Protein AF-0000000066513617 (afdb_homodimer)

Nearest PDB structures (foldseek):
  7zvt-assembly1_A  TM=4.987E-01  e=6.813E-11  Homo sapiens
  8asc-assembly1_K  TM=5.232E-01  e=1.321E-09  Homo sapiens
  6erh-assembly1_A  TM=5.043E-01  e=6.205E-10  Homo sapiens
  8asc-assembly1_E  TM=3.859E-01  e=6.205E-10  Homo sapiens
  7z87-assembly1_B  TM=3.832E-01  e=2.229E-09  Homo sapiens

Secondary structure (DSSP, 8-state):
--EEEEEEE-EES-HHHHHHHHHHHHHHHHHHHHHHHHHHHHHT-PPPEEEEEEE-SSSEEEEEETTT----HHHHHHHHHHSPPEE--SGGGHHHHHHHHHHHHHHHHTSTTT--EEEEEEESSS-HHHHHHHHHHTTGGG---TT-EEEEEEE-TT-SSBEEEESSSSEEEEEE-S-HHHHHHHHHHHHHHHHT----EEEEEEETTEEEEEEEE-SBPPPPBSSB-GGGTTTTTSSTTTTTSSS--EEEEETTEEEEEHHHHHHHH-SSEEEEEEEEE-GGG--GGGEEEEEEEEEE---SS-SS-HHHHHHHHHHHHTT-EEEEEES-GGGS-TTBPPPS-EEEEEEEEETTEEEEEEEPPTTTB--------S--------HHHHHHHHHHHHHHHTS-HHHHHS----HHHHHHT-EEEEEEEEEEEE------------TT-TT-/--EEEEEEE-EES-HHHHHHHHHHHHHHHHHHHHHHHHHHHHHT-PPPEEEEEEE-SSSEEEEEETTT----HHHHHHHHHHSPPEE-SSGGGHHHHHHHHHHHHHHHHTS-TT--EEEEEEESSS-HHHHHHHHHHTTGGGS-GGG-EEEEEEE-TT-SS-EEEESSSSEEEEEE-S-HHHHHHHHHHHHHHHHT---EEEEEEEETTEEEEEEEE-SBPPPPBS-B-GGGS--SSSSSTTTTSSS--EEEEETTEEEEEHHHHHHHH--SEEEEEEEEE-GGG--GGGEEEEEEEEEE---SS-SS-HHHHHHHHHHHHTT-EEEEEES-GGGS-TTBPPPS-EEEEEEEEETTEEEEEEEPPTTTB-----B--S--------HHHHHHHHHHHHHHHTS-HHHHHS----HHHHHHT-EEEEEEEEEEEE--S---------TT-TT-

pLDDT: mean 81.84, std 16.98, range [20.48, 97.69]

Sequence (904 aa):
MSSVAIVFDLRYTDWDLFESARETFVTAVGEMLALSRAASFLRGEPWLRVEIFAANGTCLVPAWDAGFDANNVADAMRILSTLDPVRSPARDTDHCVVDALQRLLYTAANGGADSSRGLFFLTTFTTIHDFSRRVHSTKILAIPFMENFWVSLHLDATAMTTTSLALTPAIRLIRCSIGPLVLRSAIQQALSPFLKLQRHVPVSLRFGRYNVPCAARHSFFSLPTRCCTAGDFDLTRKGCAEECSGDSAILFLAGRHVCTSHFERERWATKEVALTVEGILSSDAVSEELLYGDGWMLCPKETEPCERRPEEWIYHLSKELQGDVLILTTQQPHLDPPHQIALPASTFVGFFLRPTLLYVRALIPPELLAEQVESVGACATRYRHDGALSDDIKRTADNLRSASASTLLRRPVGVCRALAQLRRSQQLTLKLEGSQGPTKRGSAYSLHSLHRMSSVAIVFDLRYTDWDLFESARETFVTAVGEMLALSRAASFLRGEPWLRVEIFAANGTCLVPAWDAGFDANNVADAMRILSTLDPVRSPARDTDHCVVDALQRLLYTAANGGADSSRGLFFLTTFTTIHDFSRRVHSTKILAIPFMENFWVSLHLDATAMTTTSLALTPAIRLIRCSIGPLVLRSAIQQALSPFLKLQRHVPVSLRFGRYNVPCAARHSFFSLPTRCCTAGDFDLTRKGCAEECSGDSAILFLAGRHVCTSHFERERWATKEVALTVEGILSSDAVSEELLYGDGWMLCPKETEPCERRPEEWIYHLSKELQGDVLILTTQQPHLDPPHQIALPASTFVGFFLRPTLLYVRALIPPELLAEQVESVGACATRYRHDGALSDDIKRTADNLRSASASTLLRRPVGVCRALAQLRRSQQLTLKLEGSQGPTKRGSAYSLHSLHR

Foldseek 3Di:
DEEEEEEEELEDDDDVLNLLLLVLCLVLVLVLVLQLCLVCVLLVHDGHWYWYWYHALQATHTQDTPVPDPDDSNNSSVSSNPDHGHYDPDCVSLLNRLVRQLVVQVVQCPPDVPYEYEYEYEDAHDAPVRNLVSCVVVVCQPVPNVRYAYEYEYEDQPDPAWDWDDSDPRYIYIYFYSDSVGSSVVVCVRCCVSSVFWDKAWEWEADPPDTFTKIKTAPDGDHDDPDDWPVSPVPPDDPVVVVCVDLRFDWTDDDPDIDGDSLVVLQVPDRYWYKYFDDKAAPVVDDPLQFDAGKIKIAGDADPPDPDGSQVVLLVVLVVNVRIKTKIKTQHCNVPHPPDDGDRMWIWIWHDPDSRIIMITTGDPPVPRDDDDPCPPDDVVVVDDDPVVVVVVVVVVVVVVPDDPCCVVVPDPCSSVVSVPDDDDPVDDDDDDDPPDDPPPDPPPPPPPPPD/DEEEEEEEELEDADDVLNLLLLVLVLVLVLVLVLQLCLVCVLLVHDGHWYWYWYHALQATHTQDTPVPDPDDSNNSSVSSNPDHGHYDPDCVSLLNRLVRQLVVLVVQCVVDVPYEYEYEYEDAHDDPVRNLVSNVVVVCQPDPNVRYAYEYEYEDQPDPAKDKDDSDPRYIYIYFYSDSVGSSVVVCVRCCVSSVFWDKAWEWEADPPDTFTKIKTAPDGDHDDPDDWPVSDPPPDDDCVVVCVDLNFDWTDDDPDIDGDPLVVLQVPDRYWYKYFPDKAAPVVDDPLQFDDGKIKIAGDADPPDPDGSQVVLLVVLVVNVRIKTKIKTQHCNVPHPPDDGDRMWIWIWHDPDSRIIMITTGDPPVPRDDDDPCPPDDVVVVDDDPVVVVVVVVVVVVVVPDDPCCVVVPDPCSSVVSVPDDDDPVDDDDDDDPPDDPPPDPPPPPPPPPD

Structure (mmCIF, N/CA/C/O backbone):
data_AF-0000000066513617-model_v1
#
loop_
_entity.id
_entity.type
_entity.pdbx_description
1 polymer 'DUF7163 domain-containing protein'
#
loop_
_atom_site.group_PDB
_atom_site.id
_atom_site.type_symbol
_atom_site.label_atom_id
_atom_site.label_alt_id
_atom_site.label_comp_id
_atom_site.label_asym_id
_atom_site.label_entity_id
_atom_site.label_seq_id
_atom_site.pdbx_PDB_ins_code
_atom_site.Cartn_x
_atom_site.Cartn_y
_atom_site.Cartn_z
_atom_site.occupancy
_atom_site.B_iso_or_equiv
_atom_site.auth_seq_id
_atom_site.auth_comp_id
_atom_site.auth_asym_id
_atom_site.auth_atom_id
_atom_site.pdbx_PDB_model_num
ATOM 1 N N . MET A 1 1 ? -12.93 32.125 -5.426 1 61.88 1 MET A N 1
ATOM 2 C CA . MET A 1 1 ? -11.742 31.297 -5.273 1 61.88 1 MET A CA 1
ATOM 3 C C . MET A 1 1 ? -11.344 31.188 -3.809 1 61.88 1 MET A C 1
ATOM 5 O O . MET A 1 1 ? -11.438 32.156 -3.055 1 61.88 1 MET A O 1
ATOM 9 N N . SER A 1 2 ? -11.062 29.984 -3.271 1 78.38 2 SER A N 1
ATOM 10 C CA . SER A 1 2 ? -10.695 29.734 -1.88 1 78.38 2 SER A CA 1
ATOM 11 C C . SER A 1 2 ? -9.273 30.203 -1.591 1 78.38 2 SER A C 1
ATOM 13 O O . SER A 1 2 ? -8.391 30.062 -2.438 1 78.38 2 SER A O 1
ATOM 15 N N . SER A 1 3 ? -9.156 31.047 -0.496 1 88.62 3 SER A N 1
ATOM 16 C CA . SER A 1 3 ? -7.84 31.531 -0.098 1 88.62 3 SER A CA 1
ATOM 17 C C . SER A 1 3 ? -7.531 31.172 1.351 1 88.62 3 SER A C 1
ATOM 19 O O . SER A 1 3 ? -8.445 30.906 2.139 1 88.62 3 SER A O 1
ATOM 21 N N . VAL A 1 4 ? -6.281 31.078 1.619 1 92.25 4 VAL A N 1
ATOM 22 C CA . VAL A 1 4 ? -5.828 30.766 2.971 1 92.25 4 VAL A CA 1
ATOM 23 C C . VAL A 1 4 ? -4.742 31.75 3.398 1 92.25 4 VAL A C 1
ATOM 25 O O . VAL A 1 4 ? -3.777 31.969 2.664 1 92.25 4 VAL A O 1
ATOM 28 N N . ALA A 1 5 ? -4.996 32.375 4.555 1 93.88 5 ALA A N 1
ATOM 29 C CA . ALA A 1 5 ? -3.986 33.25 5.172 1 93.88 5 ALA A CA 1
ATOM 30 C C . ALA A 1 5 ? -3.346 32.562 6.375 1 93.88 5 ALA A C 1
ATOM 32 O O . ALA A 1 5 ? -4.047 32.094 7.273 1 93.88 5 ALA A O 1
ATOM 33 N N . ILE A 1 6 ? -2.033 32.469 6.348 1 95.25 6 ILE A N 1
ATOM 34 C CA . ILE A 1 6 ? -1.271 31.875 7.441 1 95.25 6 ILE A CA 1
ATOM 35 C C . ILE A 1 6 ? -0.432 32.938 8.133 1 95.25 6 ILE A C 1
ATOM 37 O O . ILE A 1 6 ? 0.361 33.656 7.488 1 95.25 6 ILE A O 1
ATOM 41 N N . VAL A 1 7 ? -0.629 33.094 9.453 1 96.12 7 VAL A N 1
ATOM 42 C CA . VAL A 1 7 ? 0.037 34.156 10.188 1 96.12 7 VAL A CA 1
ATOM 43 C C . VAL A 1 7 ? 0.875 33.562 11.32 1 96.12 7 VAL A C 1
ATOM 45 O O . VAL A 1 7 ? 0.378 32.781 12.117 1 96.12 7 VAL A O 1
ATOM 48 N N . PHE A 1 8 ? 2.129 33.906 11.438 1 97.12 8 PHE A N 1
ATOM 49 C CA . PHE A 1 8 ? 3.012 33.562 12.539 1 97.12 8 PHE A CA 1
ATOM 50 C C . PHE A 1 8 ? 3.281 34.781 13.43 1 97.12 8 PHE A C 1
ATOM 52 O O . PHE A 1 8 ? 3.598 35.844 12.93 1 97.12 8 PHE A O 1
ATOM 59 N N . ASP A 1 9 ? 3.15 34.625 14.719 1 96.56 9 ASP A N 1
ATOM 60 C CA . ASP A 1 9 ? 3.373 35.719 15.672 1 96.56 9 ASP A CA 1
ATOM 61 C C . ASP A 1 9 ? 4.859 35.875 15.984 1 96.56 9 ASP A C 1
ATOM 63 O O . ASP A 1 9 ? 5.473 34.969 16.578 1 96.56 9 ASP A O 1
ATOM 67 N N . LEU A 1 10 ? 5.391 37 15.742 1 95.31 10 LEU A N 1
ATOM 68 C CA . LEU A 1 10 ? 6.812 37.25 15.961 1 95.31 10 LEU A CA 1
ATOM 69 C C . LEU A 1 10 ? 7.074 37.688 17.406 1 95.31 10 LEU A C 1
ATOM 71 O O . LEU A 1 10 ? 8.227 37.719 17.844 1 95.31 10 LEU A O 1
ATOM 75 N N . ARG A 1 11 ? 6.102 37.969 18.172 1 93.5 11 ARG A N 1
ATOM 76 C CA . ARG A 1 11 ? 6.281 38.406 19.547 1 93.5 11 ARG A CA 1
ATOM 77 C C . ARG A 1 11 ? 6.684 37.219 20.438 1 93.5 11 ARG A C 1
ATOM 79 O O . ARG A 1 11 ? 6.211 36.094 20.25 1 93.5 11 ARG A O 1
ATOM 86 N N . TYR A 1 12 ? 7.523 37.531 21.328 1 92.06 12 TYR A N 1
ATOM 87 C CA . TYR A 1 12 ? 7.93 36.469 22.219 1 92.06 12 TYR A CA 1
ATOM 88 C C . TYR A 1 12 ? 8.25 37 23.609 1 92.06 12 TYR A C 1
ATOM 90 O O . TYR A 1 12 ? 8.562 38.188 23.766 1 92.06 12 TYR A O 1
ATOM 98 N N . THR A 1 13 ? 7.992 36.125 24.547 1 89.44 13 THR A N 1
ATOM 99 C CA . THR A 1 13 ? 8.477 36.344 25.891 1 89.44 13 THR A CA 1
ATOM 100 C C . THR A 1 13 ? 9.609 35.406 26.25 1 89.44 13 THR A C 1
ATOM 102 O O . THR A 1 13 ? 10.539 35.75 26.969 1 89.44 13 THR A O 1
ATOM 105 N N . ASP A 1 14 ? 9.578 34.219 25.75 1 90.81 14 ASP A N 1
ATOM 106 C CA . ASP A 1 14 ? 10.57 33.156 25.906 1 90.81 14 ASP A CA 1
ATOM 107 C C . ASP A 1 14 ? 11.242 32.844 24.562 1 90.81 14 ASP A C 1
ATOM 109 O O . ASP A 1 14 ? 10.625 32.25 23.688 1 90.81 14 ASP A O 1
ATOM 113 N N . TRP A 1 15 ? 12.508 33.094 24.562 1 92.75 15 TRP A N 1
ATOM 114 C CA . TRP A 1 15 ? 13.234 33.031 23.297 1 92.75 15 TRP A CA 1
ATOM 115 C C . TRP A 1 15 ? 13.344 31.562 22.828 1 92.75 15 TRP A C 1
ATOM 117 O O . TRP A 1 15 ? 13.141 31.266 21.656 1 92.75 15 TRP A O 1
ATOM 127 N N . ASP A 1 16 ? 13.688 30.672 23.719 1 93.06 16 ASP A N 1
ATOM 128 C CA . ASP A 1 16 ? 13.867 29.281 23.359 1 93.06 16 ASP A CA 1
ATOM 129 C C . ASP A 1 16 ? 12.57 28.672 22.844 1 93.06 16 ASP A C 1
ATOM 131 O O . ASP A 1 16 ? 12.578 27.922 21.859 1 93.06 16 ASP A O 1
ATOM 135 N N . LEU A 1 17 ? 11.547 29.078 23.5 1 93.88 17 LEU A N 1
ATOM 136 C CA . LEU A 1 17 ? 10.234 28.609 23.062 1 93.88 17 LEU A CA 1
ATOM 137 C C . LEU A 1 17 ? 9.891 29.172 21.688 1 93.88 17 LEU A C 1
ATOM 139 O O . LEU A 1 17 ? 9.398 28.438 20.828 1 93.88 17 LEU A O 1
ATOM 143 N N . PHE A 1 18 ? 10.195 30.406 21.531 1 94.44 18 PHE A N 1
ATOM 144 C CA . PHE A 1 18 ? 9.906 31.078 20.281 1 94.44 18 PHE A CA 1
ATOM 145 C C . PHE A 1 18 ? 10.68 30.438 19.125 1 94.44 18 PHE A C 1
ATOM 147 O O . PHE A 1 18 ? 10.109 30.125 18.078 1 94.44 18 PHE A O 1
ATOM 154 N N . GLU A 1 19 ? 11.922 30.188 19.281 1 95.12 19 GLU A N 1
ATOM 155 C CA . GLU A 1 19 ? 12.773 29.641 18.219 1 95.12 19 GLU A CA 1
ATOM 156 C C . GLU A 1 19 ? 12.367 28.219 17.875 1 95.12 19 GLU A C 1
ATOM 158 O O . GLU A 1 19 ? 12.312 27.859 16.688 1 95.12 19 GLU A O 1
ATOM 163 N N . SER A 1 20 ? 12.078 27.469 18.844 1 95.06 20 SER A N 1
ATOM 164 C CA . SER A 1 20 ? 11.625 26.094 18.625 1 95.06 20 SER A CA 1
ATOM 165 C C . SER A 1 20 ? 10.297 26.078 17.859 1 95.06 20 SER A C 1
ATOM 167 O O . SER A 1 20 ? 10.109 25.281 16.953 1 95.06 20 SER A O 1
ATOM 169 N N . ALA A 1 21 ? 9.445 26.953 18.281 1 96.06 21 ALA A N 1
ATOM 170 C CA . ALA A 1 21 ? 8.133 27.047 17.625 1 96.06 21 ALA A CA 1
ATOM 171 C C . ALA A 1 21 ? 8.266 27.516 16.188 1 96.06 21 ALA A C 1
ATOM 173 O O . ALA A 1 21 ? 7.586 27 15.297 1 96.06 21 ALA A O 1
ATOM 174 N N . ARG A 1 22 ? 9.07 28.5 16 1 96 22 ARG A N 1
ATOM 175 C CA . ARG A 1 22 ? 9.281 29.016 14.656 1 96 22 ARG A CA 1
ATOM 176 C C . ARG A 1 22 ? 9.836 27.938 13.727 1 96 22 ARG A C 1
ATOM 178 O O . ARG A 1 22 ? 9.359 27.781 12.602 1 96 22 ARG A O 1
ATOM 185 N N . GLU A 1 23 ? 10.781 27.234 14.195 1 94.81 23 GLU A N 1
ATOM 186 C CA . GLU A 1 23 ? 11.375 26.172 13.398 1 94.81 23 GLU A CA 1
ATOM 187 C C . GLU A 1 23 ? 10.344 25.094 13.055 1 94.81 23 GLU A C 1
ATOM 189 O O . GLU A 1 23 ? 10.258 24.656 11.906 1 94.81 23 GLU A O 1
ATOM 194 N N . THR A 1 24 ? 9.594 24.672 14.031 1 93.88 24 THR A N 1
ATOM 195 C CA . THR A 1 24 ? 8.555 23.672 13.828 1 93.88 24 THR A CA 1
ATOM 196 C C . THR A 1 24 ? 7.492 24.172 12.859 1 93.88 24 THR A C 1
ATOM 198 O O . THR A 1 24 ? 7.039 23.438 11.977 1 93.88 24 THR A O 1
ATOM 201 N N . PHE A 1 25 ? 7.191 25.469 13.039 1 95.75 25 PHE A N 1
ATOM 202 C CA . PHE A 1 25 ? 6.191 26.109 12.195 1 95.75 25 PHE A CA 1
ATOM 203 C C . PHE A 1 25 ? 6.66 26.141 10.742 1 95.75 25 PHE A C 1
ATOM 205 O O . PHE A 1 25 ? 5.93 25.734 9.836 1 95.75 25 PHE A O 1
ATOM 212 N N . VAL A 1 26 ? 7.793 26.562 10.523 1 94.25 26 VAL A N 1
ATOM 213 C CA . VAL A 1 26 ? 8.336 26.719 9.18 1 94.25 26 VAL A CA 1
ATOM 214 C C . VAL A 1 26 ? 8.445 25.359 8.5 1 94.25 26 VAL A C 1
ATOM 216 O O . VAL A 1 26 ? 8.078 25.219 7.328 1 94.25 26 VAL A O 1
ATOM 219 N N . THR A 1 27 ? 8.844 24.406 9.18 1 92.38 27 THR A N 1
ATOM 220 C CA . THR A 1 27 ? 9.008 23.062 8.617 1 92.38 27 THR A CA 1
ATOM 221 C C . THR A 1 27 ? 7.648 22.438 8.297 1 92.38 27 THR A C 1
ATOM 223 O O . THR A 1 27 ? 7.418 21.984 7.176 1 92.38 27 THR A O 1
ATOM 226 N N . ALA A 1 28 ? 6.758 22.453 9.258 1 93.38 28 ALA A N 1
ATOM 227 C CA . ALA A 1 28 ? 5.457 21.828 9.102 1 93.38 28 ALA A CA 1
ATOM 228 C C . ALA A 1 28 ? 4.637 22.516 8.016 1 93.38 28 ALA A C 1
ATOM 230 O O . ALA A 1 28 ? 4.086 21.844 7.129 1 93.38 28 ALA A O 1
ATOM 231 N N . VAL A 1 29 ? 4.582 23.797 8.055 1 94.69 29 VAL A N 1
ATOM 232 C CA . VAL A 1 29 ? 3.803 24.562 7.082 1 94.69 29 VAL A CA 1
ATOM 233 C C . VAL A 1 29 ? 4.43 24.422 5.695 1 94.69 29 VAL A C 1
ATOM 235 O O . VAL A 1 29 ? 3.721 24.25 4.703 1 94.69 29 VAL A O 1
ATOM 238 N N . GLY A 1 30 ? 5.719 24.5 5.672 1 92.5 30 GLY A N 1
ATOM 239 C CA . GLY A 1 30 ? 6.41 24.328 4.406 1 92.5 30 GLY A CA 1
ATOM 240 C C . GLY A 1 30 ? 6.102 23 3.742 1 92.5 30 GLY A C 1
ATOM 241 O O . GLY A 1 30 ? 5.828 22.938 2.541 1 92.5 30 GLY A O 1
ATOM 242 N N . GLU A 1 31 ? 6.133 22.016 4.5 1 92.12 31 GLU A N 1
ATOM 243 C CA . GLU A 1 31 ? 5.824 20.672 3.99 1 92.12 31 GLU A CA 1
ATOM 244 C C . GLU A 1 31 ? 4.383 20.594 3.496 1 92.12 31 GLU A C 1
ATOM 246 O O . GLU A 1 31 ? 4.125 20.094 2.402 1 92.12 31 GLU A O 1
ATOM 251 N N . MET A 1 32 ? 3.51 21.094 4.273 1 93.12 32 MET A N 1
ATOM 252 C CA . MET A 1 32 ? 2.09 21.031 3.941 1 93.12 32 MET A CA 1
ATOM 253 C C . MET A 1 32 ? 1.785 21.844 2.684 1 93.12 32 MET A C 1
ATOM 255 O O . MET A 1 32 ? 0.998 21.406 1.84 1 93.12 32 MET A O 1
ATOM 259 N N . LEU A 1 33 ? 2.414 22.969 2.559 1 92.44 33 LEU A N 1
ATOM 260 C CA . LEU A 1 33 ? 2.207 23.797 1.374 1 92.44 33 LEU A CA 1
ATOM 261 C C . LEU A 1 33 ? 2.783 23.109 0.133 1 92.44 33 LEU A C 1
ATOM 263 O O . LEU A 1 33 ? 2.186 23.172 -0.944 1 92.44 33 LEU A O 1
ATOM 267 N N . ALA A 1 34 ? 3.914 22.5 0.284 1 90.38 34 ALA A N 1
ATOM 268 C CA . ALA A 1 34 ? 4.5 21.766 -0.834 1 90.38 34 ALA A CA 1
ATOM 269 C C . ALA A 1 34 ? 3.568 20.641 -1.307 1 90.38 34 ALA A C 1
ATOM 271 O O . ALA A 1 34 ? 3.361 20.469 -2.51 1 90.38 34 ALA A O 1
ATOM 272 N N . LEU A 1 35 ? 3.021 19.969 -0.409 1 90.94 35 LEU A N 1
ATOM 273 C CA . LEU A 1 35 ? 2.102 18.891 -0.725 1 90.94 35 LEU A CA 1
ATOM 274 C C . LEU A 1 35 ? 0.844 19.422 -1.405 1 90.94 35 LEU A C 1
ATOM 276 O O . LEU A 1 35 ? 0.389 18.859 -2.404 1 90.94 35 LEU A O 1
ATOM 280 N N . SER A 1 36 ? 0.322 20.469 -0.853 1 91.06 36 SER A N 1
ATOM 281 C CA . SER A 1 36 ? -0.89 21.078 -1.399 1 91.06 36 SER A CA 1
ATOM 282 C C . SER A 1 36 ? -0.672 21.547 -2.83 1 91.06 36 SER A C 1
ATOM 284 O O . SER A 1 36 ? -1.519 21.328 -3.699 1 91.06 36 SER A O 1
ATOM 286 N N . ARG A 1 37 ? 0.349 22.156 -3.051 1 88.88 37 ARG A N 1
ATOM 287 C CA . ARG A 1 37 ? 0.674 22.656 -4.383 1 88.88 37 ARG A CA 1
ATOM 288 C C . ARG A 1 37 ? 0.82 21.5 -5.375 1 88.88 37 ARG A C 1
ATOM 290 O O . ARG A 1 37 ? 0.316 21.578 -6.496 1 88.88 37 ARG A O 1
ATOM 297 N N . ALA A 1 38 ? 1.515 20.516 -4.949 1 87.12 38 ALA A N 1
ATOM 298 C CA . ALA A 1 38 ? 1.704 19.359 -5.812 1 87.12 38 ALA A CA 1
ATOM 299 C C . ALA A 1 38 ? 0.369 18.688 -6.145 1 87.12 38 ALA A C 1
ATOM 301 O O . ALA A 1 38 ? 0.148 18.266 -7.273 1 87.12 38 ALA A O 1
ATOM 302 N N . ALA A 1 39 ? -0.432 18.625 -5.164 1 85.44 39 ALA A N 1
ATOM 303 C CA . ALA A 1 39 ? -1.742 18.016 -5.375 1 85.44 39 ALA A CA 1
ATOM 304 C C . ALA A 1 39 ? -2.551 18.797 -6.406 1 85.44 39 ALA A C 1
ATOM 306 O O . ALA A 1 39 ? -3.18 18.203 -7.285 1 85.44 39 ALA A O 1
ATOM 307 N N . SER A 1 40 ? -2.562 20.047 -6.301 1 84.06 40 SER A N 1
ATOM 308 C CA . SER A 1 40 ? -3.275 20.891 -7.262 1 84.06 40 SER A CA 1
ATOM 309 C C . SER A 1 40 ? -2.668 20.766 -8.656 1 84.06 40 SER A C 1
ATOM 311 O O . SER A 1 40 ? -3.393 20.75 -9.648 1 84.06 40 SER A O 1
ATOM 313 N N . PHE A 1 41 ? -1.441 20.719 -8.695 1 78.94 41 PHE A N 1
ATOM 314 C CA . PHE A 1 41 ? -0.728 20.547 -9.953 1 78.94 41 PHE A CA 1
ATOM 315 C C . PHE A 1 41 ? -1.198 19.297 -10.68 1 78.94 41 PHE A C 1
ATOM 317 O O . PHE A 1 41 ? -1.461 19.328 -11.883 1 78.94 41 PHE A O 1
ATOM 324 N N . LEU A 1 42 ? -1.396 18.391 -10.023 1 76.5 42 LEU A N 1
ATOM 325 C CA . LEU A 1 42 ? -1.769 17.094 -10.586 1 76.5 42 LEU A CA 1
ATOM 326 C C . LEU A 1 42 ? -3.207 17.109 -11.094 1 76.5 42 LEU A C 1
ATOM 328 O O . LEU A 1 42 ? -3.537 16.438 -12.07 1 76.5 42 LEU A O 1
ATOM 332 N N . ARG A 1 43 ? -3.979 17.75 -10.375 1 74.81 43 ARG A N 1
ATOM 333 C CA . ARG A 1 43 ? -5.379 17.844 -10.766 1 74.81 43 ARG A CA 1
ATOM 334 C C . ARG A 1 43 ? -5.555 18.828 -11.922 1 74.81 43 ARG A C 1
ATOM 336 O O . ARG A 1 43 ? -6.637 18.922 -12.508 1 74.81 43 ARG A O 1
ATOM 343 N N . GLY A 1 44 ? -4.605 19.484 -12.18 1 73.44 44 GLY A N 1
ATOM 344 C CA . GLY A 1 44 ? -4.703 20.484 -13.227 1 73.44 44 GLY A CA 1
ATOM 345 C C . GLY A 1 44 ? -5.539 21.688 -12.82 1 73.44 44 GLY A C 1
ATOM 346 O O . GLY A 1 44 ? -6.148 22.328 -13.672 1 73.44 44 GLY A O 1
ATOM 347 N N . GLU A 1 45 ? -5.656 21.891 -11.578 1 77.19 45 GLU A N 1
ATOM 348 C CA . GLU A 1 45 ? -6.43 23.016 -11.039 1 77.19 45 GLU A CA 1
ATOM 349 C C . GLU A 1 45 ? -5.512 24.094 -10.477 1 77.19 45 GLU A C 1
ATOM 351 O O . GLU A 1 45 ? -4.375 23.812 -10.094 1 77.19 45 GLU A O 1
ATOM 356 N N . PRO A 1 46 ? -6.055 25.188 -10.609 1 82.31 46 PRO A N 1
ATOM 357 C CA . PRO A 1 46 ? -5.27 26.234 -9.953 1 82.31 46 PRO A CA 1
ATOM 358 C C . PRO A 1 46 ? -5.141 26.016 -8.445 1 82.31 46 PRO A C 1
ATOM 360 O O . PRO A 1 46 ? -6.082 25.547 -7.805 1 82.31 46 PRO A O 1
ATOM 363 N N . TRP A 1 47 ? -3.963 26.281 -8 1 87.19 47 TRP A N 1
ATOM 364 C CA . TRP A 1 47 ? -3.748 26.172 -6.559 1 87.19 47 TRP A CA 1
ATOM 365 C C . TRP A 1 47 ? -4.496 27.281 -5.816 1 87.19 47 TRP A C 1
ATOM 367 O O . TRP A 1 47 ? -4.668 28.391 -6.336 1 87.19 47 TRP A O 1
ATOM 377 N N . LEU A 1 48 ? -4.906 27 -4.676 1 87.31 48 LEU A N 1
ATOM 378 C CA . LEU A 1 48 ? -5.547 28.016 -3.842 1 87.31 48 LEU A CA 1
ATOM 379 C C . LEU A 1 48 ? -4.59 29.156 -3.545 1 87.31 48 LEU A C 1
ATOM 381 O O . LEU A 1 48 ? -3.369 28.984 -3.594 1 87.31 48 LEU A O 1
ATOM 385 N N . ARG A 1 49 ? -5.176 30.281 -3.326 1 88.06 49 ARG A N 1
ATOM 386 C CA . ARG A 1 49 ? -4.34 31.422 -2.961 1 88.06 49 ARG A CA 1
ATOM 387 C C . ARG A 1 49 ? -3.873 31.312 -1.513 1 88.06 49 ARG A C 1
ATOM 389 O O . ARG A 1 49 ? -4.695 31.234 -0.597 1 88.06 49 ARG A O 1
ATOM 396 N N . VAL A 1 50 ? -2.588 31.266 -1.354 1 90.81 50 VAL A N 1
ATOM 397 C CA . VAL A 1 50 ? -2.01 31.188 -0.017 1 90.81 50 VAL A CA 1
ATOM 398 C C . VAL A 1 50 ? -1.209 32.469 0.269 1 90.81 50 VAL A C 1
ATOM 400 O O . VAL A 1 50 ? -0.383 32.875 -0.547 1 90.81 50 VAL A O 1
ATOM 403 N N . GLU A 1 51 ? -1.549 33.062 1.393 1 91.56 51 GLU A N 1
ATOM 404 C CA . GLU A 1 51 ? -0.813 34.25 1.865 1 91.56 51 GLU A CA 1
ATOM 405 C C . GLU A 1 51 ? -0.193 33.969 3.236 1 91.56 51 GLU A C 1
ATOM 407 O O . GLU A 1 51 ? -0.824 33.375 4.105 1 91.56 51 GLU A O 1
ATOM 412 N N . ILE A 1 52 ? 1.046 34.375 3.338 1 92.94 52 ILE A N 1
ATOM 413 C CA . ILE A 1 52 ? 1.744 34.219 4.609 1 92.94 52 ILE A CA 1
ATOM 414 C C . ILE A 1 52 ? 2.074 35.594 5.191 1 92.94 52 ILE A C 1
ATOM 416 O O . ILE A 1 52 ? 2.58 36.469 4.488 1 92.94 52 ILE A O 1
ATOM 420 N N . PHE A 1 53 ? 1.694 35.719 6.48 1 93.69 53 PHE A N 1
ATOM 421 C CA . PHE A 1 53 ? 1.949 36.969 7.199 1 93.69 53 PHE A CA 1
ATOM 422 C C . PHE A 1 53 ? 2.719 36.719 8.492 1 93.69 53 PHE A C 1
ATOM 424 O O . PHE A 1 53 ? 2.764 35.562 8.969 1 93.69 53 PHE A O 1
ATOM 431 N N . ALA A 1 54 ? 3.363 37.719 8.977 1 94.94 54 ALA A N 1
ATOM 432 C CA . ALA A 1 54 ? 3.945 37.719 10.32 1 94.94 54 ALA A CA 1
ATOM 433 C C . ALA A 1 54 ? 3.393 38.875 11.148 1 94.94 54 ALA A C 1
ATOM 435 O O . ALA A 1 54 ? 3.215 40 10.633 1 94.94 54 ALA A O 1
ATOM 436 N N . ALA A 1 55 ? 3.082 38.594 12.359 1 94.12 55 ALA A N 1
ATOM 437 C CA . ALA A 1 55 ? 2.598 39.656 13.25 1 94.12 55 ALA A CA 1
ATOM 438 C C . ALA A 1 55 ? 3.734 40.219 14.102 1 94.12 55 ALA A C 1
ATOM 440 O O . ALA A 1 55 ? 4.418 39.469 14.812 1 94.12 55 ALA A O 1
ATOM 441 N N . ASN A 1 56 ? 3.961 41.5 14.039 1 89.81 56 ASN A N 1
ATOM 442 C CA . ASN A 1 56 ? 5.047 42.094 14.797 1 89.81 56 ASN A CA 1
ATOM 443 C C . ASN A 1 56 ? 4.52 42.938 15.969 1 89.81 56 ASN A C 1
ATOM 445 O O . ASN A 1 56 ? 5.223 43.781 16.5 1 89.81 56 ASN A O 1
ATOM 449 N N . GLY A 1 57 ? 3.273 42.781 16.406 1 85.62 57 GLY A N 1
ATOM 450 C CA . GLY A 1 57 ? 2.699 43.5 17.547 1 85.62 57 GLY A CA 1
ATOM 451 C C . GLY A 1 57 ? 1.753 44.625 17.125 1 85.62 57 GLY A C 1
ATOM 452 O O . GLY A 1 57 ? 0.69 44.781 17.734 1 85.62 57 GLY A O 1
ATOM 453 N N . THR A 1 58 ? 2.129 45.344 16.047 1 85.12 58 THR A N 1
ATOM 454 C CA . THR A 1 58 ? 1.297 46.469 15.648 1 85.12 58 THR A CA 1
ATOM 455 C C . THR A 1 58 ? 0.559 46.156 14.352 1 85.12 58 THR A C 1
ATOM 457 O O . THR A 1 58 ? -0.558 46.656 14.133 1 85.12 58 THR A O 1
ATOM 460 N N . CYS A 1 59 ? 1.189 45.438 13.547 1 88.88 59 CYS A N 1
ATOM 461 C CA . CYS A 1 59 ? 0.572 45.156 12.258 1 88.88 59 CYS A CA 1
ATOM 462 C C . CYS A 1 59 ? 0.979 43.781 11.75 1 88.88 59 CYS A C 1
ATOM 464 O O . CYS A 1 59 ? 1.752 43.062 12.398 1 88.88 59 CYS A O 1
ATOM 466 N N . LEU A 1 60 ? 0.321 43.375 10.703 1 93.31 60 LEU A N 1
ATOM 467 C CA . LEU A 1 60 ? 0.706 42.188 9.961 1 93.31 60 LEU A CA 1
ATOM 468 C C . LEU A 1 60 ? 1.626 42.531 8.797 1 93.31 60 LEU A C 1
ATOM 470 O O . LEU A 1 60 ? 1.288 43.375 7.969 1 93.31 60 LEU A O 1
ATOM 474 N N . VAL A 1 61 ? 2.775 41.938 8.773 1 91.06 61 VAL A N 1
ATOM 475 C CA . VAL A 1 61 ? 3.736 42.125 7.691 1 91.06 61 VAL A CA 1
ATOM 476 C C . VAL A 1 61 ? 3.588 41 6.668 1 91.06 61 VAL A C 1
ATOM 478 O O . VAL A 1 61 ? 3.695 39.812 7.012 1 91.06 61 VAL A O 1
ATOM 481 N N . PRO A 1 62 ? 3.26 41.375 5.457 1 89.62 62 PRO A N 1
ATOM 482 C CA . PRO A 1 62 ? 3.197 40.344 4.441 1 89.62 62 PRO A CA 1
ATOM 483 C C . PRO A 1 62 ? 4.559 39.719 4.148 1 89.62 62 PRO A C 1
ATOM 485 O O . PRO A 1 62 ? 5.527 40.438 3.891 1 89.62 62 PRO A O 1
ATOM 488 N N . ALA A 1 63 ? 4.621 38.375 4.27 1 87.25 63 ALA A N 1
ATOM 489 C CA . ALA A 1 63 ? 5.867 37.688 4.004 1 87.25 63 ALA A CA 1
ATOM 490 C C . ALA A 1 63 ? 5.859 37.062 2.607 1 87.25 63 ALA A C 1
ATOM 492 O O . ALA A 1 63 ? 6.891 37.031 1.932 1 87.25 63 ALA A O 1
ATOM 493 N N . TRP A 1 64 ? 4.746 36.531 2.23 1 88.25 64 TRP A N 1
ATOM 494 C CA . TRP A 1 64 ? 4.672 35.812 0.958 1 88.25 64 TRP A CA 1
ATOM 495 C C . TRP A 1 64 ? 3.227 35.719 0.476 1 88.25 64 TRP A C 1
ATOM 497 O O . TRP A 1 64 ? 2.309 35.531 1.278 1 88.25 64 TRP A O 1
ATOM 507 N N . ASP A 1 65 ? 3.098 35.906 -0.844 1 82.62 65 ASP A N 1
ATOM 508 C CA . ASP A 1 65 ? 1.821 35.75 -1.53 1 82.62 65 ASP A CA 1
ATOM 509 C C . ASP A 1 65 ? 1.975 34.844 -2.758 1 82.62 65 ASP A C 1
ATOM 511 O O . ASP A 1 65 ? 2.629 35.219 -3.73 1 82.62 65 ASP A O 1
ATOM 515 N N . ALA A 1 66 ? 1.304 33.688 -2.721 1 77.38 66 ALA A N 1
ATOM 516 C CA . ALA A 1 66 ? 1.439 32.688 -3.779 1 77.38 66 ALA A CA 1
ATOM 517 C C . ALA A 1 66 ? 0.972 33.25 -5.121 1 77.38 66 ALA A C 1
ATOM 519 O O . ALA A 1 66 ? 1.421 32.812 -6.176 1 77.38 66 ALA A O 1
ATOM 520 N N . GLY A 1 67 ? 0.022 34.125 -5.113 1 70.75 67 GLY A N 1
ATOM 521 C CA . GLY A 1 67 ? -0.501 34.719 -6.348 1 70.75 67 GLY A CA 1
ATOM 522 C C . GLY A 1 67 ? 0.438 35.719 -6.988 1 70.75 67 GLY A C 1
ATOM 523 O O . GLY A 1 67 ? 0.363 35.969 -8.195 1 70.75 67 GLY A O 1
ATOM 524 N N . PHE A 1 68 ? 1.236 36.219 -6.172 1 67.38 68 PHE A N 1
ATOM 525 C CA . PHE A 1 68 ? 1.979 37.344 -6.688 1 67.38 68 PHE A CA 1
ATOM 526 C C . PHE A 1 68 ? 3.477 37.062 -6.695 1 67.38 68 PHE A C 1
ATOM 528 O O . PHE A 1 68 ? 4.219 37.625 -7.492 1 67.38 68 PHE A O 1
ATOM 535 N N . ASP A 1 69 ? 3.791 36.281 -5.766 1 60.69 69 ASP A N 1
ATOM 536 C CA . ASP A 1 69 ? 5.23 36.094 -5.602 1 60.69 69 ASP A CA 1
ATOM 537 C C . ASP A 1 69 ? 5.754 34.969 -6.504 1 60.69 69 ASP A C 1
ATOM 539 O O . ASP A 1 69 ? 5.125 33.906 -6.621 1 60.69 69 ASP A O 1
ATOM 543 N N . ALA A 1 70 ? 6.652 35.312 -7.141 1 53.12 70 ALA A N 1
ATOM 544 C CA . ALA A 1 70 ? 7.355 34.375 -8.008 1 53.12 70 ALA A CA 1
ATOM 545 C C . ALA A 1 70 ? 8.039 33.281 -7.191 1 53.12 70 ALA A C 1
ATOM 547 O O . ALA A 1 70 ? 8.344 32.188 -7.715 1 53.12 70 ALA A O 1
ATOM 548 N N . ASN A 1 71 ? 8.125 33.625 -5.934 1 58.03 71 ASN A N 1
ATOM 549 C CA . ASN A 1 71 ? 8.898 32.719 -5.082 1 58.03 71 ASN A CA 1
ATOM 550 C C . ASN A 1 71 ? 8.141 31.438 -4.777 1 58.03 71 ASN A C 1
ATOM 552 O O . ASN A 1 71 ? 6.906 31.422 -4.805 1 58.03 71 ASN A O 1
ATOM 556 N N . ASN A 1 72 ? 9.016 30.422 -4.668 1 73.06 72 ASN A N 1
ATOM 557 C CA . ASN A 1 72 ? 8.43 29.125 -4.332 1 73.06 72 ASN A CA 1
ATOM 558 C C . ASN A 1 72 ? 8.18 29 -2.83 1 73.06 72 ASN A C 1
ATOM 560 O O . ASN A 1 72 ? 8.516 29.906 -2.062 1 73.06 72 ASN A O 1
ATOM 564 N N . VAL A 1 73 ? 7.461 28.125 -2.408 1 77.5 73 VAL A N 1
ATOM 565 C CA . VAL A 1 73 ? 7.07 27.859 -1.03 1 77.5 73 VAL A CA 1
ATOM 566 C C . VAL A 1 73 ? 8.305 27.844 -0.133 1 77.5 73 VAL A C 1
ATOM 568 O O . VAL A 1 73 ? 8.266 28.359 0.989 1 77.5 73 VAL A O 1
ATOM 571 N N . ALA A 1 74 ? 9.383 27.391 -0.618 1 76.69 74 ALA A N 1
ATOM 572 C CA . ALA A 1 74 ? 10.617 27.328 0.163 1 76.69 74 ALA A CA 1
ATOM 573 C C . ALA A 1 74 ? 11.133 28.719 0.509 1 76.69 74 ALA A C 1
ATOM 575 O O . ALA A 1 74 ? 11.57 28.953 1.636 1 76.69 74 ALA A O 1
ATOM 576 N N . ASP A 1 75 ? 10.969 29.562 -0.399 1 77.62 75 ASP A N 1
ATOM 577 C CA . ASP A 1 75 ? 11.422 30.922 -0.183 1 77.62 75 ASP A CA 1
ATOM 578 C C . ASP A 1 75 ? 10.555 31.641 0.857 1 77.62 75 ASP A C 1
ATOM 580 O O . ASP A 1 75 ? 11.062 32.375 1.702 1 77.62 75 ASP A O 1
ATOM 584 N N . ALA A 1 76 ? 9.32 31.391 0.691 1 79.38 76 ALA A N 1
ATOM 585 C CA . ALA A 1 76 ? 8.414 31.969 1.675 1 79.38 76 ALA A CA 1
ATOM 586 C C . ALA A 1 76 ? 8.781 31.531 3.088 1 79.38 76 ALA A C 1
ATOM 588 O O . ALA A 1 76 ? 8.828 32.344 4.008 1 79.38 76 ALA A O 1
ATOM 589 N N . MET A 1 77 ? 9.117 30.297 3.27 1 86.69 77 MET A N 1
ATOM 590 C CA . MET A 1 77 ? 9.453 29.766 4.586 1 86.69 77 MET A CA 1
ATOM 591 C C . MET A 1 77 ? 10.797 30.297 5.066 1 86.69 77 MET A C 1
ATOM 593 O O . MET A 1 77 ? 10.977 30.562 6.254 1 86.69 77 MET A O 1
ATOM 597 N N . ARG A 1 78 ? 11.617 30.531 4.145 1 85.38 78 ARG A N 1
ATOM 598 C CA . ARG A 1 78 ? 12.906 31.125 4.484 1 85.38 78 ARG A CA 1
ATOM 599 C C . ARG A 1 78 ? 12.742 32.562 5 1 85.38 78 ARG A C 1
ATOM 601 O O . ARG A 1 78 ? 13.406 32.969 5.957 1 85.38 78 ARG A O 1
ATOM 608 N N . ILE A 1 79 ? 11.883 33.281 4.352 1 85.75 79 ILE A N 1
ATOM 609 C CA . ILE A 1 79 ? 11.625 34.656 4.773 1 85.75 79 ILE A CA 1
ATOM 610 C C . ILE A 1 79 ? 11.141 34.656 6.223 1 85.75 79 ILE A C 1
ATOM 612 O O . ILE A 1 79 ? 11.633 35.438 7.043 1 85.75 79 ILE A O 1
ATOM 616 N N . LEU A 1 80 ? 10.289 33.781 6.504 1 89.31 80 LEU A N 1
ATOM 617 C CA . LEU A 1 80 ? 9.734 33.719 7.855 1 89.31 80 LEU A CA 1
ATOM 618 C C . LEU A 1 80 ? 10.82 33.375 8.875 1 89.31 80 LEU A C 1
ATOM 620 O O . LEU A 1 80 ? 10.781 33.875 10.008 1 89.31 80 LEU A O 1
ATOM 624 N N . SER A 1 81 ? 11.773 32.594 8.461 1 90.19 81 SER A N 1
ATOM 625 C CA . SER A 1 81 ? 12.852 32.156 9.352 1 90.19 81 SER A CA 1
ATOM 626 C C . SER A 1 81 ? 13.82 33.312 9.633 1 90.19 81 SER A C 1
ATOM 628 O O . SER A 1 81 ? 14.547 33.281 10.625 1 90.19 81 SER A O 1
ATOM 630 N N . THR A 1 82 ? 13.781 34.281 8.781 1 90.56 82 THR A N 1
ATOM 631 C CA . THR A 1 82 ? 14.789 35.344 8.898 1 90.56 82 THR A CA 1
ATOM 632 C C . THR A 1 82 ? 14.188 36.625 9.477 1 90.56 82 THR A C 1
ATOM 634 O O . THR A 1 82 ? 14.906 37.562 9.766 1 90.56 82 THR A O 1
ATOM 637 N N . LEU A 1 83 ? 12.883 36.719 9.617 1 91.31 83 LEU A N 1
ATOM 638 C CA . LEU A 1 83 ? 12.25 37.906 10.172 1 91.31 83 LEU A CA 1
ATOM 639 C C . LEU A 1 83 ? 12.664 38.094 11.625 1 91.31 83 LEU A C 1
ATOM 641 O O . LEU A 1 83 ? 12.797 37.125 12.383 1 91.31 83 LEU A O 1
ATOM 645 N N . ASP A 1 84 ? 12.766 39.344 11.969 1 91.06 84 ASP A N 1
ATOM 646 C CA . ASP A 1 84 ? 13.211 39.656 13.328 1 91.06 84 ASP A CA 1
ATOM 647 C C . ASP A 1 84 ? 12.07 39.5 14.328 1 91.06 84 ASP A C 1
ATOM 649 O O . ASP A 1 84 ? 11.008 40.094 14.164 1 91.06 84 ASP A O 1
ATOM 653 N N . PRO A 1 85 ? 12.375 38.75 15.359 1 91.88 85 PRO A N 1
ATOM 654 C CA . PRO A 1 85 ? 11.367 38.625 16.422 1 91.88 85 PRO A CA 1
ATOM 655 C C . PRO A 1 85 ? 11.203 39.938 17.203 1 91.88 85 PRO A C 1
ATOM 657 O O . PRO A 1 85 ? 12.094 40.781 17.188 1 91.88 85 PRO A O 1
ATOM 660 N N . VAL A 1 86 ? 10.047 40.125 17.766 1 90.44 86 VAL A N 1
ATOM 661 C CA . VAL A 1 86 ? 9.742 41.312 18.547 1 90.44 86 VAL A CA 1
ATOM 662 C C . VAL A 1 86 ? 9.547 40.938 20.016 1 90.44 86 VAL A C 1
ATOM 664 O O . VAL A 1 86 ? 8.625 40.188 20.344 1 90.44 86 VAL A O 1
ATOM 667 N N . ARG A 1 87 ? 10.469 41.438 20.766 1 87.06 87 ARG A N 1
ATOM 668 C CA . ARG A 1 87 ? 10.297 41.219 22.203 1 87.06 87 ARG A CA 1
ATOM 669 C C . ARG A 1 87 ? 9.188 42.125 22.766 1 87.06 87 ARG A C 1
ATOM 671 O O . ARG A 1 87 ? 9.188 43.344 22.531 1 87.06 87 ARG A O 1
ATOM 678 N N . SER A 1 88 ? 8.156 41.562 23.141 1 76.06 88 SER A N 1
ATOM 679 C CA . SER A 1 88 ? 7.031 42.312 23.688 1 76.06 88 SER A CA 1
ATOM 680 C C . SER A 1 88 ? 6.762 41.938 25.141 1 76.06 88 SER A C 1
ATOM 682 O O . SER A 1 88 ? 6.23 40.875 25.422 1 76.06 88 SER A O 1
ATOM 684 N N . PRO A 1 89 ? 7.277 42.781 26.094 1 65.44 89 PRO A N 1
ATOM 685 C CA . PRO A 1 89 ? 7.059 42.438 27.484 1 65.44 89 PRO A CA 1
ATOM 686 C C . PRO A 1 89 ? 5.59 42.531 27.906 1 65.44 89 PRO A C 1
ATOM 688 O O . PRO A 1 89 ? 5.172 41.844 28.859 1 65.44 89 PRO A O 1
ATOM 691 N N . ALA A 1 90 ? 4.793 43.406 27.297 1 67 90 ALA A N 1
ATOM 692 C CA . ALA A 1 90 ? 3.424 43.594 27.766 1 67 90 ALA A CA 1
ATOM 693 C C . ALA A 1 90 ? 2.418 43.125 26.719 1 67 90 ALA A C 1
ATOM 695 O O . ALA A 1 90 ? 2.727 43.094 25.531 1 67 90 ALA A O 1
ATOM 696 N N . ARG A 1 91 ? 1.294 42.562 27.203 1 71.94 91 ARG A N 1
ATOM 697 C CA . ARG A 1 91 ? 0.23 42.031 26.375 1 71.94 91 ARG A CA 1
ATOM 698 C C . ARG A 1 91 ? -0.625 43.125 25.781 1 71.94 91 ARG A C 1
ATOM 700 O O . ARG A 1 91 ? -1.724 42.875 25.281 1 71.94 91 ARG A O 1
ATOM 707 N N . ASP A 1 92 ? -0.021 44.375 25.734 1 77.56 92 ASP A N 1
ATOM 708 C CA . ASP A 1 92 ? -0.776 45.531 25.266 1 77.56 92 ASP A CA 1
ATOM 709 C C . ASP A 1 92 ? -0.96 45.5 23.75 1 77.56 92 ASP A C 1
ATOM 711 O O . ASP A 1 92 ? -1.886 46.125 23.219 1 77.56 92 ASP A O 1
ATOM 715 N N . THR A 1 93 ? -0.192 44.719 23.156 1 86.44 93 THR A N 1
ATOM 716 C CA . THR A 1 93 ? -0.231 44.719 21.703 1 86.44 93 THR A CA 1
ATOM 717 C C . THR A 1 93 ? -1.228 43.656 21.203 1 86.44 93 THR A C 1
ATOM 719 O O . THR A 1 93 ? -1.472 43.562 20 1 86.44 93 THR A O 1
ATOM 722 N N . ASP A 1 94 ? -1.859 42.969 22.125 1 88.31 94 ASP A N 1
ATOM 723 C CA . ASP A 1 94 ? -2.793 41.906 21.75 1 88.31 94 ASP A CA 1
ATOM 724 C C . ASP A 1 94 ? -3.973 42.469 20.953 1 88.31 94 ASP A C 1
ATOM 726 O O . ASP A 1 94 ? -4.441 41.875 20 1 88.31 94 ASP A O 1
ATOM 730 N N . HIS A 1 95 ? -4.395 43.594 21.391 1 87.5 95 HIS A N 1
ATOM 731 C CA . HIS A 1 95 ? -5.531 44.219 20.719 1 87.5 95 HIS A CA 1
ATOM 732 C C . HIS A 1 95 ? -5.191 44.562 19.266 1 87.5 95 HIS A C 1
ATOM 734 O O . HIS A 1 95 ? -6.016 44.375 18.375 1 87.5 95 HIS A O 1
ATOM 740 N N . CYS A 1 96 ? -4 45.031 19.047 1 88.44 96 CYS A N 1
ATOM 741 C CA . CYS A 1 96 ? -3.578 45.406 17.688 1 88.44 96 CYS A CA 1
ATOM 742 C C . CYS A 1 96 ? -3.51 44.188 16.781 1 88.44 96 CYS A C 1
ATOM 744 O O . CYS A 1 96 ? -3.951 44.25 15.633 1 88.44 96 CYS A O 1
ATOM 746 N N . VAL A 1 97 ? -2.986 43.125 17.344 1 91.62 97 VAL A N 1
ATOM 747 C CA . VAL A 1 97 ? -2.83 41.906 16.547 1 91.62 97 VAL A CA 1
ATOM 748 C C . VAL A 1 97 ? -4.203 41.344 16.219 1 91.62 97 VAL A C 1
ATOM 750 O O . VAL A 1 97 ? -4.473 40.969 15.07 1 91.62 97 VAL A O 1
ATOM 753 N N . VAL A 1 98 ? -5.105 41.25 17.172 1 89.75 98 VAL A N 1
ATOM 754 C CA . VAL A 1 98 ? -6.441 40.688 16.953 1 89.75 98 VAL A CA 1
ATOM 755 C C . VAL A 1 98 ? -7.191 41.531 15.93 1 89.75 98 VAL A C 1
ATOM 757 O O . VAL A 1 98 ? -7.852 41 15.039 1 89.75 98 VAL A O 1
ATOM 760 N N . ASP A 1 99 ? -7.027 42.844 16 1 87.75 99 ASP A N 1
ATOM 761 C CA . ASP A 1 99 ? -7.672 43.75 15.055 1 87.75 99 ASP A CA 1
ATOM 762 C C . ASP A 1 99 ? -7.137 43.531 13.641 1 87.75 99 ASP A C 1
ATOM 764 O O . ASP A 1 99 ? -7.902 43.562 12.672 1 87.75 99 ASP A O 1
ATOM 768 N N . ALA A 1 100 ? -5.887 43.438 13.609 1 90.56 100 ALA A N 1
ATOM 769 C CA . ALA A 1 100 ? -5.262 43.219 12.305 1 90.56 100 ALA A CA 1
ATOM 770 C C . ALA A 1 100 ? -5.734 41.906 11.688 1 90.56 100 ALA A C 1
ATOM 772 O O . ALA A 1 100 ? -5.965 41.812 10.477 1 90.56 100 ALA A O 1
ATOM 773 N N . LEU A 1 101 ? -5.828 40.812 12.508 1 91.62 101 LEU A N 1
ATOM 774 C CA . LEU A 1 101 ? -6.309 39.5 12.039 1 91.62 101 LEU A CA 1
ATOM 775 C C . LEU A 1 101 ? -7.746 39.594 11.547 1 91.62 101 LEU A C 1
ATOM 777 O O . LEU A 1 101 ? -8.094 39.031 10.516 1 91.62 101 LEU A O 1
ATOM 781 N N . GLN A 1 102 ? -8.484 40.344 12.203 1 85.75 102 GLN A N 1
ATOM 782 C CA . GLN A 1 102 ? -9.875 40.531 11.805 1 85.75 102 GLN A CA 1
ATOM 783 C C . GLN A 1 102 ? -9.969 41.25 10.477 1 85.75 102 GLN A C 1
ATOM 785 O O . GLN A 1 102 ? -10.781 40.906 9.617 1 85.75 102 GLN A O 1
ATOM 790 N N . ARG A 1 103 ? -9.203 42.25 10.359 1 85.94 103 ARG A N 1
ATOM 791 C CA . ARG A 1 103 ? -9.188 43 9.117 1 85.94 103 ARG A CA 1
ATOM 792 C C . ARG A 1 103 ? -8.766 42.125 7.945 1 85.94 103 ARG A C 1
ATOM 794 O O . ARG A 1 103 ? -9.305 42.25 6.844 1 85.94 103 ARG A O 1
ATOM 801 N N . LEU A 1 104 ? -7.777 41.312 8.219 1 88.62 104 LEU A N 1
ATOM 802 C CA . LEU A 1 104 ? -7.297 40.406 7.188 1 88.62 104 LEU A CA 1
ATOM 803 C C . LEU A 1 104 ? -8.414 39.469 6.73 1 88.62 104 LEU A C 1
ATOM 805 O O . LEU A 1 104 ? -8.516 39.156 5.539 1 88.62 104 LEU A O 1
ATOM 809 N N . LEU A 1 105 ? -9.188 39 7.629 1 83.44 105 LEU A N 1
ATOM 810 C CA . LEU A 1 105 ? -10.289 38.094 7.324 1 83.44 105 LEU A CA 1
ATOM 811 C C . LEU A 1 105 ? -11.406 38.844 6.582 1 83.44 105 LEU A C 1
ATOM 813 O O . LEU A 1 105 ? -12.023 38.281 5.672 1 83.44 105 LEU A O 1
ATOM 817 N N . TYR A 1 106 ? -11.586 40.094 6.891 1 76.06 106 TYR A N 1
ATOM 818 C CA . TYR A 1 106 ? -12.664 40.875 6.316 1 76.06 106 TYR A CA 1
ATOM 819 C C . TYR A 1 106 ? -12.312 41.344 4.914 1 76.06 106 TYR A C 1
ATOM 821 O O . TYR A 1 106 ? -13.172 41.406 4.031 1 76.06 106 TYR A O 1
ATOM 829 N N . THR A 1 107 ? -11.133 41.75 4.758 1 72.75 107 THR A N 1
ATOM 830 C CA . THR A 1 107 ? -10.711 42.281 3.459 1 72.75 107 THR A CA 1
ATOM 831 C C . THR A 1 107 ? -10.852 41.219 2.377 1 72.75 107 THR A C 1
ATOM 833 O O . THR A 1 107 ? -11.219 41.5 1.24 1 72.75 107 THR A O 1
ATOM 836 N N . ALA A 1 108 ? -10.555 40 2.672 1 61.12 108 ALA A N 1
ATOM 837 C CA . ALA A 1 108 ? -10.656 38.938 1.696 1 61.12 108 ALA A CA 1
ATOM 838 C C . ALA A 1 108 ? -12.117 38.625 1.368 1 61.12 108 ALA A C 1
ATOM 840 O O . ALA A 1 108 ? -12.445 38.281 0.234 1 61.12 108 ALA A O 1
ATOM 841 N N . ALA A 1 109 ? -12.977 38.719 2.305 1 56.16 109 ALA A N 1
ATOM 842 C CA . ALA A 1 109 ? -14.406 38.438 2.137 1 56.16 109 ALA A CA 1
ATOM 843 C C . ALA A 1 109 ? -15.031 39.438 1.162 1 56.16 109 ALA A C 1
ATOM 845 O O . ALA A 1 109 ? -16.016 39.125 0.489 1 56.16 109 ALA A O 1
ATOM 846 N N . ASN A 1 110 ? -14.5 40.562 1.213 1 53.72 110 ASN A N 1
ATOM 847 C CA . ASN A 1 110 ? -15.086 41.562 0.34 1 53.72 110 ASN A CA 1
ATOM 848 C C . ASN A 1 110 ? -14.656 41.375 -1.111 1 53.72 110 ASN A C 1
ATOM 850 O O . ASN A 1 110 ? -15.07 42.125 -1.993 1 53.72 110 ASN A O 1
ATOM 854 N N . GLY A 1 111 ? -13.742 40.375 -1.204 1 52.16 111 GLY A N 1
ATOM 855 C CA . GLY A 1 111 ? -13.539 40 -2.594 1 52.16 111 GLY A CA 1
ATOM 856 C C . GLY A 1 111 ? -14.531 38.969 -3.086 1 52.16 111 GLY A C 1
ATOM 857 O O . GLY A 1 111 ? -15.039 38.156 -2.301 1 52.16 111 GLY A O 1
ATOM 858 N N . GLY A 1 112 ? -15.234 39.25 -4.191 1 53.31 112 GLY A N 1
ATOM 859 C CA . GLY A 1 112 ? -16.359 38.688 -4.914 1 53.31 112 GLY A CA 1
ATOM 860 C C . GLY A 1 112 ? -17.078 37.594 -4.152 1 53.31 112 GLY A C 1
ATOM 861 O O . GLY A 1 112 ? -16.516 37.031 -3.209 1 53.31 112 GLY A O 1
ATOM 862 N N . ALA A 1 113 ? -18.594 37.5 -4.164 1 53.22 113 ALA A N 1
ATOM 863 C CA . ALA A 1 113 ? -19.641 36.719 -3.506 1 53.22 113 ALA A CA 1
ATOM 864 C C . ALA A 1 113 ? -19.188 35.312 -3.252 1 53.22 113 ALA A C 1
ATOM 866 O O . ALA A 1 113 ? -19.625 34.656 -2.279 1 53.22 113 ALA A O 1
ATOM 867 N N . ASP A 1 114 ? -18.312 34.656 -3.955 1 56.19 114 ASP A N 1
ATOM 868 C CA . ASP A 1 114 ? -18.156 33.219 -3.918 1 56.19 114 ASP A CA 1
ATOM 869 C C . ASP A 1 114 ? -16.781 32.812 -3.391 1 56.19 114 ASP A C 1
ATOM 871 O O . ASP A 1 114 ? -16.328 31.688 -3.611 1 56.19 114 ASP A O 1
ATOM 875 N N . SER A 1 115 ? -16.109 33.812 -2.436 1 68 115 SER A N 1
ATOM 876 C CA . SER A 1 115 ? -14.734 33.438 -2.104 1 68 115 SER A CA 1
ATOM 877 C C . SER A 1 115 ? -14.594 33.094 -0.625 1 68 115 SER A C 1
ATOM 879 O O . SER A 1 115 ? -15.07 33.812 0.24 1 68 115 SER A O 1
ATOM 881 N N . SER A 1 116 ? -14.383 31.797 -0.218 1 78.5 116 SER A N 1
ATOM 882 C CA . SER A 1 116 ? -14.109 31.359 1.148 1 78.5 116 SER A CA 1
ATOM 883 C C . SER A 1 116 ? -12.648 31.578 1.517 1 78.5 116 SER A C 1
ATOM 885 O O . SER A 1 116 ? -11.758 31.422 0.677 1 78.5 116 SER A O 1
ATOM 887 N N . ARG A 1 117 ? -12.492 32.156 2.773 1 86.44 117 ARG A N 1
ATOM 888 C CA . ARG A 1 117 ? -11.133 32.406 3.24 1 86.44 117 ARG A CA 1
ATOM 889 C C . ARG A 1 117 ? -10.883 31.719 4.578 1 86.44 117 ARG A C 1
ATOM 891 O O . ARG A 1 117 ? -11.719 31.781 5.477 1 86.44 117 ARG A O 1
ATOM 898 N N . GLY A 1 118 ? -9.797 31 4.633 1 89.75 118 GLY A N 1
ATOM 899 C CA . GLY A 1 118 ? -9.32 30.422 5.883 1 89.75 118 GLY A CA 1
ATOM 900 C C . GLY A 1 118 ? -8.148 31.172 6.473 1 89.75 118 GLY A C 1
ATOM 901 O O . GLY A 1 118 ? -7.258 31.625 5.746 1 89.75 118 GLY A O 1
ATOM 902 N N . LEU A 1 119 ? -8.25 31.422 7.82 1 93.5 119 LEU A N 1
ATOM 903 C CA . LEU A 1 119 ? -7.16 32.094 8.531 1 93.5 119 LEU A CA 1
ATOM 904 C C . LEU A 1 119 ? -6.582 31.172 9.617 1 93.5 119 LEU A C 1
ATOM 906 O O . LEU A 1 119 ? -7.324 30.641 10.445 1 93.5 119 LEU A O 1
ATOM 910 N N . PHE A 1 120 ? -5.273 30.984 9.5 1 95.88 120 PHE A N 1
ATOM 911 C CA . PHE A 1 120 ? -4.547 30.25 10.523 1 95.88 120 PHE A CA 1
ATOM 912 C C . PHE A 1 120 ? -3.533 31.141 11.227 1 95.88 120 PHE A C 1
ATOM 914 O O . PHE A 1 120 ? -2.674 31.75 10.57 1 95.88 120 PHE A O 1
ATOM 921 N N . PHE A 1 121 ? -3.67 31.234 12.578 1 96.38 121 PHE A N 1
ATOM 922 C CA . PHE A 1 121 ? -2.791 32.094 13.383 1 96.38 121 PHE A CA 1
ATOM 923 C C . PHE A 1 121 ? -2.1 31.266 14.469 1 96.38 121 PHE A C 1
ATOM 925 O O . PHE A 1 121 ? -2.752 30.531 15.211 1 96.38 121 PHE A O 1
ATOM 932 N N . LEU A 1 122 ? -0.734 31.312 14.508 1 97.44 122 LEU A N 1
ATOM 933 C CA . LEU A 1 122 ? 0.03 30.641 15.562 1 97.44 122 LEU A CA 1
ATOM 934 C C . LEU A 1 122 ? 0.748 31.672 16.438 1 97.44 122 LEU A C 1
ATOM 936 O O . LEU A 1 122 ? 1.421 32.562 15.922 1 97.44 122 LEU A O 1
ATOM 940 N N . THR A 1 123 ? 0.63 31.469 17.797 1 95.5 123 THR A N 1
ATOM 941 C CA . THR A 1 123 ? 1.312 32.375 18.703 1 95.5 123 THR A CA 1
ATOM 942 C C . THR A 1 123 ? 1.894 31.641 19.906 1 95.5 123 THR A C 1
ATOM 944 O O . THR A 1 123 ? 1.297 30.688 20.391 1 95.5 123 THR A O 1
ATOM 947 N N . THR A 1 124 ? 3.072 32.031 20.25 1 93.75 124 THR A N 1
ATOM 948 C CA . THR A 1 124 ? 3.682 31.594 21.5 1 93.75 124 THR A CA 1
ATOM 949 C C . THR A 1 124 ? 3.541 32.656 22.578 1 93.75 124 THR A C 1
ATOM 951 O O . THR A 1 124 ? 4.016 32.469 23.703 1 93.75 124 THR A O 1
ATOM 954 N N . PHE A 1 125 ? 2.873 33.75 22.234 1 92.69 125 PHE A N 1
ATOM 955 C CA . PHE A 1 125 ? 2.891 34.938 23.078 1 92.69 125 PHE A CA 1
ATOM 956 C C . PHE A 1 125 ? 1.579 35.094 23.828 1 92.69 125 PHE A C 1
ATOM 958 O O . PHE A 1 125 ? 1.579 35.219 25.062 1 92.69 125 PHE A O 1
ATOM 965 N N . THR A 1 126 ? 0.525 35.062 23.125 1 90.38 126 THR A N 1
ATOM 966 C CA . THR A 1 126 ? -0.78 35.312 23.719 1 90.38 126 THR A CA 1
ATOM 967 C C . THR A 1 126 ? -1.406 34 24.203 1 90.38 126 THR A C 1
ATOM 969 O O . THR A 1 126 ? -1.429 33 23.469 1 90.38 126 THR A O 1
ATOM 972 N N . THR A 1 127 ? -1.905 34.062 25.359 1 89 127 THR A N 1
ATOM 973 C CA . THR A 1 127 ? -2.605 32.875 25.875 1 89 127 THR A CA 1
ATOM 974 C C . THR A 1 127 ? -3.992 32.75 25.25 1 89 127 THR A C 1
ATOM 976 O O . THR A 1 127 ? -4.555 33.75 24.766 1 89 127 THR A O 1
ATOM 979 N N . ILE A 1 128 ? -4.484 31.547 25.328 1 90.56 128 ILE A N 1
ATOM 980 C CA . ILE A 1 128 ? -5.785 31.281 24.719 1 90.56 128 ILE A CA 1
ATOM 981 C C . ILE A 1 128 ? -6.863 32.094 25.438 1 90.56 128 ILE A C 1
ATOM 983 O O . ILE A 1 128 ? -7.812 32.562 24.812 1 90.56 128 ILE A O 1
ATOM 987 N N . HIS A 1 129 ? -6.73 32.25 26.703 1 87.5 129 HIS A N 1
ATOM 988 C CA . HIS A 1 129 ? -7.707 33 27.5 1 87.5 129 HIS A CA 1
ATOM 989 C C . HIS A 1 129 ? -7.734 34.469 27.094 1 87.5 129 HIS A C 1
ATOM 991 O O . HIS A 1 129 ? -8.805 35.031 26.844 1 87.5 129 HIS A O 1
ATOM 997 N N . ASP A 1 130 ? -6.629 35.062 27.062 1 87.94 130 ASP A N 1
ATOM 998 C CA . ASP A 1 130 ? -6.535 36.469 26.703 1 87.94 130 ASP A CA 1
ATOM 999 C C . ASP A 1 130 ? -7.02 36.719 25.266 1 87.94 130 ASP A C 1
ATOM 1001 O O . ASP A 1 130 ? -7.703 37.688 25 1 87.94 130 ASP A O 1
ATOM 1005 N N . PHE A 1 131 ? -6.645 35.812 24.469 1 89 131 PHE A N 1
ATOM 1006 C CA . PHE A 1 131 ? -7.039 35.906 23.078 1 89 131 PHE A CA 1
ATOM 1007 C C . PHE A 1 131 ? -8.547 35.781 22.922 1 89 131 PHE A C 1
ATOM 1009 O O . PHE A 1 131 ? -9.18 36.562 22.219 1 89 131 PHE A O 1
ATOM 1016 N N . SER A 1 132 ? -9.109 34.781 23.562 1 87.94 132 SER A N 1
ATOM 1017 C CA . SER A 1 132 ? -10.555 34.562 23.516 1 87.94 132 SER A CA 1
ATOM 1018 C C . SER A 1 132 ? -11.32 35.781 24 1 87.94 132 SER A C 1
ATOM 1020 O O . SER A 1 132 ? -12.32 36.188 23.391 1 87.94 132 SER A O 1
ATOM 1022 N N . ARG A 1 133 ? -10.883 36.375 25.031 1 86.94 133 ARG A N 1
ATOM 1023 C CA . ARG A 1 133 ? -11.508 37.594 25.578 1 86.94 133 ARG A CA 1
ATOM 1024 C C . ARG A 1 133 ? -11.461 38.75 24.594 1 86.94 133 ARG A C 1
ATOM 1026 O O . ARG A 1 133 ? -12.438 39.469 24.438 1 86.94 133 ARG A O 1
ATOM 1033 N N . ARG A 1 134 ? -10.383 38.781 24 1 87 134 ARG A N 1
ATOM 1034 C CA . ARG A 1 134 ? -10.203 39.875 23.047 1 87 134 ARG A CA 1
ATOM 1035 C C . ARG A 1 134 ? -11.086 39.688 21.828 1 87 134 ARG A C 1
ATOM 1037 O O . ARG A 1 134 ? -11.656 40.656 21.312 1 87 134 ARG A O 1
ATOM 1044 N N . VAL A 1 135 ? -11.195 38.531 21.328 1 84.94 135 VAL A N 1
ATOM 1045 C CA . VAL A 1 135 ? -12.031 38.25 20.172 1 84.94 135 VAL A CA 1
ATOM 1046 C C . VAL A 1 135 ? -13.492 38.5 20.5 1 84.94 135 VAL A C 1
ATOM 1048 O O . VAL A 1 135 ? -14.234 39.062 19.688 1 84.94 135 VAL A O 1
ATOM 1051 N N . HIS A 1 136 ? -13.883 38.156 21.656 1 79 136 HIS A N 1
ATOM 1052 C CA . HIS A 1 136 ? -15.258 38.406 22.094 1 79 136 HIS A CA 1
ATOM 1053 C C . HIS A 1 136 ? -15.555 39.875 22.203 1 79 136 HIS A C 1
ATOM 1055 O O . HIS A 1 136 ? -16.672 40.312 21.891 1 79 136 HIS A O 1
ATOM 1061 N N . SER A 1 137 ? -14.633 40.531 22.688 1 76.56 137 SER A N 1
ATOM 1062 C CA . SER A 1 137 ? -14.828 41.938 22.891 1 76.56 137 SER A CA 1
ATOM 1063 C C . SER A 1 137 ? -14.93 42.688 21.562 1 76.56 137 SER A C 1
ATOM 1065 O O . SER A 1 137 ? -15.547 43.75 21.5 1 76.56 137 SER A O 1
ATOM 1067 N N . THR A 1 138 ? -14.203 42.25 20.641 1 65.44 138 THR A N 1
ATOM 1068 C CA . THR A 1 138 ? -14.188 42.938 19.344 1 65.44 138 THR A CA 1
ATOM 1069 C C . THR A 1 138 ? -15.438 42.594 18.547 1 65.44 138 THR A C 1
ATOM 1071 O O . THR A 1 138 ? -15.602 43.094 17.422 1 65.44 138 THR A O 1
ATOM 1074 N N . LYS A 1 139 ? -16.641 42.188 19.141 1 56 139 LYS A N 1
ATOM 1075 C CA . LYS A 1 139 ? -17.953 41.938 18.547 1 56 139 LYS A CA 1
ATOM 1076 C C . LYS A 1 139 ? -17.828 41.125 17.266 1 56 139 LYS A C 1
ATOM 1078 O O . LYS A 1 139 ? -18.672 41.219 16.375 1 56 139 LYS A O 1
ATOM 1083 N N . ILE A 1 140 ? -16.859 40.562 17.047 1 53.34 140 ILE A N 1
ATOM 1084 C CA . ILE A 1 140 ? -16.547 39.781 15.844 1 53.34 140 ILE A CA 1
ATOM 1085 C C . ILE A 1 140 ? -17.516 38.625 15.719 1 53.34 140 ILE A C 1
ATOM 1087 O O . ILE A 1 140 ? -17.547 37.938 14.688 1 53.34 140 ILE A O 1
ATOM 1091 N N . LEU A 1 141 ? -18.156 38.312 16.828 1 53.38 141 LEU A N 1
ATOM 1092 C CA . LEU A 1 141 ? -18.953 37.125 16.891 1 53.38 141 LEU A CA 1
ATOM 1093 C C . LEU A 1 141 ? -20.031 37.125 15.805 1 53.38 141 LEU A C 1
ATOM 1095 O O . LEU A 1 141 ? -20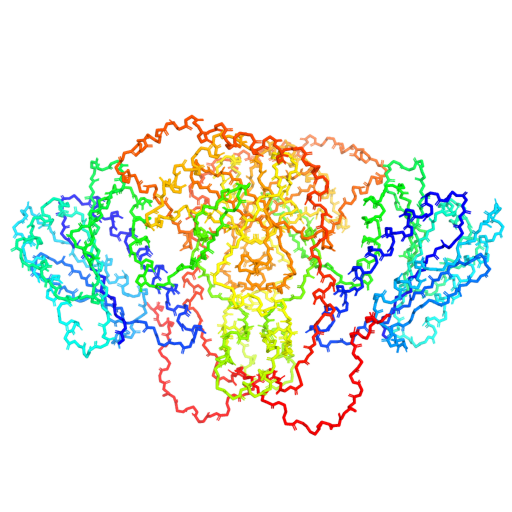.594 36.062 15.461 1 53.38 141 LEU A O 1
ATOM 1099 N N . ALA A 1 142 ? -20.562 38.344 15.57 1 46.97 142 ALA A N 1
ATOM 1100 C CA . ALA A 1 142 ? -21.625 38.406 14.578 1 46.97 142 ALA A CA 1
ATOM 1101 C C . ALA A 1 142 ? -21.078 38.25 13.164 1 46.97 142 ALA A C 1
ATOM 1103 O O . ALA A 1 142 ? -21.656 38.75 12.203 1 46.97 142 ALA A O 1
ATOM 1104 N N . ILE A 1 143 ? -19.891 38.062 13.047 1 46.75 143 ILE A N 1
ATOM 1105 C CA . ILE A 1 143 ? -19.375 38.031 11.68 1 46.75 143 ILE A CA 1
ATOM 1106 C C . ILE A 1 143 ? -20.297 37.188 10.805 1 46.75 143 ILE A C 1
ATOM 1108 O O . ILE A 1 143 ? -20.5 36 11.062 1 46.75 143 ILE A O 1
ATOM 1112 N N . PRO A 1 144 ? -21.234 37.781 10.07 1 45.25 144 PRO A N 1
ATOM 1113 C CA . PRO A 1 144 ? -21.969 37.094 9.023 1 45.25 144 PRO A CA 1
ATOM 1114 C C . PRO A 1 144 ? -21.125 36.062 8.289 1 45.25 144 PRO A C 1
ATOM 1116 O O . PRO A 1 144 ? -21.547 35.531 7.25 1 45.25 144 PRO A O 1
ATOM 1119 N N . PHE A 1 145 ? -19.875 36.062 8.359 1 49.34 145 PHE A N 1
ATOM 1120 C CA . PHE A 1 145 ? -18.969 35.5 7.359 1 49.34 145 PHE A CA 1
ATOM 1121 C C . PHE A 1 145 ? -19.031 33.969 7.34 1 49.34 145 PHE A C 1
ATOM 1123 O O . PHE A 1 145 ? -18.203 33.312 7.957 1 49.34 145 PHE A O 1
ATOM 1130 N N . MET A 1 146 ? -20.219 33.562 7.082 1 54.84 146 MET A N 1
ATOM 1131 C CA . MET A 1 146 ? -20.594 32.125 7.055 1 54.84 146 MET A CA 1
ATOM 1132 C C . MET A 1 146 ? -19.578 31.328 6.246 1 54.84 146 MET A C 1
ATOM 1134 O O . MET A 1 146 ? -19.453 30.109 6.445 1 54.84 146 MET A O 1
ATOM 1138 N N . GLU A 1 147 ? -18.797 32.062 5.398 1 64.88 147 GLU A N 1
ATOM 1139 C CA . GLU A 1 147 ? -18.016 31.203 4.523 1 64.88 147 GLU A CA 1
ATOM 1140 C C . GLU A 1 147 ? -16.531 31.25 4.902 1 64.88 147 GLU A C 1
ATOM 1142 O O . GLU A 1 147 ? -15.727 30.484 4.363 1 64.88 147 GLU A O 1
ATOM 1147 N N . ASN A 1 148 ? -16.203 32.094 6.055 1 79.12 148 ASN A N 1
ATOM 1148 C CA . ASN A 1 148 ? -14.797 32.188 6.445 1 79.12 148 ASN A CA 1
ATOM 1149 C C . ASN A 1 148 ? -14.516 31.406 7.723 1 79.12 148 ASN A C 1
ATOM 1151 O O . ASN A 1 148 ? -15.398 31.234 8.562 1 79.12 148 ASN A O 1
ATOM 1155 N N . PHE A 1 149 ? -13.281 30.844 7.848 1 85.19 149 PHE A N 1
ATOM 1156 C CA . PHE A 1 149 ? -12.875 30.047 9 1 85.19 149 PHE A CA 1
ATOM 1157 C C . PHE A 1 149 ? -11.586 30.594 9.602 1 85.19 149 PHE A C 1
ATOM 1159 O O . PHE A 1 149 ? -10.68 31.016 8.875 1 85.19 149 PHE A O 1
ATOM 1166 N N . TRP A 1 150 ? -11.609 30.75 10.93 1 89.75 150 TRP A N 1
ATOM 1167 C CA . TRP A 1 150 ? -10.445 31.219 11.672 1 89.75 150 TRP A CA 1
ATOM 1168 C C . TRP A 1 150 ? -10.023 30.203 12.734 1 89.75 150 TRP A C 1
ATOM 1170 O O . TRP A 1 150 ? -10.828 29.828 13.594 1 89.75 150 TRP A O 1
ATOM 1180 N N . VAL A 1 151 ? -8.75 29.688 12.602 1 92.44 151 VAL A N 1
ATOM 1181 C CA . VAL A 1 151 ? -8.188 28.797 13.617 1 92.44 151 VAL A CA 1
ATOM 1182 C C . VAL A 1 151 ? -6.938 29.438 14.219 1 92.44 151 VAL A C 1
ATOM 1184 O O . VAL A 1 151 ? -6.031 29.859 13.492 1 92.44 151 VAL A O 1
ATOM 1187 N N . SER A 1 152 ? -6.949 29.594 15.539 1 94.38 152 SER A N 1
ATOM 1188 C CA . SER A 1 152 ? -5.777 30.109 16.234 1 94.38 152 SER A CA 1
ATOM 1189 C C . SER A 1 152 ? -5.164 29.047 17.141 1 94.38 152 SER A C 1
ATOM 1191 O O . SER A 1 152 ? -5.875 28.406 17.922 1 94.38 152 SER A O 1
ATOM 1193 N N . LEU A 1 153 ? -3.879 28.906 17.016 1 95.25 153 LEU A N 1
ATOM 1194 C CA . LEU A 1 153 ? -3.133 27.953 17.844 1 95.25 153 LEU A CA 1
ATOM 1195 C C . LEU A 1 153 ? -2.277 28.688 18.875 1 95.25 153 LEU A C 1
ATOM 1197 O O . LEU A 1 153 ? -1.471 29.547 18.516 1 95.25 153 LEU A O 1
ATOM 1201 N N . HIS A 1 154 ? -2.477 28.344 20.125 1 94.69 154 HIS A N 1
ATOM 1202 C CA . HIS A 1 154 ? -1.793 28.984 21.25 1 94.69 154 HIS A CA 1
ATOM 1203 C C . HIS A 1 154 ? -0.922 27.984 22 1 94.69 154 HIS A C 1
ATOM 1205 O O . HIS A 1 154 ? -1.43 27.016 22.562 1 94.69 154 HIS A O 1
ATOM 1211 N N . LEU A 1 155 ? 0.322 28.297 22.016 1 95 155 LEU A N 1
ATOM 1212 C CA . LEU A 1 155 ? 1.227 27.438 22.781 1 95 155 LEU A CA 1
ATOM 1213 C C . LEU A 1 155 ? 1.184 27.781 24.266 1 95 155 LEU A C 1
ATOM 1215 O O . LEU A 1 155 ? 1.17 28.953 24.641 1 95 155 LEU A O 1
ATOM 1219 N N . ASP A 1 156 ? 1.052 26.688 25.016 1 90.38 156 ASP A N 1
ATOM 1220 C CA . ASP A 1 156 ? 0.972 26.812 26.469 1 90.38 156 ASP A CA 1
ATOM 1221 C C . ASP A 1 156 ? 1.866 25.797 27.172 1 90.38 156 ASP A C 1
ATOM 1223 O O . ASP A 1 156 ? 1.62 24.594 27.078 1 90.38 156 ASP A O 1
ATOM 1227 N N . ALA A 1 157 ? 2.812 26.297 27.875 1 86.88 157 ALA A N 1
ATOM 1228 C CA . ALA A 1 157 ? 3.775 25.438 28.547 1 86.88 157 ALA A CA 1
ATOM 1229 C C . ALA A 1 157 ? 3.09 24.578 29.609 1 86.88 157 ALA A C 1
ATOM 1231 O O . ALA A 1 157 ? 3.59 23.516 29.969 1 86.88 157 ALA A O 1
ATOM 1232 N N . THR A 1 158 ? 2.008 24.984 30.062 1 85.06 158 THR A N 1
ATOM 1233 C CA . THR A 1 158 ? 1.315 24.266 31.125 1 85.06 158 THR A CA 1
ATOM 1234 C C . THR A 1 158 ? 0.31 23.281 30.547 1 85.06 158 THR A C 1
ATOM 1236 O O . THR A 1 158 ? -0.296 22.5 31.297 1 85.06 158 THR A O 1
ATOM 1239 N N . ALA A 1 159 ? 0.194 23.375 29.266 1 86.31 159 ALA A N 1
ATOM 1240 C CA . ALA A 1 159 ? -0.771 22.469 28.641 1 86.31 159 ALA A CA 1
ATOM 1241 C C . ALA A 1 159 ? -0.23 21.047 28.562 1 86.31 159 ALA A C 1
ATOM 1243 O O . ALA A 1 159 ? 0.866 20.812 28.047 1 86.31 159 ALA A O 1
ATOM 1244 N N . MET A 1 160 ? -0.925 20.125 29.078 1 76.81 160 MET A N 1
ATOM 1245 C CA . MET A 1 160 ? -0.545 18.719 29.016 1 76.81 160 MET A CA 1
ATOM 1246 C C . MET A 1 160 ? -1.172 18.047 27.797 1 76.81 160 MET A C 1
ATOM 1248 O O . MET A 1 160 ? -0.656 17.031 27.297 1 76.81 160 MET A O 1
ATOM 1252 N N . THR A 1 161 ? -2.248 18.641 27.422 1 76.75 161 THR A N 1
ATOM 1253 C CA . THR A 1 161 ? -2.955 18.094 26.266 1 76.75 161 THR A CA 1
ATOM 1254 C C . THR A 1 161 ? -3.395 19.219 25.328 1 76.75 161 THR A C 1
ATOM 1256 O O . THR A 1 161 ? -3.383 20.391 25.703 1 76.75 161 THR A O 1
ATOM 1259 N N . THR A 1 162 ? -3.619 18.812 24.141 1 83.19 162 THR A N 1
ATOM 1260 C CA . THR A 1 162 ? -4.129 19.766 23.156 1 83.19 162 THR A CA 1
ATOM 1261 C C . THR A 1 162 ? -5.645 19.906 23.281 1 83.19 162 THR A C 1
ATOM 1263 O O . THR A 1 162 ? -6.367 18.906 23.266 1 83.19 162 THR A O 1
ATOM 1266 N N . THR A 1 163 ? -6.137 21.062 23.516 1 81.62 163 THR A N 1
ATOM 1267 C CA . THR A 1 163 ? -7.566 21.328 23.641 1 81.62 163 THR A CA 1
ATOM 1268 C C . THR A 1 163 ? -8.023 22.328 22.578 1 81.62 163 THR A C 1
ATOM 1270 O O . THR A 1 163 ? -7.238 23.156 22.109 1 81.62 163 THR A O 1
ATOM 1273 N N . SER A 1 164 ? -9.273 22.141 22.188 1 82.69 164 SER A N 1
ATOM 1274 C CA . SER A 1 164 ? -9.867 23.031 21.203 1 82.69 164 SER A CA 1
ATOM 1275 C C . SER A 1 164 ? -11.109 23.719 21.766 1 82.69 164 SER A C 1
ATOM 1277 O O . SER A 1 164 ? -11.922 23.078 22.438 1 82.69 164 SER A O 1
ATOM 1279 N N . LEU A 1 165 ? -11.148 25.016 21.578 1 81.31 165 LEU A N 1
ATOM 1280 C CA . LEU A 1 165 ? -12.281 25.844 21.984 1 81.31 165 LEU A CA 1
ATOM 1281 C C . LEU A 1 165 ? -12.938 26.484 20.766 1 81.31 165 LEU A C 1
ATOM 1283 O O . LEU A 1 165 ? -12.289 27.219 20.016 1 81.31 165 LEU A O 1
ATOM 1287 N N . ALA A 1 166 ? -14.234 26.156 20.594 1 81.12 166 ALA A N 1
ATOM 1288 C CA . ALA A 1 166 ? -14.992 26.828 19.547 1 81.12 166 ALA A CA 1
ATOM 1289 C C . ALA A 1 166 ? -15.641 28.109 20.078 1 81.12 166 ALA A C 1
ATOM 1291 O O . ALA A 1 166 ? -16.547 28.047 20.922 1 81.12 166 ALA A O 1
ATOM 1292 N N . LEU A 1 167 ? -15.141 29.172 19.625 1 80.75 167 LEU A N 1
ATOM 1293 C CA . LEU A 1 167 ? -15.766 30.438 20.016 1 80.75 167 LEU A CA 1
ATOM 1294 C C . LEU A 1 167 ? -17.047 30.672 19.234 1 80.75 167 LEU A C 1
ATOM 1296 O O . LEU A 1 167 ? -18.047 31.109 19.797 1 80.75 167 LEU A O 1
ATOM 1300 N N . THR A 1 168 ? -16.969 30.406 17.938 1 77 168 THR A N 1
ATOM 1301 C CA . THR A 1 168 ? -18.078 30.375 17 1 77 168 THR A CA 1
ATOM 1302 C C . THR A 1 168 ? -17.938 29.203 16.047 1 77 168 THR A C 1
ATOM 1304 O O . THR A 1 168 ? -16.922 28.5 16.047 1 77 168 THR A O 1
ATOM 1307 N N . PRO A 1 169 ? -18.969 28.984 15.281 1 74.31 169 PRO A N 1
ATOM 1308 C CA . PRO A 1 169 ? -18.828 27.922 14.297 1 74.31 169 PRO A CA 1
ATOM 1309 C C . PRO A 1 169 ? -17.672 28.156 13.336 1 74.31 169 PRO A C 1
ATOM 1311 O O . PRO A 1 169 ? -17.141 27.203 12.75 1 74.31 169 PRO A O 1
ATOM 1314 N N . ALA A 1 170 ? -17.281 29.359 13.227 1 80.69 170 ALA A N 1
ATOM 1315 C CA . ALA A 1 170 ? -16.266 29.688 12.234 1 80.69 170 ALA A CA 1
ATOM 1316 C C . ALA A 1 170 ? -14.93 29.984 12.898 1 80.69 170 ALA A C 1
ATOM 1318 O O . ALA A 1 170 ? -13.906 30.094 12.219 1 80.69 170 ALA A O 1
ATOM 1319 N N . ILE A 1 171 ? -14.922 30.141 14.258 1 85 171 ILE A N 1
ATOM 1320 C CA . ILE A 1 171 ? -13.688 30.516 14.945 1 85 171 ILE A CA 1
ATOM 1321 C C . ILE A 1 171 ? -13.344 29.453 15.984 1 85 171 ILE A C 1
ATOM 1323 O O . ILE A 1 171 ? -14.109 29.219 16.922 1 85 171 ILE A O 1
ATOM 1327 N N . ARG A 1 172 ? -12.164 28.891 15.828 1 88.25 172 ARG A N 1
ATOM 1328 C CA . ARG A 1 172 ? -11.688 27.844 16.734 1 88.25 172 ARG A CA 1
ATOM 1329 C C . ARG A 1 172 ? -10.328 28.219 17.328 1 88.25 172 ARG A C 1
ATOM 1331 O O . ARG A 1 172 ? -9.453 28.719 16.609 1 88.25 172 ARG A O 1
ATOM 1338 N N . LEU A 1 173 ? -10.219 28.062 18.594 1 90.12 173 LEU A N 1
ATOM 1339 C CA . LEU A 1 173 ? -8.953 28.25 19.281 1 90.12 173 LEU A CA 1
ATOM 1340 C C . LEU A 1 173 ? -8.406 26.906 19.781 1 90.12 173 LEU A C 1
ATOM 1342 O O . LEU A 1 173 ? -9.164 26.094 20.312 1 90.12 173 LEU A O 1
ATOM 1346 N N . ILE A 1 174 ? -7.082 26.703 19.578 1 90.38 174 ILE A N 1
ATOM 1347 C CA . ILE A 1 174 ? -6.438 25.469 19.984 1 90.38 174 ILE A CA 1
ATOM 1348 C C . ILE A 1 174 ? -5.32 25.781 20.984 1 90.38 174 ILE A C 1
ATOM 1350 O O . ILE A 1 174 ? -4.488 26.656 20.75 1 90.38 174 ILE A O 1
ATOM 1354 N N . ARG A 1 175 ? -5.395 25.156 22.109 1 91.31 175 ARG A N 1
ATOM 1355 C CA . ARG A 1 175 ? -4.328 25.188 23.094 1 91.31 175 ARG A CA 1
ATOM 1356 C C . ARG A 1 175 ? -3.449 23.953 23.016 1 91.31 175 ARG A C 1
ATOM 1358 O O . ARG A 1 175 ? -3.943 22.828 23.094 1 91.31 175 ARG A O 1
ATOM 1365 N N . CYS A 1 176 ? -2.182 24.234 22.812 1 89.5 176 CYS A N 1
ATOM 1366 C CA . CYS A 1 176 ? -1.277 23.109 22.562 1 89.5 176 CYS A CA 1
ATOM 1367 C C . CYS A 1 176 ? -0.032 23.219 23.438 1 89.5 176 CYS A C 1
ATOM 1369 O O . CYS A 1 176 ? 0.392 24.312 23.797 1 89.5 176 CYS A O 1
ATOM 1371 N N . SER A 1 177 ? 0.524 22.016 23.781 1 89.12 177 SER A N 1
ATOM 1372 C CA . SER A 1 177 ? 1.774 21.984 24.531 1 89.12 177 SER A CA 1
ATOM 1373 C C . SER A 1 177 ? 2.945 22.453 23.672 1 89.12 177 SER A C 1
ATOM 1375 O O . SER A 1 177 ? 2.826 22.562 22.453 1 89.12 177 SER A O 1
ATOM 1377 N N . ILE A 1 178 ? 4.062 22.688 24.328 1 90.62 178 ILE A N 1
ATOM 1378 C CA . ILE A 1 178 ? 5.188 23.359 23.688 1 90.62 178 ILE A CA 1
ATOM 1379 C C . ILE A 1 178 ? 6.07 22.328 22.984 1 90.62 178 ILE A C 1
ATOM 1381 O O . ILE A 1 178 ? 7.004 22.688 22.25 1 90.62 178 ILE A O 1
ATOM 1385 N N . GLY A 1 179 ? 5.805 21.047 23.109 1 87.81 179 GLY A N 1
ATOM 1386 C CA . GLY A 1 179 ? 6.605 20.031 22.438 1 87.81 179 GLY A CA 1
ATOM 1387 C C . GLY A 1 179 ? 6.512 20.109 20.922 1 87.81 179 GLY A C 1
ATOM 1388 O O . GLY A 1 179 ? 5.418 20.25 20.359 1 87.81 179 GLY A O 1
ATOM 1389 N N . PRO A 1 180 ? 7.695 20.031 20.234 1 88.31 180 PRO A N 1
ATOM 1390 C CA . PRO A 1 180 ? 7.703 20.188 18.781 1 88.31 180 PRO A CA 1
ATOM 1391 C C . PRO A 1 180 ? 6.797 19.188 18.062 1 88.31 180 PRO A C 1
ATOM 1393 O O . PRO A 1 180 ? 6.137 19.531 17.078 1 88.31 180 PRO A O 1
ATOM 1396 N N . LEU A 1 181 ? 6.738 18 18.562 1 84.69 181 LEU A N 1
ATOM 1397 C CA . LEU A 1 181 ? 5.914 16.969 17.922 1 84.69 181 LEU A CA 1
ATOM 1398 C C . LEU A 1 181 ? 4.43 17.297 18.078 1 84.69 181 LEU A C 1
ATOM 1400 O O . LEU A 1 181 ? 3.646 17.109 17.156 1 84.69 181 LEU A O 1
ATOM 1404 N N . VAL A 1 182 ? 4.133 17.797 19.266 1 86.62 182 VAL A N 1
ATOM 1405 C CA . VAL A 1 182 ? 2.744 18.156 19.531 1 86.62 182 VAL A CA 1
ATOM 1406 C C . VAL A 1 182 ? 2.359 19.375 18.703 1 86.62 182 VAL A C 1
ATOM 1408 O O . VAL A 1 182 ? 1.274 19.422 18.125 1 86.62 182 VAL A O 1
ATOM 1411 N N . LEU A 1 183 ? 3.232 20.312 18.672 1 92 183 LEU A N 1
ATOM 1412 C CA . LEU A 1 183 ? 2.988 21.5 17.875 1 92 183 LEU A CA 1
ATOM 1413 C C . LEU A 1 183 ? 2.805 21.141 16.406 1 92 183 LEU A C 1
ATOM 1415 O O . LEU A 1 183 ? 1.883 21.625 15.75 1 92 183 LEU A O 1
ATOM 1419 N N . ARG A 1 184 ? 3.627 20.312 15.891 1 91.81 184 ARG A N 1
ATOM 1420 C CA . ARG A 1 184 ? 3.508 19.859 14.508 1 91.81 184 ARG A CA 1
ATOM 1421 C C . ARG A 1 184 ? 2.143 19.234 14.25 1 91.81 184 ARG A C 1
ATOM 1423 O O . ARG A 1 184 ? 1.479 19.562 13.266 1 91.81 184 ARG A O 1
ATOM 1430 N N . SER A 1 185 ? 1.791 18.406 15.133 1 88.62 185 SER A N 1
ATOM 1431 C CA . SER A 1 185 ? 0.501 17.734 15.008 1 88.62 185 SER A CA 1
ATOM 1432 C C . SER A 1 185 ? -0.646 18.734 15 1 88.62 185 SER A C 1
ATOM 1434 O O . SER A 1 185 ? -1.574 18.625 14.195 1 88.62 185 SER A O 1
ATOM 1436 N N . ALA A 1 186 ? -0.549 19.688 15.875 1 90.25 186 ALA A N 1
ATOM 1437 C CA . ALA A 1 186 ? -1.596 20.703 15.969 1 90.25 186 ALA A CA 1
ATOM 1438 C C . ALA A 1 186 ? -1.664 21.531 14.695 1 90.25 186 ALA A C 1
ATOM 1440 O O . ALA A 1 186 ? -2.752 21.859 14.211 1 90.25 186 ALA A O 1
ATOM 1441 N N . ILE A 1 187 ? -0.549 21.844 14.195 1 93.62 187 ILE A N 1
ATOM 1442 C CA . ILE A 1 187 ? -0.49 22.625 12.953 1 93.62 187 ILE A CA 1
ATOM 1443 C C . ILE A 1 187 ? -1.118 21.812 11.82 1 93.62 187 ILE A C 1
ATOM 1445 O O . ILE A 1 187 ? -1.942 22.344 11.062 1 93.62 187 ILE A O 1
ATOM 1449 N N . GLN A 1 188 ? -0.745 20.625 11.703 1 91.75 188 GLN A N 1
ATOM 1450 C CA . GLN A 1 188 ? -1.248 19.75 10.641 1 91.75 188 GLN A CA 1
ATOM 1451 C C . GLN A 1 188 ? -2.764 19.609 10.727 1 91.75 188 GLN A C 1
ATOM 1453 O O . GLN A 1 188 ? -3.461 19.703 9.711 1 91.75 188 GLN A O 1
ATOM 1458 N N . GLN A 1 189 ? -3.215 19.438 11.891 1 85.25 189 GLN A N 1
ATOM 1459 C CA . GLN A 1 189 ? -4.652 19.266 12.086 1 85.25 189 GLN A CA 1
ATOM 1460 C C . GLN A 1 189 ? -5.406 20.547 11.727 1 85.25 189 GLN A C 1
ATOM 1462 O O . GLN A 1 189 ? -6.496 20.5 11.156 1 85.25 189 GLN A O 1
ATOM 1467 N N . ALA A 1 190 ? -4.844 21.594 12.055 1 89.12 190 ALA A N 1
ATOM 1468 C CA . ALA A 1 190 ? -5.496 22.875 11.836 1 89.12 190 ALA A CA 1
ATOM 1469 C C . ALA A 1 190 ? -5.473 23.25 10.352 1 89.12 190 ALA A C 1
ATOM 1471 O O . ALA A 1 190 ? -6.453 23.797 9.836 1 89.12 190 ALA A O 1
ATOM 1472 N N . LEU A 1 191 ? -4.418 22.953 9.703 1 92.44 191 LEU A N 1
ATOM 1473 C CA . LEU A 1 191 ? -4.215 23.453 8.352 1 92.44 191 LEU A CA 1
ATOM 1474 C C . LEU A 1 191 ? -4.715 22.453 7.316 1 92.44 191 LEU A C 1
ATOM 1476 O O . LEU A 1 191 ? -4.996 22.828 6.172 1 92.44 191 LEU A O 1
ATOM 1480 N N . SER A 1 192 ? -4.812 21.203 7.625 1 89.75 192 SER A N 1
ATOM 1481 C CA . SER A 1 192 ? -5.129 20.125 6.68 1 89.75 192 SER A CA 1
ATOM 1482 C C . SER A 1 192 ? -6.449 20.391 5.969 1 89.75 192 SER A C 1
ATOM 1484 O O . SER A 1 192 ? -6.539 20.281 4.746 1 89.75 192 SER A O 1
ATOM 1486 N N . PRO A 1 193 ? -7.461 20.812 6.695 1 85.25 193 PRO A N 1
ATOM 1487 C CA . PRO A 1 193 ? -8.719 21.078 6.004 1 85.25 193 PRO A CA 1
ATOM 1488 C C . PRO A 1 193 ? -8.625 22.25 5.016 1 85.25 193 PRO A C 1
ATOM 1490 O O . PRO A 1 193 ? -9.25 22.219 3.953 1 85.25 193 PRO A O 1
ATOM 1493 N N . PHE A 1 194 ? -7.828 23.25 5.344 1 89.5 194 PHE A N 1
ATOM 1494 C CA . PHE A 1 194 ? -7.672 24.422 4.473 1 89.5 194 PHE A CA 1
ATOM 1495 C C . PHE A 1 194 ? -6.953 24.031 3.186 1 89.5 194 PHE A C 1
ATOM 1497 O O . PHE A 1 194 ? -7.258 24.562 2.117 1 89.5 194 PHE A O 1
ATOM 1504 N N . LEU A 1 195 ? -6.074 23.078 3.393 1 91.19 195 LEU A N 1
ATOM 1505 C CA . LEU A 1 195 ? -5.195 22.766 2.273 1 91.19 195 LEU A CA 1
ATOM 1506 C C . LEU A 1 195 ? -5.66 21.484 1.574 1 91.19 195 LEU A C 1
ATOM 1508 O O . LEU A 1 195 ? -5.016 21.016 0.631 1 91.19 195 LEU A O 1
ATOM 1512 N N . LYS A 1 196 ? -6.668 20.797 2.004 1 82.5 196 LYS A N 1
ATOM 1513 C CA . LYS A 1 196 ? -7.27 19.609 1.415 1 82.5 196 LYS A CA 1
ATOM 1514 C C . LYS A 1 196 ? -6.25 18.469 1.291 1 82.5 196 LYS A C 1
ATOM 1516 O O . LYS A 1 196 ? -6.113 17.875 0.227 1 82.5 196 LYS A O 1
ATOM 1521 N N . LEU A 1 197 ? -5.566 18.188 2.346 1 87.81 197 LEU A N 1
ATOM 1522 C CA . LEU A 1 197 ? -4.445 17.266 2.311 1 87.81 197 LEU A CA 1
ATOM 1523 C C . LEU A 1 197 ? -4.883 15.867 2.748 1 87.81 197 LEU A C 1
ATOM 1525 O O . LEU A 1 197 ? -4.145 14.891 2.562 1 87.81 197 LEU A O 1
ATOM 1529 N N . GLN A 1 198 ? -5.98 15.609 3.281 1 82.56 198 GLN A N 1
ATOM 1530 C CA . GLN A 1 198 ? -6.375 14.289 3.758 1 82.56 198 GLN A CA 1
ATOM 1531 C C . GLN A 1 198 ? -7.742 13.891 3.205 1 82.56 198 GLN A C 1
ATOM 1533 O O . GLN A 1 198 ? -8.664 14.703 3.174 1 82.56 198 GLN A O 1
ATOM 1538 N N . ARG A 1 199 ? -7.738 12.656 2.779 1 79.5 199 ARG A N 1
ATOM 1539 C CA . ARG A 1 199 ? -8.984 12.055 2.318 1 79.5 199 ARG A CA 1
ATOM 1540 C C . ARG A 1 199 ? -9.672 11.289 3.441 1 79.5 199 ARG A C 1
ATOM 1542 O O . ARG A 1 199 ? -9.016 10.578 4.207 1 79.5 199 ARG A O 1
ATOM 1549 N N . HIS A 1 200 ? -10.961 11.562 3.586 1 84.81 200 HIS A N 1
ATOM 1550 C CA . HIS A 1 200 ? -11.797 10.82 4.523 1 84.81 200 HIS A CA 1
ATOM 1551 C C . HIS A 1 200 ? -12.852 9.992 3.793 1 84.81 200 HIS A C 1
ATOM 1553 O O . HIS A 1 200 ? -13.453 10.469 2.826 1 84.81 200 HIS A O 1
ATOM 1559 N N . VAL A 1 201 ? -12.945 8.766 4.223 1 90.44 201 VAL A N 1
ATOM 1560 C CA . VAL A 1 201 ? -13.961 7.883 3.662 1 90.44 201 VAL A CA 1
ATOM 1561 C C . VAL A 1 201 ? -14.977 7.52 4.738 1 90.44 201 VAL A C 1
ATOM 1563 O O . VAL A 1 201 ? -14.625 6.965 5.781 1 90.44 201 VAL A O 1
ATOM 1566 N N . PRO A 1 202 ? -16.203 7.883 4.523 1 93.44 202 PRO A N 1
ATOM 1567 C CA . PRO A 1 202 ? -17.219 7.453 5.492 1 93.44 202 PRO A CA 1
ATOM 1568 C C . PRO A 1 202 ? -17.391 5.938 5.527 1 93.44 202 PRO A C 1
ATOM 1570 O O . PRO A 1 202 ? -17.5 5.297 4.477 1 93.44 202 PRO A O 1
ATOM 1573 N N . VAL A 1 203 ? -17.438 5.414 6.719 1 95.56 203 VAL A N 1
ATOM 1574 C CA . VAL A 1 203 ? -17.547 3.969 6.902 1 95.56 203 VAL A CA 1
ATOM 1575 C C . VAL A 1 203 ? -18.609 3.648 7.949 1 95.56 203 VAL A C 1
ATOM 1577 O O . VAL A 1 203 ? -18.703 4.336 8.969 1 95.56 203 VAL A O 1
ATOM 1580 N N . SER A 1 204 ? -19.422 2.697 7.641 1 95.38 204 SER A N 1
ATOM 1581 C CA . SER A 1 204 ? -20.312 2.09 8.625 1 95.38 204 SER A CA 1
ATOM 1582 C C . SER A 1 204 ? -19.781 0.735 9.086 1 95.38 204 SER A C 1
ATOM 1584 O O . SER A 1 204 ? -19.766 -0.225 8.312 1 95.38 204 SER A O 1
ATOM 1586 N N . LEU A 1 205 ? -19.328 0.716 10.328 1 96.94 205 LEU A N 1
ATOM 1587 C CA . LEU A 1 205 ? -18.875 -0.547 10.898 1 96.94 205 LEU A CA 1
ATOM 1588 C C . LEU A 1 205 ? -20.062 -1.374 11.398 1 96.94 205 LEU A C 1
ATOM 1590 O O . LEU A 1 205 ? -20.781 -0.951 12.312 1 96.94 205 LEU A O 1
ATOM 1594 N N . ARG A 1 206 ? -20.234 -2.537 10.797 1 96.75 206 ARG A N 1
ATOM 1595 C CA . ARG A 1 206 ? -21.344 -3.422 11.156 1 96.75 206 ARG A CA 1
ATOM 1596 C C . ARG A 1 206 ? -20.859 -4.57 12.039 1 96.75 206 ARG A C 1
ATOM 1598 O O . ARG A 1 206 ? -20.094 -5.422 11.586 1 96.75 206 ARG A O 1
ATOM 1605 N N . PHE A 1 207 ? -21.281 -4.559 13.242 1 96.62 207 PHE A N 1
ATOM 1606 C CA . PHE A 1 207 ? -20.969 -5.586 14.234 1 96.62 207 PHE A CA 1
ATOM 1607 C C . PHE A 1 207 ? -22.25 -6.191 14.797 1 96.62 207 PHE A C 1
ATOM 1609 O O . PHE A 1 207 ? -22.859 -5.629 15.711 1 96.62 207 PHE A O 1
ATOM 1616 N N . GLY A 1 208 ? -22.578 -7.375 14.227 1 92.81 208 GLY A N 1
ATOM 1617 C CA . GLY A 1 208 ? -23.859 -7.926 14.594 1 92.81 208 GLY A CA 1
ATOM 1618 C C . GLY A 1 208 ? -25.031 -7.027 14.219 1 92.81 208 GLY A C 1
ATOM 1619 O O . GLY A 1 208 ? -25.203 -6.672 13.055 1 92.81 208 GLY A O 1
ATOM 1620 N N . ARG A 1 209 ? -25.719 -6.598 15.195 1 91.31 209 ARG A N 1
ATOM 1621 C CA . ARG A 1 209 ? -26.891 -5.754 14.945 1 91.31 209 ARG A CA 1
ATOM 1622 C C . ARG A 1 209 ? -26.5 -4.277 14.969 1 91.31 209 ARG A C 1
ATOM 1624 O O . ARG A 1 209 ? -27.328 -3.418 14.633 1 91.31 209 ARG A O 1
ATOM 1631 N N . TYR A 1 210 ? -25.328 -4.004 15.375 1 92.38 210 TYR A N 1
ATOM 1632 C CA . TYR A 1 210 ? -24.922 -2.609 15.539 1 92.38 210 TYR A CA 1
ATOM 1633 C C . TYR A 1 210 ? -24.312 -2.061 14.258 1 92.38 210 TYR A C 1
ATOM 1635 O O . TYR A 1 210 ? -23.578 -2.764 13.57 1 92.38 210 TYR A O 1
ATOM 1643 N N . ASN A 1 211 ? -24.641 -0.859 14.008 1 93.25 211 ASN A N 1
ATOM 1644 C CA . ASN A 1 211 ? -24.016 -0.045 12.984 1 93.25 211 ASN A CA 1
ATOM 1645 C C . ASN A 1 211 ? -23.359 1.201 13.578 1 93.25 211 ASN A C 1
ATOM 1647 O O . ASN A 1 211 ? -24.047 2.09 14.078 1 93.25 211 ASN A O 1
ATOM 1651 N N . VAL A 1 212 ? -22.094 1.253 13.531 1 93.88 212 VAL A N 1
ATOM 1652 C CA . VAL A 1 212 ? -21.359 2.348 14.156 1 93.88 212 VAL A CA 1
ATOM 1653 C C . VAL A 1 212 ? -20.75 3.25 13.078 1 93.88 212 VAL A C 1
ATOM 1655 O O . VAL A 1 212 ? -19.922 2.809 12.281 1 93.88 212 VAL A O 1
ATOM 1658 N N . PRO A 1 213 ? -21.156 4.449 13.031 1 93.5 213 PRO A N 1
ATOM 1659 C CA . PRO A 1 213 ? -20.578 5.367 12.047 1 93.5 213 PRO A CA 1
ATOM 1660 C C . PRO A 1 213 ? -19.109 5.691 12.336 1 93.5 213 PRO A C 1
ATOM 1662 O O . PRO A 1 213 ? -18.766 6.062 13.461 1 93.5 213 PRO A O 1
ATOM 1665 N N . CYS A 1 214 ? -18.281 5.508 11.312 1 94.06 214 CYS A N 1
ATOM 1666 C CA . CYS A 1 214 ? -16.859 5.793 11.398 1 94.06 214 CYS A CA 1
ATOM 1667 C C . CYS A 1 214 ? -16.375 6.535 10.156 1 94.06 214 CYS A C 1
ATOM 1669 O O . CYS A 1 214 ? -17.141 6.742 9.219 1 94.06 214 CYS A O 1
ATOM 1671 N N . ALA A 1 215 ? -15.211 7.09 10.258 1 92.62 215 ALA A N 1
ATOM 1672 C CA . ALA A 1 215 ? -14.469 7.645 9.133 1 92.62 215 ALA A CA 1
ATOM 1673 C C . ALA A 1 215 ? -13.086 7.008 9.016 1 92.62 215 ALA A C 1
ATOM 1675 O O . ALA A 1 215 ? -12.398 6.812 10.023 1 92.62 215 ALA A O 1
ATOM 1676 N N . ALA A 1 216 ? -12.789 6.578 7.82 1 94.31 216 ALA A N 1
ATOM 1677 C CA . ALA A 1 216 ? -11.469 6.012 7.566 1 94.31 216 ALA A CA 1
ATOM 1678 C C . ALA A 1 216 ? -10.516 7.07 7.008 1 94.31 216 ALA A C 1
ATOM 1680 O O . ALA A 1 216 ? -10.891 7.84 6.117 1 94.31 216 ALA A O 1
ATOM 1681 N N . ARG A 1 217 ? -9.297 7.102 7.531 1 91.75 217 ARG A N 1
ATOM 1682 C CA . ARG A 1 217 ? -8.258 8.008 7.031 1 91.75 217 ARG A CA 1
ATOM 1683 C C . ARG A 1 217 ? -6.883 7.352 7.098 1 91.75 217 ARG A C 1
ATOM 1685 O O . ARG A 1 217 ? -6.656 6.453 7.91 1 91.75 217 ARG A O 1
ATOM 1692 N N . HIS A 1 218 ? -6.023 7.758 6.297 1 92.31 218 HIS A N 1
ATOM 1693 C CA . HIS A 1 218 ? -4.633 7.324 6.371 1 92.31 218 HIS A CA 1
ATOM 1694 C C . HIS A 1 218 ? -3.871 8.094 7.445 1 92.31 218 HIS A C 1
ATOM 1696 O O . HIS A 1 218 ? -4.285 9.18 7.848 1 92.31 218 HIS A O 1
ATOM 1702 N N . SER A 1 219 ? -2.799 7.5 7.879 1 90.56 219 SER A N 1
ATOM 1703 C CA . SER A 1 219 ? -1.944 8.156 8.859 1 90.56 219 SER A CA 1
ATOM 1704 C C . SER A 1 219 ? -0.939 9.086 8.188 1 90.56 219 SER A C 1
ATOM 1706 O O . SER A 1 219 ? -0.024 9.594 8.836 1 90.56 219 SER A O 1
ATOM 1708 N N . PHE A 1 220 ? -1.055 9.328 6.965 1 92.19 220 PHE A N 1
ATOM 1709 C CA . PHE A 1 220 ? -0.11 10.164 6.234 1 92.19 220 PHE A CA 1
ATOM 1710 C C . PHE A 1 220 ? -0.819 10.945 5.137 1 92.19 220 PHE A C 1
ATOM 1712 O O . PHE A 1 220 ? -1.906 10.57 4.699 1 92.19 220 PHE A O 1
ATOM 1719 N N . PHE A 1 221 ? -0.208 12.062 4.723 1 91.38 221 PHE A N 1
ATOM 1720 C CA . PHE A 1 221 ? -0.672 12.852 3.586 1 91.38 221 PHE A CA 1
ATOM 1721 C C . PHE A 1 221 ? -0.294 12.18 2.271 1 91.38 221 PHE A C 1
ATOM 1723 O O . PHE A 1 221 ? 0.815 11.656 2.129 1 91.38 221 PHE A O 1
ATOM 1730 N N . SER A 1 222 ? -1.195 12.094 1.393 1 84.25 222 SER A N 1
ATOM 1731 C CA . SER A 1 222 ? -0.942 11.391 0.137 1 84.25 222 SER A CA 1
ATOM 1732 C C . SER A 1 222 ? -0 12.188 -0.76 1 84.25 222 SER A C 1
ATOM 1734 O O . SER A 1 222 ? -0.099 13.414 -0.841 1 84.25 222 SER A O 1
ATOM 1736 N N . LEU A 1 223 ? 0.896 11.469 -1.34 1 84.06 223 LEU A N 1
ATOM 1737 C CA . LEU A 1 223 ? 1.764 12.008 -2.381 1 84.06 223 LEU A CA 1
ATOM 1738 C C . LEU A 1 223 ? 1.102 11.906 -3.75 1 84.06 223 LEU A C 1
ATOM 1740 O O . LEU A 1 223 ? 0.282 11.016 -3.98 1 84.06 223 LEU A O 1
ATOM 1744 N N . PRO A 1 224 ? 1.498 12.875 -4.57 1 79.81 224 PRO A N 1
ATOM 1745 C CA . PRO A 1 224 ? 1.073 12.695 -5.961 1 79.81 224 PRO A CA 1
ATOM 1746 C C . PRO A 1 224 ? 1.547 11.375 -6.555 1 79.81 224 PRO A C 1
ATOM 1748 O O . PRO A 1 224 ? 2.66 10.93 -6.27 1 79.81 224 PRO A O 1
ATOM 1751 N N . THR A 1 225 ? 0.694 10.773 -7.293 1 88.19 225 THR A N 1
ATOM 1752 C CA . THR A 1 225 ? 0.997 9.477 -7.891 1 88.19 225 THR A CA 1
ATOM 1753 C C . THR A 1 225 ? 1.688 9.648 -9.242 1 88.19 225 THR A C 1
ATOM 1755 O O . THR A 1 225 ? 1.578 10.703 -9.867 1 88.19 225 THR A O 1
ATOM 1758 N N . ARG A 1 226 ? 2.412 8.641 -9.664 1 89.5 226 ARG A N 1
ATOM 1759 C CA . ARG A 1 226 ? 3.068 8.672 -10.969 1 89.5 226 ARG A CA 1
ATOM 1760 C C . ARG A 1 226 ? 2.229 7.957 -12.023 1 89.5 226 ARG A C 1
ATOM 1762 O O . ARG A 1 226 ? 2.768 7.25 -12.875 1 89.5 226 ARG A O 1
ATOM 1769 N N . CYS A 1 227 ? 0.915 7.996 -11.852 1 91.19 227 CYS A N 1
ATOM 1770 C CA . CYS A 1 227 ? 0.015 7.305 -12.773 1 91.19 227 CYS A CA 1
ATOM 1771 C C . CYS A 1 227 ? -1.221 8.148 -13.062 1 91.19 227 CYS A C 1
ATOM 1773 O O . CYS A 1 227 ? -1.444 9.172 -12.422 1 91.19 227 CYS A O 1
ATOM 1775 N N . CYS A 1 228 ? -1.84 7.746 -14.078 1 90.62 228 CYS A N 1
ATOM 1776 C CA . CYS A 1 228 ? -3.076 8.383 -14.523 1 90.62 228 CYS A CA 1
ATOM 1777 C C . CYS A 1 228 ? -4.258 7.426 -14.391 1 90.62 228 CYS A C 1
ATOM 1779 O O . CYS A 1 228 ? -4.129 6.23 -14.672 1 90.62 228 CYS A O 1
ATOM 1781 N N . THR A 1 229 ? -5.297 7.957 -13.891 1 88.19 229 THR A N 1
ATOM 1782 C CA . THR A 1 229 ? -6.523 7.172 -13.812 1 88.19 229 THR A CA 1
ATOM 1783 C C . THR A 1 229 ? -7.613 7.785 -14.688 1 88.19 229 THR A C 1
ATOM 1785 O O . THR A 1 229 ? -7.477 8.914 -15.156 1 88.19 229 THR A O 1
ATOM 1788 N N . ALA A 1 230 ? -8.648 7.074 -14.836 1 85.38 230 ALA A N 1
ATOM 1789 C CA . ALA A 1 230 ? -9.766 7.574 -15.625 1 85.38 230 ALA A CA 1
ATOM 1790 C C . ALA A 1 230 ? -10.391 8.812 -14.984 1 85.38 230 ALA A C 1
ATOM 1792 O O . ALA A 1 230 ? -10.891 9.695 -15.672 1 85.38 230 ALA A O 1
ATOM 1793 N N . GLY A 1 231 ? -10.281 8.875 -13.672 1 80.5 231 GLY A N 1
ATOM 1794 C CA . GLY A 1 231 ? -10.828 10 -12.922 1 80.5 231 GLY A CA 1
ATOM 1795 C C . GLY A 1 231 ? -10.125 11.305 -13.219 1 80.5 231 GLY A C 1
ATOM 1796 O O . GLY A 1 231 ? -10.664 12.383 -12.953 1 80.5 231 GLY A O 1
ATOM 1797 N N . ASP A 1 232 ? -9 11.141 -13.734 1 83.69 232 ASP A N 1
ATOM 1798 C CA . ASP A 1 232 ? -8.242 12.344 -14.07 1 83.69 232 ASP A CA 1
ATOM 1799 C C . ASP A 1 232 ? -8.812 13.023 -15.312 1 83.69 232 ASP A C 1
ATOM 1801 O O . ASP A 1 232 ? -8.508 14.188 -15.586 1 83.69 232 ASP A O 1
ATOM 1805 N N . PHE A 1 233 ? -9.531 12.156 -15.992 1 81.5 233 PHE A N 1
ATOM 1806 C CA . PHE A 1 233 ? -10.164 12.695 -17.188 1 81.5 233 PHE A CA 1
ATOM 1807 C C . PHE A 1 233 ? -11.617 13.047 -16.922 1 81.5 233 PHE A C 1
ATOM 1809 O O . PHE A 1 233 ? -12.281 12.398 -16.109 1 81.5 233 PHE A O 1
ATOM 1816 N N . ASP A 1 234 ? -12.062 14.289 -16.766 1 65.75 234 ASP A N 1
ATOM 1817 C CA . ASP A 1 234 ? -13.453 14.68 -16.531 1 65.75 234 ASP A CA 1
ATOM 1818 C C . ASP A 1 234 ? -14.406 13.781 -17.328 1 65.75 234 ASP A C 1
ATOM 1820 O O . ASP A 1 234 ? -15.281 14.273 -18.031 1 65.75 234 ASP A O 1
ATOM 1824 N N . LEU A 1 235 ? -14.188 12.602 -17.5 1 55.94 235 LEU A N 1
ATOM 1825 C CA . LEU A 1 235 ? -14.945 11.688 -18.328 1 55.94 235 LEU A CA 1
ATOM 1826 C C . LEU A 1 235 ? -16.359 11.5 -17.781 1 55.94 235 LEU A C 1
ATOM 1828 O O . LEU A 1 235 ? -17.203 10.859 -18.422 1 55.94 235 LEU A O 1
ATOM 1832 N N . THR A 1 236 ? -16.609 11.461 -16.5 1 45.78 236 THR A N 1
ATOM 1833 C CA . THR A 1 236 ? -18 11.289 -16.125 1 45.78 236 THR A CA 1
ATOM 1834 C C . THR A 1 236 ? -18.891 12.25 -16.906 1 45.78 236 THR A C 1
ATOM 1836 O O . THR A 1 236 ? -20.094 12 -17.062 1 45.78 236 THR A O 1
ATOM 1839 N N . ARG A 1 237 ? -18.75 13.539 -16.938 1 42.59 237 ARG A N 1
ATOM 1840 C CA . ARG A 1 237 ? -19.812 14.516 -17.203 1 42.59 237 ARG A CA 1
ATOM 1841 C C . ARG A 1 237 ? -20.328 14.383 -18.625 1 42.59 237 ARG A C 1
ATOM 1843 O O . ARG A 1 237 ? -21.547 14.336 -18.859 1 42.59 237 ARG A O 1
ATOM 1850 N N . LYS A 1 238 ? -19.734 15.219 -19.719 1 43.06 238 LYS A N 1
ATOM 1851 C CA . LYS A 1 238 ? -20.531 15.648 -20.859 1 43.06 238 LYS A CA 1
ATOM 1852 C C . LYS A 1 238 ? -20.859 14.469 -21.766 1 43.06 238 LYS A C 1
ATOM 1854 O O . LYS A 1 238 ? -22.031 14.219 -22.094 1 43.06 238 LYS A O 1
ATOM 1859 N N . GLY A 1 239 ? -20.094 14.227 -22.922 1 38.62 239 GLY A N 1
ATOM 1860 C CA . GLY A 1 239 ? -20.453 13.594 -24.172 1 38.62 239 GLY A CA 1
ATOM 1861 C C . GLY A 1 239 ? -20.422 12.078 -24.109 1 38.62 239 GLY A C 1
ATOM 1862 O O . GLY A 1 239 ? -20.719 11.406 -25.109 1 38.62 239 GLY A O 1
ATOM 1863 N N . CYS A 1 240 ? -19.625 11.453 -23.297 1 39.34 240 CYS A N 1
ATOM 1864 C CA . CYS A 1 240 ? -19.672 10 -23.438 1 39.34 240 CYS A CA 1
ATOM 1865 C C . CYS A 1 240 ? -20.844 9.414 -22.641 1 39.34 240 CYS A C 1
ATOM 1867 O O . CYS A 1 240 ? -20.875 8.219 -22.375 1 39.34 240 CYS A O 1
ATOM 1869 N N . ALA A 1 241 ? -21.547 10.109 -22.031 1 41.22 241 ALA A N 1
ATOM 1870 C CA . ALA A 1 241 ? -22.859 9.75 -21.484 1 41.22 241 ALA A CA 1
ATOM 1871 C C . ALA A 1 241 ? -23.672 8.938 -22.5 1 41.22 241 ALA A C 1
ATOM 1873 O O . ALA A 1 241 ? -24.578 8.195 -22.125 1 41.22 241 ALA A O 1
ATOM 1874 N N . GLU A 1 242 ? -23.594 9.281 -23.719 1 42 242 GLU A N 1
ATOM 1875 C CA . GLU A 1 242 ? -24.438 8.562 -24.656 1 42 242 GLU A CA 1
ATOM 1876 C C . GLU A 1 242 ? -24.109 7.07 -24.672 1 42 242 GLU A C 1
ATOM 1878 O O . GLU A 1 242 ? -24.938 6.246 -25.062 1 42 242 GLU A O 1
ATOM 1883 N N . GLU A 1 243 ? -22.828 6.82 -24.734 1 40.91 243 GLU A N 1
ATOM 1884 C CA . GLU A 1 243 ? -22.594 5.383 -24.797 1 40.91 243 GLU A CA 1
ATOM 1885 C C . GLU A 1 243 ? -23.031 4.691 -23.5 1 40.91 243 GLU A C 1
ATOM 1887 O O . GLU A 1 243 ? -23.172 3.469 -23.469 1 40.91 243 GLU A O 1
ATOM 1892 N N . CYS A 1 244 ? -23.031 5.496 -22.281 1 42.03 244 CYS A N 1
ATOM 1893 C CA . CYS A 1 244 ? -23.516 4.844 -21.062 1 42.03 244 CYS A CA 1
ATOM 1894 C C . CYS A 1 244 ? -25.031 4.945 -20.953 1 42.03 244 CYS A C 1
ATOM 1896 O O . CYS A 1 244 ? -25.547 5.344 -19.906 1 42.03 244 CYS A O 1
ATOM 1898 N N . SER A 1 245 ? -25.703 5.371 -21.641 1 41.44 245 SER A N 1
ATOM 1899 C CA . SER A 1 245 ? -27.156 5.383 -21.484 1 41.44 245 SER A CA 1
ATOM 1900 C C . SER A 1 245 ? -27.609 4.297 -20.5 1 41.44 245 SER A C 1
ATOM 1902 O O . SER A 1 245 ? -28.578 4.488 -19.766 1 41.44 245 SER A O 1
ATOM 1904 N N . GLY A 1 246 ? -27.406 2.936 -20.781 1 42.38 246 GLY A N 1
ATOM 1905 C CA . GLY A 1 246 ? -27.906 1.902 -19.891 1 42.38 246 GLY A CA 1
ATOM 1906 C C . GLY A 1 246 ? -27.062 1.747 -18.641 1 42.38 246 GLY A C 1
ATOM 1907 O O . GLY A 1 246 ? -26.469 2.717 -18.156 1 42.38 246 GLY A O 1
ATOM 1908 N N . ASP A 1 247 ? -26.609 0.412 -18.219 1 48.16 247 ASP A N 1
ATOM 1909 C CA . ASP A 1 247 ? -25.766 -0.021 -17.094 1 48.16 247 ASP A CA 1
ATOM 1910 C C . ASP A 1 247 ? -24.391 0.617 -17.172 1 48.16 247 ASP A C 1
ATOM 1912 O O . ASP A 1 247 ? -23.484 0.065 -17.797 1 48.16 247 ASP A O 1
ATOM 1916 N N . SER A 1 248 ? -24.219 1.853 -17.109 1 52.06 248 SER A N 1
ATOM 1917 C CA . SER A 1 248 ? -23.078 2.668 -17.5 1 52.06 248 SER A CA 1
ATOM 1918 C C . SER A 1 248 ? -21.812 2.246 -16.766 1 52.06 248 SER A C 1
ATOM 1920 O O . SER A 1 248 ? -21.688 2.463 -15.555 1 52.06 248 SER A O 1
ATOM 1922 N N . ALA A 1 249 ? -21.141 1.237 -17.156 1 59.84 249 ALA A N 1
ATOM 1923 C CA . ALA A 1 249 ? -19.812 0.82 -16.719 1 59.84 249 ALA A CA 1
ATOM 1924 C C . ALA A 1 249 ? -18.859 2.012 -16.641 1 59.84 249 ALA A C 1
ATOM 1926 O O . ALA A 1 249 ? -19 2.971 -17.406 1 59.84 249 ALA A O 1
ATOM 1927 N N . ILE A 1 250 ? -18.281 2.232 -15.375 1 75.25 250 ILE A N 1
ATOM 1928 C CA . ILE A 1 250 ? -17.297 3.291 -15.195 1 75.25 250 ILE A CA 1
ATOM 1929 C C . ILE A 1 250 ? -15.969 2.869 -15.812 1 75.25 250 ILE A C 1
ATOM 1931 O O . ILE A 1 250 ? -15.594 1.695 -15.742 1 75.25 250 ILE A O 1
ATOM 1935 N N . LEU A 1 251 ? -15.367 3.746 -16.453 1 80.94 251 LEU A N 1
ATOM 1936 C CA . LEU A 1 251 ? -14.102 3.572 -17.156 1 80.94 251 LEU A CA 1
ATOM 1937 C C . LEU A 1 251 ? -12.938 3.508 -16.172 1 80.94 251 LEU A C 1
ATOM 1939 O O . LEU A 1 251 ? -12.977 4.137 -15.109 1 80.94 251 LEU A O 1
ATOM 1943 N N . PHE A 1 252 ? -12.133 2.617 -16.453 1 87.88 252 PHE A N 1
ATOM 1944 C CA . PHE A 1 252 ? -10.836 2.643 -15.789 1 87.88 252 PHE A CA 1
ATOM 1945 C C . PHE A 1 252 ? -9.719 2.359 -16.781 1 87.88 252 PHE A C 1
ATOM 1947 O O . PHE A 1 252 ? -9.977 1.921 -17.906 1 87.88 252 PHE A O 1
ATOM 1954 N N . LEU A 1 253 ? -8.594 2.717 -16.375 1 89 253 LEU A N 1
ATOM 1955 C CA . LEU A 1 253 ? -7.441 2.492 -17.234 1 89 253 LEU A CA 1
ATOM 1956 C C . LEU A 1 253 ? -6.738 1.187 -16.875 1 89 253 LEU A C 1
ATOM 1958 O O . LEU A 1 253 ? -6.504 0.906 -15.695 1 89 253 LEU A O 1
ATOM 1962 N N . ALA A 1 254 ? -6.523 0.396 -17.75 1 88.12 254 ALA A N 1
ATOM 1963 C CA . ALA A 1 254 ? -5.645 -0.766 -17.641 1 88.12 254 ALA A CA 1
ATOM 1964 C C . ALA A 1 254 ? -4.461 -0.646 -18.594 1 88.12 254 ALA A C 1
ATOM 1966 O O . ALA A 1 254 ? -4.539 -1.073 -19.75 1 88.12 254 ALA A O 1
ATOM 1967 N N . GLY A 1 255 ? -3.398 -0.154 -17.953 1 83.69 255 GLY A N 1
ATOM 1968 C CA . GLY A 1 255 ? -2.359 0.304 -18.859 1 83.69 255 GLY A CA 1
ATOM 1969 C C . GLY A 1 255 ? -2.826 1.41 -19.781 1 83.69 255 GLY A C 1
ATOM 1970 O O . GLY A 1 255 ? -3.395 2.406 -19.328 1 83.69 255 GLY A O 1
ATOM 1971 N N . ARG A 1 256 ? -2.609 1.213 -21.078 1 84.69 256 ARG A N 1
ATOM 1972 C CA . ARG A 1 256 ? -2.99 2.242 -22.047 1 84.69 256 ARG A CA 1
ATOM 1973 C C . ARG A 1 256 ? -4.426 2.047 -22.516 1 84.69 256 ARG A C 1
ATOM 1975 O O . ARG A 1 256 ? -4.926 2.816 -23.344 1 84.69 256 ARG A O 1
ATOM 1982 N N . HIS A 1 257 ? -5.016 1.032 -22.031 1 86.69 257 HIS A N 1
ATOM 1983 C CA . HIS A 1 257 ? -6.352 0.703 -22.516 1 86.69 257 HIS A CA 1
ATOM 1984 C C . HIS A 1 257 ? -7.426 1.262 -21.594 1 86.69 257 HIS A C 1
ATOM 1986 O O . HIS A 1 257 ? -7.254 1.276 -20.359 1 86.69 257 HIS A O 1
ATOM 1992 N N . VAL A 1 258 ? -8.391 1.674 -22.266 1 88.69 258 VAL A N 1
ATOM 1993 C CA . VAL A 1 258 ? -9.578 2.057 -21.516 1 88.69 258 VAL A CA 1
ATOM 1994 C C . VAL A 1 258 ? -10.516 0.853 -21.375 1 88.69 258 VAL A C 1
ATOM 1996 O O . VAL A 1 258 ? -10.859 0.212 -22.375 1 88.69 258 VAL A O 1
ATOM 1999 N N . CYS A 1 259 ? -10.805 0.631 -20.172 1 88.56 259 CYS A N 1
ATOM 2000 C CA . CYS A 1 259 ? -11.633 -0.541 -19.906 1 88.56 259 CYS A CA 1
ATOM 2001 C C . CYS A 1 259 ? -12.852 -0.167 -19.078 1 88.56 259 CYS A C 1
ATOM 2003 O O . CYS A 1 259 ? -12.938 0.948 -18.547 1 88.56 259 CYS A O 1
ATOM 2005 N N . THR A 1 260 ? -13.766 -1.06 -19.125 1 83.81 260 THR A N 1
ATOM 2006 C CA . THR A 1 260 ? -14.961 -0.911 -18.297 1 83.81 260 THR A CA 1
ATOM 2007 C C . THR A 1 260 ? -15.148 -2.123 -17.391 1 83.81 260 THR A C 1
ATOM 2009 O O . THR A 1 260 ? -14.734 -3.232 -17.734 1 83.81 260 THR A O 1
ATOM 2012 N N . SER A 1 261 ? -15.648 -1.875 -16.234 1 83.31 261 SER A N 1
ATOM 2013 C CA . SER A 1 261 ? -15.969 -2.934 -15.289 1 83.31 261 SER A CA 1
ATOM 2014 C C . SER A 1 261 ? -17.141 -2.541 -14.398 1 83.31 261 SER A C 1
ATOM 2016 O O . SER A 1 261 ? -17.219 -1.407 -13.922 1 83.31 261 SER A O 1
ATOM 2018 N N . HIS A 1 262 ? -18.031 -3.498 -14.156 1 82.56 262 HIS A N 1
ATOM 2019 C CA . HIS A 1 262 ? -19.156 -3.285 -13.25 1 82.56 262 HIS A CA 1
ATOM 2020 C C . HIS A 1 262 ? -18.688 -3.033 -11.828 1 82.56 262 HIS A C 1
ATOM 2022 O O . HIS A 1 262 ? -19.281 -2.236 -11.102 1 82.56 262 HIS A O 1
ATOM 2028 N N . PHE A 1 263 ? -17.656 -3.623 -11.469 1 83.5 263 PHE A N 1
ATOM 2029 C CA . PHE A 1 263 ? -17.172 -3.477 -10.102 1 83.5 263 PHE A CA 1
ATOM 2030 C C . PHE A 1 263 ? -16.578 -2.09 -9.883 1 83.5 263 PHE A C 1
ATOM 2032 O O . PHE A 1 263 ? -16.625 -1.55 -8.773 1 83.5 263 PHE A O 1
ATOM 2039 N N . GLU A 1 264 ? -16.016 -1.538 -10.945 1 85.56 264 GLU A N 1
ATOM 2040 C CA . GLU A 1 264 ? -15.508 -0.174 -10.859 1 85.56 264 GLU A CA 1
ATOM 2041 C C . GLU A 1 264 ? -16.641 0.833 -10.688 1 85.56 264 GLU A C 1
ATOM 2043 O O . GLU A 1 264 ? -16.469 1.861 -10.031 1 85.56 264 GLU A O 1
ATOM 2048 N N . ARG A 1 265 ? -17.703 0.514 -11.172 1 83.12 265 ARG A N 1
ATOM 2049 C CA . ARG A 1 265 ? -18.875 1.363 -11.023 1 83.12 265 ARG A CA 1
ATOM 2050 C C . ARG A 1 265 ? -19.281 1.491 -9.555 1 83.12 265 ARG A C 1
ATOM 2052 O O . ARG A 1 265 ? -19.641 2.576 -9.094 1 83.12 265 ARG A O 1
ATOM 2059 N N . GLU A 1 266 ? -19.172 0.435 -8.898 1 81.25 266 GLU A N 1
ATOM 2060 C CA . GLU A 1 266 ? -19.531 0.431 -7.484 1 81.25 266 GLU A CA 1
ATOM 2061 C C . GLU A 1 266 ? -18.625 1.36 -6.68 1 81.25 266 GLU A C 1
ATOM 2063 O O . GLU A 1 266 ? -19.062 1.986 -5.715 1 81.25 266 GLU A O 1
ATOM 2068 N N . ARG A 1 267 ? -17.422 1.466 -7.07 1 80.69 267 ARG A N 1
ATOM 2069 C CA . ARG A 1 267 ? -16.453 2.35 -6.414 1 80.69 267 ARG A CA 1
ATOM 2070 C C . ARG A 1 267 ? -16.922 3.803 -6.48 1 80.69 267 ARG A C 1
ATOM 2072 O O . ARG A 1 267 ? -16.734 4.562 -5.531 1 80.69 267 ARG A O 1
ATOM 2079 N N . TRP A 1 268 ? -17.531 4.121 -7.5 1 75.81 268 TRP A N 1
ATOM 2080 C CA . TRP A 1 268 ? -17.922 5.512 -7.723 1 75.81 268 TRP A CA 1
ATOM 2081 C C . TRP A 1 268 ? -19.328 5.781 -7.199 1 75.81 268 TRP A C 1
ATOM 2083 O O . TRP A 1 268 ? -19.641 6.906 -6.812 1 75.81 268 TRP A O 1
ATOM 2093 N N . ALA A 1 269 ? -20.062 4.773 -7.223 1 75.56 269 ALA A N 1
ATOM 2094 C CA . ALA A 1 269 ? -21.469 4.945 -6.891 1 75.56 269 ALA A CA 1
ATOM 2095 C C . ALA A 1 269 ? -21.688 4.941 -5.379 1 75.56 269 ALA A C 1
ATOM 2097 O O . ALA A 1 269 ? -22.609 5.57 -4.875 1 75.56 269 ALA A O 1
ATOM 2098 N N . THR A 1 270 ? -20.812 4.316 -4.746 1 79.69 270 THR A N 1
ATOM 2099 C CA . THR A 1 270 ? -21.047 4.156 -3.314 1 79.69 270 THR A CA 1
ATOM 2100 C C . THR A 1 270 ? -20.391 5.301 -2.537 1 79.69 270 THR A C 1
ATOM 2102 O O . THR A 1 270 ? -19.25 5.66 -2.791 1 79.69 270 THR A O 1
ATOM 2105 N N . LYS A 1 271 ? -21.234 5.848 -1.66 1 79 271 LYS A N 1
ATOM 2106 C CA . LYS A 1 271 ? -20.75 6.98 -0.876 1 79 271 LYS A CA 1
ATOM 2107 C C . LYS A 1 271 ? -20.203 6.52 0.469 1 79 271 LYS A C 1
ATOM 2109 O O . LYS A 1 271 ? -19.359 7.207 1.071 1 79 271 LYS A O 1
ATOM 2114 N N . GLU A 1 272 ? -20.75 5.422 0.884 1 87.88 272 GLU A N 1
ATOM 2115 C CA . GLU A 1 272 ? -20.359 4.906 2.191 1 87.88 272 GLU A CA 1
ATOM 2116 C C . GLU A 1 272 ? -19.938 3.443 2.104 1 87.88 272 GLU A C 1
ATOM 2118 O O . GLU A 1 272 ? -20.5 2.67 1.334 1 87.88 272 GLU A O 1
ATOM 2123 N N . VAL A 1 273 ? -18.922 3.223 2.854 1 93.94 273 VAL A N 1
ATOM 2124 C CA . VAL A 1 273 ? -18.438 1.849 2.9 1 93.94 273 VAL A CA 1
ATOM 2125 C C . VAL A 1 273 ? -19.016 1.132 4.117 1 93.94 273 VAL A C 1
ATOM 2127 O O . VAL A 1 273 ? -18.953 1.647 5.234 1 93.94 273 VAL A O 1
ATOM 2130 N N . ALA A 1 274 ? -19.609 0.032 3.854 1 96.06 274 ALA A N 1
ATOM 2131 C CA . ALA A 1 274 ? -20.062 -0.834 4.941 1 96.06 274 ALA A CA 1
ATOM 2132 C C . ALA A 1 274 ? -19.047 -1.937 5.219 1 96.06 274 ALA A C 1
ATOM 2134 O O . ALA A 1 274 ? -18.812 -2.807 4.375 1 96.06 274 ALA A O 1
ATOM 2135 N N . LEU A 1 275 ? -18.453 -1.834 6.363 1 97.19 275 LEU A N 1
ATOM 2136 C CA . LEU A 1 275 ? -17.547 -2.877 6.809 1 97.19 275 LEU A CA 1
ATOM 2137 C C . LEU A 1 275 ? -18.234 -3.828 7.781 1 97.19 275 LEU A C 1
ATOM 2139 O O . LEU A 1 275 ? -18.578 -3.438 8.898 1 97.19 275 LEU A O 1
ATOM 2143 N N . THR A 1 276 ? -18.375 -5.059 7.383 1 97.62 276 THR A N 1
ATOM 2144 C CA . THR A 1 276 ? -19.078 -6.043 8.203 1 97.62 276 THR A CA 1
ATOM 2145 C C . THR A 1 276 ? -18.094 -6.984 8.875 1 97.62 276 THR A C 1
ATOM 2147 O O . THR A 1 276 ? -17.234 -7.57 8.219 1 97.62 276 THR A O 1
ATOM 2150 N N . VAL A 1 277 ? -18.234 -7.09 10.18 1 97.69 277 VAL A N 1
ATOM 2151 C CA . VAL A 1 277 ? -17.406 -8.039 10.906 1 97.69 277 VAL A CA 1
ATOM 2152 C C . VAL A 1 277 ? -17.922 -9.453 10.695 1 97.69 277 VAL A C 1
ATOM 2154 O O . VAL A 1 277 ? -19.062 -9.766 11.055 1 97.69 277 VAL A O 1
ATOM 2157 N N . GLU A 1 278 ? -17.031 -10.297 10.156 1 96.31 278 GLU A N 1
ATOM 2158 C CA . GLU A 1 278 ? -17.422 -11.664 9.828 1 96.31 278 GLU A CA 1
ATOM 2159 C C . GLU A 1 278 ? -16.844 -12.656 10.828 1 96.31 278 GLU A C 1
ATOM 2161 O O . GLU A 1 278 ? -17.328 -13.789 10.938 1 96.31 278 GLU A O 1
ATOM 2166 N N . GLY A 1 279 ? -15.789 -12.188 11.461 1 96.62 279 GLY A N 1
ATOM 2167 C CA . GLY A 1 279 ? -15.156 -13.094 12.406 1 96.62 279 GLY A CA 1
ATOM 2168 C C . GLY A 1 279 ? -14.094 -12.422 13.258 1 96.62 279 GLY A C 1
ATOM 2169 O O . GLY A 1 279 ? -13.672 -11.305 12.969 1 96.62 279 GLY A O 1
ATOM 2170 N N . ILE A 1 280 ? -13.805 -13.039 14.367 1 96.94 280 ILE A N 1
ATOM 2171 C CA . ILE A 1 280 ? -12.742 -12.617 15.281 1 96.94 280 ILE A CA 1
ATOM 2172 C C . ILE A 1 280 ? -11.719 -13.742 15.43 1 96.94 280 ILE A C 1
ATOM 2174 O O . ILE A 1 280 ? -12.086 -14.898 15.672 1 96.94 280 ILE A O 1
ATOM 2178 N N . LEU A 1 281 ? -10.469 -13.438 15.172 1 96 281 LEU A N 1
ATOM 2179 C CA . LEU A 1 281 ? -9.383 -14.406 15.273 1 96 281 LEU A CA 1
ATOM 2180 C C . LEU A 1 281 ? -8.312 -13.922 16.25 1 96 281 LEU A C 1
ATOM 2182 O O . LEU A 1 281 ? -8.242 -12.734 16.562 1 96 281 LEU A O 1
ATOM 2186 N N . SER A 1 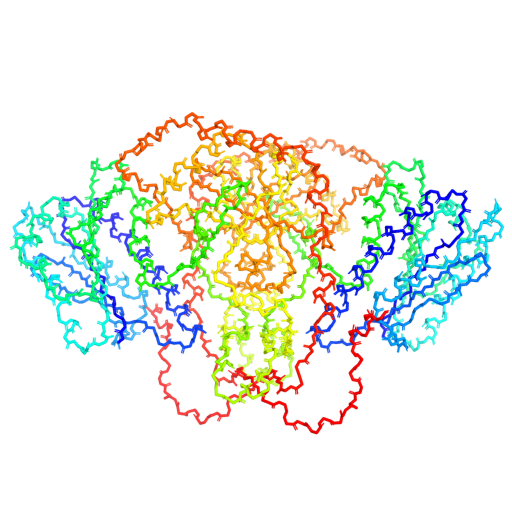282 ? -7.543 -14.883 16.656 1 93.69 282 SER A N 1
ATOM 2187 C CA . SER A 1 282 ? -6.359 -14.516 17.422 1 93.69 282 SER A CA 1
ATOM 2188 C C . SER A 1 282 ? -5.344 -13.773 16.562 1 93.69 282 SER A C 1
ATOM 2190 O O . SER A 1 282 ? -5.25 -14.023 15.359 1 93.69 282 SER A O 1
ATOM 2192 N N . SER A 1 283 ? -4.637 -12.883 17.172 1 90.06 283 SER A N 1
ATOM 2193 C CA . SER A 1 283 ? -3.652 -12.094 16.438 1 90.06 283 SER A CA 1
ATOM 2194 C C . SER A 1 283 ? -2.596 -12.984 15.805 1 90.06 283 SER A C 1
ATOM 2196 O O . SER A 1 283 ? -1.999 -12.625 14.789 1 90.06 283 SER A O 1
ATOM 2198 N N . ASP A 1 284 ? -2.373 -14.141 16.344 1 87.44 284 ASP A N 1
ATOM 2199 C CA . ASP A 1 284 ? -1.349 -15.055 15.836 1 87.44 284 ASP A CA 1
ATOM 2200 C C . ASP A 1 284 ? -1.786 -15.711 14.531 1 87.44 284 ASP A C 1
ATOM 2202 O O . ASP A 1 284 ? -0.964 -16.281 13.812 1 87.44 284 ASP A O 1
ATOM 2206 N N . ALA A 1 285 ? -3.041 -15.562 14.258 1 89.62 285 ALA A N 1
ATOM 2207 C CA . ALA A 1 285 ? -3.578 -16.219 13.07 1 89.62 285 ALA A CA 1
ATOM 2208 C C . ALA A 1 285 ? -3.264 -15.43 11.812 1 89.62 285 ALA A C 1
ATOM 2210 O O . ALA A 1 285 ? -3.379 -15.953 10.695 1 89.62 285 ALA A O 1
ATOM 2211 N N . VAL A 1 286 ? -2.936 -14.227 11.961 1 91.5 286 VAL A N 1
ATOM 2212 C CA . VAL A 1 286 ? -2.709 -13.375 10.789 1 91.5 286 VAL A CA 1
ATOM 2213 C C . VAL A 1 286 ? -1.258 -12.906 10.766 1 91.5 286 VAL A C 1
ATOM 2215 O O . VAL A 1 286 ? -0.783 -12.289 11.727 1 91.5 286 VAL A O 1
ATOM 2218 N N . SER A 1 287 ? -0.624 -13.227 9.688 1 90.69 287 SER A N 1
ATOM 2219 C CA . SER A 1 287 ? 0.754 -12.797 9.477 1 90.69 287 SER A CA 1
ATOM 2220 C C . SER A 1 287 ? 0.825 -11.625 8.5 1 90.69 287 SER A C 1
ATOM 2222 O O . SER A 1 287 ? -0.071 -11.445 7.672 1 90.69 287 SER A O 1
ATOM 2224 N N . GLU A 1 288 ? 1.909 -10.867 8.57 1 92 288 GLU A N 1
ATOM 2225 C CA . GLU A 1 288 ? 2.104 -9.711 7.703 1 92 288 GLU A CA 1
ATOM 2226 C C . GLU A 1 288 ? 2.137 -10.117 6.234 1 92 288 GLU A C 1
ATOM 2228 O O . GLU A 1 288 ? 1.761 -9.336 5.355 1 92 288 GLU A O 1
ATOM 2233 N N . GLU A 1 289 ? 2.574 -11.312 6.012 1 91 289 GLU A N 1
ATOM 2234 C CA . GLU A 1 289 ? 2.709 -11.758 4.629 1 91 289 GLU A CA 1
ATOM 2235 C C . GLU A 1 289 ? 1.345 -11.961 3.98 1 91 289 GLU A C 1
ATOM 2237 O O . GLU A 1 289 ? 1.248 -12.109 2.76 1 91 289 GLU A O 1
ATOM 2242 N N . LEU A 1 290 ? 0.269 -11.922 4.785 1 93.44 290 LEU A N 1
ATOM 2243 C CA . LEU A 1 290 ? -1.085 -12.102 4.273 1 93.44 290 LEU A CA 1
ATOM 2244 C C . LEU A 1 290 ? -1.745 -10.758 3.984 1 93.44 290 LEU A C 1
ATOM 2246 O O . LEU A 1 290 ? -2.883 -10.711 3.51 1 93.44 290 LEU A O 1
ATOM 2250 N N . LEU A 1 291 ? -1.074 -9.68 4.273 1 94.44 291 LEU A N 1
ATOM 2251 C CA . LEU A 1 291 ? -1.668 -8.352 4.164 1 94.44 291 LEU A CA 1
ATOM 2252 C C . LEU A 1 291 ? -0.997 -7.543 3.057 1 94.44 291 LEU A C 1
ATOM 2254 O O . LEU A 1 291 ? 0.144 -7.824 2.682 1 94.44 291 LEU A O 1
ATOM 2258 N N . TYR A 1 292 ? -1.756 -6.637 2.471 1 92.44 292 TYR A N 1
ATOM 2259 C CA . TYR A 1 292 ? -1.172 -5.773 1.449 1 92.44 292 TYR A CA 1
ATOM 2260 C C . TYR A 1 292 ? -1.824 -4.395 1.463 1 92.44 292 TYR A C 1
ATOM 2262 O O . TYR A 1 292 ? -2.838 -4.188 2.133 1 92.44 292 TYR A O 1
ATOM 2270 N N . GLY A 1 293 ? -1.078 -3.422 0.862 1 91.88 293 GLY A N 1
ATOM 2271 C CA . GLY A 1 293 ? -1.602 -2.072 0.721 1 91.88 293 GLY A CA 1
ATOM 2272 C C . GLY A 1 293 ? -1.42 -1.228 1.969 1 91.88 293 GLY A C 1
ATOM 2273 O O . GLY A 1 293 ? -0.751 -1.646 2.916 1 91.88 293 GLY A O 1
ATOM 2274 N N . ASP A 1 294 ? -2.02 -0.056 1.88 1 92.56 294 ASP A N 1
ATOM 2275 C CA . ASP A 1 294 ? -1.985 0.893 2.988 1 92.56 294 ASP A CA 1
ATOM 2276 C C . ASP A 1 294 ? -3.055 0.563 4.027 1 92.56 294 ASP A C 1
ATOM 2278 O O . ASP A 1 294 ? -4.098 -0.007 3.693 1 92.56 294 ASP A O 1
ATOM 2282 N N . GLY A 1 295 ? -2.688 0.923 5.238 1 93.94 295 GLY A N 1
ATOM 2283 C CA . GLY A 1 295 ? -3.682 0.778 6.289 1 93.94 295 GLY A CA 1
ATOM 2284 C C . GLY A 1 295 ? -4.555 2.008 6.457 1 93.94 295 GLY A C 1
ATOM 2285 O O . GLY A 1 295 ? -4.164 3.111 6.074 1 93.94 295 GLY A O 1
ATOM 2286 N N . TRP A 1 296 ? -5.727 1.79 6.984 1 95.5 296 TRP A N 1
ATOM 2287 C CA . TRP A 1 296 ? -6.68 2.844 7.316 1 95.5 296 TRP A CA 1
ATOM 2288 C C . TRP A 1 296 ? -6.902 2.924 8.82 1 95.5 296 TRP A C 1
ATOM 2290 O O . TRP A 1 296 ? -6.992 1.896 9.5 1 95.5 296 TRP A O 1
ATOM 2300 N N . MET A 1 297 ? -6.984 4.082 9.297 1 93.62 297 MET A N 1
ATOM 2301 C CA . MET A 1 297 ? -7.426 4.316 10.664 1 93.62 297 MET A CA 1
ATOM 2302 C C . MET A 1 297 ? -8.922 4.617 10.711 1 93.62 297 MET A C 1
ATOM 2304 O O . MET A 1 297 ? -9.383 5.586 10.109 1 93.62 297 MET A O 1
ATOM 2308 N N . LEU A 1 298 ? -9.609 3.768 11.367 1 94.81 298 LEU A N 1
ATOM 2309 C CA . LEU A 1 298 ? -11.039 4.008 11.555 1 94.81 298 LEU A CA 1
ATOM 2310 C C . LEU A 1 298 ? -11.297 4.781 12.844 1 94.81 298 LEU A C 1
ATOM 2312 O O . LEU A 1 298 ? -10.969 4.309 13.93 1 94.81 298 LEU A O 1
ATOM 2316 N N . CYS A 1 299 ? -11.844 5.91 12.633 1 86.81 299 CYS A N 1
ATOM 2317 C CA . CYS A 1 299 ? -12.188 6.77 13.758 1 86.81 299 CYS A CA 1
ATOM 2318 C C . CYS A 1 299 ? -13.695 6.953 13.867 1 86.81 299 CYS A C 1
ATOM 2320 O O . CYS A 1 299 ? -14.375 7.176 12.867 1 86.81 299 CYS A O 1
ATOM 2322 N N . PRO A 1 300 ? -14.164 6.832 15.117 1 89.31 300 PRO A N 1
ATOM 2323 C CA . PRO A 1 300 ? -15.602 7.066 15.281 1 89.31 300 PRO A CA 1
ATOM 2324 C C . PRO A 1 300 ? -16.016 8.477 14.867 1 89.31 300 PRO A C 1
ATOM 2326 O O . PRO A 1 300 ? -15.281 9.438 15.094 1 89.31 300 PRO A O 1
ATOM 2329 N N . LYS A 1 301 ? -17.078 8.523 14.18 1 84.12 301 LYS A N 1
ATOM 2330 C CA . LYS A 1 301 ? -17.641 9.797 13.75 1 84.12 301 LYS A CA 1
ATOM 2331 C C . LYS A 1 301 ? -18.922 10.117 14.523 1 84.12 301 LYS A C 1
ATOM 2333 O O . LYS A 1 301 ? -19.859 9.305 14.555 1 84.12 301 LYS A O 1
ATOM 2338 N N . GLU A 1 302 ? -18.828 11.289 15.164 1 75.56 302 GLU A N 1
ATOM 2339 C CA . GLU A 1 302 ? -20.016 11.68 15.906 1 75.56 302 GLU A CA 1
ATOM 2340 C C . GLU A 1 302 ? -21.125 12.125 14.961 1 75.56 302 GLU A C 1
ATOM 2342 O O . GLU A 1 302 ? -20.891 12.883 14.023 1 75.56 302 GLU A O 1
ATOM 2347 N N . THR A 1 303 ? -22.078 11.258 14.789 1 67.69 303 THR A N 1
ATOM 2348 C CA . THR A 1 303 ? -23.234 11.672 14.016 1 67.69 303 THR A CA 1
ATOM 2349 C C . THR A 1 303 ? -24.391 12.086 14.938 1 67.69 303 THR A C 1
ATOM 2351 O O . THR A 1 303 ? -24.516 11.57 16.047 1 67.69 303 THR A O 1
ATOM 2354 N N . GLU A 1 304 ? -24.812 13.289 14.992 1 62.53 304 GLU A N 1
ATOM 2355 C CA . GLU A 1 304 ? -26 13.656 15.758 1 62.53 304 GLU A CA 1
ATOM 2356 C C . GLU A 1 304 ? -27.203 12.812 15.344 1 62.53 304 GLU A C 1
ATOM 2358 O O . GLU A 1 304 ? -27.328 12.422 14.18 1 62.53 304 GLU A O 1
ATOM 2363 N N . PRO A 1 305 ? -28.312 12.719 16.281 1 60.72 305 PRO A N 1
ATOM 2364 C CA . PRO A 1 305 ? -28.641 12.211 17.609 1 60.72 305 PRO A CA 1
ATOM 2365 C C . PRO A 1 305 ? -28.438 10.703 17.734 1 60.72 305 PRO A C 1
ATOM 2367 O O . PRO A 1 305 ? -29.141 9.93 17.062 1 60.72 305 PRO A O 1
ATOM 2370 N N . CYS A 1 306 ? -27.219 10.172 17.781 1 58.72 306 CYS A N 1
ATOM 2371 C CA . CYS A 1 306 ? -27.125 8.734 17.984 1 58.72 306 CYS A CA 1
ATOM 2372 C C . CYS A 1 306 ? -27.281 8.367 19.453 1 58.72 306 CYS A C 1
ATOM 2374 O O . CYS A 1 306 ? -26.938 9.164 20.328 1 58.72 306 CYS A O 1
ATOM 2376 N N . GLU A 1 307 ? -28.203 7.371 19.812 1 62.16 307 GLU A N 1
ATOM 2377 C CA . GLU A 1 307 ? -28.453 6.879 21.172 1 62.16 307 GLU A CA 1
ATOM 2378 C C . GLU A 1 307 ? -27.141 6.676 21.922 1 62.16 307 GLU A C 1
ATOM 2380 O O . GLU A 1 307 ? -27.031 7.027 23.094 1 62.16 307 GLU A O 1
ATOM 2385 N N . ARG A 1 308 ? -26.141 6.102 21.172 1 76.06 308 ARG A N 1
ATOM 2386 C CA . ARG A 1 308 ? -24.844 5.891 21.797 1 76.06 308 ARG A CA 1
ATOM 2387 C C . ARG A 1 308 ? -23.719 6.539 21 1 76.06 308 ARG A C 1
ATOM 2389 O O . ARG A 1 308 ? -23.734 6.496 19.766 1 76.06 308 ARG A O 1
ATOM 2396 N N . ARG A 1 309 ? -22.922 7.102 21.734 1 84.5 309 ARG A N 1
ATOM 2397 C CA . ARG A 1 309 ? -21.797 7.758 21.062 1 84.5 309 ARG A CA 1
ATOM 2398 C C . ARG A 1 309 ? -20.875 6.738 20.406 1 84.5 309 ARG A C 1
ATOM 2400 O O . ARG A 1 309 ? -20.453 5.781 21.062 1 84.5 309 ARG A O 1
ATOM 2407 N N . PRO A 1 310 ? -20.609 6.824 19.203 1 88.31 310 PRO A N 1
ATOM 2408 C CA . PRO A 1 310 ? -19.734 5.879 18.5 1 88.31 310 PRO A CA 1
ATOM 2409 C C . PRO A 1 310 ? -18.406 5.672 19.219 1 88.31 310 PRO A C 1
ATOM 2411 O O . PRO A 1 310 ? -17.891 4.551 19.266 1 88.31 310 PRO A O 1
ATOM 2414 N N . GLU A 1 311 ? -17.891 6.652 19.859 1 87.12 311 GLU A N 1
ATOM 2415 C CA . GLU A 1 311 ? -16.609 6.547 20.531 1 87.12 311 GLU A CA 1
ATOM 2416 C C . GLU A 1 311 ? -16.703 5.617 21.75 1 87.12 311 GLU A C 1
ATOM 2418 O O . GLU A 1 311 ? -15.789 4.824 21.984 1 87.12 311 GLU A O 1
ATOM 2423 N N . GLU A 1 312 ? -17.734 5.73 22.469 1 86.25 312 GLU A N 1
ATOM 2424 C CA . GLU A 1 312 ? -17.953 4.848 23.609 1 86.25 312 GLU A CA 1
ATOM 2425 C C . GLU A 1 312 ? -18.125 3.4 23.172 1 86.25 312 GLU A C 1
ATOM 2427 O O . GLU A 1 312 ? -17.594 2.484 23.797 1 86.25 312 GLU A O 1
ATOM 2432 N N . TRP A 1 313 ? -18.875 3.246 22.141 1 90.81 313 TRP A N 1
ATOM 2433 C CA . TRP A 1 313 ? -19.094 1.907 21.609 1 90.81 313 TRP A CA 1
ATOM 2434 C C . TRP A 1 313 ? -17.781 1.259 21.203 1 90.81 313 TRP A C 1
ATOM 2436 O O . TRP A 1 313 ? -17.5 0.119 21.578 1 90.81 313 TRP A O 1
ATOM 2446 N N . ILE A 1 314 ? -16.938 1.99 20.5 1 92.44 314 ILE A N 1
ATOM 2447 C CA . ILE A 1 314 ? -15.664 1.474 20.016 1 92.44 314 ILE A CA 1
ATOM 2448 C C . ILE A 1 314 ? -14.742 1.168 21.188 1 92.44 314 ILE A C 1
ATOM 2450 O O . ILE A 1 314 ? -13.984 0.197 21.156 1 92.44 314 ILE A O 1
ATOM 2454 N N . TYR A 1 315 ? -14.859 1.965 22.203 1 90.94 315 TYR A N 1
ATOM 2455 C CA . TYR A 1 315 ? -14.086 1.717 23.406 1 90.94 315 TYR A CA 1
ATOM 2456 C C . TYR A 1 315 ? -14.438 0.364 24.016 1 90.94 315 TYR A C 1
ATOM 2458 O O . TYR A 1 315 ? -13.547 -0.42 24.359 1 90.94 315 TYR A O 1
ATOM 2466 N N . HIS A 1 316 ? -15.703 0.099 24.156 1 93.62 316 HIS A N 1
ATOM 2467 C CA . HIS A 1 316 ? -16.141 -1.172 24.719 1 93.62 316 HIS A CA 1
ATOM 2468 C C . HIS A 1 316 ? -15.703 -2.342 23.844 1 93.62 316 HIS A C 1
ATOM 2470 O O . HIS A 1 316 ? -15.312 -3.393 24.359 1 93.62 316 HIS A O 1
ATOM 2476 N N . LEU A 1 317 ? -15.781 -2.137 22.531 1 95.12 317 LEU A N 1
ATOM 2477 C CA . LEU A 1 317 ? -15.328 -3.182 21.625 1 95.12 317 LEU A CA 1
ATOM 2478 C C . LEU A 1 317 ? -13.844 -3.459 21.812 1 95.12 317 LEU A C 1
ATOM 2480 O O . LEU A 1 317 ? -13.422 -4.617 21.828 1 95.12 317 LEU A O 1
ATOM 2484 N N . SER A 1 318 ? -13.023 -2.424 21.922 1 94.56 318 SER A N 1
ATOM 2485 C CA . SER A 1 318 ? -11.578 -2.57 22.094 1 94.56 318 SER A CA 1
ATOM 2486 C C . SER A 1 318 ? -11.258 -3.355 23.359 1 94.56 318 SER A C 1
ATOM 2488 O O . SER A 1 318 ? -10.312 -4.145 23.391 1 94.56 318 SER A O 1
ATOM 2490 N N . LYS A 1 319 ? -12.039 -3.166 24.375 1 92.62 319 LYS A N 1
ATOM 2491 C CA . LYS A 1 319 ? -11.828 -3.873 25.641 1 92.62 319 LYS A CA 1
ATOM 2492 C C . LYS A 1 319 ? -12.172 -5.352 25.5 1 92.62 319 LYS A C 1
ATOM 2494 O O . LYS A 1 319 ? -11.508 -6.211 26.078 1 92.62 319 LYS A O 1
ATOM 2499 N N . GLU A 1 320 ? -13.172 -5.543 24.75 1 94.56 320 GLU A N 1
ATOM 2500 C CA . GLU A 1 320 ? -13.602 -6.926 24.547 1 94.56 320 GLU A CA 1
ATOM 2501 C C . GLU A 1 320 ? -12.594 -7.703 23.719 1 94.56 320 GLU A C 1
ATOM 2503 O O . GLU A 1 320 ? -12.32 -8.875 24 1 94.56 320 GLU A O 1
ATOM 2508 N N . LEU A 1 321 ? -12.016 -7.207 22.625 1 93.94 321 LEU A N 1
ATOM 2509 C CA . LEU A 1 321 ? -11.18 -7.906 21.656 1 93.94 321 LEU A CA 1
ATOM 2510 C C . LEU A 1 321 ? -9.812 -8.219 22.234 1 93.94 321 LEU A C 1
ATOM 2512 O O . LEU A 1 321 ? -9.18 -9.219 21.859 1 93.94 321 LEU A O 1
ATOM 2516 N N . GLN A 1 322 ? -9.25 -7.52 23.281 1 85.19 322 GLN A N 1
ATOM 2517 C CA . GLN A 1 322 ? -8.023 -7.762 24.031 1 85.19 322 GLN A CA 1
ATOM 2518 C C . GLN A 1 322 ? -6.91 -8.289 23.141 1 85.19 322 GLN A C 1
ATOM 2520 O O . GLN A 1 322 ? -6.281 -9.297 23.438 1 85.19 322 GLN A O 1
ATOM 2525 N N . GLY A 1 323 ? -6.621 -7.746 21.984 1 86.62 323 GLY A N 1
ATOM 2526 C CA . GLY A 1 323 ? -5.516 -8.172 21.141 1 86.62 323 GLY A CA 1
ATOM 2527 C C . GLY A 1 323 ? -5.961 -9 19.953 1 86.62 323 GLY A C 1
ATOM 2528 O O . GLY A 1 323 ? -5.172 -9.258 19.047 1 86.62 323 GLY A O 1
ATOM 2529 N N . ASP A 1 324 ? -7.207 -9.461 19.922 1 94.69 324 ASP A N 1
ATOM 2530 C CA . ASP A 1 324 ? -7.758 -10.172 18.781 1 94.69 324 ASP A CA 1
ATOM 2531 C C . ASP A 1 324 ? -7.867 -9.25 17.562 1 94.69 324 ASP A C 1
ATOM 2533 O O . ASP A 1 324 ? -7.734 -8.031 17.688 1 94.69 324 ASP A O 1
ATOM 2537 N N . VAL A 1 325 ? -7.992 -9.969 16.469 1 96.62 325 VAL A N 1
ATOM 2538 C CA . VAL A 1 325 ? -8.164 -9.227 15.219 1 96.62 325 VAL A CA 1
ATOM 2539 C C . VAL A 1 325 ? -9.555 -9.477 14.648 1 96.62 325 VAL A C 1
ATOM 2541 O O . VAL A 1 325 ? -10.125 -10.555 14.844 1 96.62 325 VAL A O 1
ATOM 2544 N N . LEU A 1 326 ? -10.094 -8.5 14.039 1 97.25 326 LEU A N 1
ATOM 2545 C CA . LEU A 1 326 ? -11.383 -8.586 13.359 1 97.25 326 LEU A CA 1
ATOM 2546 C C . LEU A 1 326 ? -11.195 -8.93 11.883 1 97.25 326 LEU A C 1
ATOM 2548 O O . LEU A 1 326 ? -10.273 -8.43 11.234 1 97.25 326 LEU A O 1
ATOM 2552 N N . ILE A 1 327 ? -11.992 -9.82 11.367 1 97.69 327 ILE A N 1
ATOM 2553 C CA . ILE A 1 327 ? -12.109 -10.039 9.922 1 97.69 327 ILE A CA 1
ATOM 2554 C C . ILE A 1 327 ? -13.305 -9.266 9.383 1 97.69 327 ILE A C 1
ATOM 2556 O O . ILE A 1 327 ? -14.445 -9.531 9.766 1 97.69 327 ILE A O 1
ATOM 2560 N N . LEU A 1 328 ? -13 -8.281 8.562 1 97.38 328 LEU A N 1
ATOM 2561 C CA . LEU A 1 328 ? -14.023 -7.387 8.031 1 97.38 328 LEU A CA 1
ATOM 2562 C C . LEU A 1 328 ? -14.172 -7.566 6.523 1 97.38 328 LEU A C 1
ATOM 2564 O O . LEU A 1 328 ? -13.18 -7.766 5.812 1 97.38 328 LEU A O 1
ATOM 2568 N N . THR A 1 329 ? -15.375 -7.492 6.062 1 96.19 329 THR A N 1
ATOM 2569 C CA . THR A 1 329 ? -15.625 -7.621 4.629 1 96.19 329 THR A CA 1
ATOM 2570 C C . THR A 1 329 ? -16.484 -6.465 4.129 1 96.19 329 THR A C 1
ATOM 2572 O O . THR A 1 329 ? -17.25 -5.871 4.895 1 96.19 329 THR A O 1
ATOM 2575 N N . THR A 1 330 ? -16.266 -6.109 2.934 1 95.62 330 THR A N 1
ATOM 2576 C CA . THR A 1 330 ? -17.078 -5.102 2.268 1 95.62 330 THR A CA 1
ATOM 2577 C C . THR A 1 330 ? -17.203 -5.398 0.777 1 95.62 330 THR A C 1
ATOM 2579 O O . THR A 1 330 ? -16.328 -6.035 0.192 1 95.62 330 THR A O 1
ATOM 2582 N N . GLN A 1 331 ? -18.281 -4.98 0.194 1 91.75 331 GLN A N 1
ATOM 2583 C CA . GLN A 1 331 ? -18.484 -5.102 -1.245 1 91.75 331 GLN A CA 1
ATOM 2584 C C . GLN A 1 331 ? -18.188 -3.781 -1.955 1 91.75 331 GLN A C 1
ATOM 2586 O O . GLN A 1 331 ? -18.234 -3.711 -3.186 1 91.75 331 GLN A O 1
ATOM 2591 N N . GLN A 1 332 ? -17.859 -2.76 -1.157 1 90.75 332 GLN A N 1
ATOM 2592 C CA . GLN A 1 332 ? -17.547 -1.45 -1.714 1 90.75 332 GLN A CA 1
ATOM 2593 C C . GLN A 1 332 ? -16.031 -1.243 -1.801 1 90.75 332 GLN A C 1
ATOM 2595 O O . GLN A 1 332 ? -15.344 -1.285 -0.785 1 90.75 332 GLN A O 1
ATOM 2600 N N . PRO A 1 333 ? -15.492 -0.959 -2.906 1 88.25 333 PRO A N 1
ATOM 2601 C CA . PRO A 1 333 ? -14.039 -0.968 -3.096 1 88.25 333 PRO A CA 1
ATOM 2602 C C . PRO A 1 333 ? -13.391 0.367 -2.742 1 88.25 333 PRO A C 1
ATOM 2604 O O . PRO A 1 333 ? -12.312 0.688 -3.25 1 88.25 333 PRO A O 1
ATOM 2607 N N . HIS A 1 334 ? -13.875 1.207 -1.821 1 88.56 334 HIS A N 1
ATOM 2608 C CA . HIS A 1 334 ? -13.344 2.531 -1.516 1 88.56 334 HIS A CA 1
ATOM 2609 C C . HIS A 1 334 ? -12.078 2.436 -0.667 1 88.56 334 HIS A C 1
ATOM 2611 O O . HIS A 1 334 ? -11.266 3.361 -0.654 1 88.56 334 HIS A O 1
ATOM 2617 N N . LEU A 1 335 ? -11.992 1.331 0.019 1 90.88 335 LEU A N 1
ATOM 2618 C CA . LEU A 1 335 ? -10.844 1.175 0.908 1 90.88 335 LEU A CA 1
ATOM 2619 C C . LEU A 1 335 ? -9.766 0.313 0.259 1 90.88 335 LEU A C 1
ATOM 2621 O O . LEU A 1 335 ? -8.703 0.096 0.844 1 90.88 335 LEU A O 1
ATOM 2625 N N . ASP A 1 336 ? -10.023 -0.158 -0.977 1 86.56 336 ASP A N 1
ATOM 2626 C CA . ASP A 1 336 ? -9.016 -0.94 -1.69 1 86.56 336 ASP A CA 1
ATOM 2627 C C . ASP A 1 336 ? -7.781 -0.098 -1.995 1 86.56 336 ASP A C 1
ATOM 2629 O O . ASP A 1 336 ? -7.859 1.132 -2.041 1 86.56 336 ASP A O 1
ATOM 2633 N N . PRO A 1 337 ? -6.684 -0.835 -2.135 1 83.69 337 PRO A N 1
ATOM 2634 C CA . PRO A 1 337 ? -5.527 -0.065 -2.596 1 83.69 337 PRO A CA 1
ATOM 2635 C C . PRO A 1 337 ? -5.844 0.799 -3.816 1 83.69 337 PRO A C 1
ATOM 2637 O O . PRO A 1 337 ? -6.582 0.372 -4.707 1 83.69 337 PRO A O 1
ATOM 2640 N N . PRO A 1 338 ? -5.52 2.033 -3.855 1 77.5 338 PRO A N 1
ATOM 2641 C CA . PRO A 1 338 ? -5.977 3.027 -4.828 1 77.5 338 PRO A CA 1
ATOM 2642 C C . PRO A 1 338 ? -5.699 2.611 -6.27 1 77.5 338 PRO A C 1
ATOM 2644 O O . PRO A 1 338 ? -6.441 2.992 -7.18 1 77.5 338 PRO A O 1
ATOM 2647 N N . HIS A 1 339 ? -4.73 1.888 -6.523 1 88.06 339 HIS A N 1
ATOM 2648 C CA . HIS A 1 339 ? -4.367 1.599 -7.906 1 88.06 339 HIS A CA 1
ATOM 2649 C C . HIS A 1 339 ? -4.754 0.175 -8.289 1 88.06 339 HIS A C 1
ATOM 2651 O O . HIS A 1 339 ? -4.43 -0.288 -9.391 1 88.06 339 HIS A O 1
ATOM 2657 N N . GLN A 1 340 ? -5.555 -0.365 -7.457 1 88.25 340 GLN A N 1
ATOM 2658 C CA . GLN A 1 340 ? -6.012 -1.726 -7.719 1 88.25 340 GLN A CA 1
ATOM 2659 C C . GLN A 1 340 ? -7.402 -1.728 -8.352 1 88.25 340 GLN A C 1
ATOM 2661 O O . GLN A 1 340 ? -8.258 -0.922 -7.98 1 88.25 340 GLN A O 1
ATOM 2666 N N . ILE A 1 341 ? -7.641 -2.678 -9.227 1 89.62 341 ILE A N 1
ATOM 2667 C CA . ILE A 1 341 ? -8.969 -2.869 -9.789 1 89.62 341 ILE A CA 1
ATOM 2668 C C . ILE A 1 341 ? -9.945 -3.254 -8.68 1 89.62 341 ILE A C 1
ATOM 2670 O O . ILE A 1 341 ? -9.586 -3.963 -7.742 1 89.62 341 ILE A O 1
ATOM 2674 N N . ALA A 1 342 ? -11.133 -2.801 -8.906 1 89.94 342 ALA A N 1
ATOM 2675 C CA . ALA A 1 342 ? -12.172 -3.121 -7.93 1 89.94 342 ALA A CA 1
ATOM 2676 C C . ALA A 1 342 ? -12.508 -4.609 -7.953 1 89.94 342 ALA A C 1
ATOM 2678 O O . ALA A 1 342 ? -12.672 -5.199 -9.023 1 89.94 342 ALA A O 1
ATOM 2679 N N . LEU A 1 343 ? -12.578 -5.164 -6.828 1 90.81 343 LEU A N 1
ATOM 2680 C CA . LEU A 1 343 ? -12.961 -6.566 -6.668 1 90.81 343 LEU A CA 1
ATOM 2681 C C . LEU A 1 343 ? -14.406 -6.684 -6.188 1 90.81 343 LEU A C 1
ATOM 2683 O O . LEU A 1 343 ? -14.961 -5.73 -5.645 1 90.81 343 LEU A O 1
ATOM 2687 N N . PRO A 1 344 ? -15.039 -7.832 -6.41 1 90.75 344 PRO A N 1
ATOM 2688 C CA . PRO A 1 344 ? -16.406 -8.031 -5.941 1 90.75 344 PRO A CA 1
ATOM 2689 C C . PRO A 1 344 ? -16.547 -7.859 -4.43 1 90.75 344 PRO A C 1
ATOM 2691 O O . PRO A 1 344 ? -17.594 -7.391 -3.951 1 90.75 344 PRO A O 1
ATOM 2694 N N . ALA A 1 345 ? -15.516 -8.305 -3.793 1 92.88 345 ALA A N 1
ATOM 2695 C CA . ALA A 1 345 ? -15.461 -8.172 -2.342 1 92.88 345 ALA A CA 1
ATOM 2696 C C . ALA A 1 345 ? -14.023 -7.977 -1.861 1 92.88 345 ALA A C 1
ATOM 2698 O O . ALA A 1 345 ? -13.078 -8.32 -2.572 1 92.88 345 ALA A O 1
ATOM 2699 N N . SER A 1 346 ? -13.938 -7.344 -0.813 1 93.94 346 SER A N 1
ATOM 2700 C CA . SER A 1 346 ? -12.641 -7.172 -0.17 1 93.94 346 SER A CA 1
ATOM 2701 C C . SER A 1 346 ? -12.695 -7.551 1.307 1 93.94 346 SER A C 1
ATOM 2703 O O . SER A 1 346 ? -13.742 -7.41 1.946 1 93.94 346 SER A O 1
ATOM 2705 N N . THR A 1 347 ? -11.656 -8.148 1.711 1 96.31 347 THR A N 1
ATOM 2706 C CA . THR A 1 347 ? -11.539 -8.547 3.109 1 96.31 347 THR A CA 1
ATOM 2707 C C . THR A 1 347 ? -10.414 -7.777 3.799 1 96.31 347 THR A C 1
ATOM 2709 O O . THR A 1 347 ? -9.359 -7.551 3.207 1 96.31 347 THR A O 1
ATOM 2712 N N . PHE A 1 348 ? -10.68 -7.363 5.023 1 97 348 PHE A N 1
ATOM 2713 C CA . PHE A 1 348 ? -9.719 -6.602 5.816 1 97 348 PHE A CA 1
ATOM 2714 C C . PHE A 1 348 ? -9.516 -7.246 7.18 1 97 348 PHE A C 1
ATOM 2716 O O . PHE A 1 348 ? -10.383 -7.98 7.664 1 97 348 PHE A O 1
ATOM 2723 N N . VAL A 1 349 ? -8.375 -7.012 7.684 1 97.12 349 VAL A N 1
ATOM 2724 C CA . VAL A 1 349 ? -8.062 -7.332 9.07 1 97.12 349 VAL A CA 1
ATOM 2725 C C . VAL A 1 349 ? -8.047 -6.055 9.906 1 97.12 349 VAL A C 1
ATOM 2727 O O . VAL A 1 349 ? -7.418 -5.066 9.523 1 97.12 349 VAL A O 1
ATOM 2730 N N . GLY A 1 350 ? -8.797 -6.043 10.984 1 97.12 350 GLY A N 1
ATOM 2731 C CA . GLY A 1 350 ? -8.836 -4.898 11.883 1 97.12 350 GLY A CA 1
ATOM 2732 C C . GLY A 1 350 ? -8.305 -5.211 13.266 1 97.12 350 GLY A C 1
ATOM 2733 O O . GLY A 1 350 ? -8.555 -6.297 13.805 1 97.12 350 GLY A O 1
ATOM 2734 N N . PHE A 1 351 ? -7.539 -4.359 13.797 1 96.44 351 PHE A N 1
ATOM 2735 C CA . PHE A 1 351 ? -7.07 -4.496 15.172 1 96.44 351 PHE A CA 1
ATOM 2736 C C . PHE A 1 351 ? -6.863 -3.129 15.812 1 96.44 351 PHE A C 1
ATOM 2738 O O . PHE A 1 351 ? -6.672 -2.133 15.117 1 96.44 351 PHE A O 1
ATOM 2745 N N . PHE A 1 352 ? -6.895 -3.072 17.125 1 94.38 352 PHE A N 1
ATOM 2746 C CA . PHE A 1 352 ? -6.844 -1.798 17.828 1 94.38 352 PHE A CA 1
ATOM 2747 C C . PHE A 1 352 ? -5.402 -1.403 18.125 1 94.38 352 PHE A C 1
ATOM 2749 O O . PHE A 1 352 ? -4.656 -2.174 18.734 1 94.38 352 PHE A O 1
ATOM 2756 N N . LEU A 1 353 ? -4.996 -0.264 17.641 1 89.12 353 LEU A N 1
ATOM 2757 C CA . LEU A 1 353 ? -3.711 0.319 18.016 1 89.12 353 LEU A CA 1
ATOM 2758 C C . LEU A 1 353 ? -3.809 1.059 19.344 1 89.12 353 LEU A C 1
ATOM 2760 O O . LEU A 1 353 ? -2.852 1.077 20.109 1 89.12 353 LEU A O 1
ATOM 2764 N N . ARG A 1 354 ? -4.922 1.67 19.516 1 84.19 354 ARG A N 1
ATOM 2765 C CA . ARG A 1 354 ? -5.336 2.373 20.719 1 84.19 354 ARG A CA 1
ATOM 2766 C C . ARG A 1 354 ? -6.805 2.098 21.047 1 84.19 354 ARG A C 1
ATOM 2768 O O . ARG A 1 354 ? -7.539 1.58 20.203 1 84.19 354 ARG A O 1
ATOM 2775 N N . PRO A 1 355 ? -7.309 2.365 22.172 1 83.75 355 PRO A N 1
ATOM 2776 C CA . PRO A 1 355 ? -8.656 1.971 22.594 1 83.75 355 PRO A CA 1
ATOM 2777 C C . PRO A 1 355 ? -9.742 2.514 21.672 1 83.75 355 PRO A C 1
ATOM 2779 O O . PRO A 1 355 ? -10.844 1.963 21.625 1 83.75 355 PRO A O 1
ATOM 2782 N N . THR A 1 356 ? -9.531 3.545 20.922 1 86.56 356 THR A N 1
ATOM 2783 C CA . THR A 1 356 ? -10.594 4.047 20.062 1 86.56 356 THR A CA 1
ATOM 2784 C C . THR A 1 356 ? -10.102 4.18 18.625 1 86.56 356 THR A C 1
ATOM 2786 O O . THR A 1 356 ? -10.719 4.883 17.812 1 86.56 356 THR A O 1
ATOM 2789 N N . LEU A 1 357 ? -9.031 3.502 18.422 1 89 357 LEU A N 1
ATOM 2790 C CA . LEU A 1 357 ? -8.469 3.588 17.094 1 89 357 LEU A CA 1
ATOM 2791 C C . LEU A 1 357 ? -8.289 2.199 16.484 1 89 357 LEU A C 1
ATOM 2793 O O . LEU A 1 357 ? -7.359 1.477 16.828 1 89 357 LEU A O 1
ATOM 2797 N N . LEU A 1 358 ? -9.227 1.93 15.609 1 95.19 358 LEU A N 1
ATOM 2798 C CA . LEU A 1 358 ? -9.172 0.663 14.891 1 95.19 358 LEU A CA 1
ATOM 2799 C C . LEU A 1 358 ? -8.383 0.804 13.594 1 95.19 358 LEU A C 1
ATOM 2801 O O . LEU A 1 358 ? -8.672 1.679 12.773 1 95.19 358 LEU A O 1
ATOM 2805 N N . TYR A 1 359 ? -7.324 0.043 13.516 1 96.25 359 TYR A N 1
ATOM 2806 C CA . TYR A 1 359 ? -6.512 -0.005 12.312 1 96.25 359 TYR A CA 1
ATOM 2807 C C . TYR A 1 359 ? -6.941 -1.151 11.406 1 96.25 359 TYR A C 1
ATOM 2809 O O . TYR A 1 359 ? -7.152 -2.273 11.867 1 96.25 359 TYR A O 1
ATOM 2817 N N . VAL A 1 360 ? -7.129 -0.849 10.109 1 97 360 VAL A N 1
ATOM 2818 C CA . VAL A 1 360 ? -7.617 -1.853 9.172 1 97 360 VAL A CA 1
ATOM 2819 C C . VAL A 1 360 ? -6.645 -1.982 8 1 97 360 VAL A C 1
ATOM 2821 O O . VAL A 1 360 ? -6.211 -0.979 7.43 1 97 360 VAL A O 1
ATOM 2824 N N . ARG A 1 361 ? -6.293 -3.205 7.641 1 96.5 361 ARG A N 1
ATOM 2825 C CA . ARG A 1 361 ? -5.434 -3.521 6.504 1 96.5 361 ARG A CA 1
ATOM 2826 C C . ARG A 1 361 ? -6.059 -4.609 5.633 1 96.5 361 ARG A C 1
ATOM 2828 O O . ARG A 1 361 ? -6.688 -5.535 6.148 1 96.5 361 ARG A O 1
ATOM 2835 N N . ALA A 1 362 ? -5.832 -4.496 4.375 1 95.88 362 ALA A N 1
ATOM 2836 C CA . ALA A 1 362 ? -6.449 -5.438 3.441 1 95.88 362 ALA A CA 1
ATOM 2837 C C . ALA A 1 362 ? -5.77 -6.801 3.508 1 95.88 362 ALA A C 1
ATOM 2839 O O . ALA A 1 362 ? -4.547 -6.887 3.629 1 95.88 362 ALA A O 1
ATOM 2840 N N . LEU A 1 363 ? -6.586 -7.789 3.492 1 95.81 363 LEU A N 1
ATOM 2841 C CA . LEU A 1 363 ? -6.117 -9.156 3.322 1 95.81 363 LEU A CA 1
ATOM 2842 C C . LEU A 1 363 ? -5.918 -9.484 1.847 1 95.81 363 LEU A C 1
ATOM 2844 O O . LEU A 1 363 ? -6.75 -9.133 1.009 1 95.81 363 LEU A O 1
ATOM 2848 N N . ILE A 1 364 ? -4.781 -10.078 1.577 1 94.38 364 ILE A N 1
ATOM 2849 C CA . ILE A 1 364 ? -4.555 -10.531 0.209 1 94.38 364 ILE A CA 1
ATOM 2850 C C . ILE A 1 364 ? -5.617 -11.555 -0.18 1 94.38 364 ILE A C 1
ATOM 2852 O O . ILE A 1 364 ? -5.832 -12.539 0.532 1 94.38 364 ILE A O 1
ATOM 2856 N N . PRO A 1 365 ? -6.305 -11.266 -1.287 1 93.38 365 PRO A N 1
ATOM 2857 C CA . PRO A 1 365 ? -7.215 -12.32 -1.741 1 93.38 365 PRO A CA 1
ATOM 2858 C C . PRO A 1 365 ? -6.52 -13.68 -1.873 1 93.38 365 PRO A C 1
ATOM 2860 O O . PRO A 1 365 ? -5.418 -13.766 -2.422 1 93.38 365 PRO A O 1
ATOM 2863 N N . PRO A 1 366 ? -7.18 -14.664 -1.355 1 90.56 366 PRO A N 1
ATOM 2864 C CA . PRO A 1 366 ? -6.555 -15.992 -1.416 1 90.56 366 PRO A CA 1
ATOM 2865 C C . PRO A 1 366 ? -6.18 -16.406 -2.838 1 90.56 366 PRO A C 1
ATOM 2867 O O . PRO A 1 366 ? -5.203 -17.125 -3.039 1 90.56 366 PRO A O 1
ATOM 2870 N N . GLU A 1 367 ? -6.883 -15.93 -3.822 1 90.31 367 GLU A N 1
ATOM 2871 C CA . GLU A 1 367 ? -6.629 -16.25 -5.223 1 90.31 367 GLU A CA 1
ATOM 2872 C C . GLU A 1 367 ? -5.293 -15.68 -5.688 1 90.31 367 GLU A C 1
ATOM 2874 O O . GLU A 1 367 ? -4.715 -16.156 -6.672 1 90.31 367 GLU A O 1
ATOM 2879 N N . LEU A 1 368 ? -4.82 -14.648 -4.973 1 92 368 LEU A N 1
ATOM 2880 C CA . LEU A 1 368 ? -3.588 -13.969 -5.359 1 92 368 LEU A CA 1
ATOM 2881 C C . LEU A 1 368 ? -2.42 -14.422 -4.488 1 92 368 LEU A C 1
ATOM 2883 O O . LEU A 1 368 ? -1.261 -14.141 -4.801 1 92 368 LEU A O 1
ATOM 2887 N N . LEU A 1 369 ? -2.711 -15.086 -3.428 1 91.19 369 LEU A N 1
ATOM 2888 C CA . LEU A 1 369 ? -1.678 -15.438 -2.459 1 91.19 369 LEU A CA 1
ATOM 2889 C C . LEU A 1 369 ? -0.674 -16.406 -3.068 1 91.19 369 LEU A C 1
ATOM 2891 O O . LEU A 1 369 ? -1.062 -17.422 -3.672 1 91.19 369 LEU A O 1
ATOM 2895 N N . ALA A 1 370 ? 0.558 -16.031 -3.029 1 87 370 ALA A N 1
ATOM 2896 C CA . ALA A 1 370 ? 1.638 -16.938 -3.412 1 87 370 ALA A CA 1
ATOM 2897 C C . ALA A 1 370 ? 2.088 -17.781 -2.229 1 87 370 ALA A C 1
ATOM 2899 O O . ALA A 1 370 ? 2.838 -17.312 -1.369 1 87 370 ALA A O 1
ATOM 2900 N N . GLU A 1 371 ? 1.593 -18.953 -2.297 1 76.19 371 GLU A N 1
ATOM 2901 C CA . GLU A 1 371 ? 1.901 -19.844 -1.185 1 76.19 371 GLU A CA 1
ATOM 2902 C C . GLU A 1 371 ? 3.377 -20.234 -1.184 1 76.19 371 GLU A C 1
ATOM 2904 O O . GLU A 1 371 ? 3.961 -20.469 -2.242 1 76.19 371 GLU A O 1
ATOM 2909 N N . GLN A 1 372 ? 3.982 -19.875 -0.137 1 63.91 372 GLN A N 1
ATOM 2910 C CA . GLN A 1 372 ? 5.387 -20.266 -0.048 1 63.91 372 GLN A CA 1
ATOM 2911 C C . GLN A 1 372 ? 5.539 -21.609 0.666 1 63.91 372 GLN A C 1
ATOM 2913 O O . GLN A 1 372 ? 4.973 -21.812 1.741 1 63.91 372 GLN A O 1
ATOM 2918 N N . VAL A 1 373 ? 5.488 -22.672 -0.047 1 54.62 373 VAL A N 1
ATOM 2919 C CA . VAL A 1 373 ? 5.707 -23.922 0.661 1 54.62 373 VAL A CA 1
ATOM 2920 C C . VAL A 1 373 ? 7.191 -24.078 0.984 1 54.62 373 VAL A C 1
ATOM 2922 O O . VAL A 1 373 ? 8.055 -23.766 0.16 1 54.62 373 VAL A O 1
ATOM 2925 N N . GLU A 1 374 ? 7.426 -24.047 2.262 1 50.5 374 GLU A N 1
ATOM 2926 C CA . GLU A 1 374 ? 8.766 -24.344 2.756 1 50.5 374 GLU A CA 1
ATOM 2927 C C . GLU A 1 374 ? 9.383 -25.516 1.994 1 50.5 374 GLU A C 1
ATOM 2929 O O . GLU A 1 374 ? 8.75 -26.562 1.817 1 50.5 374 GLU A O 1
ATOM 2934 N N . SER A 1 375 ? 9.906 -25.219 0.724 1 43.88 375 SER A N 1
ATOM 2935 C CA . SER A 1 375 ? 10.656 -26.391 0.292 1 43.88 375 SER A CA 1
ATOM 2936 C C . SER A 1 375 ? 11.117 -27.219 1.484 1 43.88 375 SER A C 1
ATOM 2938 O O . SER A 1 375 ? 11.836 -26.719 2.357 1 43.88 375 SER A O 1
ATOM 2940 N N . VAL A 1 376 ? 10.133 -27.875 2.047 1 39.38 376 VAL A N 1
ATOM 2941 C CA . VAL A 1 376 ? 10.75 -28.812 2.986 1 39.38 376 VAL A CA 1
ATOM 2942 C C . VAL A 1 376 ? 11.938 -29.5 2.328 1 39.38 376 VAL A C 1
ATOM 2944 O O . VAL A 1 376 ? 11.797 -30.578 1.753 1 39.38 376 VAL A O 1
ATOM 2947 N N . GLY A 1 377 ? 12.086 -29.219 0.998 1 35.91 377 GLY A N 1
ATOM 2948 C CA . GLY A 1 377 ? 13.219 -30.109 0.778 1 35.91 377 GLY A CA 1
ATOM 2949 C C . GLY A 1 377 ? 13.953 -30.469 2.057 1 35.91 377 GLY A C 1
ATOM 2950 O O . GLY A 1 377 ? 13.742 -29.844 3.096 1 35.91 377 GLY A O 1
ATOM 2951 N N . ALA A 1 378 ? 15.008 -31.219 1.638 1 34.16 378 ALA A N 1
ATOM 2952 C CA . ALA A 1 378 ? 15.82 -32.125 2.471 1 34.16 378 ALA A CA 1
ATOM 2953 C C . ALA A 1 378 ? 16 -31.531 3.871 1 34.16 378 ALA A C 1
ATOM 2955 O O . ALA A 1 378 ? 15.727 -32.219 4.867 1 34.16 378 ALA A O 1
ATOM 2956 N N . CYS A 1 379 ? 17.234 -30.875 4.082 1 33.19 379 CYS A N 1
ATOM 2957 C CA . CYS A 1 379 ? 18.125 -30.797 5.246 1 33.19 379 CYS A CA 1
ATOM 2958 C C . CYS A 1 379 ? 17.656 -29.734 6.215 1 33.19 379 CYS A C 1
ATOM 2960 O O . CYS A 1 379 ? 17.516 -28.562 5.84 1 33.19 379 CYS A O 1
ATOM 2962 N N . ALA A 1 380 ? 16.469 -29.766 6.957 1 44.22 380 ALA A N 1
ATOM 2963 C CA . ALA A 1 380 ? 16.781 -29.156 8.242 1 44.22 380 ALA A CA 1
ATOM 2964 C C . ALA A 1 380 ? 18.156 -28.484 8.219 1 44.22 380 ALA A C 1
ATOM 2966 O O . ALA A 1 380 ? 19.156 -29.094 8.602 1 44.22 380 ALA A O 1
ATOM 2967 N N . THR A 1 381 ? 18.266 -27.938 6.977 1 49.81 381 THR A N 1
ATOM 2968 C CA . THR A 1 381 ? 19.625 -27.422 6.852 1 49.81 381 THR A CA 1
ATOM 2969 C C . THR A 1 381 ? 20.125 -26.875 8.188 1 49.81 381 THR A C 1
ATOM 2971 O O . THR A 1 381 ? 19.578 -25.891 8.703 1 49.81 381 THR A O 1
ATOM 2974 N N . ARG A 1 382 ? 20.188 -27.766 9.047 1 60.12 382 ARG A N 1
ATOM 2975 C CA . ARG A 1 382 ? 20.922 -27.391 10.25 1 60.12 382 ARG A CA 1
ATOM 2976 C C . ARG A 1 382 ? 22.062 -26.438 9.922 1 60.12 382 ARG A C 1
ATOM 2978 O O . ARG A 1 382 ? 23.031 -26.828 9.266 1 60.12 382 ARG A O 1
ATOM 2985 N N . TYR A 1 383 ? 21.562 -25.219 9.742 1 73.69 383 TYR A N 1
ATOM 2986 C CA . TYR A 1 383 ? 22.641 -24.25 9.57 1 73.69 383 TYR A CA 1
ATOM 2987 C C . TYR A 1 383 ? 23.672 -24.391 10.688 1 73.69 383 TYR A C 1
ATOM 2989 O O . TYR A 1 383 ? 23.312 -24.484 11.859 1 73.69 383 TYR A O 1
ATOM 2997 N N . ARG A 1 384 ? 24.797 -24.844 10.219 1 77.75 384 ARG A N 1
ATOM 2998 C CA . ARG A 1 384 ? 25.875 -24.938 11.203 1 77.75 384 ARG A CA 1
ATOM 2999 C C . ARG A 1 384 ? 26.172 -23.562 11.812 1 77.75 384 ARG A C 1
ATOM 3001 O O . ARG A 1 384 ? 26.156 -22.547 11.117 1 77.75 384 ARG A O 1
ATOM 3008 N N . HIS A 1 385 ? 26.281 -23.609 13.055 1 86.44 385 HIS A N 1
ATOM 3009 C CA . HIS A 1 385 ? 26.625 -22.375 13.758 1 86.44 385 HIS A CA 1
ATOM 3010 C C . HIS A 1 385 ? 28.047 -21.922 13.422 1 86.44 385 HIS A C 1
ATOM 3012 O O . HIS A 1 385 ? 28.984 -22.703 13.547 1 86.44 385 HIS A O 1
ATOM 3018 N N . ASP A 1 386 ? 28.172 -20.797 12.797 1 88.88 386 ASP A N 1
ATOM 3019 C CA . ASP A 1 386 ? 29.469 -20.141 12.57 1 88.88 386 ASP A CA 1
ATOM 3020 C C . ASP A 1 386 ? 29.75 -19.109 13.656 1 88.88 386 ASP A C 1
ATOM 3022 O O . ASP A 1 386 ? 29.234 -17.984 13.586 1 88.88 386 ASP A O 1
ATOM 3026 N N . GLY A 1 387 ? 30.547 -19.484 14.539 1 90.44 387 GLY A N 1
ATOM 3027 C CA . GLY A 1 387 ? 30.828 -18.641 15.688 1 90.44 387 GLY A CA 1
ATOM 3028 C C . GLY A 1 387 ? 31.422 -17.297 15.305 1 90.44 387 GLY A C 1
ATOM 3029 O O . GLY A 1 387 ? 31.062 -16.266 15.875 1 90.44 387 GLY A O 1
ATOM 3030 N N . ALA A 1 388 ? 32.344 -17.406 14.391 1 91.44 388 ALA A N 1
ATOM 3031 C CA . ALA A 1 388 ? 33.031 -16.172 13.977 1 91.44 388 ALA A CA 1
ATOM 3032 C C . ALA A 1 388 ? 32.031 -15.203 13.328 1 91.44 388 ALA A C 1
ATOM 3034 O O . ALA A 1 388 ? 32.062 -14.008 13.617 1 91.44 388 ALA A O 1
ATOM 3035 N N . LEU A 1 389 ? 31.234 -15.727 12.492 1 91.88 389 LEU A N 1
ATOM 3036 C CA . LEU A 1 389 ? 30.234 -14.891 11.836 1 91.88 389 LEU A CA 1
ATOM 3037 C C . LEU A 1 389 ? 29.234 -14.336 12.852 1 91.88 389 LEU A C 1
ATOM 3039 O O . LEU A 1 389 ? 28.891 -13.156 12.805 1 91.88 389 LEU A O 1
ATOM 3043 N N . SER A 1 390 ? 28.859 -15.188 13.742 1 93.56 390 SER A N 1
ATOM 3044 C CA . SER A 1 390 ? 27.906 -14.766 14.766 1 93.56 390 SER A CA 1
ATOM 3045 C C . SER A 1 390 ? 28.469 -13.633 15.617 1 93.56 390 SER A C 1
ATOM 3047 O O . SER A 1 390 ? 27.766 -12.672 15.922 1 93.56 390 SER A O 1
ATOM 3049 N N . ASP A 1 391 ? 29.734 -13.75 15.914 1 94.62 391 ASP A N 1
ATOM 3050 C CA . ASP A 1 391 ? 30.375 -12.711 16.719 1 94.62 391 ASP A CA 1
ATOM 3051 C C . ASP A 1 391 ? 30.438 -11.391 15.945 1 94.62 391 ASP A C 1
ATOM 3053 O O . ASP A 1 391 ? 30.219 -10.328 16.516 1 94.62 391 ASP A O 1
ATOM 3057 N N . ASP A 1 392 ? 30.734 -11.469 14.734 1 94 392 ASP A N 1
ATOM 3058 C CA . ASP A 1 392 ? 30.812 -10.273 13.906 1 94 392 ASP A CA 1
ATOM 3059 C C . ASP A 1 392 ? 29.453 -9.609 13.758 1 94 392 ASP A C 1
ATOM 3061 O O . ASP A 1 392 ? 29.328 -8.383 13.844 1 94 392 ASP A O 1
ATOM 3065 N N . ILE A 1 393 ? 28.453 -10.391 13.5 1 94.81 393 ILE A N 1
ATOM 3066 C CA . ILE A 1 393 ? 27.094 -9.883 13.359 1 94.81 393 ILE A CA 1
ATOM 3067 C C . ILE A 1 393 ? 26.672 -9.219 14.664 1 94.81 393 ILE A C 1
ATOM 3069 O O . ILE A 1 393 ? 26.062 -8.148 14.656 1 94.81 393 ILE A O 1
ATOM 3073 N N . LYS A 1 394 ? 27 -9.859 15.75 1 95.12 394 LYS A N 1
ATOM 3074 C CA . LYS A 1 394 ? 26.625 -9.32 17.047 1 95.12 394 LYS A CA 1
ATOM 3075 C C . LYS A 1 394 ? 27.297 -7.973 17.297 1 95.12 394 LYS A C 1
ATOM 3077 O O . LYS A 1 394 ? 26.656 -7.027 17.766 1 95.12 394 LYS A O 1
ATOM 3082 N N . ARG A 1 395 ? 28.594 -7.883 16.953 1 95.25 395 ARG A N 1
ATOM 3083 C CA . ARG A 1 395 ? 29.328 -6.633 17.141 1 95.25 395 ARG A CA 1
ATOM 3084 C C . ARG A 1 395 ? 28.703 -5.512 16.312 1 95.25 395 ARG A C 1
ATOM 3086 O O . ARG A 1 395 ? 28.5 -4.402 16.812 1 95.25 395 ARG A O 1
ATOM 3093 N N . THR A 1 396 ? 28.422 -5.836 15.109 1 95.12 396 THR A N 1
ATOM 3094 C CA . THR A 1 396 ? 27.812 -4.848 14.227 1 95.12 396 THR A CA 1
ATOM 3095 C C . THR A 1 396 ? 26.422 -4.465 14.734 1 95.12 396 THR A C 1
ATOM 3097 O O . THR A 1 396 ? 26.062 -3.285 14.734 1 95.12 396 THR A O 1
ATOM 3100 N N . ALA A 1 397 ? 25.656 -5.438 15.148 1 95.56 397 ALA A N 1
ATOM 3101 C CA . ALA A 1 397 ? 24.297 -5.199 15.656 1 95.56 397 ALA A CA 1
ATOM 3102 C C . ALA A 1 397 ? 24.328 -4.293 16.891 1 95.56 397 ALA A C 1
ATOM 3104 O O . ALA A 1 397 ? 23.516 -3.381 17 1 95.56 397 ALA A O 1
ATOM 3105 N N . ASP A 1 398 ? 25.297 -4.516 17.766 1 93.94 398 ASP A N 1
ATOM 3106 C CA . ASP A 1 398 ? 25.406 -3.709 18.969 1 93.94 398 ASP A CA 1
ATOM 3107 C C . ASP A 1 398 ? 25.688 -2.246 18.641 1 93.94 398 ASP A C 1
ATOM 3109 O O . ASP A 1 398 ? 25.141 -1.344 19.281 1 93.94 398 ASP A O 1
ATOM 3113 N N . ASN A 1 399 ? 26.453 -2.074 17.625 1 92.94 399 ASN A N 1
ATOM 3114 C CA . ASN A 1 399 ? 26.719 -0.712 17.188 1 92.94 399 ASN A CA 1
ATOM 3115 C C . ASN A 1 399 ? 25.484 -0.056 16.594 1 92.94 399 ASN A C 1
ATOM 3117 O O . ASN A 1 399 ? 25.234 1.13 16.828 1 92.94 399 ASN A O 1
ATOM 3121 N N . LEU A 1 400 ? 24.703 -0.789 15.914 1 94.19 400 LEU A N 1
ATOM 3122 C CA . LEU A 1 400 ? 23.516 -0.279 15.234 1 94.19 400 LEU A CA 1
ATOM 3123 C C . LEU A 1 400 ? 22.375 -0.044 16.219 1 94.19 400 LEU A C 1
ATOM 3125 O O . LEU A 1 400 ? 21.469 0.747 15.945 1 94.19 400 LEU A O 1
ATOM 3129 N N . ARG A 1 401 ? 22.375 -0.728 17.375 1 93.81 401 ARG A N 1
ATOM 3130 C CA . ARG A 1 401 ? 21.359 -0.566 18.406 1 93.81 401 ARG A CA 1
ATOM 3131 C C . ARG A 1 401 ? 21.547 0.741 19.156 1 93.81 401 ARG A C 1
ATOM 3133 O O . ARG A 1 401 ? 20.609 1.228 19.812 1 93.81 401 ARG A O 1
ATOM 3140 N N . SER A 1 402 ? 22.625 1.373 19.031 1 87 402 SER A N 1
ATOM 3141 C CA . SER A 1 402 ? 22.922 2.582 19.781 1 87 402 SER A CA 1
ATOM 3142 C C . SER A 1 402 ? 22.281 3.811 19.156 1 87 402 SER A C 1
ATOM 3144 O O . SER A 1 402 ? 22.156 4.852 19.797 1 87 402 SER A O 1
ATOM 3146 N N . ALA A 1 403 ? 21.797 3.59 18 1 82.56 403 ALA A N 1
ATOM 3147 C CA . ALA A 1 403 ? 21.188 4.727 17.312 1 82.56 403 ALA A CA 1
ATOM 3148 C C . ALA A 1 403 ? 19.828 5.059 17.906 1 82.56 403 ALA A C 1
ATOM 3150 O O . ALA A 1 403 ? 19.094 4.164 18.344 1 82.56 403 ALA A O 1
ATOM 3151 N N . SER A 1 404 ? 19.5 6.32 17.984 1 83.88 404 SER A N 1
ATOM 3152 C CA . SER A 1 404 ? 18.234 6.797 18.531 1 83.88 404 SER A CA 1
ATOM 3153 C C . SER A 1 404 ? 17.062 6.488 17.594 1 83.88 404 SER A C 1
ATOM 3155 O O . SER A 1 404 ? 17.156 6.738 16.391 1 83.88 404 SER A O 1
ATOM 3157 N N . ALA A 1 405 ? 16.078 5.973 18.266 1 83.88 405 ALA A N 1
ATOM 3158 C CA . ALA A 1 405 ? 14.859 5.668 17.516 1 83.88 405 ALA A CA 1
ATOM 3159 C C . ALA A 1 405 ? 14.297 6.922 16.859 1 83.88 405 ALA A C 1
ATOM 3161 O O . ALA A 1 405 ? 13.875 6.891 15.703 1 83.88 405 ALA A O 1
ATOM 3162 N N . SER A 1 406 ? 14.336 7.949 17.594 1 81.38 406 SER A N 1
ATOM 3163 C CA . SER A 1 406 ? 13.766 9.195 17.094 1 81.38 406 SER A CA 1
ATOM 3164 C C . SER A 1 406 ? 14.539 9.703 15.875 1 81.38 406 SER A C 1
ATOM 3166 O O . SER A 1 406 ? 13.938 10.203 14.922 1 81.38 406 SER A O 1
ATOM 3168 N N . THR A 1 407 ? 15.781 9.5 15.891 1 83.56 407 THR A N 1
ATOM 3169 C CA . THR A 1 407 ? 16.609 9.953 14.781 1 83.56 407 THR A CA 1
ATOM 3170 C C . THR A 1 407 ? 16.391 9.07 13.547 1 83.56 407 THR A C 1
ATOM 3172 O O . THR A 1 407 ? 16.312 9.578 12.43 1 83.56 407 THR A O 1
ATOM 3175 N N . LEU A 1 408 ? 16.188 7.887 13.812 1 88.81 408 LEU A N 1
ATOM 3176 C CA . LEU A 1 408 ? 16.062 6.945 12.703 1 88.81 408 LEU A CA 1
ATOM 3177 C C . LEU A 1 408 ? 14.688 7.027 12.07 1 88.81 408 LEU A C 1
ATOM 3179 O O . LEU A 1 408 ? 14.555 6.965 10.844 1 88.81 408 LEU A O 1
ATOM 3183 N N . LEU A 1 409 ? 13.711 7.258 12.883 1 89.06 409 LEU A N 1
ATOM 3184 C CA . LEU A 1 409 ? 12.336 7.184 12.406 1 89.06 409 LEU A CA 1
ATOM 3185 C C . LEU A 1 409 ? 11.867 8.539 11.883 1 89.06 409 LEU A C 1
ATOM 3187 O O . LEU A 1 409 ? 10.883 8.617 11.141 1 89.06 409 LEU A O 1
ATOM 3191 N N . ARG A 1 410 ? 12.594 9.617 12.234 1 86.25 410 ARG A N 1
ATOM 3192 C CA . ARG A 1 410 ? 12.094 10.945 11.875 1 86.25 410 ARG A CA 1
ATOM 3193 C C . ARG A 1 410 ? 13.07 11.664 10.953 1 86.25 410 ARG A C 1
ATOM 3195 O O . ARG A 1 410 ? 13.008 12.891 10.812 1 86.25 410 ARG A O 1
ATOM 3202 N N . ARG A 1 411 ? 13.875 10.938 10.391 1 87.31 411 ARG A N 1
ATOM 3203 C CA . ARG A 1 411 ? 14.797 11.523 9.422 1 87.31 411 ARG A CA 1
ATOM 3204 C C . ARG A 1 411 ? 14.086 11.875 8.117 1 87.31 411 ARG A C 1
ATOM 3206 O O . ARG A 1 411 ? 13.484 11 7.48 1 87.31 411 ARG A O 1
ATOM 3213 N N . PRO A 1 412 ? 14.117 13.156 7.75 1 88.75 412 PRO A N 1
ATOM 3214 C CA . PRO A 1 412 ? 13.484 13.523 6.48 1 88.75 412 PRO A CA 1
ATOM 3215 C C . PRO A 1 412 ? 14.102 12.797 5.285 1 88.75 412 PRO A C 1
ATOM 3217 O O . PRO A 1 412 ? 15.312 12.57 5.258 1 88.75 412 PRO A O 1
ATOM 3220 N N . VAL A 1 413 ? 13.242 12.453 4.289 1 90.62 413 VAL A N 1
ATOM 3221 C CA . VAL A 1 413 ? 13.742 11.711 3.137 1 90.62 413 VAL A CA 1
ATOM 3222 C C . VAL A 1 413 ? 13.742 12.617 1.903 1 90.62 413 VAL A C 1
ATOM 3224 O O . VAL A 1 413 ? 14.203 12.211 0.833 1 90.62 413 VAL A O 1
ATOM 3227 N N . GLY A 1 414 ? 13.203 13.797 2.014 1 88.69 414 GLY A N 1
ATOM 3228 C CA . GLY A 1 414 ? 13.273 14.742 0.911 1 88.69 414 GLY A CA 1
ATOM 3229 C C . GLY A 1 414 ? 12.016 14.766 0.063 1 88.69 414 GLY A C 1
ATOM 3230 O O . GLY A 1 414 ? 12.094 14.867 -1.164 1 88.69 414 GLY A O 1
ATOM 3231 N N . VAL A 1 415 ? 10.891 14.648 0.708 1 90.69 415 VAL A N 1
ATOM 3232 C CA . VAL A 1 415 ? 9.625 14.672 -0.021 1 90.69 415 VAL A CA 1
ATOM 3233 C C . VAL A 1 415 ? 9.453 16.031 -0.713 1 90.69 415 VAL A C 1
ATOM 3235 O O . VAL A 1 415 ? 9.164 16.078 -1.91 1 90.69 415 VAL A O 1
ATOM 3238 N N . CYS A 1 416 ? 9.695 17.047 0.003 1 88.31 416 CYS A N 1
ATOM 3239 C CA . CYS A 1 416 ? 9.523 18.391 -0.549 1 88.31 416 CYS A CA 1
ATOM 3240 C C . CYS A 1 416 ? 10.5 18.641 -1.69 1 88.31 416 CYS A C 1
ATOM 3242 O O . CYS A 1 416 ? 10.164 19.297 -2.672 1 88.31 416 CYS A O 1
ATOM 3244 N N . ARG A 1 417 ? 11.664 18.125 -1.541 1 85.5 417 ARG A N 1
ATOM 3245 C CA . ARG A 1 417 ? 12.656 18.25 -2.607 1 85.5 417 ARG A CA 1
ATOM 3246 C C . ARG A 1 417 ? 12.164 17.562 -3.881 1 85.5 417 ARG A C 1
ATOM 3248 O O . ARG A 1 417 ? 12.336 18.094 -4.98 1 85.5 417 ARG A O 1
ATOM 3255 N N . ALA A 1 418 ? 11.586 16.438 -3.734 1 87.81 418 ALA A N 1
ATOM 3256 C CA . ALA A 1 418 ? 11.055 15.703 -4.879 1 87.81 418 ALA A CA 1
ATOM 3257 C C . ALA A 1 418 ? 9.898 16.453 -5.531 1 87.81 418 ALA A C 1
ATOM 3259 O O . ALA A 1 418 ? 9.828 16.562 -6.758 1 87.81 418 ALA A O 1
ATOM 3260 N N . LEU A 1 419 ? 9.07 16.984 -4.719 1 87.81 419 LEU A N 1
ATOM 3261 C CA . LEU A 1 419 ? 7.883 17.672 -5.219 1 87.81 419 LEU A CA 1
ATOM 3262 C C . LEU A 1 419 ? 8.25 18.969 -5.922 1 87.81 419 LEU A C 1
ATOM 3264 O O . LEU A 1 419 ? 7.582 19.375 -6.871 1 87.81 419 LEU A O 1
ATOM 3268 N N . ALA A 1 420 ? 9.281 19.578 -5.48 1 83.25 420 ALA A N 1
ATOM 3269 C CA . ALA A 1 420 ? 9.719 20.828 -6.074 1 83.25 420 ALA A CA 1
ATOM 3270 C C . ALA A 1 420 ? 10.258 20.625 -7.484 1 83.25 420 ALA A C 1
ATOM 3272 O O . ALA A 1 420 ? 10.352 21.562 -8.273 1 83.25 420 ALA A O 1
ATOM 3273 N N . GLN A 1 421 ? 10.523 19.438 -7.836 1 81.12 421 GLN A N 1
ATOM 3274 C CA . GLN A 1 421 ? 11.109 19.141 -9.141 1 81.12 421 GLN A CA 1
ATOM 3275 C C . GLN A 1 421 ? 10.031 18.828 -10.172 1 81.12 421 GLN A C 1
ATOM 3277 O O . GLN A 1 421 ? 10.328 18.656 -11.352 1 81.12 421 GLN A O 1
ATOM 3282 N N . LEU A 1 422 ? 8.883 18.703 -9.703 1 81.94 422 LEU A N 1
ATOM 3283 C CA . LEU A 1 422 ? 7.816 18.359 -10.641 1 81.94 422 LEU A CA 1
ATOM 3284 C C . LEU A 1 422 ? 7.664 19.422 -11.711 1 81.94 422 LEU A C 1
ATOM 3286 O O . LEU A 1 422 ? 7.531 20.609 -11.398 1 81.94 422 LEU A O 1
ATOM 3290 N N . ARG A 1 423 ? 7.859 18.969 -12.977 1 80.56 423 ARG A N 1
ATOM 3291 C CA . ARG A 1 423 ? 7.68 19.844 -14.125 1 80.56 423 ARG A CA 1
ATOM 3292 C C . ARG A 1 423 ? 6.848 19.172 -15.211 1 80.56 423 ARG A C 1
ATOM 3294 O O . ARG A 1 423 ? 7.02 17.984 -15.477 1 80.56 423 ARG A O 1
ATOM 3301 N N . ARG A 1 424 ? 5.949 19.938 -15.734 1 84 424 ARG A N 1
ATOM 3302 C CA . ARG A 1 424 ? 5.152 19.422 -16.84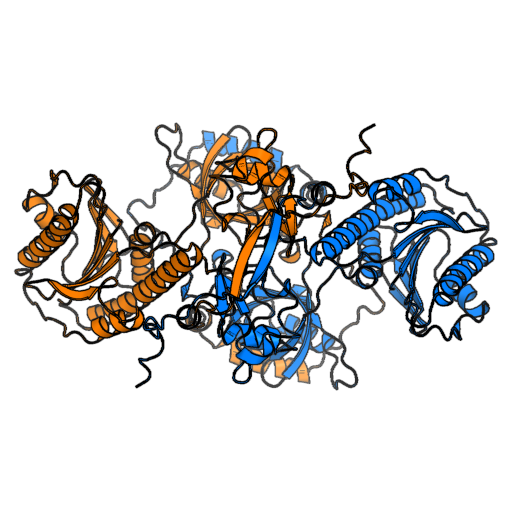4 1 84 424 A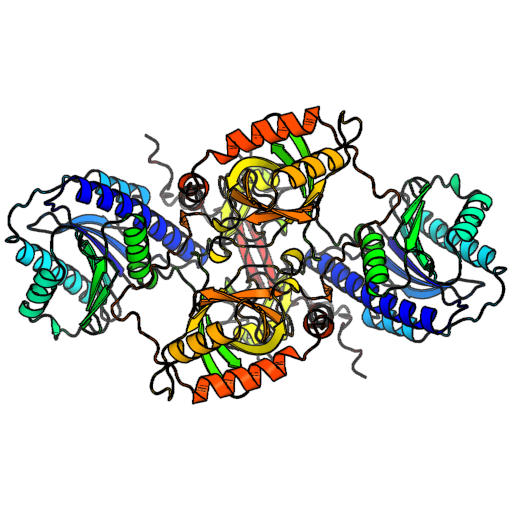RG A CA 1
ATOM 3303 C C . ARG A 1 424 ? 5.961 19.391 -18.141 1 84 424 ARG A C 1
ATOM 3305 O O . ARG A 1 424 ? 6.73 20.312 -18.422 1 84 424 ARG A O 1
ATOM 3312 N N . SER A 1 425 ? 5.723 18.312 -18.734 1 82.06 425 SER A N 1
ATOM 3313 C CA . SER A 1 425 ? 6.332 18.25 -20.062 1 82.06 425 SER A CA 1
ATOM 3314 C C . SER A 1 425 ? 5.621 19.172 -21.047 1 82.06 425 SER A C 1
ATOM 3316 O O . SER A 1 425 ? 4.391 19.203 -21.094 1 82.06 425 SER A O 1
ATOM 3318 N N . GLN A 1 426 ? 6.375 19.891 -21.797 1 78.94 426 GLN A N 1
ATOM 3319 C CA . GLN A 1 426 ? 5.801 20.766 -22.812 1 78.94 426 GLN A CA 1
ATOM 3320 C C . GLN A 1 426 ? 5.637 20.047 -24.141 1 78.94 426 GLN A C 1
ATOM 3322 O O . GLN A 1 426 ? 4.941 20.516 -25.047 1 78.94 426 GLN A O 1
ATOM 3327 N N . GLN A 1 427 ? 6.121 18.906 -24.203 1 80.5 427 GLN A N 1
ATOM 3328 C CA . GLN A 1 427 ? 6.168 18.188 -25.469 1 80.5 427 GLN A CA 1
ATOM 3329 C C . GLN A 1 427 ? 5.078 17.125 -25.547 1 80.5 427 GLN A C 1
ATOM 3331 O O . GLN A 1 427 ? 4.652 16.734 -26.625 1 80.5 427 GLN A O 1
ATOM 3336 N N . LEU A 1 428 ? 4.727 16.719 -24.328 1 85.81 428 LEU A N 1
ATOM 3337 C CA . LEU A 1 428 ? 3.818 15.578 -24.344 1 85.81 428 LEU A CA 1
ATOM 3338 C C . LEU A 1 428 ? 2.564 15.867 -23.516 1 85.81 428 LEU A C 1
ATOM 3340 O O . LEU A 1 428 ? 2.641 16.5 -22.469 1 85.81 428 LEU A O 1
ATOM 3344 N N . THR A 1 429 ? 1.528 15.406 -24.109 1 84.19 429 THR A N 1
ATOM 3345 C CA . THR A 1 429 ? 0.253 15.492 -23.406 1 84.19 429 THR A CA 1
ATOM 3346 C C . THR A 1 429 ? -0.515 14.18 -23.516 1 84.19 429 THR A C 1
ATOM 3348 O O . THR A 1 429 ? -0.47 13.508 -24.562 1 84.19 429 THR A O 1
ATOM 3351 N N . LEU A 1 430 ? -1.042 13.852 -22.406 1 88.81 430 LEU A N 1
ATOM 3352 C CA . LEU A 1 430 ? -1.903 12.672 -22.375 1 88.81 430 LEU A CA 1
ATOM 3353 C C . LEU A 1 430 ? -3.352 13.055 -22.672 1 88.81 430 LEU A C 1
ATOM 3355 O O . LEU A 1 430 ? -3.895 13.969 -22.047 1 88.81 430 LEU A O 1
ATOM 3359 N N . LYS A 1 431 ? -3.855 12.32 -23.688 1 86.81 431 LYS A N 1
ATOM 3360 C CA . LYS A 1 431 ? -5.227 12.617 -24.094 1 86.81 431 LYS A CA 1
ATOM 3361 C C . LYS A 1 431 ? -6.07 11.352 -24.156 1 86.81 431 LYS A C 1
ATOM 3363 O O . LYS A 1 431 ? -5.562 10.281 -24.484 1 86.81 431 LYS A O 1
ATOM 3368 N N . LEU A 1 432 ? -7.156 11.469 -23.766 1 86.62 432 LEU A N 1
ATOM 3369 C CA . LEU A 1 432 ? -8.18 10.445 -23.969 1 86.62 432 LEU A CA 1
ATOM 3370 C C . LEU A 1 432 ? -9.102 10.828 -25.125 1 86.62 432 LEU A C 1
ATOM 3372 O O . LEU A 1 432 ? -9.789 11.852 -25.062 1 86.62 432 LEU A O 1
ATOM 3376 N N . GLU A 1 433 ? -8.945 10.062 -26.297 1 83.38 433 GLU A N 1
ATOM 3377 C CA . GLU A 1 433 ? -9.672 10.422 -27.516 1 83.38 433 GLU A CA 1
ATOM 3378 C C . GLU A 1 433 ? -10.703 9.359 -27.875 1 83.38 433 GLU A C 1
ATOM 3380 O O . GLU A 1 433 ? -10.562 8.195 -27.5 1 83.38 433 GLU A O 1
ATOM 3385 N N . GLY A 1 434 ? -11.75 9.867 -28.562 1 78.38 434 GLY A N 1
ATOM 3386 C CA . GLY A 1 434 ? -12.703 8.938 -29.156 1 78.38 434 GLY A CA 1
ATOM 3387 C C . GLY A 1 434 ? -12.125 8.141 -30.312 1 78.38 434 GLY A C 1
ATOM 3388 O O . GLY A 1 434 ? -11.305 8.656 -31.078 1 78.38 434 GLY A O 1
ATOM 3389 N N . SER A 1 435 ? -12.055 6.828 -30.297 1 63.53 435 SER A N 1
ATOM 3390 C CA . SER A 1 435 ? -11.57 6 -31.391 1 63.53 435 SER A CA 1
ATOM 3391 C C . SER A 1 435 ? -12.438 6.18 -32.625 1 63.53 435 SER A C 1
ATOM 3393 O O . SER A 1 435 ? -13.656 6.023 -32.594 1 63.53 435 SER A O 1
ATOM 3395 N N . GLN A 1 436 ? -12.305 7.137 -33.625 1 54.06 436 GLN A N 1
ATOM 3396 C CA . GLN A 1 436 ? -13.047 7.168 -34.875 1 54.06 436 GLN A CA 1
ATOM 3397 C C . GLN A 1 436 ? -12.93 5.836 -35.594 1 54.06 436 GLN A C 1
ATOM 3399 O O . GLN A 1 436 ? -13.148 5.773 -36.812 1 54.06 436 GLN A O 1
ATOM 3404 N N . GLY A 1 437 ? -12.25 4.938 -35.375 1 43.69 437 GLY A N 1
ATOM 3405 C CA . GLY A 1 437 ? -12.008 3.977 -36.438 1 43.69 437 GLY A CA 1
ATOM 3406 C C . GLY A 1 437 ? -13.273 3.35 -37 1 43.69 437 GLY A C 1
ATOM 3407 O O . GLY A 1 437 ? -14.32 3.391 -36.344 1 43.69 437 GLY A O 1
ATOM 3408 N N . PRO A 1 438 ? -13.328 3.113 -38.344 1 41.47 438 PRO A N 1
ATOM 3409 C CA . PRO A 1 438 ? -14.344 2.246 -38.969 1 41.47 438 PRO A CA 1
ATOM 3410 C C . PRO A 1 438 ? -14.562 0.957 -38.188 1 41.47 438 PRO A C 1
ATOM 3412 O O . PRO A 1 438 ? -13.602 0.269 -37.844 1 41.47 438 PRO A O 1
ATOM 3415 N N . THR A 1 439 ? -15.578 0.89 -37.406 1 39.31 439 THR A N 1
ATOM 3416 C CA . THR A 1 439 ? -16.016 -0.345 -36.75 1 39.31 439 THR A CA 1
ATOM 3417 C C . THR A 1 439 ? -15.984 -1.509 -37.719 1 39.31 439 THR A C 1
ATOM 3419 O O . THR A 1 439 ? -16.906 -1.678 -38.531 1 39.31 439 THR A O 1
ATOM 3422 N N . LYS A 1 440 ? -15.078 -1.872 -38.531 1 35.19 440 LYS A N 1
ATOM 3423 C CA . LYS A 1 440 ? -15.414 -3.242 -38.906 1 35.19 440 LYS A CA 1
ATOM 3424 C C . LYS A 1 440 ? -15.609 -4.125 -37.688 1 35.19 440 LYS A C 1
ATOM 3426 O O . LYS A 1 440 ? -14.766 -4.133 -36.781 1 35.19 440 LYS A O 1
ATOM 3431 N N . ARG A 1 441 ? -16.844 -4.562 -37.406 1 34.22 441 ARG A N 1
ATOM 3432 C CA . ARG A 1 441 ? -17.406 -5.559 -36.5 1 34.22 441 ARG A CA 1
ATOM 3433 C C . ARG A 1 441 ? -16.453 -6.746 -36.344 1 34.22 441 ARG A C 1
ATOM 3435 O O . ARG A 1 441 ? -16.484 -7.672 -37.156 1 34.22 441 ARG A O 1
ATOM 3442 N N . GLY A 1 442 ? -15.273 -6.668 -36.188 1 29.28 442 GLY A N 1
ATOM 3443 C CA . GLY A 1 442 ? -14.852 -8.031 -35.875 1 29.28 442 GLY A CA 1
ATOM 3444 C C . GLY A 1 442 ? -15.453 -8.57 -34.594 1 29.28 442 GLY A C 1
ATOM 3445 O O . GLY A 1 442 ? -15.852 -7.801 -33.719 1 29.28 442 GLY A O 1
ATOM 3446 N N . SER A 1 443 ? -15.93 -9.836 -34.625 1 25.8 443 SER A N 1
ATOM 3447 C CA . SER A 1 443 ? -16.578 -10.703 -33.656 1 25.8 443 SER A CA 1
ATOM 3448 C C . SER A 1 443 ? -15.93 -10.602 -32.281 1 25.8 443 SER A C 1
ATOM 3450 O O . SER A 1 443 ? -14.727 -10.852 -32.125 1 25.8 443 SER A O 1
ATOM 3452 N N . ALA A 1 444 ? -16.375 -9.734 -31.516 1 30.11 444 ALA A N 1
ATOM 3453 C CA . ALA A 1 444 ? -16.094 -9.68 -30.078 1 30.11 444 ALA A CA 1
ATOM 3454 C C . ALA A 1 444 ? -16.219 -11.062 -29.453 1 30.11 444 ALA A C 1
ATOM 3456 O O . ALA A 1 444 ? -17.25 -11.727 -29.594 1 30.11 444 ALA A O 1
ATOM 3457 N N . TYR A 1 445 ? -15.141 -11.727 -29.359 1 27.31 445 TYR A N 1
ATOM 3458 C CA . TYR A 1 445 ? -15.266 -12.93 -28.547 1 27.31 445 TYR A CA 1
ATOM 3459 C C . TYR A 1 445 ? -15.766 -12.594 -27.141 1 27.31 445 TYR A C 1
ATOM 3461 O O . TYR A 1 445 ? -15.133 -11.82 -26.422 1 27.31 445 TYR A O 1
ATOM 3469 N N . SER A 1 446 ? -17.031 -12.406 -26.984 1 26.95 446 SER A N 1
ATOM 3470 C CA . SER A 1 446 ? -17.719 -12.273 -25.703 1 26.95 446 SER A CA 1
ATOM 3471 C C . SER A 1 446 ? -17.141 -13.234 -24.656 1 26.95 446 SER A C 1
ATOM 3473 O O . SER A 1 446 ? -17.109 -14.445 -24.891 1 26.95 446 SER A O 1
ATOM 3475 N N . LEU A 1 447 ? -16.328 -12.711 -23.875 1 30.5 447 LEU A N 1
ATOM 3476 C CA . LEU A 1 447 ? -15.977 -13.586 -22.766 1 30.5 447 LEU A CA 1
ATOM 3477 C C . LEU A 1 447 ? -17.219 -14.031 -22.016 1 30.5 447 LEU A C 1
ATOM 3479 O O . LEU A 1 447 ? -17.125 -14.75 -21.016 1 30.5 447 LEU A O 1
ATOM 3483 N N . HIS A 1 448 ? -18.469 -13.461 -22.266 1 25.66 448 HIS A N 1
ATOM 3484 C CA . HIS A 1 448 ? -19.672 -13.68 -21.469 1 25.66 448 HIS A CA 1
ATOM 3485 C C . HIS A 1 448 ? -20.203 -15.094 -21.672 1 25.66 448 HIS A C 1
ATOM 3487 O O . HIS A 1 448 ? -21.109 -15.531 -20.938 1 25.66 448 HIS A O 1
ATOM 3493 N N . SER A 1 449 ? -20.281 -15.703 -22.938 1 24.48 449 SER A N 1
ATOM 3494 C CA . SER A 1 449 ? -21.516 -16.438 -23.172 1 24.48 449 SER A CA 1
ATOM 3495 C C . SER A 1 449 ? -21.688 -17.578 -22.172 1 24.48 449 SER A C 1
ATOM 3497 O O . SER A 1 449 ? -22.594 -18.406 -22.328 1 24.48 449 SER A O 1
ATOM 3499 N N . LEU A 1 450 ? -20.859 -17.969 -21.328 1 21.83 450 LEU A N 1
ATOM 3500 C CA . LEU A 1 450 ? -21.266 -19.281 -20.828 1 21.83 450 LEU A CA 1
ATOM 3501 C C . LEU A 1 450 ? -22.312 -19.141 -19.734 1 21.83 450 LEU A C 1
ATOM 3503 O O . LEU A 1 450 ? -21.969 -19.141 -18.547 1 21.83 450 LEU A O 1
ATOM 3507 N N . HIS A 1 451 ? -23.25 -18.031 -19.812 1 20.8 451 HIS A N 1
ATOM 3508 C CA . HIS A 1 451 ? -24.297 -18.281 -18.828 1 20.8 451 HIS A CA 1
ATOM 3509 C C . HIS A 1 451 ? -25.031 -19.578 -19.125 1 20.8 451 HIS A C 1
ATOM 3511 O O . HIS A 1 451 ? -25.625 -20.188 -18.219 1 20.8 451 HIS A O 1
ATOM 3517 N N . ARG A 1 452 ? -25.391 -20 -20.359 1 20.5 452 ARG A N 1
ATOM 3518 C CA . ARG A 1 452 ? -26.453 -21 -20.188 1 20.5 452 ARG A CA 1
ATOM 3519 C C . ARG A 1 452 ? -25.891 -22.312 -19.656 1 20.5 452 ARG A C 1
ATOM 3521 O O . ARG A 1 452 ? -24.828 -22.75 -20.094 1 20.5 452 ARG A O 1
ATOM 3528 N N . MET B 1 1 ? 7.637 -17.578 -30.469 1 61.34 1 MET B N 1
ATOM 3529 C CA . MET B 1 1 ? 6.625 -17.266 -29.453 1 61.34 1 MET B CA 1
ATOM 3530 C C . MET B 1 1 ? 6.641 -18.297 -28.328 1 61.34 1 MET B C 1
ATOM 3532 O O . MET B 1 1 ? 6.812 -19.484 -28.578 1 61.34 1 MET B O 1
ATOM 3536 N N . SER B 1 2 ? 6.645 -17.891 -27.047 1 78.38 2 SER B N 1
ATOM 3537 C CA . SER B 1 2 ? 6.688 -18.766 -25.875 1 78.38 2 SER B CA 1
ATOM 3538 C C . SER B 1 2 ? 5.34 -19.453 -25.656 1 78.38 2 SER B C 1
ATOM 3540 O O . SER B 1 2 ? 4.289 -18.844 -25.859 1 78.38 2 SER B O 1
ATOM 3542 N N . SER B 1 3 ? 5.402 -20.828 -25.547 1 88.56 3 SER B N 1
ATOM 3543 C CA . SER B 1 3 ? 4.18 -21.594 -25.297 1 88.56 3 SER B CA 1
ATOM 3544 C C . SER B 1 3 ? 4.309 -22.422 -24.016 1 88.56 3 SER B C 1
ATOM 3546 O O . SER B 1 3 ? 5.418 -22.719 -23.578 1 88.56 3 SER B O 1
ATOM 3548 N N . VAL B 1 4 ? 3.188 -22.703 -23.453 1 92 4 VAL B N 1
ATOM 3549 C CA . VAL B 1 4 ? 3.148 -23.516 -22.25 1 92 4 VAL B CA 1
ATOM 3550 C C . VAL B 1 4 ? 2.098 -24.609 -22.391 1 92 4 VAL B C 1
ATOM 3552 O O . VAL B 1 4 ? 0.958 -24.344 -22.766 1 92 4 VAL B O 1
ATOM 3555 N N . ALA B 1 5 ? 2.562 -25.859 -22.172 1 93.69 5 ALA B N 1
ATOM 3556 C CA . ALA B 1 5 ? 1.648 -27 -22.109 1 93.69 5 ALA B CA 1
ATOM 3557 C C . ALA B 1 5 ? 1.435 -27.453 -20.672 1 93.69 5 ALA B C 1
ATOM 3559 O O . ALA B 1 5 ? 2.398 -27.703 -19.953 1 93.69 5 ALA B O 1
ATOM 3560 N N . ILE B 1 6 ? 0.175 -27.531 -20.281 1 95.12 6 ILE B N 1
ATOM 3561 C CA . ILE B 1 6 ? -0.194 -28 -18.953 1 95.12 6 ILE B CA 1
ATOM 3562 C C . ILE B 1 6 ? -0.951 -29.312 -19.047 1 95.12 6 ILE B C 1
ATOM 3564 O O . ILE B 1 6 ? -1.962 -29.406 -19.75 1 95.12 6 ILE B O 1
ATOM 3568 N N . VAL B 1 7 ? -0.435 -30.344 -18.359 1 95.88 7 VAL B N 1
ATOM 3569 C CA . VAL B 1 7 ? -1.016 -31.672 -18.484 1 95.88 7 VAL B CA 1
ATOM 3570 C C . VAL B 1 7 ? -1.451 -32.188 -17.109 1 95.88 7 VAL B C 1
ATOM 3572 O O . VAL B 1 7 ? -0.671 -32.156 -16.141 1 95.88 7 VAL B O 1
ATOM 3575 N N . PHE B 1 8 ? -2.678 -32.625 -16.953 1 97.12 8 PHE B N 1
ATOM 3576 C CA . PHE B 1 8 ? -3.189 -33.281 -15.758 1 97.12 8 PHE B CA 1
ATOM 3577 C C . PHE B 1 8 ? -3.367 -34.781 -15.992 1 97.12 8 PHE B C 1
ATOM 3579 O O . PHE B 1 8 ? -3.934 -35.188 -17 1 97.12 8 PHE B O 1
ATOM 3586 N N . ASP B 1 9 ? -2.893 -35.594 -15.07 1 96.69 9 ASP B N 1
ATOM 3587 C CA . ASP B 1 9 ? -2.992 -37.062 -15.188 1 96.69 9 ASP B CA 1
ATOM 3588 C C . ASP B 1 9 ? -4.355 -37.562 -14.703 1 96.69 9 ASP B C 1
ATOM 3590 O O . ASP B 1 9 ? -4.684 -37.438 -13.523 1 96.69 9 ASP B O 1
ATOM 3594 N N . LEU B 1 10 ? -5.074 -38.219 -15.547 1 95.56 10 LEU B N 1
ATOM 3595 C CA . LEU B 1 10 ? -6.41 -38.688 -15.203 1 95.56 10 LEU B CA 1
ATOM 3596 C C . LEU B 1 10 ? -6.336 -40.062 -14.516 1 95.56 10 LEU B C 1
ATOM 3598 O O . LEU B 1 10 ? -7.336 -40.531 -13.969 1 95.56 10 LEU B O 1
ATOM 3602 N N . ARG B 1 11 ? -5.234 -40.688 -14.484 1 93.69 11 ARG B N 1
ATOM 3603 C CA . ARG B 1 11 ? -5.102 -42 -13.859 1 93.69 11 ARG B CA 1
ATOM 3604 C C . ARG B 1 11 ? -5.109 -41.906 -12.336 1 93.69 11 ARG B C 1
ATOM 3606 O O . ARG B 1 11 ? -4.562 -40.938 -11.781 1 93.69 11 ARG B O 1
ATOM 3613 N N . TYR B 1 12 ? -5.719 -42.844 -11.781 1 92.19 12 TYR B N 1
ATOM 3614 C CA . TYR B 1 12 ? -5.734 -42.812 -10.32 1 92.19 12 TYR B CA 1
ATOM 3615 C C . TYR B 1 12 ? -5.758 -44.219 -9.742 1 92.19 12 TYR B C 1
ATOM 3617 O O . TYR B 1 12 ? -6.164 -45.156 -10.414 1 92.19 12 TYR B O 1
ATOM 3625 N N . THR B 1 13 ? -5.164 -44.25 -8.562 1 89.81 13 THR B N 1
ATOM 3626 C CA . THR B 1 13 ? -5.316 -45.438 -7.746 1 89.81 13 THR B CA 1
ATOM 3627 C C . THR B 1 13 ? -6.191 -45.156 -6.527 1 89.81 13 THR B C 1
ATOM 3629 O O . THR B 1 13 ? -6.934 -46.031 -6.074 1 89.81 13 THR B O 1
ATOM 3632 N N . ASP B 1 14 ? -6.16 -43.969 -6.004 1 90.81 14 ASP B N 1
ATOM 3633 C CA . ASP B 1 14 ? -6.945 -43.469 -4.883 1 90.81 14 ASP B CA 1
ATOM 3634 C C . ASP B 1 14 ? -7.891 -42.375 -5.332 1 90.81 14 ASP B C 1
ATOM 3636 O O . ASP B 1 14 ? -7.453 -41.25 -5.641 1 90.81 14 ASP B O 1
ATOM 3640 N N . TRP B 1 15 ? -9.141 -42.688 -5.188 1 92.75 15 TRP B N 1
ATOM 3641 C CA . TRP B 1 15 ? -10.148 -41.781 -5.738 1 92.75 15 TRP B CA 1
ATOM 3642 C C . TRP B 1 15 ? -10.195 -40.469 -4.969 1 92.75 15 TRP B C 1
ATOM 3644 O O . TRP B 1 15 ? -10.258 -39.406 -5.566 1 92.75 15 TRP B O 1
ATOM 3654 N N . ASP B 1 16 ? -10.172 -40.531 -3.668 1 93 16 ASP B N 1
ATOM 3655 C CA . ASP B 1 16 ? -10.273 -39.344 -2.842 1 93 16 ASP B CA 1
ATOM 3656 C C . ASP B 1 16 ? -9.094 -38.406 -3.086 1 93 16 ASP B C 1
ATOM 3658 O O . ASP B 1 16 ? -9.266 -37.188 -3.184 1 93 16 ASP B O 1
ATOM 3662 N N . LEU B 1 17 ? -7.977 -39.062 -3.217 1 93.94 17 LEU B N 1
ATOM 3663 C CA . LEU B 1 17 ? -6.781 -38.281 -3.51 1 93.94 17 LEU B CA 1
ATOM 3664 C C . LEU B 1 17 ? -6.875 -37.625 -4.891 1 93.94 17 LEU B C 1
ATOM 3666 O O . LEU B 1 17 ? -6.539 -36.469 -5.059 1 93.94 17 LEU B O 1
ATOM 3670 N N . PHE B 1 18 ? -7.363 -38.406 -5.797 1 94.56 18 PHE B N 1
ATOM 3671 C CA . PHE B 1 18 ? -7.496 -37.906 -7.164 1 94.56 18 PHE B CA 1
ATOM 3672 C C . PHE B 1 18 ? -8.453 -36.75 -7.234 1 94.56 18 PHE B C 1
ATOM 3674 O O . PHE B 1 18 ? -8.133 -35.719 -7.832 1 94.56 18 PHE B O 1
ATOM 3681 N N . GLU B 1 19 ? -9.586 -36.812 -6.641 1 95.12 19 GLU B N 1
ATOM 3682 C CA . GLU B 1 19 ? -10.602 -35.781 -6.703 1 95.12 19 GLU B CA 1
ATOM 3683 C C . GLU B 1 19 ? -10.133 -34.5 -6.016 1 95.12 19 GLU B C 1
ATOM 3685 O O . GLU B 1 19 ? -10.336 -33.375 -6.535 1 95.12 19 GLU B O 1
ATOM 3690 N N . SER B 1 20 ? -9.516 -34.625 -4.91 1 95.12 20 SER B N 1
ATOM 3691 C CA . SER B 1 20 ? -8.977 -33.5 -4.199 1 95.12 20 SER B CA 1
ATOM 3692 C C . SER B 1 20 ? -7.895 -32.781 -5.02 1 95.12 20 SER B C 1
ATOM 3694 O O . SER B 1 20 ? -7.859 -31.562 -5.09 1 95.12 20 SER B O 1
ATOM 3696 N N . ALA B 1 21 ? -7.074 -33.594 -5.605 1 96.12 21 ALA B N 1
ATOM 3697 C CA . ALA B 1 21 ? -5.996 -33.062 -6.43 1 96.12 21 ALA B CA 1
ATOM 3698 C C . ALA B 1 21 ? -6.551 -32.344 -7.664 1 96.12 21 ALA B C 1
ATOM 3700 O O . ALA B 1 21 ? -6.066 -31.297 -8.047 1 96.12 21 ALA B O 1
ATOM 3701 N N . ARG B 1 22 ? -7.496 -32.969 -8.281 1 96 22 ARG B N 1
ATOM 3702 C CA . ARG B 1 22 ? -8.109 -32.375 -9.469 1 96 22 ARG B CA 1
ATOM 3703 C C . ARG B 1 22 ? -8.742 -31.031 -9.141 1 96 22 ARG B C 1
ATOM 3705 O O . ARG B 1 22 ? -8.547 -30.062 -9.867 1 96 22 ARG B O 1
ATOM 3712 N N . GLU B 1 23 ? -9.43 -30.984 -8.078 1 94.81 23 GLU B N 1
ATOM 3713 C CA . GLU B 1 23 ? -10.07 -29.734 -7.672 1 94.81 23 GLU B CA 1
ATOM 3714 C C . GLU B 1 23 ? -9.039 -28.656 -7.395 1 94.81 23 GLU B C 1
ATOM 3716 O O . GLU B 1 23 ? -9.195 -27.516 -7.848 1 94.81 23 GLU B O 1
ATOM 3721 N N . THR B 1 24 ? -8.023 -29 -6.664 1 94.06 24 THR B N 1
ATOM 3722 C CA . THR B 1 24 ? -6.957 -28.047 -6.348 1 94.06 24 THR B CA 1
ATOM 3723 C C . THR B 1 24 ? -6.254 -27.578 -7.621 1 94.06 24 THR B C 1
ATOM 3725 O O . THR B 1 24 ? -5.957 -26.391 -7.773 1 94.06 24 THR B O 1
ATOM 3728 N N . PHE B 1 25 ? -6.094 -28.562 -8.508 1 95.69 25 PHE B N 1
ATOM 3729 C CA . PHE B 1 25 ? -5.43 -28.281 -9.773 1 95.69 25 PHE B CA 1
ATOM 3730 C C . PHE B 1 25 ? -6.258 -27.312 -10.609 1 95.69 25 PHE B C 1
ATOM 3732 O O . PHE B 1 25 ? -5.742 -26.297 -11.086 1 95.69 25 PHE B O 1
ATOM 3739 N N . VAL B 1 26 ? -7.438 -27.562 -10.75 1 94.5 26 VAL B N 1
ATOM 3740 C CA . VAL B 1 26 ? -8.328 -26.75 -11.578 1 94.5 26 VAL B CA 1
ATOM 3741 C C . VAL B 1 26 ? -8.445 -25.344 -11.016 1 94.5 26 VAL B C 1
ATOM 3743 O O . VAL B 1 26 ? -8.367 -24.359 -11.758 1 94.5 26 VAL B O 1
ATOM 3746 N N . THR B 1 27 ? -8.531 -25.219 -9.773 1 92.44 27 THR B N 1
ATOM 3747 C CA . THR B 1 27 ? -8.68 -23.922 -9.133 1 92.44 27 THR B CA 1
ATOM 3748 C C . THR B 1 27 ? -7.383 -23.109 -9.25 1 92.44 27 THR B C 1
ATOM 3750 O O . THR B 1 27 ? -7.398 -21.969 -9.695 1 92.44 27 THR B O 1
ATOM 3753 N N . ALA B 1 28 ? -6.277 -23.719 -8.883 1 93.5 28 ALA B N 1
ATOM 3754 C CA . ALA B 1 28 ? -4.988 -23.031 -8.867 1 93.5 28 ALA B CA 1
ATOM 3755 C C . ALA B 1 28 ? -4.566 -22.625 -10.273 1 93.5 28 ALA B C 1
ATOM 3757 O O . ALA B 1 28 ? -4.191 -21.484 -10.508 1 93.5 28 ALA B O 1
ATOM 3758 N N . VAL B 1 29 ? -4.66 -23.531 -11.188 1 94.75 29 VAL B N 1
ATOM 3759 C CA . VAL B 1 29 ? -4.254 -23.266 -12.562 1 94.75 29 VAL B CA 1
ATOM 3760 C C . VAL B 1 29 ? -5.199 -22.234 -13.195 1 94.75 29 VAL B C 1
ATOM 3762 O O . VAL B 1 29 ? -4.754 -21.312 -13.891 1 94.75 29 VAL B O 1
ATOM 3765 N N . GLY B 1 30 ? -6.457 -22.406 -12.93 1 92.5 30 GLY B N 1
ATOM 3766 C CA . GLY B 1 30 ? -7.426 -21.453 -13.43 1 92.5 30 GLY B CA 1
ATOM 3767 C C . GLY B 1 30 ? -7.141 -20.031 -12.977 1 92.5 30 GLY B C 1
ATOM 3768 O O . GLY B 1 30 ? -7.184 -19.094 -13.781 1 92.5 30 GLY B O 1
ATOM 3769 N N . GLU B 1 31 ? -6.863 -19.906 -11.773 1 92.31 31 GLU B N 1
ATOM 3770 C CA . GLU B 1 31 ? -6.539 -18.594 -11.219 1 92.31 31 GLU B CA 1
ATOM 3771 C C . GLU B 1 31 ? -5.277 -18.031 -11.859 1 92.31 31 GLU B C 1
ATOM 3773 O O . GLU B 1 31 ? -5.25 -16.859 -12.266 1 92.31 31 GLU B O 1
ATOM 3778 N N . MET B 1 32 ? -4.289 -18.844 -11.945 1 93.44 32 MET B N 1
ATOM 3779 C CA . MET B 1 32 ? -3.006 -18.391 -12.484 1 93.44 32 MET B CA 1
ATOM 3780 C C . MET B 1 32 ? -3.135 -18.016 -13.953 1 93.44 32 MET B C 1
ATOM 3782 O O . MET B 1 32 ? -2.545 -17.016 -14.391 1 93.44 32 MET B O 1
ATOM 3786 N N . LEU B 1 33 ? -3.912 -18.734 -14.688 1 92.56 33 LEU B N 1
ATOM 3787 C CA . LEU B 1 33 ? -4.121 -18.422 -16.094 1 92.56 33 LEU B CA 1
ATOM 3788 C C . LEU B 1 33 ? -4.91 -17.141 -16.25 1 92.56 33 LEU B C 1
ATOM 3790 O O . LEU B 1 33 ? -4.621 -16.328 -17.141 1 92.56 33 LEU B O 1
ATOM 3794 N N . ALA B 1 34 ? -5.883 -16.953 -15.414 1 90.44 34 ALA B N 1
ATOM 3795 C CA . ALA B 1 34 ? -6.645 -15.703 -15.445 1 90.44 34 ALA B CA 1
ATOM 3796 C C . ALA B 1 34 ? -5.742 -14.5 -15.195 1 90.44 34 ALA B C 1
ATOM 3798 O O . ALA B 1 34 ? -5.832 -13.484 -15.891 1 90.44 34 ALA B O 1
ATOM 3799 N N . LEU B 1 35 ? -4.902 -14.617 -14.266 1 91.19 35 LEU B N 1
ATOM 3800 C CA . LEU B 1 35 ? -3.973 -13.547 -13.922 1 91.19 35 LEU B CA 1
ATOM 3801 C C . LEU B 1 35 ? -3.004 -13.281 -15.07 1 91.19 35 LEU B C 1
ATOM 3803 O O . LEU B 1 35 ? -2.754 -12.125 -15.43 1 91.19 35 LEU B O 1
ATOM 3807 N N . SER B 1 36 ? -2.482 -14.359 -15.609 1 91.25 36 SER B N 1
ATOM 3808 C CA . SER B 1 36 ? -1.532 -14.242 -16.719 1 91.25 36 SER B CA 1
ATOM 3809 C C . SER B 1 36 ? -2.162 -13.555 -17.922 1 91.25 36 SER B C 1
ATOM 3811 O O . SER B 1 36 ? -1.548 -12.68 -18.531 1 91.25 36 SER B O 1
ATOM 3813 N N . ARG B 1 37 ? -3.277 -13.914 -18.219 1 88.88 37 ARG B N 1
ATOM 3814 C CA . ARG B 1 37 ? -3.988 -13.312 -19.344 1 88.88 37 ARG B CA 1
ATOM 3815 C C . ARG B 1 37 ? -4.238 -11.828 -19.109 1 88.88 37 ARG B C 1
ATOM 3817 O O . ARG B 1 37 ? -4.055 -11.008 -20.016 1 88.88 37 ARG B O 1
ATOM 3824 N N . ALA B 1 38 ? -4.664 -11.531 -17.953 1 87.38 38 ALA B N 1
ATOM 3825 C CA . ALA B 1 38 ? -4.926 -10.133 -17.609 1 87.38 38 ALA B CA 1
ATOM 3826 C C . ALA B 1 38 ? -3.652 -9.297 -17.688 1 87.38 38 ALA B C 1
ATOM 3828 O O . ALA B 1 38 ? -3.68 -8.156 -18.141 1 87.38 38 ALA B O 1
ATOM 3829 N N . ALA B 1 39 ? -2.633 -9.883 -17.234 1 85.88 39 ALA B N 1
ATOM 3830 C CA . ALA B 1 39 ? -1.353 -9.18 -17.266 1 85.88 39 ALA B CA 1
ATOM 3831 C C . ALA B 1 39 ? -0.939 -8.867 -18.703 1 85.88 39 ALA B C 1
ATOM 3833 O O . ALA B 1 39 ? -0.47 -7.77 -19 1 85.88 39 ALA B O 1
ATOM 3834 N N . SER B 1 40 ? -1.071 -9.781 -19.562 1 84.31 40 SER B N 1
ATOM 3835 C CA . SER B 1 40 ? -0.744 -9.57 -20.969 1 84.31 40 SER B CA 1
ATOM 3836 C C . SER B 1 40 ? -1.66 -8.531 -21.594 1 84.31 40 SER B C 1
ATOM 3838 O O . SER B 1 40 ? -1.219 -7.727 -22.422 1 84.31 40 SER B O 1
ATOM 3840 N N . PHE B 1 41 ? -2.834 -8.586 -21.25 1 80.38 41 PHE B N 1
ATOM 3841 C CA . PHE B 1 41 ? -3.811 -7.613 -21.719 1 80.38 41 PHE B CA 1
ATOM 3842 C C . PHE B 1 41 ? -3.361 -6.195 -21.406 1 80.38 41 PHE B C 1
ATOM 3844 O O . PHE B 1 41 ? -3.42 -5.309 -22.25 1 80.38 41 PHE B O 1
ATOM 3851 N N . LEU B 1 42 ? -2.85 -6.02 -20.344 1 77.38 42 LEU B N 1
ATOM 3852 C CA . LEU B 1 42 ? -2.424 -4.703 -19.875 1 77.38 42 LEU B CA 1
ATOM 3853 C C . LEU B 1 42 ? -1.203 -4.219 -20.641 1 77.38 42 LEU B C 1
ATOM 3855 O O . LEU B 1 42 ? -1.057 -3.021 -20.891 1 77.38 42 LEU B O 1
ATOM 3859 N N . ARG B 1 43 ? -0.378 -5.113 -20.875 1 75.56 43 ARG B N 1
ATOM 3860 C CA . ARG B 1 43 ? 0.843 -4.762 -21.594 1 75.56 43 ARG B CA 1
ATOM 3861 C C . ARG B 1 43 ? 0.57 -4.582 -23.078 1 75.56 43 ARG B C 1
ATOM 3863 O O . ARG B 1 43 ? 1.437 -4.121 -23.828 1 75.56 43 ARG B O 1
ATOM 3870 N N . GLY B 1 44 ? -0.508 -4.938 -23.438 1 73.88 44 GLY B N 1
ATOM 3871 C CA . GLY B 1 44 ? -0.829 -4.852 -24.844 1 73.88 44 GLY B CA 1
ATOM 3872 C C . GLY B 1 44 ? -0.095 -5.879 -25.688 1 73.88 44 GLY B C 1
ATOM 3873 O O . GLY B 1 44 ? 0.163 -5.648 -26.875 1 73.88 44 GLY B O 1
ATOM 3874 N N . GLU B 1 45 ? 0.323 -6.922 -25.094 1 77.31 45 GLU B N 1
ATOM 3875 C CA . GLU B 1 45 ? 1.048 -7.996 -25.766 1 77.31 45 GLU B CA 1
ATOM 3876 C C . GLU B 1 45 ? 0.169 -9.234 -25.938 1 77.31 45 GLU B C 1
ATOM 3878 O O . GLU B 1 45 ? -0.781 -9.438 -25.188 1 77.31 45 GLU B O 1
ATOM 3883 N N . PRO B 1 46 ? 0.502 -9.844 -26.969 1 82.56 46 PRO B N 1
ATOM 3884 C CA . PRO B 1 46 ? -0.214 -11.117 -27.094 1 82.56 46 PRO B CA 1
ATOM 3885 C C . PRO B 1 46 ? 0.088 -12.07 -25.938 1 82.56 46 PRO B C 1
ATOM 3887 O O . PRO B 1 46 ? 1.22 -12.117 -25.453 1 82.56 46 PRO B O 1
ATOM 3890 N N . TRP B 1 47 ? -0.965 -12.719 -25.547 1 87.19 47 TRP B N 1
ATOM 3891 C CA . TRP B 1 47 ? -0.782 -13.711 -24.484 1 87.19 47 TRP B CA 1
ATOM 3892 C C . TRP B 1 47 ? -0.014 -14.922 -25 1 87.19 47 TRP B C 1
ATOM 3894 O O . TRP B 1 47 ? -0.133 -15.289 -26.172 1 87.19 47 TRP B O 1
ATOM 3904 N N . LEU B 1 48 ? 0.719 -15.5 -24.188 1 87.44 48 LEU B N 1
ATOM 3905 C CA . LEU B 1 48 ? 1.425 -16.719 -24.562 1 87.44 48 LEU B CA 1
ATOM 3906 C C . LEU B 1 48 ? 0.441 -17.828 -24.938 1 87.44 48 LEU B C 1
ATOM 3908 O O . LEU B 1 48 ? -0.716 -17.812 -24.516 1 87.44 48 LEU B O 1
ATOM 3912 N N . ARG B 1 49 ? 0.924 -18.703 -25.75 1 88.06 49 ARG B N 1
ATOM 3913 C CA . ARG B 1 49 ? 0.077 -19.828 -26.109 1 88.06 49 ARG B CA 1
ATOM 3914 C C . ARG B 1 49 ? 0.027 -20.859 -24.984 1 88.06 49 ARG B C 1
ATOM 3916 O O . ARG B 1 49 ? 1.063 -21.375 -24.562 1 88.06 49 ARG B O 1
ATOM 3923 N N . VAL B 1 50 ? -1.143 -21.078 -24.5 1 90.62 50 VAL B N 1
ATOM 3924 C CA . VAL B 1 50 ? -1.335 -22.062 -23.438 1 90.62 50 VAL B CA 1
ATOM 3925 C C . VAL B 1 50 ? -2.188 -23.219 -23.953 1 90.62 50 VAL B C 1
ATOM 3927 O O . VAL B 1 50 ? -3.246 -23 -24.547 1 90.62 50 VAL B O 1
ATOM 3930 N N . GLU B 1 51 ? -1.653 -24.406 -23.766 1 91.31 51 GLU B N 1
ATOM 3931 C CA . GLU B 1 51 ? -2.385 -25.625 -24.094 1 91.31 51 GLU B CA 1
ATOM 3932 C C . GLU B 1 51 ? -2.588 -26.516 -22.875 1 91.31 51 GLU B C 1
ATOM 3934 O O . GLU B 1 51 ? -1.683 -26.656 -22.047 1 91.31 51 GLU B O 1
ATOM 3939 N N . ILE B 1 52 ? -3.799 -27 -22.766 1 92.81 52 ILE B N 1
ATOM 3940 C CA . ILE B 1 52 ? -4.113 -27.891 -21.656 1 92.81 52 ILE B CA 1
ATOM 3941 C C . ILE B 1 52 ? -4.449 -29.281 -22.172 1 92.81 52 ILE B C 1
ATOM 3943 O O . ILE B 1 52 ? -5.227 -29.422 -23.125 1 92.81 52 ILE B O 1
ATOM 3947 N N . PHE B 1 53 ? -3.77 -30.266 -21.547 1 93.69 53 PHE B N 1
ATOM 3948 C CA . PHE B 1 53 ? -3.98 -31.656 -21.922 1 93.69 53 PHE B CA 1
ATOM 3949 C C . PHE B 1 53 ? -4.348 -32.5 -20.688 1 93.69 53 PHE B C 1
ATOM 3951 O O . PHE B 1 53 ? -4.137 -32.062 -19.562 1 93.69 53 PHE B O 1
ATOM 3958 N N . ALA B 1 54 ? -4.953 -33.594 -20.922 1 95 54 ALA B N 1
ATOM 3959 C CA . ALA B 1 54 ? -5.156 -34.625 -19.906 1 95 54 ALA B CA 1
ATOM 3960 C C . ALA B 1 54 ? -4.562 -35.969 -20.359 1 95 54 ALA B C 1
ATOM 3962 O O . ALA B 1 54 ? -4.668 -36.344 -21.531 1 95 54 ALA B O 1
ATOM 3963 N N . ALA B 1 55 ? -3.908 -36.625 -19.469 1 94.38 55 ALA B N 1
ATOM 3964 C CA . ALA B 1 55 ? -3.346 -37.938 -19.781 1 94.38 55 ALA B CA 1
ATOM 3965 C C . ALA B 1 55 ? -4.285 -39.062 -19.344 1 94.38 55 ALA B C 1
ATOM 3967 O O . ALA B 1 55 ? -4.672 -39.125 -18.172 1 94.38 55 ALA B O 1
ATOM 3968 N N . ASN B 1 56 ? -4.672 -39.906 -20.234 1 90.19 56 ASN B N 1
ATOM 3969 C CA . ASN B 1 56 ? -5.594 -41 -19.906 1 90.19 56 ASN B CA 1
ATOM 3970 C C . ASN B 1 56 ? -4.887 -42.344 -19.891 1 90.19 56 ASN B C 1
ATOM 3972 O O . ASN B 1 56 ? -5.535 -43.375 -19.969 1 90.19 56 ASN B O 1
ATOM 3976 N N . GLY B 1 57 ? -3.572 -42.438 -19.844 1 86.25 57 GLY B N 1
ATOM 3977 C CA . GLY B 1 57 ? -2.818 -43.688 -19.781 1 86.25 57 GLY B CA 1
ATOM 3978 C C . GLY B 1 57 ? -2.174 -44.062 -21.109 1 86.25 57 GLY B C 1
ATOM 3979 O O . GLY B 1 57 ? -1.04 -44.531 -21.141 1 86.25 57 GLY B O 1
ATOM 3980 N N . THR B 1 58 ? -2.896 -43.781 -22.234 1 85.19 58 THR B N 1
ATOM 3981 C CA . THR B 1 58 ? -2.365 -44.188 -23.531 1 85.19 58 THR B CA 1
ATOM 3982 C C . THR B 1 58 ? -1.948 -42.938 -24.328 1 85.19 58 THR B C 1
ATOM 3984 O O . THR B 1 58 ? -0.991 -43 -25.109 1 85.19 58 THR B O 1
ATOM 3987 N N . CYS B 1 59 ? -2.652 -41.938 -24.125 1 89.25 59 CYS B N 1
ATOM 3988 C CA . CYS B 1 59 ? -2.354 -40.75 -24.922 1 89.25 59 CYS B CA 1
ATOM 3989 C C . CYS B 1 59 ? -2.705 -39.5 -24.141 1 89.25 59 CYS B C 1
ATOM 3991 O O . CYS B 1 59 ? -3.172 -39.562 -23 1 89.25 59 CYS B O 1
ATOM 3993 N N . LEU B 1 60 ? -2.301 -38.375 -24.703 1 93.44 60 LEU B N 1
ATOM 3994 C CA . LEU B 1 60 ? -2.713 -37.062 -24.219 1 93.44 60 LEU B CA 1
ATOM 3995 C C . LEU B 1 60 ? -3.945 -36.562 -24.953 1 93.44 60 LEU B C 1
ATOM 3997 O O . LEU B 1 60 ? -3.943 -36.5 -26.188 1 93.44 60 LEU B O 1
ATOM 4001 N N . VAL B 1 61 ? -4.977 -36.281 -24.234 1 91.25 61 VAL B N 1
ATOM 4002 C CA . VAL B 1 61 ? -6.207 -35.719 -24.797 1 91.25 61 VAL B CA 1
ATOM 4003 C C . VAL B 1 61 ? -6.184 -34.188 -24.703 1 91.25 61 VAL B C 1
ATOM 4005 O O . VAL B 1 61 ? -6.039 -33.656 -23.609 1 91.25 61 VAL B O 1
ATOM 4008 N N . PRO B 1 62 ? -6.25 -33.594 -25.844 1 89.56 62 PRO B N 1
ATOM 4009 C CA . PRO B 1 62 ? -6.316 -32.125 -25.781 1 89.56 62 PRO B CA 1
ATOM 4010 C C . PRO B 1 62 ? -7.621 -31.625 -25.156 1 89.56 62 PRO B C 1
ATOM 4012 O O . PRO B 1 62 ? -8.703 -32.031 -25.578 1 89.56 62 PRO B O 1
ATOM 4015 N N . ALA B 1 63 ? -7.469 -30.797 -24.109 1 86.88 63 ALA B N 1
ATOM 4016 C CA . ALA B 1 63 ? -8.641 -30.25 -23.438 1 86.88 63 ALA B CA 1
ATOM 4017 C C . ALA B 1 63 ? -8.922 -28.812 -23.891 1 86.88 63 ALA B C 1
ATOM 4019 O O . ALA B 1 63 ? -10.078 -28.422 -24.031 1 86.88 63 ALA B O 1
ATOM 4020 N N . TRP B 1 64 ? -7.891 -28.078 -24.062 1 87.94 64 TRP B N 1
ATOM 4021 C CA . TRP B 1 64 ? -8.055 -26.656 -24.375 1 87.94 64 TRP B CA 1
ATOM 4022 C C . TRP B 1 64 ? -6.789 -26.094 -25 1 87.94 64 TRP B C 1
ATOM 4024 O O . TRP B 1 64 ? -5.676 -26.453 -24.609 1 87.94 64 TRP B O 1
ATOM 4034 N N . ASP B 1 65 ? -7.035 -25.219 -26 1 82.19 65 ASP B N 1
ATOM 4035 C CA . ASP B 1 65 ? -5.969 -24.469 -26.656 1 82.19 65 ASP B CA 1
ATOM 4036 C C . ASP B 1 65 ? -6.32 -23 -26.766 1 82.19 65 ASP B C 1
ATOM 4038 O O . ASP B 1 65 ? -7.258 -22.625 -27.469 1 82.19 65 ASP B O 1
ATOM 4042 N N . ALA B 1 66 ? -5.523 -22.156 -26.078 1 76.88 66 ALA B N 1
ATOM 4043 C CA . ALA B 1 66 ? -5.805 -20.734 -26.016 1 76.88 66 ALA B CA 1
ATOM 4044 C C . ALA B 1 66 ? -5.777 -20.094 -27.406 1 76.88 66 ALA B C 1
ATOM 4046 O O . ALA B 1 66 ? -6.43 -19.078 -27.641 1 76.88 66 ALA B O 1
ATOM 4047 N N . GLY B 1 67 ? -4.992 -20.594 -28.281 1 70.31 67 GLY B N 1
ATOM 4048 C CA . GLY B 1 67 ? -4.887 -20.047 -29.609 1 70.31 67 GLY B CA 1
ATOM 4049 C C . GLY B 1 67 ? -6.086 -20.359 -30.484 1 70.31 67 GLY B C 1
ATOM 4050 O O . GLY B 1 67 ? -6.359 -19.656 -31.469 1 70.31 67 GLY B O 1
ATOM 4051 N N . PHE B 1 68 ? -6.684 -21.375 -30.141 1 66.12 68 PHE B N 1
ATOM 4052 C CA . PHE B 1 68 ? -7.68 -21.859 -31.078 1 66.12 68 PHE B CA 1
ATOM 4053 C C . PHE B 1 68 ? -9.078 -21.828 -30.469 1 66.12 68 PHE B C 1
ATOM 4055 O O . PHE B 1 68 ? -10.078 -21.766 -31.188 1 66.12 68 PHE B O 1
ATOM 4062 N N . ASP B 1 69 ? -9.031 -21.969 -29.234 1 59.84 69 ASP B N 1
ATOM 4063 C CA . ASP B 1 69 ? -10.336 -22.156 -28.594 1 59.84 69 ASP B CA 1
ATOM 4064 C C . ASP B 1 69 ? -10.938 -20.797 -28.203 1 59.84 69 ASP B C 1
ATOM 4066 O O . ASP B 1 69 ? -10.25 -19.938 -27.656 1 59.84 69 ASP B O 1
ATOM 4070 N N . ALA B 1 70 ? -12.008 -20.641 -28.672 1 53.47 70 ALA B N 1
ATOM 4071 C CA . ALA B 1 70 ? -12.805 -19.453 -28.359 1 53.47 70 ALA B CA 1
ATOM 4072 C C . ALA B 1 70 ? -13.133 -19.406 -26.859 1 53.47 70 ALA B C 1
ATOM 4074 O O . ALA B 1 70 ? -13.492 -18.344 -26.344 1 53.47 70 ALA B O 1
ATOM 4075 N N . ASN B 1 71 ? -12.898 -20.547 -26.297 1 57.62 71 ASN B N 1
ATOM 4076 C CA . ASN B 1 71 ? -13.32 -20.641 -24.891 1 57.62 71 ASN B CA 1
ATOM 4077 C C . ASN B 1 71 ? -12.375 -19.891 -23.969 1 57.62 71 ASN B C 1
ATOM 4079 O O . ASN B 1 71 ? -11.195 -19.719 -24.281 1 57.62 71 ASN B O 1
ATOM 4083 N N . ASN B 1 72 ? -13.062 -19.359 -22.938 1 72.56 72 ASN B N 1
ATOM 4084 C CA . ASN B 1 72 ? -12.273 -18.656 -21.938 1 72.56 72 ASN B CA 1
ATOM 4085 C C . ASN B 1 72 ? -11.625 -19.609 -20.953 1 72.56 72 ASN B C 1
ATOM 4087 O O . ASN B 1 72 ? -11.859 -20.828 -21.016 1 72.56 72 ASN B O 1
ATOM 4091 N N . VAL B 1 73 ? -10.68 -19.266 -20.281 1 77.38 73 VAL B N 1
ATOM 4092 C CA . VAL B 1 73 ? -9.906 -20.031 -19.297 1 77.38 73 VAL B CA 1
ATOM 4093 C C . VAL B 1 73 ? -10.852 -20.797 -18.391 1 77.38 73 VAL B C 1
ATOM 4095 O O . VAL B 1 73 ? -10.594 -21.953 -18.047 1 77.38 73 VAL B O 1
ATOM 4098 N N . ALA B 1 74 ? -11.961 -20.266 -18.078 1 76.5 74 ALA B N 1
ATOM 4099 C CA . ALA B 1 74 ? -12.922 -20.906 -17.188 1 76.5 74 ALA B CA 1
ATOM 4100 C C . ALA B 1 74 ? -13.5 -22.156 -17.828 1 76.5 74 ALA B C 1
ATOM 4102 O O . ALA B 1 74 ? -13.664 -23.188 -17.156 1 76.5 74 ALA B O 1
ATOM 4103 N N . ASP B 1 75 ? -13.688 -22.078 -19.062 1 77.44 75 ASP B N 1
ATOM 4104 C CA . ASP B 1 75 ? -14.242 -23.219 -19.781 1 77.44 75 ASP B CA 1
ATOM 4105 C C . ASP B 1 75 ? -13.227 -24.359 -19.859 1 77.44 75 ASP B C 1
ATOM 4107 O O . ASP B 1 75 ? -13.586 -25.531 -19.703 1 77.44 75 ASP B O 1
ATOM 4111 N N . ALA B 1 76 ? -12.062 -23.953 -20.109 1 78.44 76 ALA B N 1
ATOM 4112 C CA . ALA B 1 76 ? -11.008 -24.969 -20.156 1 78.44 76 ALA B CA 1
ATOM 4113 C C . ALA B 1 76 ? -10.93 -25.734 -18.828 1 78.44 76 ALA B C 1
ATOM 4115 O O . ALA B 1 76 ? -10.836 -26.953 -18.812 1 78.44 76 ALA B O 1
ATOM 4116 N N . MET B 1 77 ? -11.031 -25.047 -17.734 1 86.31 77 MET B N 1
ATOM 4117 C CA . MET B 1 77 ? -10.945 -25.656 -16.422 1 86.31 77 MET B CA 1
ATOM 4118 C C . MET B 1 77 ? -12.172 -26.516 -16.141 1 86.31 77 MET B C 1
ATOM 4120 O O . MET B 1 77 ? -12.07 -27.578 -15.516 1 86.31 77 MET B O 1
ATOM 4124 N N . ARG B 1 78 ? -13.234 -26.109 -16.688 1 84.75 78 ARG B N 1
ATOM 4125 C CA . ARG B 1 78 ? -14.453 -26.891 -16.531 1 84.75 78 ARG B CA 1
ATOM 4126 C C . ARG B 1 78 ? -14.344 -28.219 -17.281 1 84.75 78 ARG B C 1
ATOM 4128 O O . ARG B 1 78 ? -14.773 -29.25 -16.781 1 84.75 78 ARG B O 1
ATOM 4135 N N . ILE B 1 79 ? -13.781 -28.156 -18.453 1 85.5 79 ILE B N 1
ATOM 4136 C CA . ILE B 1 79 ? -13.602 -29.375 -19.25 1 85.5 79 ILE B CA 1
ATOM 4137 C C . ILE B 1 79 ? -12.758 -30.375 -18.453 1 85.5 79 ILE B C 1
ATOM 4139 O O . ILE B 1 79 ? -13.117 -31.547 -18.375 1 85.5 79 ILE B O 1
ATOM 4143 N N . LEU B 1 80 ? -11.766 -29.875 -17.859 1 89.12 80 LEU B N 1
ATOM 4144 C CA . LEU B 1 80 ? -10.875 -30.75 -17.109 1 89.12 80 LEU B CA 1
ATOM 4145 C C . LEU B 1 80 ? -11.602 -31.375 -15.922 1 89.12 80 LEU B C 1
ATOM 4147 O O . LEU B 1 80 ? -11.344 -32.531 -15.57 1 89.12 80 LEU B O 1
ATOM 4151 N N . SER B 1 81 ? -12.531 -30.641 -15.359 1 90.12 81 SER B N 1
ATOM 4152 C CA . SER B 1 81 ? -13.281 -31.109 -14.195 1 90.12 81 SER B CA 1
ATOM 4153 C C . SER B 1 81 ? -14.281 -32.188 -14.594 1 90.12 81 SER B C 1
ATOM 4155 O O . SER B 1 81 ? -14.711 -32.969 -13.75 1 90.12 81 SER B O 1
ATOM 4157 N N . THR B 1 82 ? -14.586 -32.25 -15.859 1 90.56 82 THR B N 1
ATOM 4158 C CA . THR B 1 82 ? -15.656 -33.156 -16.266 1 90.56 82 THR B CA 1
ATOM 4159 C C . THR B 1 82 ? -15.078 -34.375 -16.969 1 90.56 82 THR B C 1
ATOM 4161 O O . THR B 1 82 ? -15.805 -35.312 -17.266 1 90.56 82 THR B O 1
ATOM 4164 N N . LEU B 1 83 ? -13.812 -34.406 -17.297 1 91.5 83 LEU B N 1
ATOM 4165 C CA . LEU B 1 83 ? -13.203 -35.562 -17.953 1 91.5 83 LEU B CA 1
ATOM 4166 C C . LEU B 1 83 ? -13.242 -36.781 -17.047 1 91.5 83 LEU B C 1
ATOM 4168 O O . LEU B 1 83 ? -13.055 -36.688 -15.836 1 91.5 83 LEU B O 1
ATOM 4172 N N . ASP B 1 84 ? -13.398 -37.875 -17.703 1 91.19 84 ASP B N 1
ATOM 4173 C CA . ASP B 1 84 ? -13.508 -39.125 -16.938 1 91.19 84 ASP B CA 1
ATOM 4174 C C . ASP B 1 84 ? -12.141 -39.625 -16.5 1 91.19 84 ASP B C 1
ATOM 4176 O O . ASP B 1 84 ? -11.234 -39.812 -17.312 1 91.19 84 ASP B O 1
ATOM 4180 N N . PRO B 1 85 ? -12.07 -39.875 -15.195 1 92.06 85 PRO B N 1
ATOM 4181 C CA . PRO B 1 85 ? -10.812 -40.469 -14.711 1 92.06 85 PRO B CA 1
ATOM 4182 C C . PRO B 1 85 ? -10.617 -41.906 -15.164 1 92.06 85 PRO B C 1
ATOM 4184 O O . PRO B 1 85 ? -11.586 -42.562 -15.539 1 92.06 85 PRO B O 1
ATOM 4187 N N . VAL B 1 86 ? -9.383 -42.312 -15.227 1 90.62 86 VAL B N 1
ATOM 4188 C CA . VAL B 1 86 ? -9.039 -43.656 -15.648 1 90.62 86 VAL B CA 1
ATOM 4189 C C . VAL B 1 86 ? -8.43 -44.438 -14.477 1 90.62 86 VAL B C 1
ATOM 4191 O O . VAL B 1 86 ? -7.359 -44.062 -13.977 1 90.62 86 VAL B O 1
ATOM 4194 N N . ARG B 1 87 ? -9.172 -45.438 -14.086 1 87.81 87 ARG B N 1
ATOM 4195 C CA . ARG B 1 87 ? -8.602 -46.281 -13.047 1 87.81 87 ARG B CA 1
ATOM 4196 C C . ARG B 1 87 ? -7.516 -47.188 -13.609 1 87.81 87 ARG B C 1
ATOM 4198 O O . ARG B 1 87 ? -7.723 -47.844 -14.625 1 87.81 87 ARG B O 1
ATOM 4205 N N . SER B 1 88 ? -6.367 -47 -13.203 1 76.5 88 SER B N 1
ATOM 4206 C CA . SER B 1 88 ? -5.25 -47.781 -13.688 1 76.5 88 SER B CA 1
ATOM 4207 C C . SER B 1 88 ? -4.57 -48.531 -12.539 1 76.5 88 SER B C 1
ATOM 4209 O O . SER B 1 88 ? -3.84 -47.938 -11.75 1 76.5 88 SER B O 1
ATOM 4211 N N . PRO B 1 89 ? -4.926 -49.875 -12.359 1 66.62 89 PRO B N 1
ATOM 4212 C CA . PRO B 1 89 ? -4.309 -50.594 -11.25 1 66.62 89 PRO B CA 1
ATOM 4213 C C . PRO B 1 89 ? -2.803 -50.781 -11.43 1 66.62 89 PRO B C 1
ATOM 4215 O O . PRO B 1 89 ? -2.076 -50.969 -10.453 1 66.62 89 PRO B O 1
ATOM 4218 N N . ALA B 1 90 ? -2.287 -50.906 -12.664 1 69.06 90 ALA B N 1
ATOM 4219 C CA . ALA B 1 90 ? -0.87 -51.188 -12.875 1 69.06 90 ALA B CA 1
ATOM 4220 C C . ALA B 1 90 ? -0.162 -50 -13.531 1 69.06 90 ALA B C 1
ATOM 4222 O O . ALA B 1 90 ? -0.801 -49.156 -14.18 1 69.06 90 ALA B O 1
ATOM 4223 N N . ARG B 1 91 ? 1.112 -49.812 -13.156 1 72.94 91 ARG B N 1
ATOM 4224 C CA . ARG B 1 91 ? 1.931 -48.719 -13.633 1 72.94 91 ARG B CA 1
ATOM 4225 C C . ARG B 1 91 ? 2.461 -49 -15.039 1 72.94 91 ARG B C 1
ATOM 4227 O O . ARG B 1 91 ? 3.449 -48.406 -15.461 1 72.94 91 ARG B O 1
ATOM 4234 N N . ASP B 1 92 ? 1.706 -49.875 -15.797 1 78.56 92 ASP B N 1
ATOM 4235 C CA . ASP B 1 92 ? 2.162 -50.281 -17.125 1 78.56 92 ASP B CA 1
ATOM 4236 C C . ASP B 1 92 ? 1.983 -49.188 -18.141 1 78.56 92 ASP B C 1
ATOM 4238 O O . ASP B 1 92 ? 2.656 -49.156 -19.172 1 78.56 92 ASP B O 1
ATOM 4242 N N . THR B 1 93 ? 1.212 -48.25 -17.781 1 87 93 THR B N 1
ATOM 4243 C CA . THR B 1 93 ? 0.898 -47.219 -18.75 1 87 93 THR B CA 1
ATOM 4244 C C . THR B 1 93 ? 1.854 -46.031 -18.594 1 87 93 THR B C 1
ATOM 4246 O O . THR B 1 93 ? 1.781 -45.062 -19.359 1 87 93 THR B O 1
ATOM 4249 N N . ASP B 1 94 ? 2.812 -46.125 -17.641 1 88.75 94 ASP B N 1
ATOM 4250 C CA . ASP B 1 94 ? 3.734 -45.031 -17.375 1 88.75 94 ASP B CA 1
ATOM 4251 C C . ASP B 1 94 ? 4.586 -44.719 -18.609 1 88.75 94 ASP B C 1
ATOM 4253 O O . ASP B 1 94 ? 4.855 -43.562 -18.906 1 88.75 94 ASP B O 1
ATOM 4257 N N . HIS B 1 95 ? 4.969 -45.75 -19.266 1 87.69 95 HIS B N 1
ATOM 4258 C CA . HIS B 1 95 ? 5.809 -45.562 -20.438 1 87.69 95 HIS B CA 1
ATOM 4259 C C . HIS B 1 95 ? 5.062 -44.812 -21.531 1 87.69 95 HIS B C 1
ATOM 4261 O O . HIS B 1 95 ? 5.641 -43.938 -22.203 1 87.69 95 HIS B O 1
ATOM 4267 N N . CYS B 1 96 ? 3.793 -45.094 -21.703 1 88.56 96 CYS B N 1
ATOM 4268 C CA . CYS B 1 96 ? 2.99 -44.438 -22.719 1 88.56 96 CYS B CA 1
ATOM 4269 C C . CYS B 1 96 ? 2.836 -42.969 -22.406 1 88.56 96 CYS B C 1
ATOM 4271 O O . CYS B 1 96 ? 2.961 -42.125 -23.297 1 88.56 96 CYS B O 1
ATOM 4273 N N . VAL B 1 97 ? 2.613 -42.688 -21.141 1 91.62 97 VAL B N 1
ATOM 4274 C CA . VAL B 1 97 ? 2.406 -41.281 -20.734 1 91.62 97 VAL B CA 1
ATOM 4275 C C . VAL B 1 97 ? 3.705 -40.5 -20.891 1 91.62 97 VAL B C 1
ATOM 4277 O O . VAL B 1 97 ? 3.707 -39.406 -21.453 1 91.62 97 VAL B O 1
ATOM 4280 N N . VAL B 1 98 ? 4.832 -41.031 -20.469 1 89.81 98 VAL B N 1
ATOM 4281 C CA . VAL B 1 98 ? 6.121 -40.344 -20.562 1 89.81 98 VAL B CA 1
ATOM 4282 C C . VAL B 1 98 ? 6.473 -40.125 -22.031 1 89.81 98 VAL B C 1
ATOM 4284 O O . VAL B 1 98 ? 6.93 -39.031 -22.391 1 89.81 98 VAL B O 1
ATOM 4287 N N . ASP B 1 99 ? 6.184 -41.094 -22.891 1 87.94 99 ASP B N 1
ATOM 4288 C CA . ASP B 1 99 ? 6.441 -40.938 -24.312 1 87.94 99 ASP B CA 1
ATOM 4289 C C . ASP B 1 99 ? 5.59 -39.844 -24.922 1 87.94 99 ASP B C 1
ATOM 4291 O O . ASP B 1 99 ? 6.066 -39.062 -25.766 1 87.94 99 ASP B O 1
ATOM 4295 N N . ALA B 1 100 ? 4.391 -39.875 -24.531 1 90.5 100 ALA B N 1
ATOM 4296 C CA . ALA B 1 100 ? 3.48 -38.844 -25.031 1 90.5 100 ALA B CA 1
ATOM 4297 C C . ALA B 1 100 ? 3.934 -37.469 -24.625 1 90.5 100 ALA B C 1
ATOM 4299 O O . ALA B 1 100 ? 3.857 -36.5 -25.406 1 90.5 100 ALA B O 1
ATOM 4300 N N . LEU B 1 101 ? 4.359 -37.281 -23.328 1 91.75 101 LEU B N 1
ATOM 4301 C CA . LEU B 1 101 ? 4.859 -36 -22.828 1 91.75 101 LEU B CA 1
ATOM 4302 C C . LEU B 1 101 ? 6.102 -35.562 -23.594 1 91.75 101 LEU B C 1
ATOM 4304 O O . LEU B 1 101 ? 6.242 -34.375 -23.953 1 91.75 101 LEU B O 1
ATOM 4308 N N . GLN B 1 102 ? 6.898 -36.438 -23.906 1 85.88 102 GLN B N 1
ATOM 4309 C CA . GLN B 1 102 ? 8.109 -36.125 -24.672 1 85.88 102 GLN B CA 1
ATOM 4310 C C . GLN B 1 102 ? 7.762 -35.688 -26.078 1 85.88 102 GLN B C 1
ATOM 4312 O O . GLN B 1 102 ? 8.367 -34.75 -26.594 1 85.88 102 GLN B O 1
ATOM 4317 N N . ARG B 1 103 ? 6.871 -36.344 -26.641 1 85.94 103 ARG B N 1
ATOM 4318 C CA . ARG B 1 103 ? 6.441 -35.969 -27.984 1 85.94 103 ARG B CA 1
ATOM 4319 C C . ARG B 1 103 ? 5.84 -34.562 -27.984 1 85.94 103 ARG B C 1
ATOM 4321 O O . ARG B 1 103 ? 6.07 -33.812 -28.922 1 85.94 103 ARG B O 1
ATOM 4328 N N . LEU B 1 104 ? 5.062 -34.344 -26.984 1 88.56 104 LEU B N 1
ATOM 4329 C CA . LEU B 1 104 ? 4.457 -33 -26.859 1 88.56 104 LEU B CA 1
ATOM 4330 C C . LEU B 1 104 ? 5.523 -31.922 -26.797 1 88.56 104 LEU B C 1
ATOM 4332 O O . LEU B 1 104 ? 5.367 -30.859 -27.375 1 88.56 104 LEU B O 1
ATOM 4336 N N . LEU B 1 105 ? 6.551 -32.156 -26.094 1 83.44 105 LEU B N 1
ATOM 4337 C CA . LEU B 1 105 ? 7.641 -31.203 -25.938 1 83.44 105 LEU B CA 1
ATOM 4338 C C . LEU B 1 105 ? 8.43 -31.062 -27.234 1 83.44 105 LEU B C 1
ATOM 4340 O O . LEU B 1 105 ? 8.852 -29.953 -27.578 1 83.44 105 LEU B O 1
ATOM 4344 N N . TYR B 1 106 ? 8.508 -32.125 -27.969 1 75.75 106 TYR B N 1
ATOM 4345 C CA . TYR B 1 106 ? 9.297 -32.125 -29.203 1 75.75 106 TYR B CA 1
ATOM 4346 C C . TYR B 1 106 ? 8.531 -31.484 -30.344 1 75.75 106 TYR B C 1
ATOM 4348 O O . TYR B 1 106 ? 9.125 -30.781 -31.172 1 75.75 106 TYR B O 1
ATOM 4356 N N . THR B 1 107 ? 7.324 -31.75 -30.422 1 72.56 107 THR B N 1
ATOM 4357 C CA . THR B 1 107 ? 6.52 -31.219 -31.516 1 72.56 107 THR B CA 1
ATOM 4358 C C . THR B 1 107 ? 6.512 -29.703 -31.484 1 72.56 107 THR B C 1
ATOM 4360 O O . THR B 1 107 ? 6.539 -29.047 -32.531 1 72.56 107 THR B O 1
ATOM 4363 N N . ALA B 1 108 ? 6.453 -29.109 -30.344 1 61.47 108 ALA B N 1
ATOM 4364 C CA . ALA B 1 108 ? 6.438 -27.656 -30.234 1 61.47 108 ALA B CA 1
ATOM 4365 C C . ALA B 1 108 ? 7.793 -27.062 -30.609 1 61.47 108 ALA B C 1
ATOM 4367 O O . ALA B 1 108 ? 7.863 -25.969 -31.172 1 61.47 108 ALA B O 1
ATOM 4368 N N . ALA B 1 109 ? 8.844 -27.688 -30.266 1 56.38 109 ALA B N 1
ATOM 4369 C CA . ALA B 1 109 ? 10.195 -27.219 -30.547 1 56.38 109 ALA B CA 1
ATOM 4370 C C . ALA B 1 109 ? 10.43 -27.125 -32.062 1 56.38 109 ALA B C 1
ATOM 4372 O O . ALA B 1 109 ? 11.234 -26.312 -32.5 1 56.38 109 ALA B O 1
ATOM 4373 N N . ASN B 1 110 ? 9.711 -27.906 -32.75 1 53.47 110 ASN B N 1
ATOM 4374 C CA . ASN B 1 110 ? 9.938 -27.906 -34.219 1 53.47 110 ASN B CA 1
ATOM 4375 C C . ASN B 1 110 ? 9.148 -26.797 -34.906 1 53.47 110 ASN B C 1
ATOM 4377 O O . ASN B 1 110 ? 9.227 -26.641 -36.125 1 53.47 110 ASN B O 1
ATOM 4381 N N . GLY B 1 111 ? 8.25 -26.109 -34.125 1 52.75 111 GLY B N 1
ATOM 4382 C CA . GLY B 1 111 ? 7.445 -25.062 -34.719 1 52.75 111 GLY B CA 1
ATOM 4383 C C . GLY B 1 111 ? 8.156 -23.719 -34.75 1 52.75 111 GLY B C 1
ATOM 4384 O O . GLY B 1 111 ? 7.508 -22.672 -34.875 1 52.75 111 GLY B O 1
ATOM 4385 N N . GLY B 1 112 ? 9.422 -23.641 -35.125 1 53.91 112 GLY B N 1
ATOM 4386 C CA . GLY B 1 112 ? 10.312 -22.547 -35.5 1 53.91 112 GLY B CA 1
ATOM 4387 C C . GLY B 1 112 ? 11.312 -22.203 -34.406 1 53.91 112 GLY B C 1
ATOM 4388 O O . GLY B 1 112 ? 11.125 -22.547 -33.25 1 53.91 112 GLY B O 1
ATOM 4389 N N . ALA B 1 113 ? 12.719 -21.875 -34.812 1 53.03 113 ALA B N 1
ATOM 4390 C CA . ALA B 1 113 ? 13.984 -21.688 -34.125 1 53.03 113 ALA B CA 1
ATOM 4391 C C . ALA B 1 113 ? 13.797 -20.891 -32.844 1 53.03 113 ALA B C 1
ATOM 4393 O O . ALA B 1 113 ? 14.531 -21.078 -31.859 1 53.03 113 ALA B O 1
ATOM 4394 N N . ASP B 1 114 ? 12.859 -19.984 -32.719 1 55.56 114 ASP B N 1
ATOM 4395 C CA . ASP B 1 114 ? 12.891 -19.016 -31.641 1 55.56 114 ASP B CA 1
ATOM 4396 C C . ASP B 1 114 ? 11.758 -19.25 -30.641 1 55.56 114 ASP B C 1
ATOM 4398 O O . ASP B 1 114 ? 11.406 -18.359 -29.859 1 55.56 114 ASP B O 1
ATOM 4402 N N . SER B 1 115 ? 11.242 -20.625 -30.578 1 67.56 115 SER B N 1
ATOM 4403 C CA . SER B 1 115 ? 10.055 -20.766 -29.734 1 67.56 115 SER B CA 1
ATOM 4404 C C . SER B 1 115 ? 10.344 -21.609 -28.5 1 67.56 115 SER B C 1
ATOM 4406 O O . SER B 1 115 ? 10.938 -22.688 -28.594 1 67.56 115 SER B O 1
ATOM 4408 N N . SER B 1 116 ? 10.422 -21.016 -27.266 1 78.19 116 SER B N 1
ATOM 4409 C CA . SER B 1 116 ? 10.562 -21.734 -26 1 78.19 116 SER B CA 1
ATOM 4410 C C . SER B 1 116 ? 9.227 -22.297 -25.531 1 78.19 116 SER B C 1
ATOM 4412 O O . SER B 1 116 ? 8.188 -21.672 -25.719 1 78.19 116 SER B O 1
ATOM 4414 N N . ARG B 1 117 ? 9.336 -23.641 -25.141 1 86.19 117 ARG B N 1
ATOM 4415 C CA . ARG B 1 117 ? 8.117 -24.266 -24.641 1 86.19 117 ARG B CA 1
ATOM 4416 C C . ARG B 1 117 ? 8.305 -24.781 -23.219 1 86.19 117 ARG B C 1
ATOM 4418 O O . ARG B 1 117 ? 9.336 -25.375 -22.906 1 86.19 117 ARG B O 1
ATOM 4425 N N . GLY B 1 118 ? 7.352 -24.453 -22.375 1 89.75 118 GLY B N 1
ATOM 4426 C CA . GLY B 1 118 ? 7.285 -25.016 -21.031 1 89.75 118 GLY B CA 1
ATOM 4427 C C . GLY B 1 118 ? 6.223 -26.078 -20.891 1 89.75 118 GLY B C 1
ATOM 4428 O O . GLY B 1 118 ? 5.133 -25.969 -21.453 1 89.75 118 GLY B O 1
ATOM 4429 N N . LEU B 1 119 ? 6.645 -27.203 -20.234 1 93.44 119 LEU B N 1
ATOM 4430 C CA . LEU B 1 119 ? 5.711 -28.281 -19.969 1 93.44 119 LEU B CA 1
ATOM 4431 C C . LEU B 1 119 ? 5.551 -28.5 -18.469 1 93.44 119 LEU B C 1
ATOM 4433 O O . LEU B 1 119 ? 6.543 -28.656 -17.75 1 93.44 119 LEU B O 1
ATOM 4437 N N . PHE B 1 120 ? 4.305 -28.438 -18.016 1 95.38 120 PHE B N 1
ATOM 4438 C CA . PHE B 1 120 ? 3.971 -28.766 -16.641 1 95.38 120 PHE B CA 1
ATOM 4439 C C . PHE B 1 120 ? 3.072 -29.984 -16.562 1 95.38 120 PHE B C 1
ATOM 4441 O O . PHE B 1 120 ? 2.01 -30.016 -17.188 1 95.38 120 PHE B O 1
ATOM 4448 N N . PHE B 1 121 ? 3.529 -31.031 -15.828 1 96.12 121 PHE B N 1
ATOM 4449 C CA . PHE B 1 121 ? 2.789 -32.281 -15.688 1 96.12 121 PHE B CA 1
ATOM 4450 C C . PHE B 1 121 ? 2.508 -32.562 -14.219 1 96.12 121 PHE B C 1
ATOM 4452 O O . PHE B 1 121 ? 3.416 -32.531 -13.391 1 96.12 121 PHE B O 1
ATOM 4459 N N . LEU B 1 122 ? 1.206 -32.781 -13.859 1 97.44 122 LEU B N 1
ATOM 4460 C CA . LEU B 1 122 ? 0.829 -33.156 -12.508 1 97.44 122 LEU B CA 1
ATOM 4461 C C . LEU B 1 122 ? 0.24 -34.562 -12.492 1 97.44 122 LEU B C 1
ATOM 4463 O O . LEU B 1 122 ? -0.646 -34.875 -13.289 1 97.44 122 LEU B O 1
ATOM 4467 N N . THR B 1 123 ? 0.725 -35.406 -11.5 1 95.69 123 THR B N 1
ATOM 4468 C CA . THR B 1 123 ? 0.192 -36.75 -11.398 1 95.69 123 THR B CA 1
ATOM 4469 C C . THR B 1 123 ? 0.037 -37.188 -9.938 1 95.69 123 THR B C 1
ATOM 4471 O O . THR B 1 123 ? 0.855 -36.812 -9.094 1 95.69 123 THR B O 1
ATOM 4474 N N . THR B 1 124 ? -1.043 -37.812 -9.695 1 93.81 124 THR B N 1
ATOM 4475 C CA . THR B 1 124 ? -1.249 -38.5 -8.414 1 93.81 124 THR B CA 1
ATOM 4476 C C . THR B 1 124 ? -0.969 -39.969 -8.523 1 93.81 124 THR B C 1
ATOM 4478 O O . THR B 1 124 ? -1.104 -40.719 -7.543 1 93.81 124 THR B O 1
ATOM 4481 N N . PHE B 1 125 ? -0.555 -40.406 -9.688 1 93.06 125 PHE B N 1
ATOM 4482 C CA . PHE B 1 125 ? -0.503 -41.812 -10.016 1 93.06 125 PHE B CA 1
ATOM 4483 C C . PHE B 1 125 ? 0.932 -42.344 -9.984 1 93.06 125 PHE B C 1
ATOM 4485 O O . PHE B 1 125 ? 1.229 -43.312 -9.305 1 93.06 125 PHE B O 1
ATOM 4492 N N . THR B 1 126 ? 1.771 -41.688 -10.703 1 90.81 126 THR B N 1
ATOM 4493 C CA . THR B 1 126 ? 3.148 -42.156 -10.828 1 90.81 126 THR B CA 1
ATOM 4494 C C . THR B 1 126 ? 4.027 -41.531 -9.75 1 90.81 126 THR B C 1
ATOM 4496 O O . THR B 1 126 ? 3.992 -40.312 -9.523 1 90.81 126 THR B O 1
ATOM 4499 N N . THR B 1 127 ? 4.789 -42.344 -9.156 1 89.5 127 THR B N 1
ATOM 4500 C CA . THR B 1 127 ? 5.734 -41.844 -8.164 1 89.5 127 THR B CA 1
ATOM 4501 C C . THR B 1 127 ? 6.91 -41.156 -8.844 1 89.5 127 THR B C 1
ATOM 4503 O O . THR B 1 127 ? 7.207 -41.406 -10.016 1 89.5 127 THR B O 1
ATOM 4506 N N . ILE B 1 128 ? 7.555 -40.312 -8.078 1 90.69 128 ILE B N 1
ATOM 4507 C CA . ILE B 1 128 ? 8.68 -39.562 -8.609 1 90.69 128 ILE B CA 1
ATOM 4508 C C . ILE B 1 128 ? 9.797 -40.531 -9.023 1 90.69 128 ILE B C 1
ATOM 4510 O O . ILE B 1 128 ? 10.477 -40.281 -10.023 1 90.69 128 ILE B O 1
ATOM 4514 N N . HIS B 1 129 ? 9.977 -41.594 -8.281 1 87.94 129 HIS B N 1
ATOM 4515 C CA . HIS B 1 129 ? 11.023 -42.562 -8.57 1 87.94 129 HIS B CA 1
ATOM 4516 C C . HIS B 1 129 ? 10.766 -43.25 -9.898 1 87.94 129 HIS B C 1
ATOM 4518 O O . HIS B 1 129 ? 11.656 -43.344 -10.742 1 87.94 129 HIS B O 1
ATOM 4524 N N . ASP B 1 130 ? 9.633 -43.781 -10.07 1 88.31 130 ASP B N 1
ATOM 4525 C CA . ASP B 1 130 ? 9.281 -44.5 -11.289 1 88.31 130 ASP B CA 1
ATOM 4526 C C . ASP B 1 130 ? 9.344 -43.562 -12.508 1 88.31 130 ASP B C 1
ATOM 4528 O O . ASP B 1 130 ? 9.82 -43.969 -13.57 1 88.31 130 ASP B O 1
ATOM 4532 N N . PHE B 1 131 ? 8.883 -42.406 -12.25 1 89.25 131 PHE B N 1
ATOM 4533 C CA . PHE B 1 131 ? 8.883 -41.438 -13.344 1 89.25 131 PHE B CA 1
ATOM 4534 C C . PHE B 1 131 ? 10.312 -41.062 -13.734 1 89.25 131 PHE B C 1
ATOM 4536 O O . PHE B 1 131 ? 10.648 -41.031 -14.922 1 89.25 131 PHE B O 1
ATOM 4543 N N . SER B 1 132 ? 11.141 -40.781 -12.758 1 88.19 132 SER B N 1
ATOM 4544 C CA . SER B 1 132 ? 12.539 -40.438 -13.016 1 88.19 132 SER B CA 1
ATOM 4545 C C . SER B 1 132 ? 13.25 -41.531 -13.789 1 88.19 132 SER B C 1
ATOM 4547 O O . SER B 1 132 ? 14.008 -41.281 -14.719 1 88.19 132 SER B O 1
ATOM 4549 N N . ARG B 1 133 ? 13.008 -42.75 -13.43 1 87.12 133 ARG B N 1
ATOM 4550 C CA . ARG B 1 133 ? 13.617 -43.906 -14.102 1 87.12 133 ARG B CA 1
ATOM 4551 C C . ARG B 1 133 ? 13.172 -44 -15.555 1 87.12 133 ARG B C 1
ATOM 4553 O O . ARG B 1 133 ? 13.977 -44.281 -16.438 1 87.12 133 ARG B O 1
ATOM 4560 N N . ARG B 1 134 ? 11.984 -43.688 -15.703 1 87.12 134 ARG B N 1
ATOM 4561 C CA . ARG B 1 134 ? 11.43 -43.781 -17.047 1 87.12 134 ARG B CA 1
ATOM 4562 C C . ARG B 1 134 ? 11.984 -42.688 -17.938 1 87.12 134 ARG B C 1
ATOM 4564 O O . ARG B 1 134 ? 12.289 -42.906 -19.109 1 87.12 134 ARG B O 1
ATOM 4571 N N . VAL B 1 135 ? 12.094 -41.5 -17.438 1 84.69 135 VAL B N 1
ATOM 4572 C CA . VAL B 1 135 ? 12.625 -40.375 -18.203 1 84.69 135 VAL B CA 1
ATOM 4573 C C . VAL B 1 135 ? 14.086 -40.625 -18.562 1 84.69 135 VAL B C 1
ATOM 4575 O O . VAL B 1 135 ? 14.516 -40.344 -19.688 1 84.69 135 VAL B O 1
ATOM 4578 N N . HIS B 1 136 ? 14.797 -41.188 -17.672 1 78.81 136 HIS B N 1
ATOM 4579 C CA . HIS B 1 136 ? 16.203 -41.5 -17.922 1 78.81 136 HIS B CA 1
ATOM 4580 C C . HIS B 1 136 ? 16.344 -42.562 -19 1 78.81 136 HIS B C 1
ATOM 4582 O O . HIS B 1 136 ? 17.297 -42.531 -19.781 1 78.81 136 HIS B O 1
ATOM 4588 N N . SER B 1 137 ? 15.539 -43.469 -18.922 1 76 137 SER B N 1
ATOM 4589 C CA . SER B 1 137 ? 15.617 -44.562 -19.859 1 76 137 SER B CA 1
ATOM 4590 C C . SER B 1 137 ? 15.281 -44.125 -21.281 1 76 137 SER B C 1
ATOM 4592 O O . SER B 1 137 ? 15.719 -44.75 -22.25 1 76 137 SER B O 1
ATOM 4594 N N . THR B 1 138 ? 14.414 -43.25 -21.406 1 65 138 THR B N 1
ATOM 4595 C CA . THR B 1 138 ? 13.977 -42.781 -22.719 1 65 138 THR B CA 1
ATOM 4596 C C . THR B 1 138 ? 15.031 -41.906 -23.375 1 65 138 THR B C 1
ATOM 4598 O O . THR B 1 138 ? 14.875 -41.469 -24.516 1 65 138 THR B O 1
ATOM 4601 N N . LYS B 1 139 ? 16.438 -42 -23.125 1 54.62 139 LYS B N 1
ATOM 4602 C CA . LYS B 1 139 ? 17.594 -41.344 -23.703 1 54.62 139 LYS B CA 1
ATOM 4603 C C . LYS B 1 139 ? 17.328 -39.844 -23.938 1 54.62 139 LYS B C 1
ATOM 4605 O O . LYS B 1 139 ? 18.047 -39.188 -24.688 1 54.62 139 LYS B O 1
ATOM 4610 N N . ILE B 1 140 ? 16.375 -39.375 -23.625 1 51.31 140 ILE B N 1
ATOM 4611 C CA . ILE B 1 140 ? 15.891 -38.031 -23.969 1 51.31 140 ILE B CA 1
ATOM 4612 C C . ILE B 1 140 ? 16.766 -36.969 -23.281 1 51.31 140 ILE B C 1
ATOM 4614 O O . ILE B 1 140 ? 16.609 -35.781 -23.531 1 51.31 140 ILE B O 1
ATOM 4618 N N . LEU B 1 141 ? 17.578 -37.5 -22.375 1 51.44 141 LEU B N 1
ATOM 4619 C CA . LEU B 1 141 ? 18.281 -36.5 -21.547 1 51.44 141 LEU B CA 1
ATOM 4620 C C . LEU B 1 141 ? 19.141 -35.594 -22.391 1 51.44 141 LEU B C 1
ATOM 4622 O O . LEU B 1 141 ? 19.594 -34.531 -21.922 1 51.44 141 LEU B O 1
ATOM 4626 N N . ALA B 1 142 ? 19.781 -36.156 -23.484 1 44.69 142 ALA B N 1
ATOM 4627 C CA . ALA B 1 142 ? 20.734 -35.344 -24.234 1 44.69 142 ALA B CA 1
ATOM 4628 C C . ALA B 1 142 ? 20.047 -34.188 -24.969 1 44.69 142 ALA B C 1
ATOM 4630 O O . ALA B 1 142 ? 20.703 -33.438 -25.688 1 44.69 142 ALA B O 1
ATOM 4631 N N . ILE B 1 143 ? 18.859 -34.406 -25.484 1 46.81 143 ILE B N 1
ATOM 4632 C CA . ILE B 1 143 ? 18.344 -33.562 -26.547 1 46.81 143 ILE B CA 1
ATOM 4633 C C . ILE B 1 143 ? 18.641 -32.094 -26.25 1 46.81 143 ILE B C 1
ATOM 4635 O O . ILE B 1 143 ? 18.609 -31.672 -25.078 1 46.81 143 ILE B O 1
ATOM 4639 N N . PRO B 1 144 ? 18.859 -31.359 -27.406 1 46.88 144 PRO B N 1
ATOM 4640 C CA . PRO B 1 144 ? 19.109 -29.953 -27.734 1 46.88 144 PRO B CA 1
ATOM 4641 C C . PRO B 1 144 ? 18.109 -29 -27.078 1 46.88 144 PRO B C 1
ATOM 4643 O O . PRO B 1 144 ? 18.031 -27.828 -27.453 1 46.88 144 PRO B O 1
ATOM 4646 N N . PHE B 1 145 ? 17.312 -29.422 -26.266 1 50.88 145 PHE B N 1
ATOM 4647 C CA . PHE B 1 145 ? 16.141 -28.688 -25.781 1 50.88 145 PHE B CA 1
ATOM 4648 C C . PHE B 1 145 ? 16.562 -27.469 -24.984 1 50.88 145 PHE B C 1
ATOM 4650 O O . PHE B 1 145 ? 16.172 -27.312 -23.828 1 50.88 145 PHE B O 1
ATOM 4657 N N . MET B 1 146 ? 17.609 -26.953 -25.328 1 55.56 146 MET B N 1
ATOM 4658 C CA . MET B 1 146 ? 18.188 -25.906 -24.516 1 55.56 146 MET B CA 1
ATOM 4659 C C . MET B 1 146 ? 17.156 -24.828 -24.172 1 55.56 146 MET B C 1
ATOM 4661 O O . MET B 1 146 ? 17.234 -24.188 -23.125 1 55.56 146 MET B O 1
ATOM 4665 N N . GLU B 1 147 ? 16.109 -24.828 -25.094 1 64.81 147 GLU B N 1
ATOM 4666 C CA . GLU B 1 147 ? 15.258 -23.688 -24.828 1 64.81 147 GLU B CA 1
ATOM 4667 C C . GLU B 1 147 ? 13.922 -24.109 -24.219 1 64.81 147 GLU B C 1
ATOM 4669 O O . GLU B 1 147 ? 13.117 -23.266 -23.828 1 64.81 147 GLU B O 1
ATOM 4674 N N . ASN B 1 148 ? 13.758 -25.531 -23.953 1 78.88 148 ASN B N 1
ATOM 4675 C CA . ASN B 1 148 ? 12.5 -26 -23.406 1 78.88 148 ASN B CA 1
ATOM 4676 C C . ASN B 1 148 ? 12.648 -26.406 -21.938 1 78.88 148 ASN B C 1
ATOM 4678 O O . ASN B 1 148 ? 13.727 -26.812 -21.516 1 78.88 148 ASN B O 1
ATOM 4682 N N . PHE B 1 149 ? 11.547 -26.25 -21.141 1 85.19 149 PHE B N 1
ATOM 4683 C CA . PHE B 1 149 ? 11.547 -26.578 -19.719 1 85.19 149 PHE B CA 1
ATOM 4684 C C . PHE B 1 149 ? 10.406 -27.531 -19.375 1 85.19 149 PHE B C 1
ATOM 4686 O O . PHE B 1 149 ? 9.297 -27.375 -19.906 1 85.19 149 PHE B O 1
ATOM 4693 N N . TRP B 1 150 ? 10.758 -28.609 -18.641 1 89.88 150 TRP B N 1
ATOM 4694 C CA . TRP B 1 150 ? 9.773 -29.578 -18.188 1 89.88 150 TRP B CA 1
ATOM 4695 C C . TRP B 1 150 ? 9.781 -29.703 -16.672 1 89.88 150 TRP B C 1
ATOM 4697 O O . TRP B 1 150 ? 10.812 -30 -16.062 1 89.88 150 TRP B O 1
ATOM 4707 N N . VAL B 1 151 ? 8.578 -29.406 -16.031 1 92.19 151 VAL B N 1
ATOM 4708 C CA . VAL B 1 151 ? 8.414 -29.594 -14.602 1 92.19 151 VAL B CA 1
ATOM 4709 C C . VAL B 1 151 ? 7.293 -30.609 -14.344 1 92.19 151 VAL B C 1
ATOM 4711 O O . VAL B 1 151 ? 6.184 -30.453 -14.852 1 92.19 151 VAL B O 1
ATOM 4714 N N . SER B 1 152 ? 7.637 -31.672 -13.609 1 94.31 152 SER B N 1
ATOM 4715 C CA . SER B 1 152 ? 6.637 -32.656 -13.227 1 94.31 152 SER B CA 1
ATOM 4716 C C . SER B 1 152 ? 6.41 -32.656 -11.719 1 94.31 152 SER B C 1
ATOM 4718 O O . SER B 1 152 ? 7.367 -32.688 -10.938 1 94.31 152 SER B O 1
ATOM 4720 N N . LEU B 1 153 ? 5.164 -32.594 -11.352 1 95.31 153 LEU B N 1
ATOM 4721 C CA . LEU B 1 153 ? 4.777 -32.625 -9.945 1 95.31 153 LEU B CA 1
ATOM 4722 C C . LEU B 1 153 ? 4.133 -33.938 -9.586 1 95.31 153 LEU B C 1
ATOM 4724 O O . LEU B 1 153 ? 3.164 -34.375 -10.219 1 95.31 153 LEU B O 1
ATOM 4728 N N . HIS B 1 154 ? 4.688 -34.594 -8.586 1 94.75 154 HIS B N 1
ATOM 4729 C CA . HIS B 1 154 ? 4.242 -35.938 -8.148 1 94.75 154 HIS B CA 1
ATOM 4730 C C . HIS B 1 154 ? 3.723 -35.875 -6.715 1 94.75 154 HIS B C 1
ATOM 4732 O O . HIS B 1 154 ? 4.473 -35.562 -5.789 1 94.75 154 HIS B O 1
ATOM 4738 N N . LEU B 1 155 ? 2.494 -36.25 -6.59 1 95.12 155 LEU B N 1
ATOM 4739 C CA . LEU B 1 155 ? 1.923 -36.281 -5.246 1 95.12 155 LEU B CA 1
ATOM 4740 C C . LEU B 1 155 ? 2.297 -37.594 -4.547 1 95.12 155 LEU B C 1
ATOM 4742 O O . LEU B 1 155 ? 2.246 -38.656 -5.148 1 95.12 155 LEU B O 1
ATOM 4746 N N . ASP B 1 156 ? 2.764 -37.375 -3.314 1 90.56 156 ASP B N 1
ATOM 4747 C CA . ASP B 1 156 ? 3.189 -38.5 -2.492 1 90.56 156 ASP B CA 1
ATOM 4748 C C . ASP B 1 156 ? 2.633 -38.406 -1.075 1 90.56 156 ASP B C 1
ATOM 4750 O O . ASP B 1 156 ? 2.99 -37.469 -0.331 1 90.56 156 ASP B O 1
ATOM 4754 N N . ALA B 1 157 ? 1.828 -39.344 -0.729 1 87.12 157 ALA B N 1
ATOM 4755 C CA . ALA B 1 157 ? 1.183 -39.344 0.58 1 87.12 157 ALA B CA 1
ATOM 4756 C C . ALA B 1 157 ? 2.213 -39.469 1.701 1 87.12 157 ALA B C 1
ATOM 4758 O O . ALA B 1 157 ? 1.954 -39.031 2.83 1 87.12 157 ALA B O 1
ATOM 4759 N N . THR B 1 158 ? 3.33 -39.938 1.418 1 85.31 158 THR B N 1
ATOM 4760 C CA . THR B 1 158 ? 4.352 -40.125 2.439 1 85.31 158 THR B CA 1
ATOM 4761 C C . THR B 1 158 ? 5.289 -38.938 2.514 1 85.31 158 THR B C 1
ATOM 4763 O O . THR B 1 158 ? 6.156 -38.875 3.387 1 85.31 158 THR B O 1
ATOM 4766 N N . ALA B 1 159 ? 5.07 -38.062 1.586 1 86.5 159 ALA B N 1
ATOM 4767 C CA . ALA B 1 159 ? 5.949 -36.906 1.574 1 86.5 159 ALA B CA 1
ATOM 4768 C C . ALA B 1 159 ? 5.582 -35.906 2.693 1 86.5 159 ALA B C 1
ATOM 4770 O O . ALA B 1 159 ? 4.43 -35.5 2.811 1 86.5 159 ALA B O 1
ATOM 4771 N N . MET B 1 160 ? 6.492 -35.594 3.512 1 77 160 MET B N 1
ATOM 4772 C CA . MET B 1 160 ? 6.281 -34.625 4.578 1 77 160 MET B CA 1
ATOM 4773 C C . MET B 1 160 ? 6.66 -33.219 4.113 1 77 160 MET B C 1
ATOM 4775 O O . MET B 1 160 ? 6.152 -32.219 4.637 1 77 160 MET B O 1
ATOM 4779 N N . THR B 1 161 ? 7.523 -33.25 3.17 1 77.25 161 THR B N 1
ATOM 4780 C CA . THR B 1 161 ? 7.977 -31.969 2.625 1 77.25 161 THR B CA 1
ATOM 4781 C C . THR B 1 161 ? 8.016 -32 1.1 1 77.25 161 THR B C 1
ATOM 4783 O O . THR B 1 161 ? 7.949 -33.094 0.504 1 77.25 161 THR B O 1
ATOM 4786 N N . THR B 1 162 ? 7.961 -30.844 0.554 1 83.19 162 THR B N 1
ATOM 4787 C CA . THR B 1 162 ? 8.086 -30.75 -0.897 1 83.19 162 THR B CA 1
ATOM 4788 C C . THR B 1 162 ? 9.547 -30.75 -1.319 1 83.19 162 THR B C 1
ATOM 4790 O O . THR B 1 162 ? 10.359 -29.984 -0.801 1 83.19 162 THR B O 1
ATOM 4793 N N . THR B 1 163 ? 9.945 -31.672 -2.131 1 81.81 163 THR B N 1
ATOM 4794 C CA . THR B 1 163 ? 11.312 -31.781 -2.623 1 81.81 163 THR B CA 1
ATOM 4795 C C . THR B 1 163 ? 11.352 -31.641 -4.141 1 81.81 163 THR B C 1
ATOM 4797 O O . THR B 1 163 ? 10.375 -31.969 -4.824 1 81.81 163 THR B O 1
ATOM 4800 N N . SER B 1 164 ? 12.469 -31.109 -4.594 1 83.06 164 SER B N 1
ATOM 4801 C CA . SER B 1 164 ? 12.68 -30.938 -6.031 1 83.06 164 SER B CA 1
ATOM 4802 C C . SER B 1 164 ? 13.93 -31.672 -6.496 1 83.06 164 SER B C 1
ATOM 4804 O O . SER B 1 164 ? 14.961 -31.656 -5.816 1 83.06 164 SER B O 1
ATOM 4806 N N . LEU B 1 165 ? 13.758 -32.438 -7.551 1 81.69 165 LEU B N 1
ATOM 4807 C CA . LEU B 1 165 ? 14.852 -33.156 -8.18 1 81.69 165 LEU B CA 1
ATOM 4808 C C . LEU B 1 165 ? 15.086 -32.688 -9.602 1 81.69 165 LEU B C 1
ATOM 4810 O O . LEU B 1 165 ? 14.18 -32.719 -10.438 1 81.69 165 LEU B O 1
ATOM 4814 N N . ALA B 1 166 ? 16.328 -32.188 -9.828 1 82.12 166 ALA B N 1
ATOM 4815 C CA . ALA B 1 166 ? 16.703 -31.812 -11.195 1 82.12 166 ALA B CA 1
ATOM 4816 C C . ALA B 1 166 ? 17.297 -33 -11.93 1 82.12 166 ALA B C 1
ATOM 4818 O O . ALA B 1 166 ? 18.375 -33.469 -11.594 1 82.12 166 ALA B O 1
ATOM 4819 N N . LEU B 1 167 ? 16.578 -33.469 -12.859 1 81.06 167 LEU B N 1
ATOM 4820 C CA . LEU B 1 167 ? 17.109 -34.531 -13.68 1 81.06 167 LEU B CA 1
ATOM 4821 C C . LEU B 1 167 ? 18.109 -34 -14.703 1 81.06 167 LEU B C 1
ATOM 4823 O O . LEU B 1 167 ? 19.156 -34.625 -14.93 1 81.06 167 LEU B O 1
ATOM 4827 N N . THR B 1 168 ? 17.75 -32.906 -15.336 1 77.44 168 THR B N 1
ATOM 4828 C CA . THR B 1 168 ? 18.578 -32.094 -16.219 1 77.44 168 THR B CA 1
ATOM 4829 C C . THR B 1 168 ? 18.344 -30.609 -15.953 1 77.44 168 THR B C 1
ATOM 4831 O O . THR B 1 168 ? 17.453 -30.234 -15.18 1 77.44 168 THR B O 1
ATOM 4834 N N . PRO B 1 169 ? 19.156 -29.797 -16.578 1 74.69 169 PRO B N 1
ATOM 4835 C CA . PRO B 1 169 ? 18.906 -28.375 -16.406 1 74.69 169 PRO B CA 1
ATOM 4836 C C . PRO B 1 169 ? 17.516 -27.953 -16.875 1 74.69 169 PRO B C 1
ATOM 4838 O O . PRO B 1 169 ? 16.984 -26.938 -16.422 1 74.69 169 PRO B O 1
ATOM 4841 N N . ALA B 1 170 ? 16.953 -28.75 -17.719 1 80.88 170 ALA B N 1
ATOM 4842 C CA . ALA B 1 170 ? 15.68 -28.375 -18.328 1 80.88 170 ALA B CA 1
ATOM 4843 C C . ALA B 1 170 ? 14.531 -29.188 -17.75 1 80.88 170 ALA B C 1
ATOM 4845 O O . ALA B 1 170 ? 13.359 -28.875 -17.984 1 80.88 170 ALA B O 1
ATOM 4846 N N . ILE B 1 171 ? 14.867 -30.281 -16.984 1 84.62 171 ILE B N 1
ATOM 4847 C CA . ILE B 1 171 ? 13.812 -31.156 -16.484 1 84.62 171 ILE B CA 1
ATOM 4848 C C . ILE B 1 171 ? 13.883 -31.219 -14.953 1 84.62 171 ILE B C 1
ATOM 4850 O O . ILE B 1 171 ? 14.898 -31.656 -14.398 1 84.62 171 ILE B O 1
ATOM 4854 N N . ARG B 1 172 ? 12.789 -30.844 -14.32 1 88.31 172 ARG B N 1
ATOM 4855 C CA . ARG B 1 172 ? 12.703 -30.844 -12.867 1 88.31 172 ARG B CA 1
ATOM 4856 C C . ARG B 1 172 ? 11.5 -31.656 -12.391 1 88.31 172 ARG B C 1
ATOM 4858 O O . ARG B 1 172 ? 10.422 -31.578 -12.977 1 88.31 172 ARG B O 1
ATOM 4865 N N . LEU B 1 173 ? 11.75 -32.469 -11.43 1 90.44 173 LEU B N 1
ATOM 4866 C CA . LEU B 1 173 ? 10.68 -33.219 -10.781 1 90.44 173 LEU B CA 1
ATOM 4867 C C . LEU B 1 173 ? 10.453 -32.719 -9.352 1 90.44 173 LEU B C 1
ATOM 4869 O O . LEU B 1 173 ? 11.414 -32.438 -8.625 1 90.44 173 LEU B O 1
ATOM 4873 N N . ILE B 1 174 ? 9.156 -32.594 -9 1 90.44 174 ILE B N 1
ATOM 4874 C CA . ILE B 1 174 ? 8.797 -32.125 -7.672 1 90.44 174 ILE B CA 1
ATOM 4875 C C . ILE B 1 174 ? 7.949 -33.156 -6.957 1 90.44 174 ILE B C 1
ATOM 4877 O O . ILE B 1 174 ? 6.984 -33.688 -7.523 1 90.44 174 ILE B O 1
ATOM 4881 N N . ARG B 1 175 ? 8.391 -33.531 -5.797 1 91.5 175 ARG B N 1
ATOM 4882 C CA . ARG B 1 175 ? 7.621 -34.406 -4.902 1 91.5 175 ARG B CA 1
ATOM 4883 C C . ARG B 1 175 ? 6.895 -33.562 -3.842 1 91.5 175 ARG B C 1
ATOM 4885 O O . ARG B 1 175 ? 7.523 -32.812 -3.105 1 91.5 175 ARG B O 1
ATOM 4892 N N . CYS B 1 176 ? 5.59 -33.75 -3.836 1 89.88 176 CYS B N 1
ATOM 4893 C CA . CYS B 1 176 ? 4.781 -32.906 -2.969 1 89.88 176 CYS B CA 1
ATOM 4894 C C . CYS B 1 176 ? 3.807 -33.75 -2.145 1 89.88 176 CYS B C 1
ATOM 4896 O O . CYS B 1 176 ? 3.357 -34.812 -2.59 1 89.88 176 CYS B O 1
ATOM 4898 N N . SER B 1 177 ? 3.518 -33.219 -0.92 1 89.19 177 SER B N 1
ATOM 4899 C CA . SER B 1 177 ? 2.52 -33.875 -0.076 1 89.19 177 SER B CA 1
ATOM 4900 C C . SER B 1 177 ? 1.118 -33.719 -0.655 1 89.19 177 SER B C 1
ATOM 4902 O O . SER B 1 177 ? 0.898 -32.875 -1.549 1 89.19 177 SER B O 1
ATOM 4904 N N . ILE B 1 178 ? 0.174 -34.469 -0.102 1 90.62 178 ILE B N 1
ATOM 4905 C CA . ILE B 1 178 ? -1.155 -34.562 -0.691 1 90.62 178 ILE B CA 1
ATOM 4906 C C . ILE B 1 178 ? -2.053 -33.469 -0.157 1 90.62 178 ILE B C 1
ATOM 4908 O O . ILE B 1 178 ? -3.182 -33.281 -0.624 1 90.62 178 ILE B O 1
ATOM 4912 N N . GLY B 1 179 ? -1.604 -32.656 0.764 1 87.88 179 GLY B N 1
ATOM 4913 C CA . GLY B 1 179 ? -2.418 -31.547 1.276 1 87.88 179 GLY B CA 1
ATOM 4914 C C . GLY B 1 179 ? -2.729 -30.5 0.232 1 87.88 179 GLY B C 1
ATOM 4915 O O . GLY B 1 179 ? -1.842 -30.062 -0.51 1 87.88 179 GLY B O 1
ATOM 4916 N N . PRO B 1 180 ? -4.035 -30.062 0.161 1 88.44 180 PRO B N 1
ATOM 4917 C CA . PRO B 1 180 ? -4.438 -29.109 -0.881 1 88.44 180 PRO B CA 1
ATOM 4918 C C . PRO B 1 180 ? -3.625 -27.828 -0.85 1 88.44 180 PRO B C 1
ATOM 4920 O O . PRO B 1 180 ? -3.287 -27.281 -1.902 1 88.44 180 PRO B O 1
ATOM 4923 N N . LEU B 1 181 ? -3.291 -27.375 0.32 1 85.25 181 LEU B N 1
ATOM 4924 C CA . LEU B 1 181 ? -2.541 -26.125 0.423 1 85.25 181 LEU B CA 1
ATOM 4925 C C . LEU B 1 181 ? -1.118 -26.297 -0.096 1 85.25 181 LEU B C 1
ATOM 4927 O O . LEU B 1 181 ? -0.586 -25.422 -0.773 1 85.25 181 LEU B O 1
ATOM 4931 N N . VAL B 1 182 ? -0.594 -27.469 0.234 1 86.75 182 VAL B N 1
ATOM 4932 C CA . VAL B 1 182 ? 0.761 -27.75 -0.22 1 86.75 182 VAL B CA 1
ATOM 4933 C C . VAL B 1 182 ? 0.767 -27.953 -1.733 1 86.75 182 VAL B C 1
ATOM 4935 O O . VAL B 1 182 ? 1.647 -27.453 -2.432 1 86.75 182 VAL B O 1
ATOM 4938 N N . LEU B 1 183 ? -0.183 -28.656 -2.189 1 92.06 183 LEU B N 1
ATOM 4939 C CA . LEU B 1 183 ? -0.302 -28.859 -3.629 1 92.06 183 LEU B CA 1
ATOM 4940 C C . LEU B 1 183 ? -0.458 -27.547 -4.363 1 92.06 183 LEU B C 1
ATOM 4942 O O . LEU B 1 183 ? 0.202 -27.312 -5.379 1 92.06 183 LEU B O 1
ATOM 4946 N N . ARG B 1 184 ? -1.277 -26.688 -3.883 1 91.88 184 ARG B N 1
ATOM 4947 C CA . ARG B 1 184 ? -1.463 -25.375 -4.48 1 91.88 184 ARG B CA 1
ATOM 4948 C C . ARG B 1 184 ? -0.143 -24.609 -4.555 1 91.88 184 ARG B C 1
ATOM 4950 O O . ARG B 1 184 ? 0.2 -24.047 -5.598 1 91.88 184 ARG B O 1
ATOM 4957 N N . SER B 1 185 ? 0.519 -24.641 -3.488 1 88.69 185 SER B N 1
ATOM 4958 C CA . SER B 1 185 ? 1.806 -23.953 -3.428 1 88.69 185 SER B CA 1
ATOM 4959 C C . SER B 1 185 ? 2.779 -24.516 -4.461 1 88.69 185 SER B C 1
ATOM 4961 O O . SER B 1 185 ? 3.477 -23.766 -5.141 1 88.69 185 SER B O 1
ATOM 4963 N N . ALA B 1 186 ? 2.791 -25.812 -4.559 1 90.25 186 ALA B N 1
ATOM 4964 C CA . ALA B 1 186 ? 3.691 -26.469 -5.504 1 90.25 186 ALA B CA 1
ATOM 4965 C C . ALA B 1 186 ? 3.326 -26.109 -6.941 1 90.25 186 ALA B C 1
ATOM 4967 O O . ALA B 1 186 ? 4.203 -25.859 -7.77 1 90.25 186 ALA B O 1
ATOM 4968 N N . ILE B 1 187 ? 2.098 -26.078 -7.199 1 93.62 187 ILE B N 1
ATOM 4969 C CA . ILE B 1 187 ? 1.626 -25.719 -8.531 1 93.62 187 ILE B CA 1
ATOM 4970 C C . ILE B 1 187 ? 2.037 -24.281 -8.852 1 93.62 187 ILE B C 1
ATOM 4972 O O . ILE B 1 187 ? 2.574 -24.016 -9.93 1 93.62 187 ILE B O 1
ATOM 4976 N N . GLN B 1 188 ? 1.792 -23.422 -7.961 1 91.94 188 GLN B N 1
ATOM 4977 C CA . GLN B 1 188 ? 2.105 -22 -8.164 1 91.94 188 GLN B CA 1
ATOM 4978 C C . GLN B 1 188 ? 3.6 -21.797 -8.406 1 91.94 188 GLN B C 1
ATOM 4980 O O . GLN B 1 188 ? 3.994 -21.062 -9.305 1 91.94 188 GLN B O 1
ATOM 4985 N N . GLN B 1 189 ? 4.352 -22.484 -7.652 1 85.38 189 GLN B N 1
ATOM 4986 C CA . GLN B 1 189 ? 5.801 -22.359 -7.785 1 85.38 189 GLN B CA 1
ATOM 4987 C C . GLN B 1 189 ? 6.273 -22.891 -9.133 1 85.38 189 GLN B C 1
ATOM 4989 O O . GLN B 1 189 ? 7.176 -22.328 -9.75 1 85.38 189 GLN B O 1
ATOM 4994 N N . ALA B 1 190 ? 5.695 -23.906 -9.523 1 89.31 190 ALA B N 1
ATOM 4995 C CA . ALA B 1 190 ? 6.102 -24.562 -10.766 1 89.31 190 ALA B CA 1
ATOM 4996 C C . ALA B 1 190 ? 5.656 -23.75 -11.984 1 89.31 190 ALA B C 1
ATOM 4998 O O . ALA B 1 190 ? 6.391 -23.641 -12.961 1 89.31 190 ALA B O 1
ATOM 4999 N N . LEU B 1 191 ? 4.504 -23.172 -11.906 1 92.44 191 LEU B N 1
ATOM 5000 C CA . LEU B 1 191 ? 3.896 -22.562 -13.086 1 92.44 191 LEU B CA 1
ATOM 5001 C C . LEU B 1 191 ? 4.23 -21.078 -13.164 1 92.44 191 LEU B C 1
ATOM 5003 O O . LEU B 1 191 ? 4.164 -20.484 -14.242 1 92.44 191 LEU B O 1
ATOM 5007 N N . SER B 1 192 ? 4.551 -20.422 -12.086 1 89.75 192 SER B N 1
ATOM 5008 C CA . SER B 1 192 ? 4.734 -18.969 -12.008 1 89.75 192 SER B CA 1
ATOM 5009 C C . SER B 1 192 ? 5.785 -18.5 -13.008 1 89.75 192 SER B C 1
ATOM 5011 O O . SER B 1 192 ? 5.562 -17.516 -13.727 1 89.75 192 SER B O 1
ATOM 5013 N N . PRO B 1 193 ? 6.898 -19.203 -13.109 1 85.12 193 PRO B N 1
ATOM 5014 C CA . PRO B 1 193 ? 7.895 -18.75 -14.078 1 85.12 193 PRO B CA 1
ATOM 5015 C C . PRO B 1 193 ? 7.395 -18.828 -15.523 1 85.12 193 PRO B C 1
ATOM 5017 O O . PRO B 1 193 ? 7.727 -17.969 -16.344 1 85.12 193 PRO B O 1
ATOM 5020 N N . PHE B 1 194 ? 6.59 -19.828 -15.844 1 89.44 194 PHE B N 1
ATOM 5021 C CA . PHE B 1 194 ? 6.074 -20 -17.188 1 89.44 194 PHE B CA 1
ATOM 5022 C C . PHE B 1 194 ? 5.086 -18.906 -17.547 1 89.44 194 PHE B C 1
ATOM 5024 O O . PHE B 1 194 ? 5.031 -18.453 -18.703 1 89.44 194 PHE B O 1
ATOM 5031 N N . LEU B 1 195 ? 4.418 -18.5 -16.484 1 91.19 195 LEU B N 1
ATOM 5032 C CA . LEU B 1 195 ? 3.322 -17.562 -16.734 1 91.19 195 LEU B CA 1
ATOM 5033 C C . LEU B 1 195 ? 3.732 -16.141 -16.391 1 91.19 195 LEU B C 1
ATOM 5035 O O . LEU B 1 195 ? 2.922 -15.211 -16.484 1 91.19 195 LEU B O 1
ATOM 5039 N N . LYS B 1 196 ? 4.883 -15.859 -15.898 1 82.62 196 LYS B N 1
ATOM 5040 C CA . LYS B 1 196 ? 5.445 -14.547 -15.586 1 82.62 196 LYS B CA 1
ATOM 5041 C C . LYS B 1 196 ? 4.574 -13.797 -14.586 1 82.62 196 LYS B C 1
ATOM 5043 O O . LYS B 1 196 ? 4.234 -12.633 -14.797 1 82.62 196 LYS B O 1
ATOM 5048 N N . LEU B 1 197 ? 4.238 -14.43 -13.516 1 87.88 197 LEU B N 1
ATOM 5049 C CA . LEU B 1 197 ? 3.268 -13.898 -12.57 1 87.88 197 LEU B CA 1
ATOM 5050 C C . LEU B 1 197 ? 3.973 -13.203 -11.406 1 87.88 197 LEU B C 1
ATOM 5052 O O . LEU B 1 197 ? 3.338 -12.492 -10.625 1 87.88 197 LEU B O 1
ATOM 5056 N N . GLN B 1 198 ? 5.203 -13.266 -11.18 1 82.38 198 GLN B N 1
ATOM 5057 C CA . GLN B 1 198 ? 5.867 -12.664 -10.031 1 82.38 198 GLN B CA 1
ATOM 5058 C C . GLN B 1 198 ? 7.059 -11.812 -10.469 1 82.38 198 GLN B C 1
ATOM 5060 O O . GLN B 1 198 ? 7.832 -12.219 -11.336 1 82.38 198 GLN B O 1
ATOM 5065 N N . ARG B 1 199 ? 7.074 -10.656 -9.859 1 79.19 199 ARG B N 1
ATOM 5066 C CA . ARG B 1 199 ? 8.203 -9.758 -10.055 1 79.19 199 ARG B CA 1
ATOM 5067 C C . ARG B 1 199 ? 9.258 -9.945 -8.969 1 79.19 199 ARG B C 1
ATOM 5069 O O . ARG B 1 199 ? 8.922 -10.102 -7.789 1 79.19 199 ARG B O 1
ATOM 5076 N N . HIS B 1 200 ? 10.5 -10.086 -9.422 1 84.56 200 HIS B N 1
ATOM 5077 C CA . HIS B 1 200 ? 11.633 -10.156 -8.508 1 84.56 200 HIS B CA 1
ATOM 5078 C C . HIS B 1 200 ? 12.539 -8.938 -8.664 1 84.56 200 HIS B C 1
ATOM 5080 O O . HIS B 1 200 ? 12.789 -8.484 -9.789 1 84.56 200 HIS B O 1
ATOM 5086 N N . VAL B 1 201 ? 12.898 -8.398 -7.52 1 90.44 201 VAL B N 1
ATOM 5087 C CA . VAL B 1 201 ? 13.828 -7.27 -7.516 1 90.44 201 VAL B CA 1
ATOM 5088 C C . VAL B 1 201 ? 15.133 -7.676 -6.844 1 90.44 201 VAL B C 1
ATOM 5090 O O . VAL B 1 201 ? 15.141 -8.086 -5.68 1 90.44 201 VAL B O 1
ATOM 5093 N N . PRO B 1 202 ? 16.203 -7.629 -7.578 1 93.12 202 PRO B N 1
ATOM 5094 C CA . PRO B 1 202 ? 17.484 -7.918 -6.926 1 93.12 202 PRO B CA 1
ATOM 5095 C C . PRO B 1 202 ? 17.844 -6.887 -5.855 1 93.12 202 PRO B C 1
ATOM 5097 O O . PRO B 1 202 ? 17.734 -5.68 -6.094 1 93.12 202 PRO B O 1
ATOM 5100 N N . VAL B 1 203 ? 18.281 -7.383 -4.73 1 95.5 203 VAL B N 1
ATOM 5101 C CA . VAL B 1 203 ? 18.594 -6.512 -3.602 1 95.5 203 VAL B CA 1
ATOM 5102 C C . VAL B 1 203 ? 19.938 -6.914 -2.992 1 95.5 203 VAL B C 1
ATOM 5104 O O . VAL B 1 203 ? 20.234 -8.102 -2.867 1 95.5 203 VAL B O 1
ATOM 5107 N N . SER B 1 204 ? 20.734 -5.945 -2.73 1 95.19 204 SER B N 1
ATOM 5108 C CA . SER B 1 204 ? 21.938 -6.125 -1.906 1 95.19 204 SER B CA 1
ATOM 5109 C C . SER B 1 204 ? 21.719 -5.59 -0.495 1 95.19 204 SER B C 1
ATOM 5111 O O . SER B 1 204 ? 21.609 -4.379 -0.294 1 95.19 204 SER B O 1
ATOM 5113 N N . LEU B 1 205 ? 21.609 -6.527 0.435 1 96.94 205 LEU B N 1
ATOM 5114 C CA . LEU B 1 205 ? 21.469 -6.121 1.83 1 96.94 205 LEU B CA 1
ATOM 5115 C C . LEU B 1 205 ? 22.828 -5.777 2.438 1 96.94 205 LEU B C 1
ATOM 5117 O O . LEU B 1 205 ? 23.703 -6.637 2.531 1 96.94 205 LEU B O 1
ATOM 5121 N N . ARG B 1 206 ? 22.969 -4.52 2.842 1 96.69 206 ARG B N 1
ATOM 5122 C CA . ARG B 1 206 ? 24.234 -4.043 3.412 1 96.69 206 ARG B CA 1
ATOM 5123 C C . ARG B 1 206 ? 24.141 -3.949 4.93 1 96.69 206 ARG B C 1
ATOM 5125 O O . ARG B 1 206 ? 23.375 -3.141 5.465 1 96.69 206 ARG B O 1
ATOM 5132 N N . PHE B 1 207 ? 24.891 -4.777 5.586 1 96.56 207 PHE B N 1
ATOM 5133 C CA . PHE B 1 207 ? 24.984 -4.828 7.043 1 96.56 207 PHE B CA 1
ATOM 5134 C C . PHE B 1 207 ? 26.422 -4.672 7.496 1 96.56 207 PHE B C 1
ATOM 5136 O O . PHE B 1 207 ? 27.188 -5.641 7.508 1 96.56 207 PHE B O 1
ATOM 5143 N N . GLY B 1 208 ? 26.703 -3.412 7.898 1 92.69 208 GLY B N 1
ATOM 5144 C CA . GLY B 1 208 ? 28.109 -3.146 8.18 1 92.69 208 GLY B CA 1
ATOM 5145 C C . GLY B 1 208 ? 29.016 -3.344 6.973 1 92.69 208 GLY B C 1
ATOM 5146 O O . GLY B 1 208 ? 28.812 -2.721 5.93 1 92.69 208 GLY B O 1
ATOM 5147 N N . ARG B 1 209 ? 29.891 -4.242 7.09 1 91.19 209 ARG B N 1
ATOM 5148 C CA . ARG B 1 209 ? 30.828 -4.484 6 1 91.19 209 ARG B CA 1
ATOM 5149 C C . ARG B 1 209 ? 30.312 -5.562 5.059 1 91.19 209 ARG B C 1
ATOM 5151 O O . ARG B 1 209 ? 30.891 -5.801 3.996 1 91.19 209 ARG B O 1
ATOM 5158 N N . TYR B 1 210 ? 29.234 -6.184 5.445 1 92.5 210 TYR B N 1
ATOM 5159 C CA . TYR B 1 210 ? 28.75 -7.305 4.66 1 92.5 210 TYR B CA 1
ATOM 5160 C C . TYR B 1 210 ? 27.734 -6.836 3.609 1 92.5 210 TYR B C 1
ATOM 5162 O O . TYR B 1 210 ? 26.922 -5.949 3.875 1 92.5 210 TYR B O 1
ATOM 5170 N N . ASN B 1 211 ? 27.859 -7.449 2.502 1 93.25 211 ASN B N 1
ATOM 5171 C CA . ASN B 1 211 ? 26.875 -7.348 1.43 1 93.25 211 ASN B CA 1
ATOM 5172 C C . ASN B 1 211 ? 26.266 -8.711 1.094 1 93.25 211 ASN B C 1
ATOM 5174 O O . ASN B 1 211 ? 26.953 -9.594 0.587 1 93.25 211 ASN B O 1
ATOM 5178 N N . VAL B 1 212 ? 25.031 -8.859 1.377 1 93.75 212 VAL B N 1
ATOM 5179 C CA . VAL B 1 212 ? 24.375 -10.148 1.189 1 93.75 212 VAL B CA 1
ATOM 5180 C C . VAL B 1 212 ? 23.406 -10.062 0.008 1 93.75 212 VAL B C 1
ATOM 5182 O O . VAL B 1 212 ? 22.453 -9.289 0.037 1 93.75 212 VAL B O 1
ATOM 5185 N N . PRO B 1 213 ? 23.641 -10.805 -0.981 1 93.5 213 PRO B N 1
ATOM 5186 C CA . PRO B 1 213 ? 22.719 -10.797 -2.113 1 93.5 213 PRO B CA 1
ATOM 5187 C C . PRO B 1 213 ? 21.359 -11.406 -1.768 1 93.5 213 PRO B C 1
ATOM 5189 O O . PRO B 1 213 ? 21.297 -12.508 -1.22 1 93.5 213 PRO B O 1
ATOM 5192 N N . CYS B 1 214 ? 20.312 -10.633 -2.084 1 94.06 214 CYS B N 1
ATOM 5193 C CA . CYS B 1 214 ? 18.938 -11.062 -1.849 1 94.06 214 CYS B CA 1
ATOM 5194 C C . CYS B 1 214 ? 18.062 -10.734 -3.045 1 94.06 214 CYS B C 1
ATOM 5196 O O . CYS B 1 214 ? 18.516 -10.102 -4.004 1 94.06 214 CYS B O 1
ATOM 5198 N N . ALA B 1 215 ? 16.906 -11.32 -3.057 1 92.62 215 ALA B N 1
ATOM 5199 C CA . ALA B 1 215 ? 15.82 -10.984 -3.979 1 92.62 215 ALA B CA 1
ATOM 5200 C C . ALA B 1 215 ? 14.547 -10.625 -3.219 1 92.62 215 ALA B C 1
ATOM 5202 O O . ALA B 1 215 ? 14.188 -11.297 -2.25 1 92.62 215 ALA B O 1
ATOM 5203 N N . ALA B 1 216 ? 14 -9.5 -3.605 1 94.31 216 ALA B N 1
ATOM 5204 C CA . ALA B 1 216 ? 12.734 -9.086 -3.008 1 94.31 216 ALA B CA 1
ATOM 5205 C C . ALA B 1 216 ? 11.547 -9.523 -3.867 1 94.31 216 ALA B C 1
ATOM 5207 O O . ALA B 1 216 ? 11.57 -9.367 -5.09 1 94.31 216 ALA B O 1
ATOM 5208 N N . ARG B 1 217 ? 10.531 -10.07 -3.219 1 91.88 217 ARG B N 1
ATOM 5209 C CA . ARG B 1 217 ? 9.305 -10.461 -3.912 1 91.88 217 ARG B CA 1
ATOM 5210 C C . ARG B 1 217 ? 8.078 -10.219 -3.031 1 91.88 217 ARG B C 1
ATOM 5212 O O . ARG B 1 217 ? 8.188 -10.219 -1.804 1 91.88 217 ARG B O 1
ATOM 5219 N N . HIS B 1 218 ? 6.984 -10.023 -3.617 1 92.38 218 HIS B N 1
ATOM 5220 C CA . HIS B 1 218 ? 5.723 -9.945 -2.887 1 92.38 218 HIS B CA 1
ATOM 5221 C C . HIS B 1 218 ? 5.199 -11.344 -2.551 1 92.38 218 HIS B C 1
ATOM 5223 O O . HIS B 1 218 ? 5.582 -12.32 -3.188 1 92.38 218 HIS B O 1
ATOM 5229 N N . SER B 1 219 ? 4.348 -11.383 -1.563 1 90.69 219 SER B N 1
ATOM 5230 C CA . SER B 1 219 ? 3.721 -12.641 -1.182 1 90.69 219 SER B CA 1
ATOM 5231 C C . SER B 1 219 ? 2.467 -12.906 -2.006 1 90.69 219 SER B C 1
ATOM 5233 O O . SER B 1 219 ? 1.693 -13.812 -1.695 1 90.69 219 SER B O 1
ATOM 5235 N N . PHE B 1 220 ? 2.225 -12.18 -3 1 92.38 220 PHE B N 1
ATOM 5236 C CA . PHE B 1 220 ? 1.021 -12.336 -3.811 1 92.38 220 PHE B CA 1
ATOM 5237 C C . PHE B 1 220 ? 1.307 -12.016 -5.27 1 92.38 220 PHE B C 1
ATOM 5239 O O . PHE B 1 220 ? 2.27 -11.305 -5.578 1 92.38 220 PHE B O 1
ATOM 5246 N N . PHE B 1 221 ? 0.473 -12.547 -6.168 1 91.56 221 PHE B N 1
ATOM 5247 C CA . PHE B 1 221 ? 0.506 -12.219 -7.59 1 91.56 221 PHE B CA 1
ATOM 5248 C C . PHE B 1 221 ? -0.15 -10.867 -7.852 1 91.56 221 PHE B C 1
ATOM 5250 O O . PHE B 1 221 ? -1.195 -10.562 -7.277 1 91.56 221 PHE B O 1
ATOM 5257 N N . SER B 1 222 ? 0.465 -10.047 -8.586 1 84.12 222 SER B N 1
ATOM 5258 C CA . SER B 1 222 ? -0.047 -8.695 -8.812 1 84.12 222 SER B CA 1
ATOM 5259 C C . SER B 1 222 ? -1.271 -8.719 -9.719 1 84.12 222 SER B C 1
ATOM 5261 O O . SER B 1 222 ? -1.323 -9.484 -10.688 1 84.12 222 SER B O 1
ATOM 5263 N N . LEU B 1 223 ? -2.211 -7.934 -9.359 1 84.31 223 LEU B N 1
ATOM 5264 C CA . LEU B 1 223 ? -3.379 -7.66 -10.188 1 84.31 223 LEU B CA 1
ATOM 5265 C C . LEU B 1 223 ? -3.104 -6.508 -11.148 1 84.31 223 LEU B C 1
ATOM 5267 O O . LEU B 1 223 ? -2.27 -5.645 -10.867 1 84.31 223 LEU B O 1
ATOM 5271 N N . PRO B 1 224 ? -3.83 -6.605 -12.273 1 79.75 224 PRO B N 1
ATOM 5272 C CA . PRO B 1 224 ? -3.779 -5.418 -13.125 1 79.75 224 PRO B CA 1
ATOM 5273 C C . PRO B 1 224 ? -4.23 -4.148 -12.398 1 79.75 224 PRO B C 1
ATOM 5275 O O . PRO B 1 224 ? -5.168 -4.191 -11.602 1 79.75 224 PRO B O 1
ATOM 5278 N N . THR B 1 225 ? -3.523 -3.107 -12.625 1 88 225 THR B N 1
ATOM 5279 C CA . THR B 1 225 ? -3.824 -1.839 -11.977 1 88 225 THR B CA 1
ATOM 5280 C C . THR B 1 225 ? -4.891 -1.07 -12.75 1 88 225 THR B C 1
ATOM 5282 O O . THR B 1 225 ? -5.121 -1.338 -13.93 1 88 225 THR B O 1
ATOM 5285 N N . ARG B 1 226 ? -5.559 -0.165 -12.109 1 89.69 226 ARG B N 1
ATOM 5286 C CA . ARG B 1 226 ? -6.559 0.68 -12.75 1 89.69 226 ARG B CA 1
ATOM 5287 C C . ARG B 1 226 ? -5.961 2.021 -13.164 1 89.69 226 ARG B C 1
ATOM 5289 O O . ARG B 1 226 ? -6.609 3.062 -13.031 1 89.69 226 ARG B O 1
ATOM 5296 N N . CYS B 1 227 ? -4.684 1.996 -13.508 1 91.31 227 CYS B N 1
ATOM 5297 C CA . CYS B 1 227 ? -3.977 3.23 -13.828 1 91.31 227 CYS B CA 1
ATOM 5298 C C . CYS B 1 227 ? -3.027 3.02 -15 1 91.31 227 CYS B C 1
ATOM 5300 O O . CYS B 1 227 ? -2.785 1.885 -15.414 1 91.31 227 CYS B O 1
ATOM 5302 N N . CYS B 1 228 ? -2.686 4.117 -15.531 1 90.56 228 CYS B N 1
ATOM 5303 C CA . CYS B 1 228 ? -1.726 4.164 -16.625 1 90.56 228 CYS B CA 1
ATOM 5304 C C . CYS B 1 228 ? -0.447 4.879 -16.203 1 90.56 228 CYS B C 1
ATOM 5306 O O . CYS B 1 228 ? -0.496 5.863 -15.469 1 90.56 228 CYS B O 1
ATOM 5308 N N . THR B 1 229 ? 0.631 4.285 -16.547 1 88.25 229 THR B N 1
ATOM 5309 C CA . THR B 1 229 ? 1.916 4.93 -16.312 1 88.25 229 THR B CA 1
ATOM 5310 C C . THR B 1 229 ? 2.617 5.262 -17.625 1 88.25 229 THR B C 1
ATOM 5312 O O . THR B 1 229 ? 2.211 4.793 -18.688 1 88.25 229 THR B O 1
ATOM 5315 N N . ALA B 1 230 ? 3.635 6.02 -17.531 1 85.62 230 ALA B N 1
ATOM 5316 C CA . ALA B 1 230 ? 4.395 6.383 -18.719 1 85.62 230 ALA B CA 1
ATOM 5317 C C . ALA B 1 230 ? 5.023 5.152 -19.359 1 85.62 230 ALA B C 1
ATOM 5319 O O . ALA B 1 230 ? 5.176 5.094 -20.578 1 85.62 230 ALA B O 1
ATOM 5320 N N . GLY B 1 231 ? 5.309 4.156 -18.516 1 80.69 231 GLY B N 1
ATOM 5321 C CA . GLY B 1 231 ? 5.918 2.93 -19 1 80.69 231 GLY B CA 1
ATOM 5322 C C . GLY B 1 231 ? 5 2.113 -19.891 1 80.69 231 GLY B C 1
ATOM 5323 O O . GLY B 1 231 ? 5.457 1.229 -20.609 1 80.69 231 GLY B O 1
ATOM 5324 N N . ASP B 1 232 ? 3.805 2.43 -19.797 1 83.62 232 ASP B N 1
ATOM 5325 C CA . ASP B 1 232 ? 2.838 1.716 -20.625 1 83.62 232 ASP B CA 1
ATOM 5326 C C . ASP B 1 232 ? 2.916 2.174 -22.078 1 83.62 232 ASP B C 1
ATOM 5328 O O . ASP B 1 232 ? 2.383 1.511 -22.984 1 83.62 232 ASP B O 1
ATOM 5332 N N . PHE B 1 233 ? 3.553 3.314 -22.188 1 82 233 PHE B N 1
ATOM 5333 C CA . PHE B 1 233 ? 3.691 3.852 -23.531 1 82 233 PHE B CA 1
ATOM 5334 C C . PHE B 1 233 ? 5.082 3.562 -24.094 1 82 233 PHE B C 1
ATOM 5336 O O . PHE B 1 233 ? 6.051 3.477 -23.344 1 82 233 PHE B O 1
ATOM 5343 N N . ASP B 1 234 ? 5.262 2.912 -25.234 1 66.12 234 ASP B N 1
ATOM 5344 C CA . ASP B 1 234 ? 6.555 2.664 -25.859 1 66.12 234 ASP B CA 1
ATOM 5345 C C . ASP B 1 234 ? 7.352 3.959 -26.016 1 66.12 234 ASP B C 1
ATOM 5347 O O . ASP B 1 234 ? 7.469 4.496 -27.125 1 66.12 234 ASP B O 1
ATOM 5351 N N . LEU B 1 235 ? 7.426 4.816 -25.156 1 55.84 235 LEU B N 1
ATOM 5352 C CA . LEU B 1 235 ? 8.07 6.125 -25.234 1 55.84 235 LEU B CA 1
ATOM 5353 C C . LEU B 1 235 ? 9.562 5.984 -25.484 1 55.84 235 LEU B C 1
ATOM 5355 O O . LEU B 1 235 ? 10.266 6.98 -25.688 1 55.84 235 LEU B O 1
ATOM 5359 N N . THR B 1 236 ? 10.312 5.082 -24.938 1 44.31 236 THR B N 1
ATOM 5360 C CA . THR B 1 236 ? 11.734 5.059 -25.266 1 44.31 236 THR B CA 1
ATOM 5361 C C . THR B 1 236 ? 11.945 5.094 -26.781 1 44.31 236 THR B C 1
ATOM 5363 O O . THR B 1 236 ? 13.016 5.488 -27.25 1 44.31 236 THR B O 1
ATOM 5366 N N . ARG B 1 237 ? 11.531 4.215 -27.609 1 42.19 237 ARG B N 1
ATOM 5367 C CA . ARG B 1 237 ? 12.172 3.98 -28.891 1 42.19 237 ARG B CA 1
ATOM 5368 C C . ARG B 1 237 ? 12.18 5.246 -29.75 1 42.19 237 ARG B C 1
ATOM 5370 O O . ARG B 1 237 ? 13.219 5.652 -30.266 1 42.19 237 ARG B O 1
ATOM 5377 N N . LYS B 1 238 ? 11.164 5.418 -30.812 1 42.56 238 LYS B N 1
ATOM 5378 C CA . LYS B 1 238 ? 11.477 6.129 -32.062 1 42.56 238 LYS B CA 1
ATOM 5379 C C . LYS B 1 238 ? 11.656 7.625 -31.797 1 42.56 238 LYS B C 1
ATOM 5381 O O . LYS B 1 238 ? 12.656 8.211 -32.219 1 42.56 238 LYS B O 1
ATOM 5386 N N . GLY B 1 239 ? 10.594 8.516 -31.859 1 38.56 239 GLY B N 1
ATOM 5387 C CA . GLY B 1 239 ? 10.625 9.938 -32.188 1 38.56 239 GLY B CA 1
ATOM 5388 C C . GLY B 1 239 ? 10.906 10.812 -30.984 1 38.56 239 GLY B C 1
ATOM 5389 O O . GLY B 1 239 ? 10.992 12.039 -31.109 1 38.56 239 GLY B O 1
ATOM 5390 N N . CYS B 1 240 ? 10.539 10.445 -29.766 1 39.53 240 CYS B N 1
ATOM 5391 C CA . CYS B 1 240 ? 10.773 11.438 -28.719 1 39.53 240 CYS B CA 1
ATOM 5392 C C . CYS B 1 240 ? 12.188 11.305 -28.141 1 39.53 240 CYS B C 1
ATOM 5394 O O . CYS B 1 240 ? 12.5 11.891 -27.109 1 39.53 240 CYS B O 1
ATOM 5396 N N . ALA B 1 241 ? 12.922 10.445 -28.484 1 41.34 241 ALA B N 1
ATOM 5397 C CA . ALA B 1 241 ? 14.367 10.383 -28.25 1 41.34 241 ALA B CA 1
ATOM 5398 C C . ALA B 1 241 ? 15.016 11.742 -28.5 1 41.34 241 ALA B C 1
ATOM 5400 O O . ALA B 1 241 ? 16.109 12.008 -28 1 41.34 241 ALA B O 1
ATOM 5401 N N . GLU B 1 242 ? 14.562 12.43 -29.469 1 41.66 242 GLU B N 1
ATOM 5402 C CA . GLU B 1 242 ? 15.242 13.688 -29.766 1 41.66 242 GLU B CA 1
ATOM 5403 C C . GLU B 1 242 ? 15.172 14.641 -28.578 1 41.66 242 GLU B C 1
ATOM 5405 O O . GLU B 1 242 ? 16.016 15.539 -28.438 1 41.66 242 GLU B O 1
ATOM 5410 N N . GLU B 1 243 ? 13.984 14.711 -28.016 1 40.91 243 GLU B N 1
ATOM 5411 C CA . GLU B 1 243 ? 13.992 15.68 -26.922 1 40.91 243 GLU B CA 1
ATOM 5412 C C . GLU B 1 243 ? 14.852 15.195 -25.75 1 40.91 243 GLU B C 1
ATOM 5414 O O . GLU B 1 243 ? 15.18 15.969 -24.859 1 40.91 243 GLU B O 1
ATOM 5419 N N . CYS B 1 244 ? 15.039 13.758 -25.609 1 42 244 CYS B N 1
ATOM 5420 C CA . CYS B 1 244 ? 15.914 13.297 -24.547 1 42 244 CYS B CA 1
ATOM 5421 C C . CYS B 1 244 ? 17.375 13.297 -24.984 1 42 244 CYS B C 1
ATOM 5423 O O . CYS B 1 244 ? 18.125 12.383 -24.656 1 42 244 CYS B O 1
ATOM 5425 N N . SER B 1 245 ? 17.766 13.625 -25.953 1 41.19 245 SER B N 1
ATOM 5426 C CA . SER B 1 245 ? 19.172 13.641 -26.312 1 41.19 245 SER B CA 1
ATOM 5427 C C . SER B 1 245 ? 20.062 13.734 -25.078 1 41.19 245 SER B C 1
ATOM 5429 O O . SER B 1 245 ? 21.156 13.148 -25.047 1 41.19 245 SER B O 1
ATOM 5431 N N . GLY B 1 246 ? 20.047 14.898 -24.25 1 41.94 246 GLY B N 1
ATOM 5432 C CA . GLY B 1 246 ? 20.938 15.047 -23.109 1 41.94 246 GLY B CA 1
ATOM 5433 C C . GLY B 1 246 ? 20.531 14.203 -21.922 1 41.94 246 GLY B C 1
ATOM 5434 O O . GLY B 1 246 ? 19.953 13.125 -22.078 1 41.94 246 GLY B O 1
ATOM 5435 N N . ASP B 1 247 ? 20.391 14.844 -20.578 1 47.47 247 ASP B N 1
ATOM 5436 C CA . ASP B 1 247 ? 19.984 14.273 -19.297 1 47.47 247 ASP B CA 1
ATOM 5437 C C . ASP B 1 247 ? 18.562 13.703 -19.375 1 47.47 247 ASP B C 1
ATOM 5439 O O . ASP B 1 247 ? 17.594 14.422 -19.156 1 47.47 247 ASP B O 1
ATOM 5443 N N . SER B 1 248 ? 18.266 12.789 -20.156 1 51.09 248 SER B N 1
ATOM 5444 C CA . SER B 1 248 ? 16.953 12.297 -20.594 1 51.09 248 SER B CA 1
ATOM 5445 C C . SER B 1 248 ? 16.078 11.977 -19.391 1 51.09 248 SER B C 1
ATOM 5447 O O . SER B 1 248 ? 16.281 10.961 -18.719 1 51.09 248 SER B O 1
ATOM 5449 N N . ALA B 1 249 ? 15.555 12.906 -18.734 1 59.44 249 ALA B N 1
ATOM 5450 C CA . ALA B 1 249 ? 14.547 12.789 -17.672 1 59.44 249 ALA B CA 1
ATOM 5451 C C . ALA B 1 249 ? 13.461 11.797 -18.078 1 59.44 249 ALA B C 1
ATOM 5453 O O . ALA B 1 249 ? 13.078 11.727 -19.25 1 59.44 249 ALA B O 1
ATOM 5454 N N . ILE B 1 250 ? 13.336 10.672 -17.297 1 73.62 250 ILE B N 1
ATOM 5455 C CA . ILE B 1 250 ? 12.273 9.695 -17.516 1 73.62 250 ILE B CA 1
ATOM 5456 C C . ILE B 1 250 ? 10.914 10.32 -17.188 1 73.62 250 ILE B C 1
ATOM 5458 O O . ILE B 1 250 ? 10.797 11.094 -16.234 1 73.62 250 ILE B O 1
ATOM 5462 N N . LEU B 1 251 ? 10.023 10.172 -18.031 1 80.5 251 LEU B N 1
ATOM 5463 C CA . LEU B 1 251 ? 8.664 10.703 -17.953 1 80.5 251 LEU B CA 1
ATOM 5464 C C . LEU B 1 251 ? 7.816 9.883 -16.984 1 80.5 251 LEU B C 1
ATOM 5466 O O . LEU B 1 251 ? 8.055 8.688 -16.797 1 80.5 251 LEU B O 1
ATOM 5470 N N . PHE B 1 252 ? 7.117 10.578 -16.281 1 87.62 252 PHE B N 1
ATOM 5471 C CA . PHE B 1 252 ? 6.051 9.922 -15.531 1 87.62 252 PHE B CA 1
ATOM 5472 C C . PHE B 1 252 ? 4.742 10.695 -15.656 1 87.62 252 PHE B C 1
ATOM 5474 O O . PHE B 1 252 ? 4.738 11.844 -16.109 1 87.62 252 PHE B O 1
ATOM 5481 N N . LEU B 1 253 ? 3.729 10.016 -15.367 1 88.88 253 LEU B N 1
ATOM 5482 C CA . LEU B 1 253 ? 2.418 10.656 -15.43 1 88.88 253 LEU B CA 1
ATOM 5483 C C . LEU B 1 253 ? 2 11.18 -14.062 1 88.88 253 LEU B C 1
ATOM 5485 O O . LEU B 1 253 ? 2.143 10.484 -13.055 1 88.88 253 LEU B O 1
ATOM 5489 N N . ALA B 1 254 ? 1.643 12.297 -13.992 1 87.81 254 ALA B N 1
ATOM 5490 C CA . ALA B 1 254 ? 0.968 12.883 -12.836 1 87.81 254 ALA B CA 1
ATOM 5491 C C . ALA B 1 254 ? -0.431 13.367 -13.203 1 87.81 254 ALA B C 1
ATOM 5493 O O . ALA B 1 254 ? -0.602 14.492 -13.672 1 87.81 254 ALA B O 1
ATOM 5494 N N . GLY B 1 255 ? -1.325 12.484 -12.836 1 83.69 255 GLY B N 1
ATOM 5495 C CA . GLY B 1 255 ? -2.619 12.719 -13.453 1 83.69 255 GLY B CA 1
ATOM 5496 C C . GLY B 1 255 ? -2.568 12.68 -14.969 1 83.69 255 GLY B C 1
ATOM 5497 O O . GLY B 1 255 ? -2.041 11.727 -15.555 1 83.69 255 GLY B O 1
ATOM 5498 N N . ARG B 1 256 ? -3.072 13.742 -15.602 1 85.25 256 ARG B N 1
ATOM 5499 C CA . ARG B 1 256 ? -3.104 13.773 -17.062 1 85.25 256 ARG B CA 1
ATOM 5500 C C . ARG B 1 256 ? -1.835 14.414 -17.625 1 85.25 256 ARG B C 1
ATOM 5502 O O . ARG B 1 256 ? -1.687 14.547 -18.844 1 85.25 256 ARG B O 1
ATOM 5509 N N . HIS B 1 257 ? -1.014 14.789 -16.719 1 86.81 257 HIS B N 1
ATOM 5510 C CA . HIS B 1 257 ? 0.165 15.523 -17.172 1 86.81 257 HIS B CA 1
ATOM 5511 C C . HIS B 1 257 ? 1.381 14.609 -17.266 1 86.81 257 HIS B C 1
ATOM 5513 O O . HIS B 1 257 ? 1.539 13.695 -16.469 1 86.81 257 HIS B O 1
ATOM 5519 N N . VAL B 1 258 ? 2.068 14.938 -18.25 1 88.69 258 VAL B N 1
ATOM 5520 C CA . VAL B 1 258 ? 3.369 14.281 -18.359 1 88.69 258 VAL B CA 1
ATOM 5521 C C . VAL B 1 258 ? 4.434 15.117 -17.656 1 88.69 258 VAL B C 1
ATOM 5523 O O . VAL B 1 258 ? 4.574 16.312 -17.938 1 88.69 258 VAL B O 1
ATOM 5526 N N . CYS B 1 259 ? 5.059 14.469 -16.797 1 88.81 259 CYS B N 1
ATOM 5527 C CA . CYS B 1 259 ? 6.043 15.188 -15.992 1 88.81 259 CYS B CA 1
ATOM 5528 C C . CYS B 1 259 ? 7.402 14.5 -16.062 1 88.81 259 CYS B C 1
ATOM 5530 O O . CYS B 1 259 ? 7.516 13.391 -16.578 1 88.81 259 CYS B O 1
ATOM 5532 N N . THR B 1 260 ? 8.336 15.266 -15.664 1 84.19 260 THR B N 1
ATOM 5533 C CA . THR B 1 260 ? 9.695 14.734 -15.562 1 84.19 260 THR B CA 1
ATOM 5534 C C . THR B 1 260 ? 10.258 14.961 -14.164 1 84.19 260 THR B C 1
ATOM 5536 O O . THR B 1 260 ? 9.875 15.906 -13.477 1 84.19 260 THR B O 1
ATOM 5539 N N . SER B 1 261 ? 11.047 14.047 -13.727 1 83.12 261 SER B N 1
ATOM 5540 C CA . SER B 1 261 ? 11.758 14.148 -12.461 1 83.12 261 SER B CA 1
ATOM 5541 C C . SER B 1 261 ? 13.086 13.406 -12.516 1 83.12 261 SER B C 1
ATOM 5543 O O . SER B 1 261 ? 13.172 12.305 -13.062 1 83.12 261 SER B O 1
ATOM 5545 N N . HIS B 1 262 ? 14.125 14.016 -11.914 1 82.94 262 HIS B N 1
ATOM 5546 C CA . HIS B 1 262 ? 15.438 13.375 -11.82 1 82.94 262 HIS B CA 1
ATOM 5547 C C . HIS B 1 262 ? 15.367 12.094 -11 1 82.94 262 HIS B C 1
ATOM 5549 O O . HIS B 1 262 ? 16.062 11.125 -11.305 1 82.94 262 HIS B O 1
ATOM 5555 N N . PHE B 1 263 ? 14.555 12.062 -10.078 1 82.81 263 PHE B N 1
ATOM 5556 C CA . PHE B 1 263 ? 14.469 10.898 -9.211 1 82.81 263 PHE B CA 1
ATOM 5557 C C . PHE B 1 263 ? 13.812 9.727 -9.938 1 82.81 263 PHE B C 1
ATOM 5559 O O . PHE B 1 263 ? 14.141 8.57 -9.68 1 82.81 263 PHE B O 1
ATOM 5566 N N . GLU B 1 264 ? 12.922 10.086 -10.836 1 85.44 264 GLU B N 1
ATOM 5567 C CA . GLU B 1 264 ? 12.312 9.031 -11.641 1 85.44 264 GLU B CA 1
ATOM 5568 C C . GLU B 1 264 ? 13.328 8.391 -12.578 1 85.44 264 GLU B C 1
ATOM 5570 O O . GLU B 1 264 ? 13.258 7.188 -12.852 1 85.44 264 GLU B O 1
ATOM 5575 N N . ARG B 1 265 ? 14.227 9.117 -12.945 1 82.12 265 ARG B N 1
ATOM 5576 C CA . ARG B 1 265 ? 15.305 8.594 -13.781 1 82.12 265 ARG B CA 1
ATOM 5577 C C . ARG B 1 265 ? 16.125 7.543 -13.039 1 82.12 265 ARG B C 1
ATOM 5579 O O . ARG B 1 265 ? 16.469 6.508 -13.609 1 82.12 265 ARG B O 1
ATOM 5586 N N . GLU B 1 266 ? 16.344 7.848 -11.867 1 79.12 266 GLU B N 1
ATOM 5587 C CA . GLU B 1 266 ? 17.125 6.926 -11.039 1 79.12 266 GLU B CA 1
ATOM 5588 C C . GLU B 1 266 ? 16.406 5.59 -10.875 1 79.12 266 GLU B C 1
ATOM 5590 O O . GLU B 1 266 ? 17.047 4.535 -10.836 1 79.12 266 GLU B O 1
ATOM 5595 N N . ARG B 1 267 ? 15.125 5.617 -10.805 1 79.38 267 ARG B N 1
ATOM 5596 C CA . ARG B 1 267 ? 14.297 4.418 -10.672 1 79.38 267 ARG B CA 1
ATOM 5597 C C . ARG B 1 267 ? 14.516 3.475 -11.852 1 79.38 267 ARG B C 1
ATOM 5599 O O . ARG B 1 267 ? 14.539 2.254 -11.672 1 79.38 267 ARG B O 1
ATOM 5606 N N . TRP B 1 268 ? 14.727 3.998 -12.938 1 76.38 268 TRP B N 1
ATOM 5607 C CA . TRP B 1 268 ? 14.812 3.191 -14.148 1 76.38 268 TRP B CA 1
ATOM 5608 C C . TRP B 1 268 ? 16.25 2.775 -14.43 1 76.38 268 TRP B C 1
ATOM 5610 O O . TRP B 1 268 ? 16.5 1.763 -15.086 1 76.38 268 TRP B O 1
ATOM 5620 N N . ALA B 1 269 ? 17.078 3.551 -13.922 1 75.38 269 ALA B N 1
ATOM 5621 C CA . ALA B 1 269 ? 18.484 3.32 -14.227 1 75.38 269 ALA B CA 1
ATOM 5622 C C . ALA B 1 269 ? 19.078 2.246 -13.32 1 75.38 269 ALA B C 1
ATOM 5624 O O . ALA B 1 269 ? 20 1.526 -13.711 1 75.38 269 ALA B O 1
ATOM 5625 N N . THR B 1 270 ? 18.5 2.121 -12.234 1 77.69 270 THR B N 1
ATOM 5626 C CA . THR B 1 270 ? 19.109 1.214 -11.266 1 77.69 270 THR B CA 1
ATOM 5627 C C . THR B 1 270 ? 18.484 -0.178 -11.367 1 77.69 270 THR B C 1
ATOM 5629 O O . THR B 1 270 ? 17.266 -0.317 -11.445 1 77.69 270 THR B O 1
ATOM 5632 N N . LYS B 1 271 ? 19.438 -1.149 -11.43 1 78.56 271 LYS B N 1
ATOM 5633 C CA . LYS B 1 271 ? 18.969 -2.523 -11.578 1 78.56 271 LYS B CA 1
ATOM 5634 C C . LYS B 1 271 ? 18.906 -3.234 -10.227 1 78.56 271 LYS B C 1
ATOM 5636 O O . LYS B 1 271 ? 18.156 -4.203 -10.055 1 78.56 271 LYS B O 1
ATOM 5641 N N . GLU B 1 272 ? 19.734 -2.746 -9.383 1 87.44 272 GLU B N 1
ATOM 5642 C CA . GLU B 1 272 ? 19.812 -3.387 -8.07 1 87.44 272 GLU B CA 1
ATOM 5643 C C . GLU B 1 272 ? 19.562 -2.381 -6.949 1 87.44 272 GLU B C 1
ATOM 5645 O O . GLU B 1 272 ? 19.984 -1.224 -7.047 1 87.44 272 GLU B O 1
ATOM 5650 N N . VAL B 1 273 ? 18.875 -2.898 -6.02 1 93.56 273 VAL B N 1
ATOM 5651 C CA . VAL B 1 273 ? 18.594 -2.059 -4.859 1 93.56 273 VAL B CA 1
ATOM 5652 C C . VAL B 1 273 ? 19.578 -2.369 -3.736 1 93.56 273 VAL B C 1
ATOM 5654 O O . VAL B 1 273 ? 19.766 -3.533 -3.381 1 93.56 273 VAL B O 1
ATOM 5657 N N . ALA B 1 274 ? 20.203 -1.358 -3.301 1 95.88 274 ALA B N 1
ATOM 5658 C CA . ALA B 1 274 ? 21.031 -1.489 -2.105 1 95.88 274 ALA B CA 1
ATOM 5659 C C . ALA B 1 274 ? 20.266 -1.059 -0.857 1 95.88 274 ALA B C 1
ATOM 5661 O O . ALA B 1 274 ? 19.922 0.115 -0.709 1 95.88 274 ALA B O 1
ATOM 5662 N N . LEU B 1 275 ? 20 -2.029 -0.041 1 97.06 275 LEU B N 1
ATOM 5663 C CA . LEU B 1 275 ? 19.359 -1.749 1.24 1 97.06 275 LEU B CA 1
ATOM 5664 C C . LEU B 1 275 ? 20.391 -1.717 2.365 1 97.06 275 LEU B C 1
ATOM 5666 O O . LEU B 1 275 ? 20.984 -2.748 2.707 1 97.06 275 LEU B O 1
ATOM 5670 N N . THR B 1 276 ? 20.562 -0.56 2.967 1 97.56 276 THR B N 1
ATOM 5671 C CA . THR B 1 276 ? 21.578 -0.394 4.008 1 97.56 276 THR B CA 1
ATOM 5672 C C . THR B 1 276 ? 20.922 -0.351 5.387 1 97.56 276 THR B C 1
ATOM 5674 O O . THR B 1 276 ? 19.984 0.42 5.617 1 97.56 276 THR B O 1
ATOM 5677 N N . VAL B 1 277 ? 21.438 -1.209 6.258 1 97.56 277 VAL B N 1
ATOM 5678 C CA . VAL B 1 277 ? 20.938 -1.181 7.633 1 97.56 277 VAL B CA 1
ATOM 5679 C C . VAL B 1 277 ? 21.547 0.006 8.375 1 97.56 277 VAL B C 1
ATOM 5681 O O . VAL B 1 277 ? 22.781 0.095 8.516 1 97.56 277 VAL B O 1
ATOM 5684 N N . GLU B 1 278 ? 20.656 0.872 8.867 1 96.12 278 GLU B N 1
ATOM 5685 C CA . GLU B 1 278 ? 21.125 2.088 9.539 1 96.12 278 GLU B CA 1
ATOM 5686 C C . GLU B 1 278 ? 20.953 1.983 11.047 1 96.12 278 GLU B C 1
ATOM 5688 O O . GLU B 1 278 ? 21.578 2.73 11.797 1 96.12 278 GLU B O 1
ATOM 5693 N N . GLY B 1 279 ? 20.047 1.077 11.398 1 96.44 279 GLY B N 1
ATOM 5694 C CA . GLY B 1 279 ? 19.797 0.946 12.828 1 96.44 279 GLY B CA 1
ATOM 5695 C C . GLY B 1 279 ? 18.938 -0.25 13.18 1 96.44 279 GLY B C 1
ATOM 5696 O O . GLY B 1 279 ? 18.328 -0.862 12.297 1 96.44 279 GLY B O 1
ATOM 5697 N N . ILE B 1 280 ? 19.031 -0.66 14.414 1 96.75 280 ILE B N 1
ATOM 5698 C CA . ILE B 1 280 ? 18.203 -1.724 14.984 1 96.75 280 ILE B CA 1
ATOM 5699 C C . ILE B 1 280 ? 17.406 -1.18 16.156 1 96.75 280 ILE B C 1
ATOM 5701 O O . ILE B 1 280 ? 17.953 -0.515 17.047 1 96.75 280 ILE B O 1
ATOM 5705 N N . LEU B 1 281 ? 16.109 -1.359 16.109 1 95.88 281 LEU B N 1
ATOM 5706 C CA . LEU B 1 281 ? 15.211 -0.891 17.156 1 95.88 281 LEU B CA 1
ATOM 5707 C C . LEU B 1 281 ? 14.391 -2.045 17.719 1 95.88 281 LEU B C 1
ATOM 5709 O O . LEU B 1 281 ? 14.273 -3.098 17.094 1 95.88 281 LEU B O 1
ATOM 5713 N N . SER B 1 282 ? 13.883 -1.76 18.891 1 93.56 282 SER B N 1
ATOM 5714 C CA . SER B 1 282 ? 12.914 -2.703 19.438 1 93.56 282 SER B CA 1
ATOM 5715 C C . SER B 1 282 ? 11.625 -2.707 18.625 1 93.56 282 SER B C 1
ATOM 5717 O O . SER B 1 282 ? 11.234 -1.683 18.062 1 93.56 282 SER B O 1
ATOM 5719 N N . SER B 1 283 ? 11.023 -3.863 18.562 1 90.06 283 SER B N 1
ATOM 5720 C CA . SER B 1 283 ? 9.789 -3.992 17.797 1 90.06 283 SER B CA 1
ATOM 5721 C C . SER B 1 283 ? 8.711 -3.045 18.312 1 90.06 283 SER B C 1
ATOM 5723 O O . SER B 1 283 ? 7.828 -2.629 17.562 1 90.06 283 SER B O 1
ATOM 5725 N N . ASP B 1 284 ? 8.758 -2.662 19.531 1 87.38 284 ASP B N 1
ATOM 5726 C CA . ASP B 1 284 ? 7.754 -1.8 20.141 1 87.38 284 ASP B CA 1
ATOM 5727 C C . ASP B 1 284 ? 7.898 -0.358 19.672 1 87.38 284 ASP B C 1
ATOM 5729 O O . ASP B 1 284 ? 6.984 0.453 19.828 1 87.38 284 ASP B O 1
ATOM 5733 N N . ALA B 1 285 ? 9.023 -0.109 19.031 1 89.44 285 ALA B N 1
ATOM 5734 C CA . ALA B 1 285 ? 9.289 1.262 18.609 1 89.44 285 ALA B CA 1
ATOM 5735 C C . ALA B 1 285 ? 8.555 1.588 17.312 1 89.44 285 ALA B C 1
ATOM 5737 O O . ALA B 1 285 ? 8.422 2.758 16.938 1 89.44 285 ALA B O 1
ATOM 5738 N N . VAL B 1 286 ? 8.133 0.608 16.641 1 91.5 286 VAL B N 1
ATOM 5739 C CA . VAL B 1 286 ? 7.508 0.84 15.336 1 91.5 286 VAL B CA 1
ATOM 5740 C C . VAL B 1 286 ? 6.059 0.362 15.375 1 91.5 286 VAL B C 1
ATOM 5742 O O . VAL B 1 286 ? 5.789 -0.804 15.672 1 91.5 286 VAL B O 1
ATOM 5745 N N . SER B 1 287 ? 5.203 1.297 15.086 1 90.44 287 SER B N 1
ATOM 5746 C CA . SER B 1 287 ? 3.779 0.993 15.016 1 90.44 287 SER B CA 1
ATOM 5747 C C . SER B 1 287 ? 3.309 0.887 13.562 1 90.44 287 SER B C 1
ATOM 5749 O O . SER B 1 287 ? 3.926 1.455 12.664 1 90.44 287 SER B O 1
ATOM 5751 N N . GLU B 1 288 ? 2.201 0.176 13.352 1 92 288 GLU B N 1
ATOM 5752 C CA . GLU B 1 288 ? 1.644 -0.016 12.016 1 92 288 GLU B CA 1
ATOM 5753 C C . GLU B 1 288 ? 1.269 1.318 11.383 1 92 288 GLU B C 1
ATOM 5755 O O . GLU B 1 288 ? 1.306 1.458 10.156 1 92 288 GLU B O 1
ATOM 5760 N N . GLU B 1 289 ? 0.924 2.25 12.203 1 90.81 289 GLU B N 1
ATOM 5761 C CA . GLU B 1 289 ? 0.479 3.535 11.672 1 90.81 289 GLU B CA 1
ATOM 5762 C C . GLU B 1 289 ? 1.638 4.301 11.039 1 90.81 289 GLU B C 1
ATOM 5764 O O . GLU B 1 289 ? 1.424 5.293 10.336 1 90.81 289 GLU B O 1
ATOM 5769 N N . LEU B 1 290 ? 2.877 3.818 11.242 1 93.38 290 LEU B N 1
ATOM 5770 C CA . LEU B 1 290 ? 4.059 4.469 10.68 1 93.38 290 LEU B CA 1
ATOM 5771 C C . LEU B 1 290 ? 4.457 3.828 9.359 1 93.38 290 LEU B C 1
ATOM 5773 O O . LEU B 1 290 ? 5.41 4.266 8.711 1 93.38 290 LEU B O 1
ATOM 5777 N N . LEU B 1 291 ? 3.762 2.793 8.961 1 94.25 291 LEU B N 1
ATOM 5778 C CA . LEU B 1 291 ? 4.141 2.029 7.777 1 94.25 291 LEU B CA 1
ATOM 5779 C C . LEU B 1 291 ? 3.109 2.197 6.668 1 94.25 291 LEU B C 1
ATOM 5781 O O . LEU B 1 291 ? 1.953 2.529 6.934 1 94.25 291 LEU B O 1
ATOM 5785 N N . TYR B 1 292 ? 3.584 2.084 5.426 1 92.19 292 TYR B N 1
ATOM 5786 C CA . TYR B 1 292 ? 2.648 2.162 4.309 1 92.19 292 TYR B CA 1
ATOM 5787 C C . TYR B 1 292 ? 3.104 1.278 3.152 1 92.19 292 TYR B C 1
ATOM 5789 O O . TYR B 1 292 ? 4.227 0.763 3.16 1 92.19 292 TYR B O 1
ATOM 5797 N N . GLY B 1 293 ? 2.105 0.955 2.264 1 91.75 293 GLY B N 1
ATOM 5798 C CA . GLY B 1 293 ? 2.4 0.193 1.061 1 91.75 293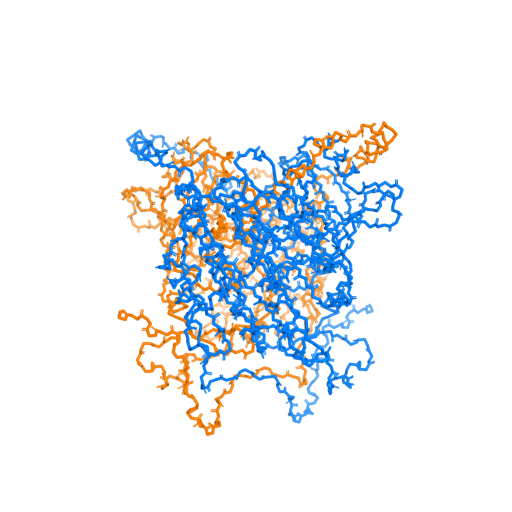 GLY B CA 1
ATOM 5799 C C . GLY B 1 293 ? 2.465 -1.303 1.303 1 91.75 293 GLY B C 1
ATOM 5800 O O . GLY B 1 293 ? 2.131 -1.776 2.391 1 91.75 293 GLY B O 1
ATOM 5801 N N . ASP B 1 294 ? 2.883 -1.967 0.237 1 92.56 294 ASP B N 1
ATOM 5802 C CA . ASP B 1 294 ? 3.037 -3.418 0.274 1 92.56 294 ASP B CA 1
ATOM 5803 C C . ASP B 1 294 ? 4.375 -3.811 0.897 1 92.56 294 ASP B C 1
ATOM 5805 O O . ASP B 1 294 ? 5.348 -3.055 0.821 1 92.56 294 ASP B O 1
ATOM 5809 N N . GLY B 1 295 ? 4.297 -4.973 1.522 1 94 295 GLY B N 1
ATOM 5810 C CA . GLY B 1 295 ? 5.543 -5.512 2.037 1 94 295 GLY B CA 1
ATOM 5811 C C . GLY B 1 295 ? 6.281 -6.375 1.028 1 94 295 GLY B C 1
ATOM 5812 O O . GLY B 1 295 ? 5.676 -6.898 0.091 1 94 295 GLY B O 1
ATOM 5813 N N . TRP B 1 296 ? 7.578 -6.469 1.197 1 95.56 296 TRP B N 1
ATOM 5814 C CA . TRP B 1 296 ? 8.453 -7.316 0.399 1 95.56 296 TRP B CA 1
ATOM 5815 C C . TRP B 1 296 ? 9.062 -8.43 1.251 1 95.56 296 TRP B C 1
ATOM 5817 O O . TRP B 1 296 ? 9.445 -8.195 2.398 1 95.56 296 TRP B O 1
ATOM 5827 N N . MET B 1 297 ? 9.148 -9.547 0.71 1 93.69 297 MET B N 1
ATOM 5828 C CA . MET B 1 297 ? 9.914 -10.641 1.303 1 93.69 297 MET B CA 1
ATOM 5829 C C . MET B 1 297 ? 11.32 -10.711 0.709 1 93.69 297 MET B C 1
ATOM 5831 O O . MET B 1 297 ? 11.477 -10.883 -0.5 1 93.69 297 MET B O 1
ATOM 5835 N N . LEU B 1 298 ? 12.25 -10.523 1.562 1 94.75 298 LEU B N 1
ATOM 5836 C CA . LEU B 1 298 ? 13.633 -10.656 1.121 1 94.75 298 LEU B CA 1
ATOM 5837 C C . LEU B 1 298 ? 14.141 -12.078 1.312 1 94.75 298 LEU B C 1
ATOM 5839 O O . LEU B 1 298 ? 14.18 -12.578 2.439 1 94.75 298 LEU B O 1
ATOM 5843 N N . CYS B 1 299 ? 14.484 -12.633 0.208 1 87 299 CYS B N 1
ATOM 5844 C CA . CYS B 1 299 ? 15.008 -13.992 0.214 1 87 299 CYS B CA 1
ATOM 5845 C C . CYS B 1 299 ? 16.453 -14.016 -0.249 1 87 299 CYS B C 1
ATOM 5847 O O . CYS B 1 299 ? 16.812 -13.375 -1.239 1 87 299 CYS B O 1
ATOM 5849 N N . PRO B 1 300 ? 17.25 -14.773 0.533 1 89.62 300 PRO B N 1
ATOM 5850 C CA . PRO B 1 300 ? 18.641 -14.891 0.091 1 89.62 300 PRO B CA 1
ATOM 5851 C C . PRO B 1 300 ? 18.781 -15.516 -1.295 1 89.62 300 PRO B C 1
ATOM 5853 O O . PRO B 1 300 ? 18.016 -16.438 -1.636 1 89.62 300 PRO B O 1
ATOM 5856 N N . LYS B 1 301 ? 19.578 -14.93 -2.066 1 84.38 301 LYS B N 1
ATOM 5857 C CA . LYS B 1 301 ? 19.859 -15.43 -3.408 1 84.38 301 LYS B CA 1
ATOM 5858 C C . LYS B 1 301 ? 21.25 -16.062 -3.475 1 84.38 301 LYS B C 1
ATOM 5860 O O . LYS B 1 301 ? 22.234 -15.438 -3.104 1 84.38 301 LYS B O 1
ATOM 5865 N N . GLU B 1 302 ? 21.188 -17.328 -3.898 1 75.56 302 GLU B N 1
ATOM 5866 C CA . GLU B 1 302 ? 22.469 -18 -4.02 1 75.56 302 GLU B CA 1
ATOM 5867 C C . GLU B 1 302 ? 23.234 -17.5 -5.242 1 75.56 302 GLU B C 1
ATOM 5869 O O . GLU B 1 302 ? 22.672 -17.375 -6.328 1 75.56 302 GLU B O 1
ATOM 5874 N N . THR B 1 303 ? 24.188 -16.641 -4.996 1 67.88 303 THR B N 1
ATOM 5875 C CA . THR B 1 303 ? 25.047 -16.234 -6.102 1 67.88 303 THR B CA 1
ATOM 5876 C C . THR B 1 303 ? 26.359 -17.031 -6.086 1 67.88 303 THR B C 1
ATOM 5878 O O . THR B 1 303 ? 26.859 -17.391 -5.02 1 67.88 303 THR B O 1
ATOM 5881 N N . GLU B 1 304 ? 26.656 -17.891 -6.969 1 62.22 304 GLU B N 1
ATOM 5882 C CA . GLU B 1 304 ? 27.969 -18.516 -7.047 1 62.22 304 GLU B CA 1
ATOM 5883 C C . GLU B 1 304 ? 29.078 -17.484 -7.25 1 62.22 304 GLU B C 1
ATOM 5885 O O . GLU B 1 304 ? 28.844 -16.453 -7.879 1 62.22 304 GLU B O 1
ATOM 5890 N N . PRO B 1 305 ? 30.375 -17.812 -6.828 1 60.88 305 PRO B N 1
ATOM 5891 C CA . PRO B 1 305 ? 31.078 -18.375 -5.676 1 60.88 305 PRO B CA 1
ATOM 5892 C C . PRO B 1 305 ? 31.078 -17.438 -4.465 1 60.88 305 PRO B C 1
ATOM 5894 O O . PRO B 1 305 ? 31.578 -16.312 -4.547 1 60.88 305 PRO B O 1
ATOM 5897 N N . CYS B 1 306 ? 30.016 -17.344 -3.646 1 59.19 306 CYS B N 1
ATOM 5898 C CA . CYS B 1 306 ? 30.125 -16.516 -2.449 1 59.19 306 CYS B CA 1
ATOM 5899 C C . CYS B 1 306 ? 30.734 -17.297 -1.296 1 59.19 306 CYS B C 1
ATOM 5901 O O . CYS B 1 306 ? 30.594 -18.516 -1.226 1 59.19 306 CYS B O 1
ATOM 5903 N N . GLU B 1 307 ? 31.844 -16.75 -0.626 1 62.47 307 GLU B N 1
ATOM 5904 C CA . GLU B 1 307 ? 32.5 -17.344 0.521 1 62.47 307 GLU B CA 1
ATOM 5905 C C . GLU B 1 307 ? 31.5 -17.922 1.509 1 62.47 307 GLU B C 1
ATOM 5907 O O . GLU B 1 307 ? 31.703 -19.031 2.031 1 62.47 307 GLU B O 1
ATOM 5912 N N . ARG B 1 308 ? 30.406 -17.141 1.71 1 76.62 308 ARG B N 1
ATOM 5913 C CA . ARG B 1 308 ? 29.359 -17.625 2.621 1 76.62 308 ARG B CA 1
ATOM 5914 C C . ARG B 1 308 ? 28 -17.625 1.944 1 76.62 308 ARG B C 1
ATOM 5916 O O . ARG B 1 308 ? 27.688 -16.719 1.172 1 76.62 308 ARG B O 1
ATOM 5923 N N . ARG B 1 309 ? 27.375 -18.656 2.227 1 84.25 309 ARG B N 1
ATOM 5924 C CA . ARG B 1 309 ? 26.031 -18.766 1.638 1 84.25 309 ARG B CA 1
ATOM 5925 C C . ARG B 1 309 ? 25.094 -17.703 2.201 1 84.25 309 ARG B C 1
ATOM 5927 O O . ARG B 1 309 ? 24.969 -17.562 3.42 1 84.25 309 ARG B O 1
ATOM 5934 N N . PRO B 1 310 ? 24.516 -16.953 1.428 1 88.31 310 PRO B N 1
ATOM 5935 C CA . PRO B 1 310 ? 23.594 -15.906 1.894 1 88.31 310 PRO B CA 1
ATOM 5936 C C . PRO B 1 310 ? 22.531 -16.438 2.857 1 88.31 310 PRO B C 1
ATOM 5938 O O . PRO B 1 310 ? 22.188 -15.758 3.826 1 88.31 310 PRO B O 1
ATOM 5941 N N . GLU B 1 311 ? 22.109 -17.625 2.688 1 87.31 311 GLU B N 1
ATOM 5942 C CA . GLU B 1 311 ? 21.078 -18.188 3.549 1 87.31 311 GLU B CA 1
ATOM 5943 C C . GLU B 1 311 ? 21.594 -18.406 4.969 1 87.31 311 GLU B C 1
ATOM 5945 O O . GLU B 1 311 ? 20.891 -18.156 5.941 1 87.31 311 GLU B O 1
ATOM 5950 N N . GLU B 1 312 ? 22.766 -18.875 5.062 1 86.44 312 GLU B N 1
ATOM 5951 C CA . GLU B 1 312 ? 23.391 -19.062 6.367 1 86.44 312 GLU B CA 1
ATOM 5952 C C . GLU B 1 312 ? 23.594 -17.734 7.078 1 86.44 312 GLU B C 1
ATOM 5954 O O . GLU B 1 312 ? 23.375 -17.625 8.281 1 86.44 312 GLU B O 1
ATOM 5959 N N . TRP B 1 313 ? 24.062 -16.812 6.336 1 90.94 313 TRP B N 1
ATOM 5960 C CA . TRP B 1 313 ? 24.281 -15.477 6.891 1 90.94 313 TRP B CA 1
ATOM 5961 C C . TRP B 1 313 ? 22.984 -14.898 7.449 1 90.94 313 TRP B C 1
ATOM 5963 O O . TRP B 1 313 ? 22.953 -14.414 8.586 1 90.94 313 TRP B O 1
ATOM 5973 N N . ILE B 1 314 ? 21.906 -15 6.719 1 92.56 314 ILE B N 1
ATOM 5974 C CA . ILE B 1 314 ? 20.609 -14.445 7.113 1 92.56 314 ILE B CA 1
ATOM 5975 C C . ILE B 1 314 ? 20.078 -15.188 8.336 1 92.56 314 ILE B C 1
ATOM 5977 O O . ILE B 1 314 ? 19.453 -14.594 9.219 1 92.56 314 ILE B O 1
ATOM 5981 N N . TYR B 1 315 ? 20.391 -16.438 8.367 1 91.12 315 TYR B N 1
ATOM 5982 C CA . TYR B 1 315 ? 20.016 -17.234 9.531 1 91.12 315 TYR B CA 1
ATOM 5983 C C . TYR B 1 315 ? 20.672 -16.703 10.797 1 91.12 315 TYR B C 1
ATOM 5985 O O . TYR B 1 315 ? 20 -16.516 11.812 1 91.12 315 TYR B O 1
ATOM 5993 N N . HIS B 1 316 ? 21.922 -16.469 10.75 1 93.69 316 HIS B N 1
ATOM 5994 C CA . HIS B 1 316 ? 22.656 -15.961 11.906 1 93.69 316 HIS B CA 1
ATOM 5995 C C . HIS B 1 316 ? 22.141 -14.578 12.305 1 93.69 316 HIS B C 1
ATOM 5997 O O . HIS B 1 316 ? 22.016 -14.273 13.492 1 93.69 316 HIS B O 1
ATOM 6003 N N . LEU B 1 317 ? 21.828 -13.773 11.289 1 95.19 317 LEU B N 1
ATOM 6004 C CA . LEU B 1 317 ? 21.281 -12.461 11.578 1 95.19 317 LEU B CA 1
ATOM 6005 C C . LEU B 1 317 ? 19.938 -12.578 12.297 1 95.19 317 LEU B C 1
ATOM 6007 O O . LEU B 1 317 ? 19.672 -11.852 13.258 1 95.19 317 LEU B O 1
ATOM 6011 N N . SER B 1 318 ? 19.078 -13.461 11.844 1 94.62 318 SER B N 1
ATOM 6012 C CA . SER B 1 318 ? 17.766 -13.656 12.453 1 94.62 318 SER B CA 1
ATOM 6013 C C . SER B 1 318 ? 17.891 -14.062 13.922 1 94.62 318 SER B C 1
ATOM 6015 O O . SER B 1 318 ? 17.078 -13.648 14.758 1 94.62 318 SER B O 1
ATOM 6017 N N . LYS B 1 319 ? 18.875 -14.836 14.219 1 92.81 319 LYS B N 1
ATOM 6018 C CA . LYS B 1 319 ? 19.094 -15.281 15.594 1 92.81 319 LYS B CA 1
ATOM 6019 C C . LYS B 1 319 ? 19.562 -14.133 16.469 1 92.81 319 LYS B C 1
ATOM 6021 O O . LYS B 1 319 ? 19.172 -14.039 17.64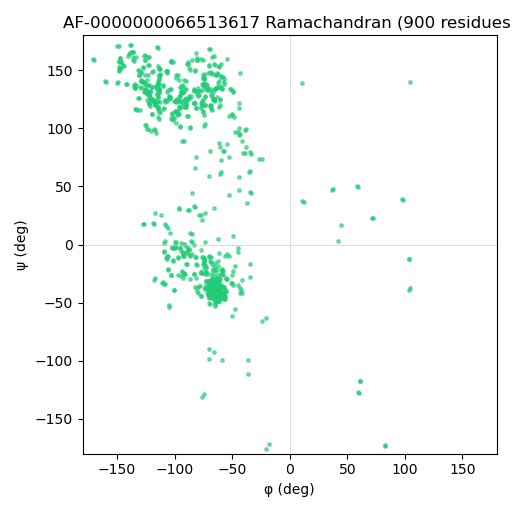1 1 92.81 319 LYS B O 1
ATOM 6026 N N . GLU B 1 320 ? 20.328 -13.344 15.867 1 94.62 320 GLU B N 1
ATOM 6027 C CA . GLU B 1 320 ? 20.859 -12.203 16.609 1 94.62 320 GLU B CA 1
ATOM 6028 C C . GLU B 1 320 ? 19.766 -11.18 16.906 1 94.62 320 GLU B C 1
ATOM 6030 O O . GLU B 1 320 ? 19.703 -10.617 18 1 94.62 320 GLU B O 1
ATOM 6035 N N . LEU B 1 321 ? 18.859 -10.805 16.016 1 93.94 321 LEU B N 1
ATOM 6036 C CA . LEU B 1 321 ? 17.875 -9.727 16.109 1 93.94 321 LEU B CA 1
ATOM 6037 C C . LEU B 1 321 ? 16.766 -10.094 17.094 1 93.94 321 LEU B C 1
ATOM 6039 O O . LEU B 1 321 ? 16.188 -9.219 17.734 1 93.94 321 LEU B O 1
ATOM 6043 N N . GLN B 1 322 ? 16.438 -11.391 17.391 1 85.44 322 GLN B N 1
ATOM 6044 C CA . GLN B 1 322 ? 15.492 -11.914 18.375 1 85.44 322 GLN B CA 1
ATOM 6045 C C . GLN B 1 322 ? 14.25 -11.031 18.469 1 85.44 322 GLN B C 1
ATOM 6047 O O . GLN B 1 322 ? 13.852 -10.625 19.562 1 85.44 322 GLN B O 1
ATOM 6052 N N . GLY B 1 323 ? 13.594 -10.609 17.422 1 86.31 323 GLY B N 1
ATOM 6053 C CA . GLY B 1 323 ? 12.359 -9.844 17.484 1 86.31 323 GLY B CA 1
ATOM 6054 C C . GLY B 1 323 ? 12.562 -8.367 17.188 1 86.31 323 GLY B C 1
ATOM 6055 O O . GLY B 1 323 ? 11.594 -7.629 17 1 86.31 323 GLY B O 1
ATOM 6056 N N . ASP B 1 324 ? 13.812 -7.895 17.172 1 94.56 324 ASP B N 1
ATOM 6057 C CA . ASP B 1 324 ? 14.109 -6.516 16.812 1 94.56 324 ASP B CA 1
ATOM 6058 C C . ASP B 1 324 ? 13.797 -6.262 15.336 1 94.56 324 ASP B C 1
ATOM 6060 O O . ASP B 1 324 ? 13.586 -7.203 14.57 1 94.56 324 ASP B O 1
ATOM 6064 N N . VAL B 1 325 ? 13.68 -4.957 15.125 1 96.56 325 VAL B N 1
ATOM 6065 C CA . VAL B 1 325 ? 13.422 -4.559 13.742 1 96.56 325 VAL B CA 1
ATOM 6066 C C . VAL B 1 325 ? 14.625 -3.807 13.188 1 96.56 325 VAL B C 1
ATOM 6068 O O . VAL B 1 325 ? 15.352 -3.143 13.93 1 96.56 325 VAL B O 1
ATOM 6071 N N . LEU B 1 326 ? 14.859 -3.965 11.938 1 97.25 326 LEU B N 1
ATOM 6072 C CA . LEU B 1 326 ? 15.914 -3.264 11.219 1 97.25 326 LEU B CA 1
ATOM 6073 C C . LEU B 1 326 ? 15.383 -1.99 10.57 1 97.25 326 LEU B C 1
ATOM 6075 O O . LEU B 1 326 ? 14.266 -1.979 10.047 1 97.25 326 LEU B O 1
ATOM 6079 N N . ILE B 1 327 ? 16.109 -0.917 10.656 1 97.62 327 ILE B N 1
ATOM 6080 C CA . ILE B 1 327 ? 15.852 0.277 9.852 1 97.62 327 ILE B CA 1
ATOM 6081 C C . ILE B 1 327 ? 16.766 0.285 8.633 1 97.62 327 ILE B C 1
ATOM 6083 O O . ILE B 1 327 ? 17.984 0.323 8.766 1 97.62 327 ILE B O 1
ATOM 6087 N N . LEU B 1 328 ? 16.141 0.162 7.484 1 97.12 328 LEU B N 1
ATOM 6088 C CA . LEU B 1 328 ? 16.859 0.051 6.223 1 97.12 328 LEU B CA 1
ATOM 6089 C C . LEU B 1 328 ? 16.609 1.275 5.348 1 97.12 328 LEU B C 1
ATOM 6091 O O . LEU B 1 328 ? 15.508 1.81 5.312 1 97.12 328 LEU B O 1
ATOM 6095 N N . THR B 1 329 ? 17.625 1.698 4.668 1 95.94 329 THR B N 1
ATOM 6096 C CA . THR B 1 329 ? 17.5 2.842 3.773 1 95.94 329 THR B CA 1
ATOM 6097 C C . THR B 1 329 ? 18.047 2.51 2.387 1 95.94 329 THR B C 1
ATOM 6099 O O . THR B 1 329 ? 18.891 1.635 2.244 1 95.94 329 THR B O 1
ATOM 6102 N N . THR B 1 330 ? 17.453 3.096 1.439 1 95.25 330 THR B N 1
ATOM 6103 C CA . THR B 1 330 ? 17.938 2.982 0.068 1 95.25 330 THR B CA 1
ATOM 6104 C C . THR B 1 330 ? 17.688 4.273 -0.704 1 95.25 330 THR B C 1
ATOM 6106 O O . THR B 1 330 ? 16.75 5.02 -0.388 1 95.25 330 THR B O 1
ATOM 6109 N N . GLN B 1 331 ? 18.5 4.531 -1.664 1 91 331 GLN B N 1
ATOM 6110 C CA . GLN B 1 331 ? 18.328 5.676 -2.553 1 91 331 GLN B CA 1
ATOM 6111 C C . GLN B 1 331 ? 17.703 5.25 -3.883 1 91 331 GLN B C 1
ATOM 6113 O O . GLN B 1 331 ? 17.406 6.094 -4.73 1 91 331 GLN B O 1
ATOM 6118 N N . GLN B 1 332 ? 17.5 3.951 -4.012 1 90 332 GLN B N 1
ATOM 6119 C CA . GLN B 1 332 ? 16.891 3.42 -5.227 1 90 332 GLN B CA 1
ATOM 6120 C C . GLN B 1 332 ? 15.398 3.16 -5.031 1 90 332 GLN B C 1
ATOM 6122 O O . GLN B 1 332 ? 15.008 2.367 -4.176 1 90 332 GLN B O 1
ATOM 6127 N N . PRO B 1 333 ? 14.562 3.688 -5.801 1 87.5 333 PRO B N 1
ATOM 6128 C CA . PRO B 1 333 ? 13.125 3.648 -5.531 1 87.5 333 PRO B CA 1
ATOM 6129 C C . PRO B 1 333 ? 12.453 2.4 -6.098 1 87.5 333 PRO B C 1
ATOM 6131 O O . PRO B 1 333 ? 11.242 2.41 -6.363 1 87.5 333 PRO B O 1
ATOM 6134 N N . HIS B 1 334 ? 13.07 1.22 -6.25 1 87.94 334 HIS B N 1
ATOM 6135 C CA . HIS B 1 334 ? 12.508 0.03 -6.875 1 87.94 334 HIS B CA 1
ATOM 6136 C C . HIS B 1 334 ? 11.539 -0.677 -5.934 1 87.94 334 HIS B C 1
ATOM 6138 O O . HIS B 1 334 ? 10.672 -1.434 -6.379 1 87.94 334 HIS B O 1
ATOM 6144 N N . LEU B 1 335 ? 11.734 -0.424 -4.672 1 90.31 335 LEU B N 1
ATOM 6145 C CA . LEU B 1 335 ? 10.883 -1.096 -3.693 1 90.31 335 LEU B CA 1
ATOM 6146 C C . LEU B 1 335 ? 9.75 -0.182 -3.24 1 90.31 335 LEU B C 1
ATOM 6148 O O . LEU B 1 335 ? 8.883 -0.597 -2.467 1 90.31 335 LEU B O 1
ATOM 6152 N N . ASP B 1 336 ? 9.734 1.055 -3.738 1 86.31 336 ASP B N 1
ATOM 6153 C CA . ASP B 1 336 ? 8.641 1.966 -3.414 1 86.31 336 ASP B CA 1
ATOM 6154 C C . ASP B 1 336 ? 7.32 1.473 -4.004 1 86.31 336 ASP B C 1
ATOM 6156 O O . ASP B 1 336 ? 7.312 0.701 -4.965 1 86.31 336 ASP B O 1
ATOM 6160 N N . PRO B 1 337 ? 6.25 1.938 -3.33 1 82.94 337 PRO B N 1
ATOM 6161 C CA . PRO B 1 337 ? 4.98 1.613 -3.984 1 82.94 337 PRO B CA 1
ATOM 6162 C C . PRO B 1 337 ? 4.973 1.973 -5.469 1 82.94 337 PRO B C 1
ATOM 6164 O O . PRO B 1 337 ? 5.508 3.014 -5.859 1 82.94 337 PRO B O 1
ATOM 6167 N N . PRO B 1 338 ? 4.559 1.13 -6.32 1 77.44 338 PRO B N 1
ATOM 6168 C CA . PRO B 1 338 ? 4.699 1.271 -7.77 1 77.44 338 PRO B CA 1
ATOM 6169 C C . PRO B 1 338 ? 4.059 2.549 -8.305 1 77.44 338 PRO B C 1
ATOM 6171 O O . PRO B 1 338 ? 4.457 3.053 -9.359 1 77.44 338 PRO B O 1
ATOM 6174 N N . HIS B 1 339 ? 3.102 3.035 -7.633 1 88.19 339 HIS B N 1
ATOM 6175 C CA . HIS B 1 339 ? 2.379 4.18 -8.172 1 88.19 339 HIS B CA 1
ATOM 6176 C C . HIS B 1 339 ? 2.777 5.469 -7.469 1 88.19 339 HIS B C 1
ATOM 6178 O O . HIS B 1 339 ? 2.195 6.527 -7.723 1 88.19 339 HIS B O 1
ATOM 6184 N N . GLN B 1 340 ? 3.785 5.348 -6.707 1 88.31 340 GLN B N 1
ATOM 6185 C CA . GLN B 1 340 ? 4.277 6.516 -5.988 1 88.31 340 GLN B CA 1
ATOM 6186 C C . GLN B 1 340 ? 5.441 7.168 -6.727 1 88.31 340 GLN B C 1
ATOM 6188 O O . GLN B 1 340 ? 6.285 6.48 -7.301 1 88.31 340 GLN B O 1
ATOM 6193 N N . ILE B 1 341 ? 5.527 8.477 -6.633 1 89.31 341 ILE B N 1
ATOM 6194 C CA . ILE B 1 341 ? 6.664 9.211 -7.172 1 89.31 341 ILE B CA 1
ATOM 6195 C C . ILE B 1 341 ? 7.945 8.773 -6.465 1 89.31 341 ILE B C 1
ATOM 6197 O O . ILE B 1 341 ? 7.93 8.492 -5.262 1 89.31 341 ILE B O 1
ATOM 6201 N N . ALA B 1 342 ? 8.969 8.797 -7.242 1 89.44 342 ALA B N 1
ATOM 6202 C CA . ALA B 1 342 ? 10.258 8.422 -6.672 1 89.44 342 ALA B CA 1
ATOM 6203 C C . ALA B 1 342 ? 10.742 9.469 -5.676 1 89.44 342 ALA B C 1
ATOM 6205 O O . ALA B 1 342 ? 10.719 10.672 -5.969 1 89.44 342 ALA B O 1
ATOM 6206 N N . LEU B 1 343 ? 11.148 9.016 -4.574 1 90.44 343 LEU B N 1
ATOM 6207 C CA . LEU B 1 343 ? 11.711 9.883 -3.543 1 90.44 343 LEU B CA 1
ATOM 6208 C C . LEU B 1 343 ? 13.234 9.797 -3.531 1 90.44 343 LEU B C 1
ATOM 6210 O O . LEU B 1 343 ? 13.812 8.812 -4.008 1 90.44 343 LEU B O 1
ATOM 6214 N N . PRO B 1 344 ? 13.914 10.82 -3.02 1 90.19 344 PRO B N 1
ATOM 6215 C CA . PRO B 1 344 ? 15.375 10.789 -2.939 1 90.19 344 PRO B CA 1
ATOM 6216 C C . PRO B 1 344 ? 15.898 9.602 -2.133 1 90.19 344 PRO B C 1
ATOM 6218 O O . PRO B 1 344 ? 16.969 9.062 -2.445 1 90.19 344 PRO B O 1
ATOM 6221 N N . ALA B 1 345 ? 15.133 9.328 -1.127 1 92.5 345 ALA B N 1
ATOM 6222 C CA . ALA B 1 345 ? 15.469 8.188 -0.278 1 92.5 345 ALA B CA 1
ATOM 6223 C C . ALA B 1 345 ? 14.211 7.535 0.287 1 92.5 345 ALA B C 1
ATOM 6225 O O . ALA B 1 345 ? 13.148 8.156 0.333 1 92.5 345 ALA B O 1
ATOM 6226 N N . SER B 1 346 ? 14.359 6.332 0.533 1 93.62 346 SER B N 1
ATOM 6227 C CA . SER B 1 346 ? 13.273 5.59 1.178 1 93.62 346 SER B CA 1
ATOM 6228 C C . SER B 1 346 ? 13.789 4.816 2.389 1 93.62 346 SER B C 1
ATOM 6230 O O . SER B 1 346 ? 14.945 4.387 2.418 1 93.62 346 SER B O 1
ATOM 6232 N N . THR B 1 347 ? 12.977 4.832 3.354 1 96.12 347 THR B N 1
ATOM 6233 C CA . THR B 1 347 ? 13.297 4.098 4.574 1 96.12 347 THR B CA 1
ATOM 6234 C C . THR B 1 347 ? 12.32 2.941 4.777 1 96.12 347 THR B C 1
ATOM 6236 O O . THR B 1 347 ? 11.117 3.086 4.535 1 96.12 347 THR B O 1
ATOM 6239 N N . PHE B 1 348 ? 12.867 1.79 5.195 1 96.88 348 PHE B N 1
ATOM 6240 C CA . PHE B 1 348 ? 12.078 0.583 5.418 1 96.88 348 PHE B CA 1
ATOM 6241 C C . PHE B 1 348 ? 12.328 0.027 6.816 1 96.88 348 PHE B C 1
ATOM 6243 O O . PHE B 1 348 ? 13.367 0.287 7.418 1 96.88 348 PHE B O 1
ATOM 6250 N N . VAL B 1 349 ? 11.336 -0.618 7.273 1 97 349 VAL B N 1
ATOM 6251 C CA . VAL B 1 349 ? 11.453 -1.434 8.477 1 97 349 VAL B CA 1
ATOM 6252 C C . VAL B 1 349 ? 11.508 -2.912 8.102 1 97 349 VAL B C 1
ATOM 6254 O O . VAL B 1 349 ? 10.68 -3.389 7.316 1 97 349 VAL B O 1
ATOM 6257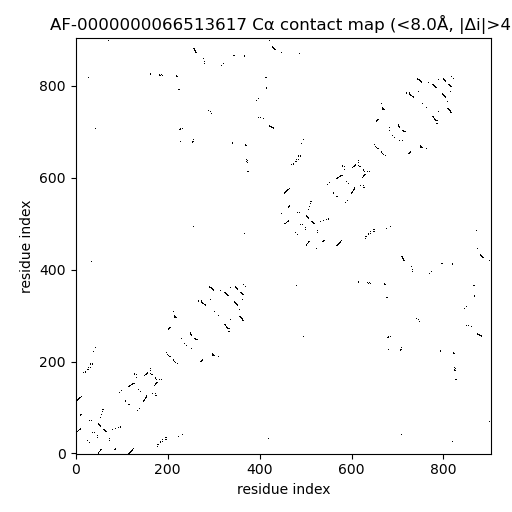 N N . GLY B 1 350 ? 12.5 -3.615 8.578 1 97.06 350 GLY B N 1
ATOM 6258 C CA . GLY B 1 350 ? 12.648 -5.039 8.32 1 97.06 350 GLY B CA 1
ATOM 6259 C C . GLY B 1 350 ? 12.555 -5.887 9.578 1 97.06 350 GLY B C 1
ATOM 6260 O O . GLY B 1 350 ? 13.078 -5.504 10.625 1 97.06 350 GLY B O 1
ATOM 6261 N N . PHE B 1 351 ? 11.867 -6.945 9.5 1 96.56 351 PHE B N 1
ATOM 6262 C CA . PHE B 1 351 ? 11.805 -7.898 10.602 1 96.56 351 PHE B CA 1
ATOM 6263 C C . PHE B 1 351 ? 11.625 -9.32 10.086 1 96.56 351 PHE B C 1
ATOM 6265 O O . PHE B 1 351 ? 11.141 -9.516 8.969 1 96.56 351 PHE B O 1
ATOM 6272 N N . PHE B 1 352 ? 11.992 -10.305 10.891 1 94.31 352 PHE B N 1
ATOM 6273 C CA . PHE B 1 352 ? 11.984 -11.695 10.438 1 94.31 352 PHE B CA 1
ATOM 6274 C C . PHE B 1 352 ? 10.641 -12.352 10.727 1 94.31 352 PHE B C 1
ATOM 6276 O O . PHE B 1 352 ? 10.18 -12.352 11.875 1 94.31 352 PHE B O 1
ATOM 6283 N N . LEU B 1 353 ? 9.992 -12.812 9.695 1 89.06 353 LEU B N 1
ATOM 6284 C CA . LEU B 1 353 ? 8.797 -13.633 9.859 1 89.06 353 LEU B CA 1
ATOM 6285 C C . LEU B 1 353 ? 9.172 -15.078 10.164 1 89.06 353 LEU B C 1
ATOM 6287 O O . LEU B 1 353 ? 8.469 -15.75 10.922 1 89.06 353 LEU B O 1
ATOM 6291 N N . ARG B 1 354 ? 10.203 -15.492 9.539 1 84.06 354 ARG B N 1
ATOM 6292 C CA . ARG B 1 354 ? 10.852 -16.797 9.703 1 84.06 354 ARG B CA 1
ATOM 6293 C C . ARG B 1 354 ? 12.367 -16.656 9.719 1 84.06 354 ARG B C 1
ATOM 6295 O O . ARG B 1 354 ? 12.906 -15.602 9.352 1 84.06 354 ARG B O 1
ATOM 6302 N N . PRO B 1 355 ? 13.117 -17.594 10.117 1 84 355 PRO B N 1
ATOM 6303 C CA . PRO B 1 355 ? 14.562 -17.469 10.312 1 84 355 PRO B CA 1
ATOM 6304 C C . PRO B 1 355 ? 15.297 -17.047 9.039 1 84 355 PRO B C 1
ATOM 6306 O O . PRO B 1 355 ? 16.406 -16.5 9.102 1 84 355 PRO B O 1
ATOM 6309 N N . THR B 1 356 ? 14.773 -17.25 7.867 1 86.75 356 THR B N 1
ATOM 6310 C CA . THR B 1 356 ? 15.5 -16.859 6.668 1 86.75 356 THR B CA 1
ATOM 6311 C C . THR B 1 356 ? 14.625 -15.969 5.777 1 86.75 356 THR B C 1
ATOM 6313 O O . THR B 1 356 ? 14.914 -15.805 4.59 1 86.75 356 THR B O 1
ATOM 6316 N N . LEU B 1 357 ? 13.625 -15.484 6.426 1 89 357 LEU B N 1
ATOM 6317 C CA . LEU B 1 357 ? 12.711 -14.648 5.656 1 89 357 LEU B CA 1
ATOM 6318 C C . LEU B 1 357 ? 12.539 -13.281 6.312 1 89 357 LEU B C 1
ATOM 6320 O O . LEU B 1 357 ? 11.828 -13.148 7.312 1 89 357 LEU B O 1
ATOM 6324 N N . LEU B 1 358 ? 13.227 -12.352 5.695 1 95.25 358 LEU B N 1
ATOM 6325 C CA . LEU B 1 358 ? 13.141 -10.969 6.156 1 95.25 358 LEU B CA 1
ATOM 6326 C C . LEU B 1 358 ? 12.016 -10.227 5.445 1 95.25 358 LEU B C 1
ATOM 6328 O O . LEU B 1 358 ? 11.969 -10.195 4.211 1 95.25 358 LEU B O 1
ATOM 6332 N N . TYR B 1 359 ? 11.078 -9.781 6.223 1 96.25 359 TYR B N 1
ATOM 6333 C CA . TYR B 1 359 ? 9.977 -8.977 5.703 1 96.25 359 TYR B CA 1
ATOM 6334 C C . TYR B 1 359 ? 10.281 -7.488 5.828 1 96.25 359 TYR B C 1
ATOM 6336 O O . TYR B 1 359 ? 10.742 -7.031 6.879 1 96.25 359 TYR B O 1
ATOM 6344 N N . VAL B 1 360 ? 10.078 -6.727 4.73 1 97 360 VAL B N 1
ATOM 6345 C CA . VAL B 1 360 ? 10.398 -5.305 4.723 1 97 360 VAL B CA 1
ATOM 6346 C C . VAL B 1 360 ? 9.172 -4.492 4.324 1 97 360 VAL B C 1
ATOM 6348 O O . VAL B 1 360 ? 8.484 -4.828 3.354 1 97 360 VAL B O 1
ATOM 6351 N N . ARG B 1 361 ? 8.875 -3.449 5.062 1 96.5 361 ARG B N 1
ATOM 6352 C CA . ARG B 1 361 ? 7.785 -2.518 4.785 1 96.5 361 ARG B CA 1
ATOM 6353 C C . ARG B 1 361 ? 8.273 -1.072 4.852 1 96.5 361 ARG B C 1
ATOM 6355 O O . ARG B 1 361 ? 9.109 -0.733 5.691 1 96.5 361 ARG B O 1
ATOM 6362 N N . ALA B 1 362 ? 7.715 -0.265 4.031 1 95.75 362 ALA B N 1
ATOM 6363 C CA . ALA B 1 362 ? 8.172 1.119 3.943 1 95.75 362 ALA B CA 1
ATOM 6364 C C . ALA B 1 362 ? 7.695 1.931 5.145 1 95.75 362 ALA B C 1
ATOM 6366 O O . ALA B 1 362 ? 6.566 1.763 5.605 1 95.75 362 ALA B O 1
ATOM 6367 N N . LEU B 1 363 ? 8.586 2.713 5.617 1 95.62 363 LEU B N 1
ATOM 6368 C CA . LEU B 1 363 ? 8.25 3.721 6.617 1 95.62 363 LEU B CA 1
ATOM 6369 C C . LEU B 1 363 ? 7.695 4.977 5.953 1 95.62 363 LEU B C 1
ATOM 6371 O O . LEU B 1 363 ? 8.219 5.434 4.938 1 95.62 363 LEU B O 1
ATOM 6375 N N . ILE B 1 364 ? 6.605 5.445 6.52 1 94.06 364 ILE B N 1
ATOM 6376 C CA . ILE B 1 364 ? 6.07 6.711 6.027 1 94.06 364 ILE B CA 1
ATOM 6377 C C . ILE B 1 364 ? 7.102 7.82 6.223 1 94.06 364 ILE B C 1
ATOM 6379 O O . ILE B 1 364 ? 7.613 8.016 7.328 1 94.06 364 ILE B O 1
ATOM 6383 N N . PRO B 1 365 ? 7.438 8.492 5.121 1 93 365 PRO B N 1
ATOM 6384 C CA . PRO B 1 365 ? 8.305 9.648 5.34 1 93 365 PRO B CA 1
ATOM 6385 C C . PRO B 1 365 ? 7.777 10.594 6.414 1 93 365 PRO B C 1
ATOM 6387 O O . PRO B 1 365 ? 6.586 10.914 6.426 1 93 365 PRO B O 1
ATOM 6390 N N . PRO B 1 366 ? 8.656 10.969 7.266 1 90.19 366 PRO B N 1
ATOM 6391 C CA . PRO B 1 366 ? 8.203 11.852 8.344 1 90.19 366 PRO B CA 1
ATOM 6392 C C . PRO B 1 366 ? 7.504 13.109 7.832 1 90.19 366 PRO B C 1
ATOM 6394 O O . PRO B 1 366 ? 6.602 13.633 8.492 1 90.19 366 PRO B O 1
ATOM 6397 N N . GLU B 1 367 ? 7.855 13.578 6.672 1 89.81 367 GLU B N 1
ATOM 6398 C CA . GLU B 1 367 ? 7.27 14.773 6.074 1 89.81 367 GLU B CA 1
ATOM 6399 C C . GLU B 1 367 ? 5.801 14.555 5.727 1 89.81 367 GLU B C 1
ATOM 6401 O O . GLU B 1 367 ? 5.039 15.516 5.59 1 89.81 367 GLU B O 1
ATOM 6406 N N . LEU B 1 368 ? 5.418 13.273 5.574 1 91.62 368 LEU B N 1
ATOM 6407 C CA . LEU B 1 368 ? 4.059 12.938 5.172 1 91.62 368 LEU B CA 1
ATOM 6408 C C . LEU B 1 368 ? 3.23 12.492 6.371 1 91.62 368 LEU B C 1
ATOM 6410 O O . LEU B 1 368 ? 2.004 12.391 6.285 1 91.62 368 LEU B O 1
ATOM 6414 N N . LEU B 1 369 ? 3.879 12.211 7.441 1 90.88 369 LEU B N 1
ATOM 6415 C CA . LEU B 1 369 ? 3.193 11.641 8.594 1 90.88 369 LEU B CA 1
ATOM 6416 C C . LEU B 1 369 ? 2.188 12.633 9.172 1 90.88 369 LEU B C 1
ATOM 6418 O O . LEU B 1 369 ? 2.518 13.805 9.398 1 90.88 369 LEU B O 1
ATOM 6422 N N . ALA B 1 370 ? 0.979 12.195 9.25 1 86.81 370 ALA B N 1
ATOM 6423 C CA . ALA B 1 370 ? -0.048 12.969 9.945 1 86.81 370 ALA B CA 1
ATOM 6424 C C . ALA B 1 370 ? -0.061 12.656 11.438 1 86.81 370 ALA B C 1
ATOM 6426 O O . ALA B 1 370 ? -0.616 11.633 11.859 1 86.81 370 ALA B O 1
ATOM 6427 N N . GLU B 1 371 ? 0.539 13.562 12.078 1 75.94 371 GLU B N 1
ATOM 6428 C CA . GLU B 1 371 ? 0.648 13.344 13.516 1 75.94 371 GLU B CA 1
ATOM 6429 C C . GLU B 1 371 ? -0.717 13.438 14.195 1 75.94 371 GLU B C 1
ATOM 6431 O O . GLU B 1 371 ? -1.539 14.281 13.836 1 75.94 371 GLU B O 1
ATOM 6436 N N . GLN B 1 372 ? -1.07 12.367 14.773 1 63.47 372 GLN B N 1
ATOM 6437 C CA . GLN B 1 372 ? -2.344 12.406 15.484 1 63.47 372 GLN B CA 1
ATOM 6438 C C . GLN B 1 372 ? -2.145 12.75 16.953 1 63.47 372 GLN B C 1
ATOM 6440 O O . GLN B 1 372 ? -1.312 12.141 17.625 1 63.47 372 GLN B O 1
ATOM 6445 N N . VAL B 1 373 ? -2.158 13.977 17.281 1 54.84 373 VAL B N 1
ATOM 6446 C CA . VAL B 1 373 ? -2.035 14.258 18.703 1 54.84 373 VAL B CA 1
ATOM 6447 C C . VAL B 1 373 ? -3.371 14 19.391 1 54.84 373 VAL B C 1
ATOM 6449 O O . VAL B 1 373 ? -4.434 14.266 18.828 1 54.84 373 VAL B O 1
ATOM 6452 N N . GLU B 1 374 ? -3.32 13.055 20.281 1 50.62 374 GLU B N 1
ATOM 6453 C CA . GLU B 1 374 ? -4.461 12.789 21.156 1 50.62 374 GLU B CA 1
ATOM 6454 C C . GLU B 1 374 ? -5.133 14.086 21.594 1 50.62 374 GLU B C 1
ATOM 6456 O O . GLU B 1 374 ? -4.461 15.008 22.062 1 50.62 374 GLU B O 1
ATOM 6461 N N . SER B 1 375 ? -5.988 14.688 20.656 1 44.09 375 SER B N 1
ATOM 6462 C CA . SER B 1 375 ? -6.723 15.734 21.359 1 44.09 375 SER B CA 1
ATOM 6463 C C . SER B 1 375 ? -6.844 15.422 22.844 1 44.09 375 SER B C 1
ATOM 6465 O O . SER B 1 375 ? -7.383 14.383 23.219 1 44.09 375 SER B O 1
ATOM 6467 N N . VAL B 1 376 ? -5.734 15.586 23.484 1 39.56 376 VAL B N 1
ATOM 6468 C CA . VAL B 1 376 ? -6.047 15.508 24.922 1 39.56 376 VAL B CA 1
ATOM 6469 C C . VAL B 1 376 ? -7.293 16.328 25.219 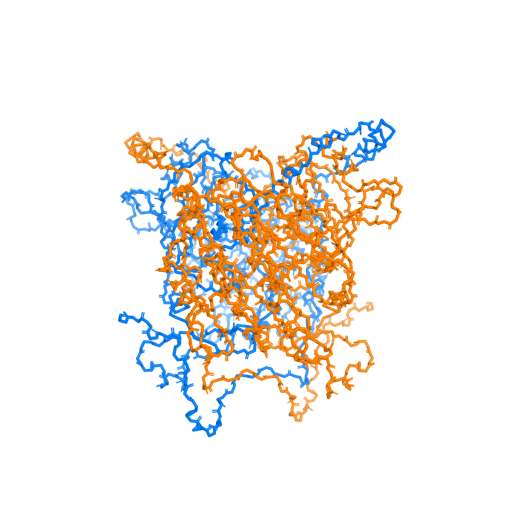1 39.56 376 VAL B C 1
ATOM 6471 O O . VAL B 1 376 ? -7.191 17.516 25.547 1 39.56 376 VAL B O 1
ATOM 6474 N N . GLY B 1 377 ? -7.828 17 24.156 1 36.06 377 GLY B N 1
ATOM 6475 C CA . GLY B 1 377 ? -8.891 17.641 24.906 1 36.06 377 GLY B CA 1
ATOM 6476 C C . GLY B 1 377 ? -9.156 16.969 26.25 1 36.06 377 GLY B C 1
ATOM 6477 O O . GLY B 1 377 ? -8.672 15.852 26.484 1 36.06 377 GLY B O 1
ATOM 6478 N N . ALA B 1 378 ? -10.289 17.547 26.734 1 34.66 378 ALA B N 1
ATOM 6479 C CA . ALA B 1 378 ? -10.703 17.5 28.125 1 34.66 378 ALA B CA 1
ATOM 6480 C C . ALA B 1 378 ? -10.344 16.156 28.766 1 34.66 378 ALA B C 1
ATOM 6482 O O . ALA B 1 378 ? -9.578 16.109 29.734 1 34.66 378 ALA B O 1
ATOM 6483 N N . CYS B 1 379 ? -11.43 15.359 29.078 1 33.12 379 CYS B N 1
ATOM 6484 C CA . CYS B 1 379 ? -11.852 14.406 30.094 1 33.12 379 CYS B CA 1
ATOM 6485 C C . CYS B 1 379 ? -11.273 13.023 29.812 1 33.12 379 CYS B C 1
ATOM 6487 O O . CYS B 1 379 ? -11.406 12.492 28.703 1 33.12 379 CYS B O 1
ATOM 6489 N N . ALA B 1 380 ? -9.953 12.625 30.031 1 43.97 380 ALA B N 1
ATOM 6490 C CA . ALA B 1 380 ? -10 11.242 30.516 1 43.97 380 ALA B CA 1
ATOM 6491 C C . ALA B 1 380 ? -11.391 10.648 30.328 1 43.97 380 ALA B C 1
ATOM 6493 O O . ALA B 1 380 ? -12.211 10.68 31.25 1 43.97 380 ALA B O 1
ATOM 6494 N N . THR B 1 381 ? -11.883 11.141 29.141 1 49.59 381 THR B N 1
ATOM 6495 C CA . THR B 1 381 ? -13.266 10.695 29.016 1 49.59 381 THR B CA 1
ATOM 6496 C C . THR B 1 381 ? -13.445 9.297 29.594 1 49.59 381 THR B C 1
ATOM 6498 O O . THR B 1 381 ? -12.891 8.328 29.078 1 49.59 381 THR B O 1
ATOM 6501 N N . ARG B 1 382 ? -13.195 9.289 30.812 1 60.22 382 ARG B N 1
ATOM 6502 C CA . ARG B 1 382 ? -13.609 8.07 31.484 1 60.22 382 ARG B CA 1
ATOM 6503 C C . ARG B 1 382 ? -14.891 7.508 30.875 1 60.22 382 ARG B C 1
ATOM 6505 O O . ARG B 1 382 ? -15.953 8.117 30.984 1 60.22 382 ARG B O 1
ATOM 6512 N N . TYR B 1 383 ? -14.578 6.855 29.75 1 73.62 383 TYR B N 1
ATOM 6513 C CA . TYR B 1 383 ? -15.766 6.176 29.219 1 73.62 383 TYR B CA 1
ATOM 6514 C C . TYR B 1 383 ? -16.438 5.352 30.312 1 73.62 383 TYR B C 1
ATOM 6516 O O . TYR B 1 383 ? -15.773 4.621 31.047 1 73.62 383 TYR B O 1
ATOM 6524 N N . ARG B 1 384 ? -17.594 5.867 30.625 1 78.06 384 ARG B N 1
ATOM 6525 C CA . ARG B 1 384 ? -18.359 5.086 31.609 1 78.06 384 ARG B CA 1
ATOM 6526 C C . ARG B 1 384 ? -18.625 3.676 31.094 1 78.06 384 ARG B C 1
ATOM 6528 O O . ARG B 1 384 ? -18.922 3.486 29.906 1 78.06 384 ARG B O 1
ATOM 6535 N N . HIS B 1 385 ? -18.406 2.781 31.938 1 86.31 385 HIS B N 1
ATOM 6536 C CA . HIS B 1 385 ? -18.688 1.396 31.578 1 86.31 385 HIS B CA 1
ATOM 6537 C C . HIS B 1 385 ? -20.188 1.164 31.438 1 86.31 385 HIS B C 1
ATOM 6539 O O . HIS B 1 385 ? -20.969 1.494 32.344 1 86.31 385 HIS B O 1
ATOM 6545 N N . ASP B 1 386 ? -20.609 0.822 30.266 1 88.88 386 ASP B N 1
ATOM 6546 C CA . ASP B 1 386 ? -21.969 0.384 30 1 88.88 386 ASP B CA 1
ATOM 6547 C C . ASP B 1 386 ? -22.078 -1.14 30.016 1 88.88 386 ASP B C 1
ATOM 6549 O O . ASP B 1 386 ? -21.75 -1.801 29.031 1 88.88 386 ASP B O 1
ATOM 6553 N N . GLY B 1 387 ? -22.562 -1.602 31.094 1 90.69 387 GLY B N 1
ATOM 6554 C CA . GLY B 1 387 ? -22.625 -3.041 31.281 1 90.69 387 GLY B CA 1
ATOM 6555 C C . GLY B 1 387 ? -23.453 -3.76 30.25 1 90.69 387 GLY B C 1
ATOM 6556 O O . GLY B 1 387 ? -23.062 -4.828 29.766 1 90.69 387 GLY B O 1
ATOM 6557 N N . ALA B 1 388 ? -24.578 -3.146 29.984 1 91.38 388 ALA B N 1
ATOM 6558 C CA . ALA B 1 388 ? -25.484 -3.775 29.016 1 91.38 388 ALA B CA 1
ATOM 6559 C C . ALA B 1 388 ? -24.828 -3.846 27.641 1 91.38 388 ALA B C 1
ATOM 6561 O O . ALA B 1 388 ? -24.891 -4.875 26.969 1 91.38 388 ALA B O 1
ATOM 6562 N N . LEU B 1 389 ? -24.234 -2.799 27.266 1 91.94 389 LEU B N 1
ATOM 6563 C CA . LEU B 1 389 ? -23.547 -2.773 25.969 1 91.94 389 LEU B CA 1
ATOM 6564 C C . LEU B 1 389 ? -22.391 -3.76 25.953 1 91.94 389 LEU B C 1
ATOM 6566 O O . LEU B 1 389 ? -22.203 -4.488 24.969 1 91.94 389 LEU B O 1
ATOM 6570 N N . SER B 1 390 ? -21.672 -3.791 27.016 1 93.56 390 SER B N 1
ATOM 6571 C CA . SER B 1 390 ? -20.531 -4.695 27.109 1 93.56 390 SER B CA 1
ATOM 6572 C C . SER B 1 390 ? -20.969 -6.152 26.984 1 93.56 390 SER B C 1
ATOM 6574 O O . SER B 1 390 ? -20.328 -6.941 26.297 1 93.56 390 SER B O 1
ATOM 6576 N N . ASP B 1 391 ? -22.094 -6.426 27.625 1 94.75 391 ASP B N 1
ATOM 6577 C CA . ASP B 1 391 ? -22.594 -7.793 27.562 1 94.75 391 ASP B CA 1
ATOM 6578 C C . ASP B 1 391 ? -23.031 -8.148 26.141 1 94.75 391 ASP B C 1
ATOM 6580 O O . ASP B 1 391 ? -22.781 -9.266 25.672 1 94.75 391 ASP B O 1
ATOM 6584 N N . ASP B 1 392 ? -23.625 -7.25 25.5 1 94.19 392 ASP B N 1
ATOM 6585 C CA . ASP B 1 392 ? -24.078 -7.484 24.141 1 94.19 392 ASP B CA 1
ATOM 6586 C C . ASP B 1 392 ? -22.891 -7.664 23.188 1 94.19 392 ASP B C 1
ATOM 6588 O O . ASP B 1 392 ? -22.906 -8.555 22.328 1 94.19 392 ASP B O 1
ATOM 6592 N N . ILE B 1 393 ? -21.922 -6.82 23.328 1 94.88 393 ILE B N 1
ATOM 6593 C CA . ILE B 1 393 ? -20.719 -6.906 22.5 1 94.88 393 ILE B CA 1
ATOM 6594 C C . ILE B 1 393 ? -20.031 -8.242 22.734 1 94.88 393 ILE B C 1
ATOM 6596 O O . ILE B 1 393 ? -19.578 -8.898 21.797 1 94.88 393 ILE B O 1
ATOM 6600 N N . LYS B 1 394 ? -19.969 -8.633 23.969 1 95.25 394 LYS B N 1
ATOM 6601 C CA . LYS B 1 394 ? -19.328 -9.898 24.328 1 95.25 394 LYS B CA 1
ATOM 6602 C C . LYS B 1 394 ? -20.062 -11.078 23.688 1 95.25 394 LYS B C 1
ATOM 6604 O O . LYS B 1 394 ? -19.438 -11.977 23.141 1 95.25 394 LYS B O 1
ATOM 6609 N N . ARG B 1 395 ? -21.391 -11.047 23.766 1 95.44 395 ARG B N 1
ATOM 6610 C CA . ARG B 1 395 ? -22.188 -12.125 23.188 1 95.44 395 ARG B CA 1
ATOM 6611 C C . ARG B 1 395 ? -21.953 -12.227 21.688 1 95.44 395 ARG B C 1
ATOM 6613 O O . ARG B 1 395 ? -21.766 -13.32 21.156 1 95.44 395 ARG B O 1
ATOM 6620 N N . THR B 1 396 ? -21.984 -11.109 21.078 1 95.19 396 THR B N 1
ATOM 6621 C CA . THR B 1 396 ? -21.75 -11.078 19.641 1 95.19 396 THR B CA 1
ATOM 6622 C C . THR B 1 396 ? -20.328 -11.531 19.312 1 95.19 396 THR B C 1
ATOM 6624 O O . THR B 1 396 ? -20.125 -12.305 18.359 1 95.19 396 THR B O 1
ATOM 6627 N N . ALA B 1 397 ? -19.375 -11.07 20.062 1 95.69 397 ALA B N 1
ATOM 6628 C CA . ALA B 1 397 ? -17.969 -11.438 19.844 1 95.69 397 ALA B CA 1
ATOM 6629 C C . ALA B 1 397 ? -17.766 -12.945 19.984 1 95.69 397 ALA B C 1
ATOM 6631 O O . ALA B 1 397 ? -17.062 -13.562 19.188 1 95.69 397 ALA B O 1
ATOM 6632 N N . ASP B 1 398 ? -18.438 -13.539 20.984 1 94.12 398 ASP B N 1
ATOM 6633 C CA . ASP B 1 398 ? -18.312 -14.977 21.203 1 94.12 398 ASP B CA 1
ATOM 6634 C C . ASP B 1 398 ? -18.844 -15.766 20.016 1 94.12 398 ASP B C 1
ATOM 6636 O O . ASP B 1 398 ? -18.25 -16.781 19.641 1 94.12 398 ASP B O 1
ATOM 6640 N N . ASN B 1 399 ? -19.859 -15.266 19.469 1 93.25 399 ASN B N 1
ATOM 6641 C CA . ASN B 1 399 ? -20.406 -15.906 18.266 1 93.25 399 ASN B CA 1
ATOM 6642 C C . ASN B 1 399 ? -19.438 -15.797 17.094 1 93.25 399 ASN B C 1
ATOM 6644 O O . ASN B 1 399 ? -19.281 -16.734 16.312 1 93.25 399 ASN B O 1
ATOM 6648 N N . LEU B 1 400 ? -18.797 -14.688 16.953 1 94.44 400 LEU B N 1
ATOM 6649 C CA . LEU B 1 400 ? -17.922 -14.414 15.836 1 94.44 400 LEU B CA 1
ATOM 6650 C C . LEU B 1 400 ? -16.594 -15.156 15.992 1 94.44 400 LEU B C 1
ATOM 6652 O O . LEU B 1 400 ? -15.898 -15.406 15 1 94.44 400 LEU B O 1
ATOM 6656 N N . ARG B 1 401 ? -16.188 -15.508 17.234 1 94.06 401 ARG B N 1
ATOM 6657 C CA . ARG B 1 401 ? -14.953 -16.234 17.5 1 94.06 401 ARG B CA 1
ATOM 6658 C C . ARG B 1 401 ? -15.086 -17.703 17.109 1 94.06 401 ARG B C 1
ATOM 6660 O O . ARG B 1 401 ? -14.078 -18.406 16.938 1 94.06 401 ARG B O 1
ATOM 6667 N N . SER B 1 402 ? -16.219 -18.172 16.844 1 88 402 SER B N 1
ATOM 6668 C CA . SER B 1 402 ? -16.453 -19.578 16.547 1 88 402 SER B CA 1
ATOM 6669 C C . SER B 1 402 ? -16.156 -19.906 15.094 1 88 402 SER B C 1
ATOM 6671 O O . SER B 1 402 ? -15.984 -21.062 14.727 1 88 402 SER B O 1
ATOM 6673 N N . ALA B 1 403 ? -15.984 -18.859 14.375 1 83.56 403 ALA B N 1
ATOM 6674 C CA . ALA B 1 403 ? -15.719 -19.078 12.953 1 83.56 403 ALA B CA 1
ATOM 6675 C C . ALA B 1 403 ? -14.289 -19.578 12.734 1 83.56 403 ALA B C 1
ATOM 6677 O O . ALA B 1 403 ? -13.375 -19.188 13.453 1 83.56 403 ALA B O 1
ATOM 6678 N N . SER B 1 404 ? -14.109 -20.453 11.773 1 84.69 404 SER B N 1
ATOM 6679 C CA . SER B 1 404 ? -12.805 -21.031 11.445 1 84.69 404 SER B CA 1
ATOM 6680 C C . SER B 1 404 ? -11.906 -20.016 10.758 1 84.69 404 SER B C 1
ATOM 6682 O O . SER B 1 404 ? -12.344 -19.312 9.836 1 84.69 404 SER B O 1
ATOM 6684 N N . ALA B 1 405 ? -10.711 -20.031 11.273 1 84.62 405 ALA B N 1
ATOM 6685 C CA . ALA B 1 405 ? -9.711 -19.125 10.688 1 84.62 405 ALA B CA 1
ATOM 6686 C C . ALA B 1 405 ? -9.492 -19.438 9.211 1 84.62 405 ALA B C 1
ATOM 6688 O O . ALA B 1 405 ? -9.406 -18.531 8.383 1 84.62 405 ALA B O 1
ATOM 6689 N N . SER B 1 406 ? -9.469 -20.672 8.961 1 82.06 406 SER B N 1
ATOM 6690 C CA . SER B 1 406 ? -9.203 -21.094 7.582 1 82.06 406 SER B CA 1
ATOM 6691 C C . SER B 1 406 ? -10.328 -20.656 6.648 1 82.06 406 SER B C 1
ATOM 6693 O O . SER B 1 406 ? -10.07 -20.234 5.52 1 82.06 406 SER B O 1
ATOM 6695 N N . THR B 1 407 ? -11.492 -20.688 7.121 1 84.69 407 THR B N 1
ATOM 6696 C CA . THR B 1 407 ? -12.633 -20.281 6.312 1 84.69 407 THR B CA 1
ATOM 6697 C C . THR B 1 407 ? -12.648 -18.781 6.102 1 84.69 407 THR B C 1
ATOM 6699 O O . THR B 1 407 ? -12.922 -18.297 4.996 1 84.69 407 THR B O 1
ATOM 6702 N N . LEU B 1 408 ? -12.258 -18.125 7.082 1 89.81 408 LEU B N 1
ATOM 6703 C CA . LEU B 1 408 ? -12.328 -16.672 7.02 1 89.81 408 LEU B CA 1
ATOM 6704 C C . LEU B 1 408 ? -11.188 -16.109 6.18 1 89.81 408 LEU B C 1
ATOM 6706 O O . LEU B 1 408 ? -11.391 -15.172 5.406 1 89.81 408 LEU B O 1
ATOM 6710 N N . LEU B 1 409 ? -10.062 -16.75 6.277 1 89.94 409 LEU B N 1
ATOM 6711 C CA . LEU B 1 409 ? -8.875 -16.188 5.648 1 89.94 409 LEU B CA 1
ATOM 6712 C C . LEU B 1 409 ? -8.727 -16.672 4.215 1 89.94 409 LEU B C 1
ATOM 6714 O O . LEU B 1 409 ? -7.996 -16.094 3.42 1 89.94 409 LEU B O 1
ATOM 6718 N N . ARG B 1 410 ? -9.445 -17.75 3.855 1 87 410 ARG B N 1
ATOM 6719 C CA . ARG B 1 410 ? -9.227 -18.344 2.541 1 87 410 ARG B CA 1
ATOM 6720 C C . ARG B 1 410 ? -10.492 -18.281 1.695 1 87 410 ARG B C 1
ATOM 6722 O O . ARG B 1 410 ? -10.617 -19.016 0.706 1 87 410 ARG B O 1
ATOM 6729 N N . ARG B 1 411 ? -11.336 -17.484 2.066 1 87.81 411 ARG B N 1
ATOM 6730 C CA . ARG B 1 411 ? -12.547 -17.297 1.273 1 87.81 411 ARG B CA 1
ATOM 6731 C C . ARG B 1 411 ? -12.25 -16.516 0 1 87.81 411 ARG B C 1
ATOM 6733 O O . ARG B 1 411 ? -11.758 -15.383 0.061 1 87.81 411 ARG B O 1
ATOM 6740 N N . PRO B 1 412 ? -12.523 -17.125 -1.151 1 89.62 412 PRO B N 1
ATOM 6741 C CA . PRO B 1 412 ? -12.297 -16.391 -2.395 1 89.62 412 PRO B CA 1
ATOM 6742 C C . PRO B 1 412 ? -13.133 -15.109 -2.479 1 89.62 412 PRO B C 1
ATOM 6744 O O . PRO B 1 412 ? -14.273 -15.078 -2.012 1 89.62 412 PRO B O 1
ATOM 6747 N N . VAL B 1 413 ? -12.547 -14.062 -3.098 1 91.06 413 VAL B N 1
ATOM 6748 C CA . VAL B 1 413 ? -13.25 -12.781 -3.176 1 91.06 413 VAL B CA 1
ATOM 6749 C C . VAL B 1 413 ? -13.688 -12.523 -4.613 1 91.06 413 VAL B C 1
ATOM 6751 O O . VAL B 1 413 ? -14.352 -11.516 -4.895 1 91.06 413 VAL B O 1
ATOM 6754 N N . GLY B 1 414 ? -13.297 -13.359 -5.535 1 89.31 414 GLY B N 1
ATOM 6755 C CA . GLY B 1 414 ? -13.773 -13.234 -6.902 1 89.31 414 GLY B CA 1
ATOM 6756 C C . GLY B 1 414 ? -12.805 -12.492 -7.809 1 89.31 414 GLY B C 1
ATOM 6757 O O . GLY B 1 414 ? -13.219 -11.695 -8.648 1 89.31 414 GLY B O 1
ATOM 6758 N N . VAL B 1 415 ? -11.539 -12.75 -7.629 1 91.06 415 VAL B N 1
ATOM 6759 C CA . VAL B 1 415 ? -10.531 -12.102 -8.461 1 91.06 415 VAL B CA 1
ATOM 6760 C C . VAL B 1 415 ? -10.727 -12.508 -9.922 1 91.06 415 VAL B C 1
ATOM 6762 O O . VAL B 1 415 ? -10.773 -11.648 -10.805 1 91.06 415 VAL B O 1
ATOM 6765 N N . CYS B 1 416 ? -10.906 -13.758 -10.133 1 88.5 416 CYS B N 1
ATOM 6766 C CA . CYS B 1 416 ? -11.055 -14.25 -11.5 1 88.5 416 CYS B CA 1
ATOM 6767 C C . CYS B 1 416 ? -12.32 -13.703 -12.141 1 88.5 416 CYS B C 1
ATOM 6769 O O . CYS B 1 416 ? -12.336 -13.406 -13.336 1 88.5 416 CYS B O 1
ATOM 6771 N N . ARG B 1 417 ? -13.328 -13.586 -11.367 1 86.06 417 ARG B N 1
ATOM 6772 C CA . ARG B 1 417 ? -14.57 -13 -11.859 1 86.06 417 ARG B CA 1
ATOM 6773 C C . ARG B 1 417 ? -14.359 -11.555 -12.312 1 86.06 417 ARG B C 1
ATOM 6775 O O . ARG B 1 417 ? -14.875 -11.141 -13.352 1 86.06 417 ARG B O 1
ATOM 6782 N N . ALA B 1 418 ? -13.625 -10.836 -11.547 1 88.12 418 ALA B N 1
ATOM 6783 C CA . ALA B 1 418 ? -13.328 -9.445 -11.891 1 88.12 418 ALA B CA 1
ATOM 6784 C C . ALA B 1 418 ? -12.5 -9.367 -13.172 1 88.12 418 ALA B C 1
ATOM 6786 O O . ALA B 1 418 ? -12.773 -8.539 -14.047 1 88.12 418 ALA B O 1
ATOM 6787 N N . LEU B 1 419 ? -11.562 -10.227 -13.266 1 87.88 419 LEU B N 1
ATOM 6788 C CA . LEU B 1 419 ? -10.648 -10.195 -14.398 1 87.88 419 LEU B CA 1
ATOM 6789 C C . LEU B 1 419 ? -11.359 -10.625 -15.68 1 87.88 419 LEU B C 1
ATOM 6791 O O . LEU B 1 419 ? -11.031 -10.148 -16.766 1 87.88 419 LEU B O 1
ATOM 6795 N N . ALA B 1 420 ? -12.305 -11.477 -15.539 1 83.31 420 ALA B N 1
ATOM 6796 C CA . ALA B 1 420 ? -13.047 -11.961 -16.703 1 83.31 420 ALA B CA 1
ATOM 6797 C C . ALA B 1 420 ? -13.914 -10.859 -17.297 1 83.31 420 ALA B C 1
ATOM 6799 O O . ALA B 1 420 ? -14.328 -10.938 -18.453 1 83.31 420 ALA B O 1
ATOM 6800 N N . GLN B 1 421 ? -14.102 -9.82 -16.609 1 80.69 421 GLN B N 1
ATOM 6801 C CA . GLN B 1 421 ? -14.961 -8.727 -17.078 1 80.69 421 GLN B CA 1
ATOM 6802 C C . GLN B 1 421 ? -14.156 -7.664 -17.812 1 80.69 421 GLN B C 1
ATOM 6804 O O . GLN B 1 421 ? -14.719 -6.719 -18.359 1 80.69 421 GLN B O 1
ATOM 6809 N N . LEU B 1 422 ? -12.922 -7.812 -17.719 1 81.44 422 LEU B N 1
ATOM 6810 C CA . LEU B 1 422 ? -12.094 -6.797 -18.359 1 81.44 422 LEU B CA 1
ATOM 6811 C C . LEU B 1 422 ? -12.352 -6.766 -19.859 1 81.44 422 LEU B C 1
ATOM 6813 O O . LEU B 1 422 ? -12.273 -7.797 -20.531 1 81.44 422 LEU B O 1
ATOM 6817 N N . ARG B 1 423 ? -12.844 -5.578 -20.312 1 79.81 423 ARG B N 1
ATOM 6818 C CA . ARG B 1 423 ? -13.07 -5.34 -21.734 1 79.81 423 ARG B CA 1
ATOM 6819 C C . ARG B 1 423 ? -12.523 -3.979 -22.141 1 79.81 423 ARG B C 1
ATOM 6821 O O . ARG B 1 423 ? -12.648 -2.998 -21.406 1 79.81 423 ARG B O 1
ATOM 6828 N N . ARG B 1 424 ? -11.906 -4.008 -23.281 1 83.5 424 ARG B N 1
ATOM 6829 C CA . ARG B 1 424 ? -11.406 -2.748 -23.828 1 83.5 424 ARG B CA 1
ATOM 6830 C C . ARG B 1 424 ? -12.555 -1.901 -24.375 1 83.5 424 ARG B C 1
ATOM 6832 O O . ARG B 1 424 ? -13.477 -2.426 -25 1 83.5 424 ARG B O 1
ATOM 6839 N N . SER B 1 425 ? -12.367 -0.698 -24.031 1 81.81 425 SER B N 1
ATOM 6840 C CA . SER B 1 425 ? -13.328 0.221 -24.641 1 81.81 425 SER B CA 1
ATOM 6841 C C . SER B 1 425 ? -13.07 0.396 -26.125 1 81.81 425 SER B C 1
ATOM 6843 O O . SER B 1 425 ? -11.93 0.572 -26.547 1 81.81 425 SER B O 1
ATOM 6845 N N . GLN B 1 426 ? -14.102 0.342 -26.906 1 78.94 426 GLN B N 1
ATOM 6846 C CA . GLN B 1 426 ? -13.977 0.557 -28.344 1 78.94 426 GLN B CA 1
ATOM 6847 C C . GLN B 1 426 ? -14.125 2.035 -28.688 1 78.94 426 GLN B C 1
ATOM 6849 O O . GLN B 1 426 ? -13.797 2.451 -29.797 1 78.94 426 GLN B O 1
ATOM 6854 N N . GLN B 1 427 ? -14.453 2.783 -27.75 1 80.75 427 GLN B N 1
ATOM 6855 C CA . GLN B 1 427 ? -14.781 4.18 -28 1 80.75 427 GLN B CA 1
ATOM 6856 C C . GLN B 1 427 ? -13.633 5.102 -27.594 1 80.75 427 GLN B C 1
ATOM 6858 O O . GLN B 1 427 ? -13.508 6.215 -28.109 1 80.75 427 GLN B O 1
ATOM 6863 N N . LEU B 1 428 ? -12.898 4.555 -26.656 1 85.56 428 LEU B N 1
ATOM 6864 C CA . LEU B 1 428 ? -11.891 5.453 -26.109 1 85.56 428 LEU B CA 1
ATOM 6865 C C . LEU B 1 428 ? -10.5 4.82 -26.172 1 85.56 428 LEU B C 1
ATOM 6867 O O . LEU B 1 428 ? -10.352 3.615 -25.938 1 85.56 428 LEU B O 1
ATOM 6871 N N . THR B 1 429 ? -9.641 5.688 -26.5 1 84.12 429 THR B N 1
ATOM 6872 C CA . THR B 1 429 ? -8.234 5.277 -26.5 1 84.12 429 THR B CA 1
ATOM 6873 C C . THR B 1 429 ? -7.363 6.332 -25.844 1 84.12 429 THR B C 1
ATOM 6875 O O . THR B 1 429 ? -7.598 7.531 -26 1 84.12 429 THR B O 1
ATOM 6878 N N . LEU B 1 430 ? -6.512 5.801 -25.047 1 88.5 430 LEU B N 1
ATOM 6879 C CA . LEU B 1 430 ? -5.527 6.676 -24.406 1 88.5 430 LEU B CA 1
ATOM 6880 C C . LEU B 1 430 ? -4.293 6.824 -25.297 1 88.5 430 LEU B C 1
ATOM 6882 O O . LEU B 1 430 ? -3.723 5.828 -25.75 1 88.5 430 LEU B O 1
ATOM 6886 N N . LYS B 1 431 ? -4.012 8.125 -25.547 1 87 431 LYS B N 1
ATOM 6887 C CA . LYS B 1 431 ? -2.863 8.398 -26.406 1 87 431 LYS B CA 1
ATOM 6888 C C . LYS B 1 431 ? -1.917 9.398 -25.75 1 87 431 LYS B C 1
ATOM 6890 O O . LYS B 1 431 ? -2.355 10.305 -25.031 1 87 431 LYS B O 1
ATOM 6895 N N . LEU B 1 432 ? -0.785 9.172 -25.906 1 87 432 LEU B N 1
ATOM 6896 C CA . LEU B 1 432 ? 0.264 10.133 -25.578 1 87 432 LEU B CA 1
ATOM 6897 C C . LEU B 1 432 ? 0.776 10.828 -26.828 1 87 432 LEU B C 1
ATOM 6899 O O . LEU B 1 432 ? 1.325 10.18 -27.719 1 87 432 LEU B O 1
ATOM 6903 N N . GLU B 1 433 ? 0.383 12.18 -26.984 1 83.5 433 GLU B N 1
ATOM 6904 C CA . GLU B 1 433 ? 0.694 12.898 -28.219 1 83.5 433 GLU B CA 1
ATOM 6905 C C . GLU B 1 433 ? 1.674 14.039 -27.969 1 83.5 433 GLU B C 1
ATOM 6907 O O . GLU B 1 433 ? 1.772 14.539 -26.844 1 83.5 433 GLU B O 1
ATOM 6912 N N . GLY B 1 434 ? 2.408 14.336 -29.062 1 78.38 434 GLY B N 1
ATOM 6913 C CA . GLY B 1 434 ? 3.248 15.523 -29.016 1 78.38 434 GLY B CA 1
ATOM 6914 C C . GLY B 1 434 ? 2.453 16.812 -29 1 78.38 434 GLY B C 1
ATOM 6915 O O . GLY B 1 434 ? 1.393 16.906 -29.625 1 78.38 434 GLY B O 1
ATOM 6916 N N . SER B 1 435 ? 2.527 17.672 -28.031 1 63.78 435 SER B N 1
ATOM 6917 C CA . SER B 1 435 ? 1.841 18.969 -27.984 1 63.78 435 SER B CA 1
ATOM 6918 C C . SER B 1 435 ? 2.268 19.875 -29.125 1 63.78 435 SER B C 1
ATOM 6920 O O . SER B 1 435 ? 3.461 20.125 -29.312 1 63.78 435 SER B O 1
ATOM 6922 N N . GLN B 1 436 ? 1.773 19.891 -30.438 1 54 436 GLN B N 1
ATOM 6923 C CA . GLN B 1 436 ? 2.123 20.875 -31.469 1 54 436 GLN B CA 1
ATOM 6924 C C . GLN B 1 436 ? 1.979 22.297 -30.953 1 54 436 GLN B C 1
ATOM 6926 O O . GLN B 1 436 ? 2.053 23.25 -31.734 1 54 436 GLN B O 1
ATOM 6931 N N . GLY B 1 437 ? 1.271 22.703 -30.078 1 44.47 437 GLY B N 1
ATOM 6932 C CA . GLY B 1 437 ? 0.875 24.109 -30.062 1 44.47 437 GLY B CA 1
ATOM 6933 C C . GLY B 1 437 ? 2.055 25.062 -30.016 1 44.47 437 GLY B C 1
ATOM 6934 O O . GLY B 1 437 ? 3.162 24.656 -29.641 1 44.47 437 GLY B O 1
ATOM 6935 N N . PRO B 1 438 ? 1.925 26.281 -30.75 1 41.12 438 PRO B N 1
ATOM 6936 C CA . PRO B 1 438 ? 2.85 27.406 -30.625 1 41.12 438 PRO B CA 1
ATOM 6937 C C . PRO B 1 438 ? 3.213 27.703 -29.172 1 41.12 438 PRO B C 1
ATOM 6939 O O . PRO B 1 438 ? 2.326 27.891 -28.328 1 41.12 438 PRO B O 1
ATOM 6942 N N . THR B 1 439 ? 4.25 27.203 -28.703 1 39.59 439 THR B N 1
ATOM 6943 C CA . THR B 1 439 ? 4.77 27.609 -27.406 1 39.59 439 THR B CA 1
ATOM 6944 C C . THR B 1 439 ? 4.727 29.141 -27.266 1 39.59 439 THR B C 1
ATOM 6946 O O . THR B 1 439 ? 5.539 29.844 -27.859 1 39.59 439 THR B O 1
ATOM 6949 N N . LYS B 1 440 ? 3.707 29.891 -27.359 1 34.22 440 LYS B N 1
ATOM 6950 C CA . LYS B 1 440 ? 4.098 31.141 -26.703 1 34.22 440 LYS B CA 1
ATOM 6951 C C . LYS B 1 440 ? 4.73 30.875 -25.344 1 34.22 440 LYS B C 1
ATOM 6953 O O . LYS B 1 440 ? 4.184 30.125 -24.531 1 34.22 440 LYS B O 1
ATOM 6958 N N . ARG B 1 441 ? 6.043 31.094 -25.234 1 34.59 441 ARG B N 1
ATOM 6959 C CA . ARG B 1 441 ? 6.941 31.156 -24.078 1 34.59 441 ARG B CA 1
ATOM 6960 C C . ARG B 1 441 ? 6.234 31.75 -22.859 1 34.59 441 ARG B C 1
ATOM 6962 O O . ARG B 1 441 ? 6.184 32.969 -22.703 1 34.59 441 ARG B O 1
ATOM 6969 N N . GLY B 1 442 ? 5.137 31.438 -22.5 1 29.42 442 GLY B N 1
ATOM 6970 C CA . GLY B 1 442 ? 5.035 32.062 -21.188 1 29.42 442 GLY B CA 1
ATOM 6971 C C . GLY B 1 442 ? 6.035 31.516 -20.188 1 29.42 442 GLY B C 1
ATOM 6972 O O . GLY B 1 442 ? 6.473 30.375 -20.297 1 29.42 442 GLY B O 1
ATOM 6973 N N . SER B 1 443 ? 6.82 32.406 -19.531 1 26.03 443 SER B N 1
ATOM 6974 C CA . SER B 1 443 ? 7.855 32.281 -18.516 1 26.03 443 SER B CA 1
ATOM 6975 C C . SER B 1 443 ? 7.527 31.203 -17.5 1 26.03 443 SER B C 1
ATOM 6977 O O . SER B 1 443 ? 6.512 31.266 -16.812 1 26.03 443 SER B O 1
ATOM 6979 N N . ALA B 1 444 ? 7.828 30.062 -17.812 1 31.06 444 ALA B N 1
ATOM 6980 C CA . ALA B 1 444 ? 7.867 28.984 -16.812 1 31.06 444 ALA B CA 1
ATOM 6981 C C . ALA B 1 444 ? 8.633 29.422 -15.578 1 31.06 444 ALA B C 1
ATOM 6983 O O . ALA B 1 444 ? 9.773 29.891 -15.664 1 31.06 444 ALA B O 1
ATOM 6984 N N . TYR B 1 445 ? 7.93 29.844 -14.609 1 28.16 445 TYR B N 1
ATOM 6985 C CA . TYR B 1 445 ? 8.602 30.109 -13.344 1 28.16 445 TYR B CA 1
ATOM 6986 C C . TYR B 1 445 ? 9.383 28.891 -12.867 1 28.16 445 TYR B C 1
ATOM 6988 O O . TYR B 1 445 ? 8.812 27.812 -12.711 1 28.16 445 TYR B O 1
ATOM 6996 N N . SER B 1 446 ? 10.578 28.75 -13.305 1 28.14 446 SER B N 1
ATOM 6997 C CA . SER B 1 446 ? 11.539 27.781 -12.797 1 28.14 446 SER B CA 1
ATOM 6998 C C . SER B 1 446 ? 11.43 27.625 -11.281 1 28.14 446 SER B C 1
ATOM 7000 O O . SER B 1 446 ? 11.539 28.609 -10.547 1 28.14 446 SER B O 1
ATOM 7002 N N . LEU B 1 447 ? 10.781 26.625 -10.93 1 31.72 447 LEU B N 1
ATOM 7003 C CA . LEU B 1 447 ? 10.898 26.375 -9.5 1 31.72 447 LEU B CA 1
ATOM 7004 C C . LEU B 1 447 ? 12.367 26.266 -9.086 1 31.72 447 LEU B C 1
ATOM 7006 O O . LEU B 1 447 ? 12.672 25.984 -7.926 1 31.72 447 LEU B O 1
ATOM 7010 N N . HIS B 1 448 ? 13.398 26.234 -10.016 1 26.47 448 HIS B N 1
ATOM 7011 C CA . HIS B 1 448 ? 14.797 25.938 -9.75 1 26.47 448 HIS B CA 1
ATOM 7012 C C . HIS B 1 448 ? 15.461 27.078 -8.969 1 26.47 448 HIS B C 1
ATOM 7014 O O . HIS B 1 448 ? 16.562 26.906 -8.445 1 26.47 448 HIS B O 1
ATOM 7020 N N . SER B 1 449 ? 15.281 28.422 -9.352 1 25.75 449 SER B N 1
ATOM 7021 C CA . SER B 1 449 ? 16.469 29.266 -9.281 1 25.75 449 SER B CA 1
ATOM 7022 C C . SER B 1 449 ? 16.984 29.375 -7.848 1 25.75 449 SER B C 1
ATOM 7024 O O . SER B 1 449 ? 17.766 30.266 -7.535 1 25.75 449 SER B O 1
ATOM 7026 N N . LEU B 1 450 ? 16.516 28.75 -6.832 1 22.56 450 LEU B N 1
ATOM 7027 C CA . LEU B 1 450 ? 17.172 29.266 -5.633 1 22.56 450 LEU B CA 1
ATOM 7028 C C . LEU B 1 450 ? 18.516 28.578 -5.422 1 22.56 450 LEU B C 1
ATOM 7030 O O . LEU B 1 450 ? 18.625 27.625 -4.648 1 22.56 450 LEU B O 1
ATOM 7034 N N . HIS B 1 451 ? 19.297 28.156 -6.578 1 20.73 451 HIS B N 1
ATOM 7035 C CA . HIS B 1 451 ? 20.641 27.781 -6.152 1 20.73 451 HIS B CA 1
ATOM 7036 C C . HIS B 1 451 ? 21.391 28.969 -5.555 1 20.73 451 HIS B C 1
ATOM 7038 O O . HIS B 1 451 ? 22.359 28.781 -4.812 1 20.73 451 HIS B O 1
ATOM 7044 N N . ARG B 1 452 ? 21.328 30.203 -6.031 1 20.48 452 ARG B N 1
ATOM 7045 C CA . ARG B 1 452 ? 22.5 30.906 -5.508 1 20.48 452 ARG B CA 1
ATOM 7046 C C . ARG B 1 452 ? 22.328 31.219 -4.023 1 20.48 452 ARG B C 1
ATOM 7048 O O . ARG B 1 452 ? 21.25 31.609 -3.582 1 20.48 452 ARG B O 1
#

InterPro domains:
  IPR055587 Domain of unknown function DUF7163 [PF23734] (1-200)

Organism: Trypanosoma cruzi (strain CL Brener) (NCBI:txid353153)

Radius of gyration: 31.01 Å; Cα contacts (8 Å, |Δi|>4): 1785; chains: 2; bounding box: 62×98×71 Å

Solvent-accessible surface area (backbone atoms only — not comparable to full-atom values): 48160 Å² total; per-residue (Å²): 96,54,33,35,40,40,33,42,46,32,36,29,79,48,67,70,60,40,54,51,48,49,52,39,46,38,51,49,51,41,42,52,50,46,49,34,47,46,48,22,56,34,69,71,42,82,61,67,42,43,34,34,32,33,30,63,44,69,45,69,44,81,67,34,38,60,84,73,40,84,59,51,69,67,50,40,37,48,51,65,72,65,57,78,68,30,82,46,94,60,79,74,36,50,61,37,42,54,50,43,53,48,48,56,59,48,59,54,53,72,40,63,99,75,32,35,42,34,37,41,38,40,29,66,56,54,46,61,67,61,48,52,52,50,48,60,67,64,60,51,79,69,59,77,54,82,63,35,39,37,40,36,40,19,42,29,84,84,37,88,36,30,33,74,44,70,81,45,99,40,33,35,37,32,38,28,28,70,48,60,68,51,42,38,12,51,49,49,64,66,44,31,74,79,51,67,48,69,69,75,41,47,29,35,40,28,53,83,91,44,73,38,45,26,33,33,28,56,46,45,45,74,72,62,39,32,31,21,43,41,79,59,44,80,63,79,68,75,78,62,42,68,82,34,66,68,93,50,53,32,66,31,16,34,27,50,39,29,24,35,31,70,45,43,28,44,40,70,67,50,79,60,33,54,38,33,58,71,28,39,44,57,49,86,76,59,56,74,71,48,40,38,40,50,50,32,38,37,34,58,37,87,57,88,91,52,98,60,57,33,56,55,53,41,33,49,50,43,64,67,46,71,69,33,27,36,35,28,35,27,64,50,43,76,79,46,53,86,52,46,55,43,39,61,35,48,43,30,40,31,36,66,82,45,59,58,34,37,35,36,34,33,42,49,47,43,80,33,49,48,57,76,58,67,64,34,36,85,62,76,62,67,68,72,86,50,65,69,58,46,51,51,52,48,53,50,47,56,60,25,45,68,49,54,65,66,60,68,65,53,47,74,41,41,63,60,63,43,55,58,48,62,38,74,43,78,51,40,38,54,42,80,41,71,50,75,66,82,75,70,79,65,82,72,78,62,78,62,69,80,70,122,96,54,33,36,39,39,34,42,46,34,36,28,79,46,66,69,60,42,54,52,49,50,52,40,45,38,51,50,52,41,41,51,50,47,49,34,46,47,47,22,57,35,69,70,41,81,62,67,42,41,34,34,33,34,31,63,45,69,45,70,43,81,66,35,38,60,83,73,39,86,61,49,69,66,52,39,38,49,50,64,72,66,56,80,67,31,80,44,94,61,78,77,35,51,63,37,42,55,52,43,54,49,47,57,58,48,59,54,51,69,73,44,98,75,32,33,40,35,36,40,38,40,30,66,55,55,46,61,67,62,48,52,54,50,53,59,67,64,62,56,78,73,62,84,50,80,64,34,39,37,41,37,39,17,43,31,86,81,38,87,34,32,34,76,45,71,80,45,99,39,33,36,37,32,39,26,28,70,49,61,68,52,40,40,14,52,49,50,65,67,44,32,74,81,50,66,46,70,69,74,41,48,27,35,41,29,54,82,89,43,72,38,47,27,31,32,28,55,47,44,46,76,72,63,38,33,31,20,41,43,81,59,44,85,60,73,67,81,79,60,39,69,82,36,65,69,91,50,56,35,65,31,16,30,29,51,39,30,25,35,30,72,47,43,31,47,39,70,68,50,78,60,32,53,36,36,56,71,28,39,44,57,49,86,75,60,56,74,72,46,40,38,42,51,51,33,40,36,33,56,37,87,57,90,90,51,98,61,57,33,55,56,53,41,34,48,49,43,64,68,47,71,70,31,26,35,35,29,35,28,64,51,44,78,78,47,54,88,51,46,56,45,39,60,35,48,43,29,41,30,36,65,82,45,60,59,34,38,35,35,34,32,42,49,48,42,79,32,50,48,56,76,56,69,66,34,34,86,60,80,63,67,68,74,84,50,65,67,58,46,51,52,51,47,54,50,47,56,60,25,45,69,50,54,65,68,60,68,63,53,47,74,42,40,64,60,62,44,58,62,49,63,39,74,42,79,52,41,37,55,42,80,40,70,50,76,69,81,72,73,78,65,82,71,75,63,74,62,72,79,71,123